Protein AF-0000000075357333 (afdb_homodimer)

Nearest PDB structures (foldseek):
  1v25-assembly1_B  TM=9.054E-01  e=3.279E-35  Thermus thermophilus
  8r2q-assembly1_A  TM=8.628E-01  e=1.495E-28  Mycobacterium tuberculosis H37Rv
  4wv3-assembly1_A  TM=8.646E-01  e=1.371E-27  Stigmatella aurantiaca
  5upq-assembly1_A  TM=7.958E-01  e=1.221E-23  Streptomyces platensis subsp. rosaceus
  5es8-assembly1_A  TM=8.360E-01  e=3.105E-21  Brevibacillus parabrevis

Organism: Citrus sinensis (NCBI:txid2711)

pLDDT: mean 93.9, std 8.02, range [29.58, 98.94]

Foldseek 3Di:
DPPDDDPDDDDDDPVHDDQFFLLVLLVVLCVVWVACWAEDEDVDTHGSVRLLLLLQLLLQLVVVVVQAAPAEEEEQAWFDSVLLSCLNNNCLRVHAYAYDDLPDALCQVLQSCVLRVHQEYEYELVSVVSPVSNLVVNCVVCVNPDDDHQYEYEDDPVDDCVSVVVCVVVVHHYSVNSSVNGGSPRPGDHDPHQQRFHYWYWDPDPDPHTWIFTAGSLLLRLQLVLVCVQQVPAQAAEEEEQDTCSQLNQLSVSSNCSNSSYYYYTDSHQALLVVQCCCQPVVHAEYEDELVSLVRVLPPDPVSHDPDGPAEHEYEYEPDQHDLVSCLSCVVSRYHYKYFYDDSQLSHGFFTLDDDPVCVPPPSSVSSVSRRDNHGGTDQFDDWFFAAPVPRHGDDPPVPDHGDIAGDHNSGTPATRPCVPRRCVNPPPD/DPPDDDPDDDDDDPVHDDQFFLLVLLVVLCVVWVACWAEDEDPDTHGSVRLLLLLQLLLQLCVVVVQAAPAEAEEQAWFDSVLLSCLNNNCLRVHAYAYDDLPDALCQVLQSCVLRVHQEYEYELVSVVSPVSNLVVNCVVCVNPDDDHQYEYEDDPVDDCVSVVVCVVVVHHYSVNSSVNGGSPRPGDHDPHQQRFHYWYWDPDPDPHTWIFTAGSLLLRLQLVLVCVQQVPAQAAEEEEQDTCSQLNQLSVSSNCSNSSYYYYTDSHQALLVVQCCCVPVVHAEYEDELVSLVRVLPPDPVSHDPQGPAEHEYEYEPDQHDLVSCLSCVVSRYHYKYFYDDSQLSHGFFTLDDDPVCVPPPSSSSSVSRRDNHGGTDQFDDWFFAAPVPRHGDDPPVPDHGDIAGDHNSGTPATRPCVPRRCVNPPPD

Secondary structure (DSSP, 8-state):
------S--PPP-TTT-----THHHHHHHHHH-TTSEEEEETTEEEEHHHHHHHHHHHHHHHHHTT--TT-EEEEE--SSHHHHHHHHHTGGGTPEEEE--TTS-HHHHHHHHHHHTEEEEEEEGGGHHHHHHHHHHHHHHTTT---PPEEEEE--TTS-SHHHHHHHHTTPEEHHHHHHTS-TT------SSTTSEEEEEEE--SSSS-EEEEEEHHHHHHHHHHHHHHHT--TT-EEEE-S-TTTHHHHTHHHHHHHTT-EEEE-SS--HHHHHHHHHHH---EEEE-HHHHHHHHT--GGG---S-SS-EEEEE-SSPPPHHHHHHHHHTTEEEEEEEEEGGGTEEEEE-PPPGGGGGS-HHHHHHHHTS--EE-TT--EEEEE-TTT--BPPSSSS---EEEEESTTS-SEETT-HHHHHHHTTT-/------S--PPP-TTT-----THHHHHHHHHH-TTSEEEEETTEEEEHHHHHHHHHHHHHHHHHTT--TT-EEEEE--SSHHHHHHHHHTGGGTPEEEE--TTS-HHHHHHHHHHHTEEEEEEEGGGHHHHHHHHHHHHHHTTT---PPEEEEE--TTS-SHHHHHHHHTTPEEHHHHHHTS-TT------SSTTSEEEEEEE--SSSS-EEEEEEHHHHHHHHHHHHHHHT--TT-EEEE-S-TTTHHHHTHHHHHHHTT-EEEE-SS--HHHHHHHHHHH---EEEE-HHHHHHHHT--GGG---S-SS-EEEEE-SSPPPHHHHHHHHHTTEEEEEEEEEGGGTEEEEE-PPPGGGGGS-HHHHHHHHTS--EE-TT--EEEEE-TTT--BPPSSSS---EEEEESTTS-SEETT-HHHHHHHTTT-

Solvent-accessible surface area (backbone atoms only — not comparable to full-atom values): 43978 Å² total; per-residue (Å²): 128,79,78,78,52,48,81,63,85,73,64,83,44,68,20,36,38,57,52,48,46,44,64,57,24,41,59,48,21,23,68,75,40,34,81,44,56,31,37,38,45,89,94,47,70,36,23,22,38,53,48,44,29,49,20,24,5,36,18,35,31,38,41,76,70,72,45,22,55,45,36,25,38,30,35,34,49,63,37,46,72,67,58,60,38,45,73,45,11,38,37,38,37,43,13,23,31,28,39,38,66,71,84,55,54,36,67,61,49,23,51,50,42,60,75,56,51,34,52,30,35,41,25,25,28,91,42,40,66,48,51,52,51,9,50,51,52,45,42,68,71,38,80,79,69,58,74,79,45,50,56,30,34,36,79,56,88,91,51,80,57,62,48,41,52,53,43,44,74,72,70,39,46,43,43,71,62,47,35,67,71,20,41,60,76,44,82,64,57,77,63,90,46,25,76,39,52,37,34,36,37,67,45,82,52,96,55,94,63,68,49,37,34,29,33,22,21,40,19,50,28,49,40,18,51,28,56,36,60,69,66,51,58,46,70,54,39,26,33,38,41,56,46,56,37,41,55,44,50,34,46,28,44,67,47,27,34,27,58,31,48,16,24,39,37,44,31,72,67,75,42,39,43,54,50,35,48,44,35,72,74,68,54,41,37,33,35,42,37,41,48,70,53,52,48,41,50,67,64,43,54,71,91,38,52,60,77,77,51,95,58,72,28,39,32,43,30,31,91,52,86,54,58,43,69,56,53,42,49,37,41,74,60,41,33,45,79,38,29,33,31,55,44,73,56,40,42,21,72,47,22,31,31,73,83,51,78,75,46,70,79,44,55,64,70,58,38,25,56,58,43,53,37,57,57,42,71,34,77,64,49,75,40,74,50,42,22,29,86,86,77,71,38,77,55,70,93,71,92,69,72,80,54,43,80,45,71,24,12,40,36,31,32,57,40,43,63,96,32,67,68,62,35,53,62,74,43,56,95,56,128,79,78,79,51,49,81,64,84,72,63,84,44,67,21,33,39,59,53,47,46,44,64,57,23,41,59,47,22,24,67,73,40,34,79,43,54,31,37,36,46,89,93,46,69,35,25,21,37,52,49,42,29,50,20,24,5,36,18,37,31,38,41,77,70,72,44,22,54,46,36,26,37,33,34,33,50,63,37,46,73,66,58,59,38,45,72,44,11,39,37,39,36,42,13,24,32,28,38,39,67,71,83,55,55,37,68,59,49,24,52,51,43,59,73,56,52,34,54,29,35,42,25,25,27,89,43,39,66,49,53,51,50,8,50,51,52,46,43,69,70,41,79,81,69,58,73,80,44,50,58,30,33,36,78,55,88,90,48,78,58,61,48,39,51,53,44,44,74,71,68,40,47,42,45,70,63,46,34,67,71,20,41,60,77,45,83,65,58,78,62,90,45,24,76,40,52,38,34,36,37,68,45,85,54,96,54,97,64,68,48,38,37,28,32,21,21,39,20,51,28,48,40,18,51,29,55,38,61,70,67,50,59,47,69,54,40,26,34,39,42,54,46,56,36,41,54,44,50,34,45,26,45,66,46,26,33,28,57,32,47,15,26,38,37,45,31,73,66,75,42,39,44,55,50,34,46,43,35,71,74,68,56,40,37,33,33,42,36,43,48,69,54,51,48,40,49,68,63,42,54,71,91,38,53,61,78,77,52,95,56,73,28,39,32,43,31,32,90,52,84,53,57,43,68,57,53,44,49,37,41,75,60,39,34,46,79,40,28,33,32,56,45,74,55,40,41,22,73,48,21,30,31,72,83,51,79,76,45,72,79,44,56,64,69,56,37,23,54,57,42,53,37,56,58,42,70,33,79,63,50,74,40,74,48,40,21,29,85,86,76,70,38,76,55,72,94,72,91,69,71,80,56,44,81,46,70,24,13,41,36,30,30,59,38,42,63,95,32,68,68,63,35,53,63,74,43,55,94,57

Sequence (860 aa):
MEPQNDIDDLPKNPANFTALTPLWFLERAATVHPTRKSVVYESKHYTWQQTYQRCRRLASALSQLSIGPGTAVSVLSPNVPAMYEVHFGVPMTGAVLNCINFRLNPLNVAIILGHAEAALVFVDQQYFALAEEALKIMEGKSEGLFKPPVLIVIGDETCDRAPLEYALSKGVTEYEKLLETGDPEFAWKPPRDEWQSIALGYTSGTTANPKGVLVSHRAAYLMSLNVVLTWGMKEGAVYLWTLPIFHGNGWCFTWSLAALCGTSVMLRQASAKAIYKAIAEHGVTNFCAAPIVLNSIVNAPPEDTILPLPHVVNVNTGGSPPPPPILLAMSQKGFRVTHVYGLSEINGPATVCAWNPNWDSLPFEAQARLNARQGVKCMCLEGLDVLDTKTNQPIPADGKTIGEVVMRGNMVMKGYLKNPKANEEAFANGMEPQNDIDDLPKNPANFTALTPLWFLERAATVHPTRKSVVYESKHYTWQQTYQRCRRLASALSQLSIGPGTAVSVLSPNVPAMYEVHFGVPMTGAVLNCINFRLNPLNVAIILGHAEAALVFVDQQYFALAEEALKIMEGKSEGLFKPPVLIVIGDETCDRAPLEYALSKGVTEYEKLLETGDPEFAWKPPRDEWQSIALGYTSGTTANPKGVLVSHRAAYLMSLNVVLTWGMKEGAVYLWTLPIFHGNGWCFTWSLAALCGTSVMLRQASAKAIYKAIAEHGVTNFCAAPIVLNSIVNAPPEDTILPLPHVVNVNTGGSPPPPPILLAMSQKGFRVTHVYGLSEINGPATVCAWNPNWDSLPFEAQARLNARQGVKCMCLEGLDVLDTKTNQPIPADGKTIGEVVMRGNMVMKGYLKNPKANEEAFANG

Structure (mmCIF, N/CA/C/O backbone):
data_AF-0000000075357333-model_v1
#
loop_
_entity.id
_entity.type
_entity.pdbx_description
1 polymer 'AMP-dependent synthetase/ligase domain-containing protein'
#
loop_
_atom_site.group_PDB
_atom_site.id
_atom_site.type_symbol
_atom_site.label_atom_id
_atom_site.label_alt_id
_atom_site.label_comp_id
_atom_site.label_asym_id
_atom_site.label_entity_id
_atom_site.label_seq_id
_atom_site.pdbx_PDB_ins_code
_atom_site.Cartn_x
_atom_site.Cartn_y
_atom_site.Cartn_z
_atom_site.occupancy
_atom_site.B_iso_or_equiv
_atom_site.auth_seq_id
_atom_site.auth_comp_id
_atom_site.auth_asym_id
_atom_site.auth_atom_id
_atom_site.pdbx_PDB_model_num
ATOM 1 N N . MET A 1 1 ? -27.984 -2.834 -10.539 1 30.03 1 MET A N 1
ATOM 2 C CA . MET A 1 1 ? -27.016 -3.629 -11.297 1 30.03 1 MET A CA 1
ATOM 3 C C . MET A 1 1 ? -26.969 -5.062 -10.781 1 30.03 1 MET A C 1
ATOM 5 O O . MET A 1 1 ? -26.953 -5.285 -9.57 1 30.03 1 MET A O 1
ATOM 9 N N . GLU A 1 2 ? -27.25 -5.973 -11.438 1 40.16 2 GLU A N 1
ATOM 10 C CA . GLU A 1 2 ? -27.375 -7.367 -11.023 1 40.16 2 GLU A CA 1
ATOM 11 C C . GLU A 1 2 ? -26.109 -7.859 -10.336 1 40.16 2 GLU A C 1
ATOM 13 O O . GLU A 1 2 ? -25 -7.52 -10.75 1 40.16 2 GLU A O 1
ATOM 18 N N . PRO A 1 3 ? -26.203 -8.289 -9.078 1 50.12 3 PRO A N 1
ATOM 19 C CA . PRO A 1 3 ? -25.031 -8.742 -8.32 1 50.12 3 PRO A CA 1
ATOM 20 C C . PRO A 1 3 ? -24.156 -9.703 -9.109 1 50.12 3 PRO A C 1
ATOM 22 O O . PRO A 1 3 ? -24.672 -10.562 -9.836 1 50.12 3 PRO A O 1
ATOM 25 N N . GLN A 1 4 ? -23.062 -9.25 -9.664 1 63.66 4 GLN A N 1
ATOM 26 C CA . GLN A 1 4 ? -22.156 -10.18 -10.328 1 63.66 4 GLN A CA 1
ATOM 27 C C . GLN A 1 4 ? -21.969 -11.445 -9.5 1 63.66 4 GLN A C 1
ATOM 29 O O . GLN A 1 4 ? -21.734 -11.375 -8.289 1 63.66 4 GLN A O 1
ATOM 34 N N . ASN A 1 5 ? -22.312 -12.586 -9.984 1 83 5 ASN A N 1
ATOM 35 C CA . ASN A 1 5 ? -22.266 -13.898 -9.352 1 83 5 ASN A CA 1
ATOM 36 C C . ASN A 1 5 ? -20.859 -14.273 -8.922 1 83 5 ASN A C 1
ATOM 38 O O . ASN A 1 5 ? -19.922 -14.195 -9.719 1 83 5 ASN A O 1
ATOM 42 N N . ASP A 1 6 ? -20.594 -14.305 -7.652 1 90 6 ASP A N 1
ATOM 43 C CA . ASP A 1 6 ? -19.375 -14.891 -7.098 1 90 6 ASP A CA 1
ATOM 44 C C . ASP A 1 6 ? -19.531 -16.391 -6.891 1 90 6 ASP A C 1
ATOM 46 O O . ASP A 1 6 ? -20.625 -16.938 -7.055 1 90 6 ASP A O 1
ATOM 50 N N . ILE A 1 7 ? -18.469 -17.094 -6.754 1 93.5 7 ILE A N 1
ATOM 51 C CA . ILE A 1 7 ? -18.531 -18.547 -6.578 1 93.5 7 ILE A CA 1
ATOM 52 C C . ILE A 1 7 ? -19.016 -18.875 -5.164 1 93.5 7 ILE A C 1
ATOM 54 O O . ILE A 1 7 ? -19.203 -20.031 -4.82 1 93.5 7 ILE A O 1
ATOM 58 N N . ASP A 1 8 ? -19.203 -17.828 -4.359 1 93.56 8 ASP A N 1
ATOM 59 C CA . ASP A 1 8 ? -19.562 -18.016 -2.957 1 93.56 8 ASP A CA 1
ATOM 60 C C . ASP A 1 8 ? -20.547 -16.938 -2.504 1 93.56 8 ASP A C 1
ATOM 62 O O . ASP A 1 8 ? -20.938 -16.078 -3.287 1 93.56 8 ASP A O 1
ATOM 66 N N . ASP A 1 9 ? -21.047 -17.125 -1.311 1 93 9 ASP A N 1
ATOM 67 C CA . ASP A 1 9 ? -21.891 -16.109 -0.678 1 93 9 ASP A CA 1
ATOM 68 C C . ASP A 1 9 ? -21.344 -15.719 0.694 1 93 9 ASP A C 1
ATOM 70 O O . ASP A 1 9 ? -22.125 -15.414 1.607 1 93 9 ASP A O 1
ATOM 74 N N . LEU A 1 10 ? -20.062 -15.828 0.806 1 96.19 10 LEU A N 1
ATOM 75 C CA . LEU A 1 10 ? -19.438 -15.555 2.09 1 96.19 10 LEU A CA 1
ATOM 76 C C . LEU A 1 10 ? -19.547 -14.078 2.453 1 96.19 10 LEU A C 1
ATOM 78 O O . LEU A 1 10 ? -19.188 -13.211 1.651 1 96.19 10 LEU A O 1
ATOM 82 N N . PRO A 1 11 ? -20.016 -13.781 3.631 1 95.69 11 PRO A N 1
ATOM 83 C CA . PRO A 1 11 ? -20.219 -12.383 4.02 1 95.69 11 PRO A CA 1
ATOM 84 C C . PRO A 1 11 ? -18.938 -11.75 4.586 1 95.69 11 PRO A C 1
ATOM 86 O O . PRO A 1 11 ? -18.062 -12.461 5.062 1 95.69 11 PRO A O 1
ATOM 89 N N . LYS A 1 12 ? -18.922 -10.445 4.551 1 96.56 12 LYS A N 1
ATOM 90 C CA . LYS A 1 12 ? -17.984 -9.688 5.371 1 96.56 12 LYS A CA 1
ATOM 91 C C . LYS A 1 12 ? -18.328 -9.812 6.855 1 96.56 12 LYS A C 1
ATOM 93 O O . LYS A 1 12 ? -19.5 -9.875 7.223 1 96.56 12 LYS A O 1
ATOM 98 N N . ASN A 1 13 ? -17.391 -9.867 7.684 1 96.62 13 ASN A N 1
ATOM 99 C CA . ASN A 1 13 ? -17.547 -9.852 9.133 1 96.62 13 ASN A CA 1
ATOM 100 C C . ASN A 1 13 ? -16.359 -9.172 9.812 1 96.62 13 ASN A C 1
ATOM 102 O O . ASN A 1 13 ? -15.391 -8.789 9.156 1 96.62 13 ASN A O 1
ATOM 106 N N . PRO A 1 14 ? -16.406 -8.93 11.102 1 94.62 14 PRO A N 1
ATOM 107 C CA . PRO A 1 14 ? -15.359 -8.164 11.789 1 94.62 14 PRO A CA 1
ATOM 108 C C . PRO A 1 14 ? -13.992 -8.836 11.711 1 94.62 14 PRO A C 1
ATOM 110 O O . PRO A 1 14 ? -12.961 -8.18 11.891 1 94.62 14 PRO A O 1
ATOM 113 N N . ALA A 1 15 ? -13.922 -10.117 11.43 1 96.38 15 ALA A N 1
ATOM 114 C CA . ALA A 1 15 ? -12.656 -10.836 11.367 1 96.38 15 ALA A CA 1
ATOM 115 C C . ALA A 1 15 ? -11.961 -10.617 10.031 1 96.38 15 ALA A C 1
ATOM 117 O O . ALA A 1 15 ? -10.727 -10.586 9.961 1 96.38 15 ALA A O 1
ATOM 118 N N . ASN A 1 16 ? -12.727 -10.484 8.938 1 97.5 16 ASN A N 1
ATOM 119 C CA . ASN A 1 16 ? -12.109 -10.57 7.617 1 97.5 16 ASN A CA 1
ATOM 120 C C . ASN A 1 16 ? -12.289 -9.281 6.824 1 97.5 16 ASN A C 1
ATOM 122 O O . ASN A 1 16 ? -11.938 -9.219 5.645 1 97.5 16 ASN A O 1
ATOM 126 N N . PHE A 1 17 ? -12.867 -8.273 7.473 1 97 17 PHE A N 1
ATOM 127 C CA . PHE A 1 17 ? -13.047 -6.992 6.797 1 97 17 PHE A CA 1
ATOM 128 C C . PHE A 1 17 ? -12.922 -5.836 7.781 1 97 17 PHE A C 1
ATOM 130 O O . PHE A 1 17 ? -13.547 -5.848 8.844 1 97 17 PHE A O 1
ATOM 137 N N . THR A 1 18 ? -12.125 -4.902 7.461 1 96.5 18 THR A N 1
ATOM 138 C CA . THR A 1 18 ? -11.93 -3.682 8.234 1 96.5 18 THR A CA 1
ATOM 139 C C . THR A 1 18 ? -11.875 -2.463 7.32 1 96.5 18 THR A C 1
ATOM 141 O O . THR A 1 18 ? -11.281 -2.518 6.238 1 96.5 18 THR A O 1
ATOM 144 N N . ALA A 1 19 ? -12.539 -1.357 7.73 1 97.5 19 ALA A N 1
ATOM 145 C CA . ALA A 1 19 ? -12.445 -0.112 6.977 1 97.5 19 ALA A CA 1
ATOM 146 C C . ALA A 1 19 ? -10.992 0.361 6.887 1 97.5 19 ALA A C 1
ATOM 148 O O . ALA A 1 19 ? -10.258 0.327 7.875 1 97.5 19 ALA A O 1
ATOM 149 N N . LEU A 1 20 ? -10.594 0.763 5.711 1 98.25 20 LEU A N 1
ATOM 150 C CA . LEU A 1 20 ? -9.242 1.287 5.531 1 98.25 20 LEU A CA 1
ATOM 151 C C . LEU A 1 20 ? -9.086 2.641 6.219 1 98.25 20 LEU A C 1
ATOM 153 O O . LEU A 1 20 ? -9.945 3.516 6.07 1 98.25 20 LEU A O 1
ATOM 157 N N . THR A 1 21 ? -8.039 2.822 6.961 1 98.56 21 THR A N 1
ATOM 158 C CA . THR A 1 21 ? -7.672 4.094 7.582 1 98.56 21 THR A CA 1
ATOM 159 C C . THR A 1 21 ? -6.184 4.129 7.91 1 98.56 21 THR A C 1
ATOM 161 O O . THR A 1 21 ? -5.613 3.121 8.336 1 98.56 21 THR A O 1
ATOM 164 N N . PRO A 1 22 ? -5.551 5.211 7.711 1 98.19 22 PRO A N 1
ATOM 165 C CA . PRO A 1 22 ? -4.129 5.289 8.047 1 98.19 22 PRO A CA 1
ATOM 166 C C . PRO A 1 22 ? -3.879 5.336 9.555 1 98.19 22 PRO A C 1
ATOM 168 O O . PRO A 1 22 ? -2.73 5.27 9.992 1 98.19 22 PRO A O 1
ATOM 171 N N . LEU A 1 23 ? -4.934 5.422 10.367 1 98.56 23 LEU A N 1
ATOM 172 C CA . LEU A 1 23 ? -4.785 5.566 11.805 1 98.56 23 LEU A CA 1
ATOM 173 C C . LEU A 1 23 ? -4.105 4.34 12.414 1 98.56 23 LEU A C 1
ATOM 175 O O . LEU A 1 23 ? -3.379 4.453 13.398 1 98.56 23 LEU A O 1
ATOM 179 N N . TRP A 1 24 ? -4.27 3.191 11.742 1 97.19 24 TRP A N 1
ATOM 180 C CA . TRP A 1 24 ? -3.684 1.945 12.227 1 97.19 24 TRP A CA 1
ATOM 181 C C . TRP A 1 24 ? -2.16 2.004 12.172 1 97.19 24 TRP A C 1
ATOM 183 O O . TRP A 1 24 ? -1.479 1.307 12.93 1 97.19 24 TRP A O 1
ATOM 193 N N . PHE A 1 25 ? -1.599 2.795 11.273 1 98.06 25 PHE A N 1
ATOM 194 C CA . PHE A 1 25 ? -0.152 2.861 11.102 1 98.06 25 PHE A CA 1
ATOM 195 C C . PHE A 1 25 ? 0.521 3.361 12.375 1 98.06 25 PHE A C 1
ATOM 197 O O . PHE A 1 25 ? 1.625 2.928 12.711 1 98.06 25 PHE A O 1
ATOM 204 N N . LEU A 1 26 ? -0.156 4.324 13.016 1 98.5 26 LEU A N 1
ATOM 205 C CA . LEU A 1 26 ? 0.421 4.871 14.234 1 98.5 26 LEU A CA 1
ATOM 206 C C . LEU A 1 26 ? 0.48 3.811 15.328 1 98.5 26 LEU A C 1
ATOM 208 O O . LEU A 1 26 ? 1.491 3.686 16.031 1 98.5 26 LEU A O 1
ATOM 212 N N . GLU A 1 27 ? -0.616 3.102 15.516 1 97.19 27 GLU A N 1
ATOM 213 C CA . GLU A 1 27 ? -0.638 2.023 16.5 1 97.19 27 GLU A CA 1
ATOM 214 C C . GLU A 1 27 ? 0.459 1 16.219 1 97.19 27 GLU A C 1
ATOM 216 O O . GLU A 1 27 ? 1.151 0.558 17.141 1 97.19 27 GLU A O 1
ATOM 221 N N . ARG A 1 28 ? 0.623 0.615 15 1 96.12 28 ARG A N 1
ATOM 222 C CA . ARG A 1 28 ? 1.646 -0.351 14.617 1 96.12 28 ARG A CA 1
ATOM 223 C C . ARG A 1 28 ? 3.043 0.181 14.922 1 96.12 28 ARG A C 1
ATOM 225 O O . ARG A 1 28 ? 3.889 -0.545 15.445 1 96.12 28 ARG A O 1
ATOM 232 N N . ALA A 1 29 ? 3.27 1.428 14.547 1 97.12 29 ALA A N 1
ATOM 233 C CA . ALA A 1 29 ? 4.586 2.018 14.781 1 97.12 29 ALA A CA 1
ATOM 234 C C . ALA A 1 29 ? 4.941 1.985 16.266 1 97.12 29 ALA A C 1
ATOM 236 O O . ALA A 1 29 ? 6.074 1.659 16.625 1 97.12 29 ALA A O 1
ATOM 237 N N . ALA A 1 30 ? 3.967 2.328 17.094 1 97 30 ALA A N 1
ATOM 238 C CA . ALA A 1 30 ? 4.176 2.352 18.531 1 97 30 ALA A CA 1
ATOM 239 C C . ALA A 1 30 ? 4.43 0.948 19.078 1 97 30 ALA A C 1
ATOM 241 O O . ALA A 1 30 ? 5.145 0.778 20.062 1 97 30 ALA A O 1
ATOM 242 N N . THR A 1 31 ? 3.889 -0.056 18.422 1 92.5 31 THR A N 1
ATOM 243 C CA . THR A 1 31 ? 4.031 -1.441 18.859 1 92.5 31 THR A CA 1
ATOM 244 C C . THR A 1 31 ? 5.348 -2.031 18.375 1 92.5 31 THR A C 1
ATOM 246 O O . THR A 1 31 ? 6.059 -2.695 19.125 1 92.5 31 THR A O 1
ATOM 249 N N . VAL A 1 32 ? 5.734 -1.763 17.188 1 91.12 32 VAL A N 1
ATOM 250 C CA . VAL A 1 32 ? 6.867 -2.402 16.516 1 91.12 32 VAL A CA 1
ATOM 251 C C . VAL A 1 32 ? 8.164 -1.728 16.953 1 91.12 32 VAL A C 1
ATOM 253 O O . VAL A 1 32 ? 9.164 -2.4 17.219 1 91.12 32 VAL A O 1
ATOM 256 N N . HIS A 1 33 ? 8.102 -0.393 16.953 1 93.62 33 HIS A N 1
ATOM 257 C CA . HIS A 1 33 ? 9.281 0.38 17.328 1 93.62 33 HIS A CA 1
ATOM 258 C C . HIS A 1 33 ? 8.945 1.44 18.375 1 93.62 33 HIS A C 1
ATOM 260 O O . HIS A 1 33 ? 9.102 2.637 18.125 1 93.62 33 HIS A O 1
ATOM 266 N N . PRO A 1 34 ? 8.602 1.016 19.531 1 95 34 PRO A N 1
ATOM 267 C CA . PRO A 1 34 ? 8.117 1.957 20.531 1 95 34 PRO A CA 1
ATOM 268 C C . PRO A 1 34 ? 9.156 3.012 20.906 1 95 34 PRO A C 1
ATOM 270 O O . PRO A 1 34 ? 8.797 4.148 21.234 1 95 34 PRO A O 1
ATOM 273 N N . THR A 1 35 ? 10.477 2.711 20.828 1 95.94 35 THR A N 1
ATOM 274 C CA . THR A 1 35 ? 11.5 3.604 21.359 1 95.94 35 THR A CA 1
ATOM 275 C C . THR A 1 35 ? 12.172 4.383 20.234 1 95.94 35 THR A C 1
ATOM 277 O O . THR A 1 35 ? 13.016 5.25 20.484 1 95.94 35 THR A O 1
ATOM 280 N N . ARG A 1 36 ? 11.82 4.086 19 1 96.06 36 ARG A N 1
ATOM 281 C CA . ARG A 1 36 ? 12.359 4.867 17.891 1 96.06 36 ARG A CA 1
ATOM 282 C C . ARG A 1 36 ? 11.789 6.281 17.891 1 96.06 36 ARG A C 1
ATOM 284 O O . ARG A 1 36 ? 10.609 6.484 18.172 1 96.06 36 ARG A O 1
ATOM 291 N N . LYS A 1 37 ? 12.602 7.266 17.5 1 98.19 37 LYS A N 1
ATOM 292 C CA . LYS A 1 37 ? 12.125 8.641 17.406 1 98.19 37 LYS A CA 1
ATOM 293 C C . LYS A 1 37 ? 11.07 8.773 16.297 1 98.19 37 LYS A C 1
ATOM 295 O O . LYS A 1 37 ? 11.281 8.328 15.172 1 98.19 37 LYS A O 1
ATOM 300 N N . SER A 1 38 ? 9.945 9.266 16.656 1 98.69 38 SER A N 1
ATOM 301 C CA . SER A 1 38 ? 8.883 9.555 15.695 1 98.69 38 SER A CA 1
ATOM 302 C C . SER A 1 38 ? 8.961 10.992 15.195 1 98.69 38 SER A C 1
ATOM 304 O O . SER A 1 38 ? 8.789 11.25 14 1 98.69 38 SER A O 1
ATOM 306 N N . VAL A 1 39 ? 9.234 11.906 16.141 1 98.75 39 VAL A N 1
ATOM 307 C CA . VAL A 1 39 ? 9.273 13.328 15.828 1 98.75 39 VAL A CA 1
ATOM 308 C C . VAL A 1 39 ? 10.484 13.969 16.516 1 98.75 39 VAL A C 1
ATOM 310 O O . VAL A 1 39 ? 10.773 13.68 17.672 1 98.75 39 VAL A O 1
ATOM 313 N N . VAL A 1 40 ? 11.211 14.711 15.773 1 98.62 40 VAL A N 1
ATOM 314 C CA . VAL A 1 40 ? 12.289 15.547 16.281 1 98.62 40 VAL A CA 1
ATOM 315 C C . VAL A 1 40 ? 12.008 17.016 15.977 1 98.62 40 VAL A C 1
ATOM 317 O O . VAL A 1 40 ? 11.703 17.359 14.836 1 98.62 40 VAL A O 1
ATOM 320 N N . TYR A 1 41 ? 12 17.891 16.984 1 98.06 41 TYR A N 1
ATOM 321 C CA . TYR A 1 41 ? 11.789 19.328 16.859 1 98.06 41 TYR A CA 1
ATOM 322 C C . TYR A 1 41 ? 12.68 20.109 17.812 1 98.06 41 TYR A C 1
ATOM 324 O O . TYR A 1 41 ? 12.438 20.109 19.031 1 98.06 41 TYR A O 1
ATOM 332 N N . GLU A 1 42 ? 13.734 20.766 17.219 1 94.25 42 GLU A N 1
ATOM 333 C CA . GLU A 1 42 ? 14.703 21.484 18.047 1 94.25 42 GLU A CA 1
ATOM 334 C C . GLU A 1 42 ? 15.305 20.562 19.109 1 94.25 42 GLU A C 1
ATOM 336 O O . GLU A 1 42 ? 15.828 19.484 18.781 1 94.25 42 GLU A O 1
ATOM 341 N N . SER A 1 43 ? 15.141 20.844 20.391 1 93.62 43 SER A N 1
ATOM 342 C CA . SER A 1 43 ? 15.727 20.031 21.453 1 93.62 43 SER A CA 1
ATOM 343 C C . SER A 1 43 ? 14.742 18.953 21.922 1 93.62 43 SER A C 1
ATOM 345 O O . SER A 1 43 ? 15.117 18.078 22.703 1 93.62 43 SER A O 1
ATOM 347 N N . LYS A 1 44 ? 13.578 19 21.438 1 95.56 44 LYS A N 1
ATOM 348 C CA . LYS A 1 44 ? 12.547 18.047 21.844 1 95.56 44 LYS A CA 1
ATOM 349 C C . LYS A 1 44 ? 12.469 16.875 20.875 1 95.56 44 LYS A C 1
ATOM 351 O O . LYS A 1 44 ? 12.75 17.016 19.688 1 95.56 44 LYS A O 1
ATOM 356 N N . HIS A 1 45 ? 12.219 15.727 21.391 1 97.62 45 HIS A N 1
ATOM 357 C CA . HIS A 1 45 ? 11.906 14.57 20.547 1 97.62 45 HIS A CA 1
ATOM 358 C C . HIS A 1 45 ? 10.883 13.664 21.219 1 97.62 45 HIS A C 1
ATOM 360 O O . HIS A 1 45 ? 10.734 13.688 22.438 1 97.62 45 HIS A O 1
ATOM 366 N N . TYR A 1 46 ? 10.141 12.984 20.469 1 98.69 46 TYR A N 1
ATOM 367 C CA . TYR A 1 46 ? 9.18 11.977 20.922 1 98.69 46 TYR A CA 1
ATOM 368 C C . TYR A 1 46 ? 9.453 10.633 20.25 1 98.69 46 TYR A C 1
ATOM 370 O O . TYR A 1 46 ? 9.953 10.578 19.125 1 98.69 46 TYR A O 1
ATOM 378 N N . THR A 1 47 ? 9.211 9.555 20.969 1 98.56 47 THR A N 1
ATOM 379 C CA . THR A 1 47 ? 9.234 8.211 20.406 1 98.56 47 THR A CA 1
ATOM 380 C C . THR A 1 47 ? 7.863 7.844 19.844 1 98.56 47 THR A C 1
ATOM 382 O O . THR A 1 47 ? 6.879 8.547 20.078 1 98.56 47 THR A O 1
ATOM 385 N N . TRP A 1 48 ? 7.812 6.816 19.109 1 98.44 48 TRP A N 1
ATOM 386 C CA . TRP A 1 48 ? 6.531 6.379 18.562 1 98.44 48 TRP A CA 1
ATOM 387 C C . TRP A 1 48 ? 5.551 6.039 19.672 1 98.44 48 TRP A C 1
ATOM 389 O O . TRP A 1 48 ? 4.359 6.34 19.578 1 98.44 48 TRP A O 1
ATOM 399 N N . GLN A 1 49 ? 5.992 5.414 20.75 1 98.38 49 GLN A N 1
ATOM 400 C CA . GLN A 1 49 ? 5.117 5.125 21.875 1 98.38 49 GLN A CA 1
ATOM 401 C C . GLN A 1 49 ? 4.555 6.41 22.469 1 98.38 49 GLN A C 1
ATOM 403 O O . GLN A 1 49 ? 3.359 6.492 22.766 1 98.38 49 GLN A O 1
ATOM 408 N N . GLN A 1 50 ? 5.418 7.387 22.641 1 98.81 50 GLN A N 1
ATOM 409 C CA . GLN A 1 50 ? 4.992 8.672 23.203 1 98.81 50 GLN A CA 1
ATOM 410 C C . GLN A 1 50 ? 4.004 9.367 22.266 1 98.81 50 GLN A C 1
ATOM 412 O O . GLN A 1 50 ? 2.984 9.891 22.734 1 98.81 50 GLN A O 1
ATOM 417 N N . THR A 1 51 ? 4.309 9.406 21 1 98.88 51 THR A N 1
ATOM 418 C CA . THR A 1 51 ? 3.428 10.047 20.031 1 98.88 51 THR A CA 1
ATOM 419 C C . THR A 1 51 ? 2.059 9.375 20.016 1 98.88 51 THR A C 1
ATOM 421 O O . THR A 1 51 ? 1.029 10.047 19.953 1 98.88 51 THR A O 1
ATOM 424 N N . TYR A 1 52 ? 2.047 8.062 20.094 1 98.88 52 TYR A N 1
ATOM 425 C CA . TYR A 1 52 ? 0.776 7.348 20.125 1 98.88 52 TYR A CA 1
ATOM 426 C C . TYR A 1 52 ? -0.03 7.727 21.375 1 98.88 52 TYR A C 1
ATOM 428 O O . TYR A 1 52 ? -1.226 8.016 21.266 1 98.88 52 TYR A O 1
ATOM 436 N N . GLN A 1 53 ? 0.609 7.734 22.5 1 98.81 53 GLN A N 1
ATOM 437 C CA . GLN A 1 53 ? -0.06 8.109 23.734 1 98.81 53 GLN A CA 1
ATOM 438 C C . GLN A 1 53 ? -0.585 9.539 23.672 1 98.81 53 GLN A C 1
ATOM 440 O O . GLN A 1 53 ? -1.699 9.82 24.109 1 98.81 53 GLN A O 1
ATOM 445 N N . ARG A 1 54 ? 0.2 10.43 23.188 1 98.88 54 ARG A N 1
ATOM 446 C CA . ARG A 1 54 ? -0.195 11.828 23.062 1 98.88 54 ARG A CA 1
ATOM 447 C C . ARG A 1 54 ? -1.395 11.984 22.141 1 98.88 54 ARG A C 1
ATOM 449 O O . ARG A 1 54 ? -2.314 12.75 22.422 1 98.88 54 ARG A O 1
ATOM 456 N N . CYS A 1 55 ? -1.404 11.258 21 1 98.94 55 CYS A N 1
ATOM 457 C CA . CYS A 1 55 ? -2.529 11.305 20.078 1 98.94 55 CYS A CA 1
ATOM 458 C C . CYS A 1 55 ? -3.793 10.75 20.719 1 98.94 55 CYS A C 1
ATOM 460 O O . CYS A 1 55 ? -4.887 11.281 20.516 1 98.94 55 CYS A O 1
ATOM 462 N N . ARG A 1 56 ? -3.639 9.672 21.5 1 98.88 56 ARG A N 1
ATOM 463 C CA . ARG A 1 56 ? -4.777 9.117 22.219 1 98.88 56 ARG A CA 1
ATOM 464 C C . ARG A 1 56 ? -5.293 10.086 23.266 1 98.88 56 ARG A C 1
ATOM 466 O O . ARG A 1 56 ? -6.504 10.234 23.453 1 98.88 56 ARG A O 1
ATOM 473 N N . ARG A 1 57 ? -4.367 10.75 24.016 1 98.94 57 ARG A N 1
ATOM 474 C CA . ARG A 1 57 ? -4.762 11.797 24.969 1 98.94 57 ARG A CA 1
ATOM 475 C C . ARG A 1 57 ? -5.547 12.898 24.266 1 98.94 57 ARG A C 1
ATOM 477 O O . ARG A 1 57 ? -6.562 13.367 24.781 1 98.94 57 ARG A O 1
ATOM 484 N N . LEU A 1 58 ? -5.055 13.281 23.094 1 98.94 58 LEU A N 1
ATOM 485 C CA . LEU A 1 58 ? -5.727 14.32 22.328 1 98.94 58 LEU A CA 1
ATOM 486 C C . LEU A 1 58 ? -7.141 13.883 21.953 1 98.94 58 LEU A C 1
ATOM 488 O O . LEU A 1 58 ? -8.094 14.641 22.141 1 98.94 58 LEU A O 1
ATOM 492 N N . ALA A 1 59 ? -7.262 12.703 21.391 1 98.88 59 ALA A N 1
ATOM 493 C CA . ALA A 1 59 ? -8.57 12.18 20.984 1 98.88 59 ALA A CA 1
ATOM 494 C C . ALA A 1 59 ? -9.523 12.133 22.172 1 98.88 59 ALA A C 1
ATOM 496 O O . ALA A 1 59 ? -10.68 12.539 22.078 1 98.88 59 ALA A O 1
ATOM 497 N N . SER A 1 60 ? -9.008 11.609 23.266 1 98.88 60 SER A N 1
ATOM 498 C CA . SER A 1 60 ? -9.797 11.531 24.5 1 98.88 60 SER A CA 1
ATOM 499 C C . SER A 1 60 ? -10.266 12.914 24.938 1 98.88 60 SER A C 1
ATOM 501 O O . SER A 1 60 ? -11.445 13.109 25.234 1 98.88 60 SER A O 1
ATOM 503 N N . ALA A 1 61 ? -9.367 13.875 25.016 1 98.88 61 ALA A N 1
ATOM 504 C CA . ALA A 1 61 ? -9.68 15.242 25.422 1 98.88 61 ALA A CA 1
ATOM 505 C C . ALA A 1 61 ? -10.711 15.875 24.484 1 98.88 61 ALA A C 1
ATOM 507 O O . ALA A 1 61 ? -11.641 16.547 24.953 1 98.88 61 ALA A O 1
ATOM 508 N N . LEU A 1 62 ? -10.523 15.656 23.203 1 98.81 62 LEU A N 1
ATOM 509 C CA . LEU A 1 62 ? -11.461 16.203 22.219 1 98.81 62 LEU A CA 1
ATOM 510 C C . LEU A 1 62 ? -12.844 15.57 22.391 1 98.81 62 LEU A C 1
ATOM 512 O O . LEU A 1 62 ? -13.859 16.266 22.25 1 98.81 62 LEU A O 1
ATOM 516 N N . SER A 1 63 ? -12.859 14.266 22.625 1 98.31 63 SER A N 1
ATOM 517 C CA . SER A 1 63 ? -14.133 13.594 22.859 1 98.31 63 SER A CA 1
ATOM 518 C C . SER A 1 63 ? -14.859 14.195 24.062 1 98.31 63 SER A C 1
ATOM 520 O O . SER A 1 63 ? -16.078 14.312 24.047 1 98.31 63 SER A O 1
ATOM 522 N N . GLN A 1 64 ? -14.148 14.57 25.094 1 97.88 64 GLN A N 1
ATOM 523 C CA . GLN A 1 64 ? -14.719 15.203 26.281 1 97.88 64 GLN A CA 1
ATOM 524 C C . GLN A 1 64 ? -15.312 16.562 25.938 1 97.88 64 GLN A C 1
ATOM 526 O O . GLN A 1 64 ? -16.188 17.062 26.641 1 97.88 64 GLN A O 1
ATOM 531 N N . LEU A 1 65 ? -14.828 17.141 24.906 1 97.62 65 LEU A N 1
ATOM 532 C CA . LEU A 1 65 ? -15.336 18.422 24.422 1 97.62 65 LEU A CA 1
ATOM 533 C C . LEU A 1 65 ? -16.422 18.219 23.375 1 97.62 65 LEU A C 1
ATOM 535 O O . LEU A 1 65 ? -16.75 19.141 22.625 1 97.62 65 LEU A O 1
ATOM 539 N N . SER A 1 66 ? -16.891 17 23.125 1 96.69 66 SER A N 1
ATOM 540 C CA . SER A 1 66 ? -17.984 16.594 22.234 1 96.69 66 SER A CA 1
ATOM 541 C C . SER A 1 66 ? -17.578 16.734 20.766 1 96.69 66 SER A C 1
ATOM 543 O O . SER A 1 66 ? -18.406 17.016 19.906 1 96.69 66 SER A O 1
ATOM 545 N N . ILE A 1 67 ? -16.297 16.719 20.562 1 97.56 67 ILE A N 1
ATOM 546 C CA . ILE A 1 67 ? -15.797 16.609 19.203 1 97.56 67 ILE A CA 1
ATOM 547 C C . ILE A 1 67 ? -15.898 15.164 18.719 1 97.56 67 ILE A C 1
ATOM 549 O O . ILE A 1 67 ? -15.461 14.242 19.406 1 97.56 67 ILE A O 1
ATOM 553 N N . GLY A 1 68 ? -16.453 14.922 17.578 1 96.31 68 GLY A N 1
ATOM 554 C CA . GLY A 1 68 ? -16.688 13.586 17.031 1 96.31 68 GLY A CA 1
ATOM 555 C C . GLY A 1 68 ? -17.156 13.602 15.594 1 96.31 68 GLY A C 1
ATOM 556 O O . GLY A 1 68 ? -16.984 14.602 14.891 1 96.31 68 GLY A O 1
ATOM 557 N N . PRO A 1 69 ? -17.766 12.508 15.18 1 96.19 69 PRO A N 1
ATOM 558 C CA . PRO A 1 69 ? -18.25 12.438 13.805 1 96.19 69 PRO A CA 1
ATOM 559 C C . PRO A 1 69 ? -19.172 13.609 13.445 1 96.19 69 PRO A C 1
ATOM 561 O O . PRO A 1 69 ? -20 14.031 14.258 1 96.19 69 PRO A O 1
ATOM 564 N N . GLY A 1 70 ? -18.953 14.156 12.297 1 95.88 70 GLY A N 1
ATOM 565 C CA . GLY A 1 70 ? -19.797 15.242 11.828 1 95.88 70 GLY A CA 1
ATOM 566 C C . GLY A 1 70 ? -19.234 16.609 12.18 1 95.88 70 GLY A C 1
ATOM 567 O O . GLY A 1 70 ? -19.844 17.641 11.836 1 95.88 70 GLY A O 1
ATOM 568 N N . THR A 1 71 ? -18.109 16.656 12.797 1 96.69 71 THR A N 1
ATOM 569 C CA . THR A 1 71 ? -17.5 17.922 13.18 1 96.69 71 THR A CA 1
ATOM 570 C C . THR A 1 71 ? -16.156 18.125 12.477 1 96.69 71 THR A C 1
ATOM 572 O O . THR A 1 71 ? -15.508 17.141 12.086 1 96.69 71 THR A O 1
ATOM 575 N N . ALA A 1 72 ? -15.852 19.391 12.297 1 98.19 72 ALA A N 1
ATOM 576 C CA . ALA A 1 72 ? -14.547 19.734 11.742 1 98.19 72 ALA A CA 1
ATOM 577 C C . ALA A 1 72 ? -13.672 20.422 12.789 1 98.19 72 ALA A C 1
ATOM 579 O O . ALA A 1 72 ? -14.164 21.234 13.586 1 98.19 72 ALA A O 1
ATOM 580 N N . VAL A 1 73 ? -12.461 20.016 12.812 1 98.88 73 VAL A N 1
ATOM 581 C CA . VAL A 1 73 ? -11.445 20.641 13.656 1 98.88 73 VAL A CA 1
ATOM 582 C C . VAL A 1 73 ? -10.391 21.312 12.781 1 98.88 73 VAL A C 1
ATOM 584 O O . VAL A 1 73 ? -9.734 20.656 11.969 1 98.88 73 VAL A O 1
ATOM 587 N N . SER A 1 74 ? -10.203 22.625 12.93 1 98.81 74 SER A N 1
ATOM 588 C CA . SER A 1 74 ? -9.258 23.359 12.094 1 98.81 74 SER A CA 1
ATOM 589 C C . SER A 1 74 ? -7.941 23.594 12.828 1 98.81 74 SER A C 1
ATOM 591 O O . SER A 1 74 ? -7.906 23.609 14.062 1 98.81 74 SER A O 1
ATOM 593 N N . VAL A 1 75 ? -6.91 23.719 12.07 1 98.81 75 VAL A N 1
ATOM 594 C CA . VAL A 1 75 ? -5.59 23.953 12.641 1 98.81 75 VAL A CA 1
ATOM 595 C C . VAL A 1 75 ? -4.867 25.031 11.82 1 98.81 75 VAL A C 1
ATOM 597 O O . VAL A 1 75 ? -4.863 24.984 10.594 1 98.81 75 VAL A O 1
ATOM 600 N N . LEU A 1 76 ? -4.395 26.047 12.461 1 98.44 76 LEU A N 1
ATOM 601 C CA . LEU A 1 76 ? -3.521 27.094 11.922 1 98.44 76 LEU A CA 1
ATOM 602 C C . LEU A 1 76 ? -2.137 27.016 12.562 1 98.44 76 LEU A C 1
ATOM 604 O O . LEU A 1 76 ? -1.891 27.641 13.594 1 98.44 76 LEU A O 1
ATOM 608 N N . SER A 1 77 ? -1.254 26.312 11.875 1 98.5 77 SER A N 1
ATOM 609 C CA . SER A 1 77 ? 0.04 26.047 12.5 1 98.5 77 SER A CA 1
ATOM 610 C C . SER A 1 77 ? 1.104 25.734 11.461 1 98.5 77 SER A C 1
ATOM 612 O O . SER A 1 77 ? 0.795 25.172 10.406 1 98.5 77 SER A O 1
ATOM 614 N N . PRO A 1 78 ? 2.393 26.219 11.656 1 97.69 78 PRO A N 1
ATOM 615 C CA . PRO A 1 78 ? 3.49 25.672 10.859 1 97.69 78 PRO A CA 1
ATOM 616 C C . PRO A 1 78 ? 3.787 24.203 11.188 1 97.69 78 PRO A C 1
ATOM 618 O O . PRO A 1 78 ? 2.953 23.531 11.797 1 97.69 78 PRO A O 1
ATOM 621 N N . ASN A 1 79 ? 4.914 23.672 10.656 1 98.06 79 ASN A N 1
ATOM 622 C CA . ASN A 1 79 ? 5.293 22.281 10.898 1 98.06 79 ASN A CA 1
ATOM 623 C C . ASN A 1 79 ? 5.902 22.094 12.281 1 98.06 79 ASN A C 1
ATOM 625 O O . ASN A 1 79 ? 7.125 22.141 12.438 1 98.06 79 ASN A O 1
ATOM 629 N N . VAL A 1 80 ? 5.102 21.984 13.289 1 98.12 80 VAL A N 1
ATOM 630 C CA . VAL A 1 80 ? 5.531 21.703 14.656 1 98.12 80 VAL A CA 1
ATOM 631 C C . VAL A 1 80 ? 4.926 20.375 15.125 1 98.12 80 VAL A C 1
ATOM 633 O O . VAL A 1 80 ? 4.059 19.812 14.461 1 98.12 80 VAL A O 1
ATOM 636 N N . PRO A 1 81 ? 5.332 19.766 16.234 1 98.38 81 PRO A N 1
ATOM 637 C CA . PRO A 1 81 ? 4.891 18.422 16.656 1 98.38 81 PRO A CA 1
ATOM 638 C C . PRO A 1 81 ? 3.373 18.312 16.781 1 98.38 81 PRO A C 1
ATOM 640 O O . PRO A 1 81 ? 2.783 17.312 16.375 1 98.38 81 PRO A O 1
ATOM 643 N N . ALA A 1 82 ? 2.74 19.375 17.25 1 98.75 82 ALA A N 1
ATOM 644 C CA . ALA A 1 82 ? 1.289 19.359 17.422 1 98.75 82 ALA A CA 1
ATOM 645 C C . ALA A 1 82 ? 0.592 19.141 16.078 1 98.75 82 ALA A C 1
ATOM 647 O O . ALA A 1 82 ? -0.429 18.453 16.016 1 98.75 82 ALA A O 1
ATOM 648 N N . MET A 1 83 ? 1.145 19.75 15.07 1 98.5 83 MET A N 1
ATOM 649 C CA . MET A 1 83 ? 0.596 19.594 13.727 1 98.5 83 MET A CA 1
ATOM 650 C C . MET A 1 83 ? 0.632 18.141 13.289 1 98.5 83 MET A C 1
ATOM 652 O O . MET A 1 83 ? -0.258 17.672 12.57 1 98.5 83 MET A O 1
ATOM 656 N N . TYR A 1 84 ? 1.641 17.422 13.648 1 98.56 84 TYR A N 1
ATOM 657 C CA . TYR A 1 84 ? 1.746 16 13.352 1 98.56 84 TYR A CA 1
ATOM 658 C C . TYR A 1 84 ? 0.711 15.203 14.133 1 98.56 84 TYR A C 1
ATOM 660 O O . TYR A 1 84 ? 0.03 14.344 13.57 1 98.56 84 TYR A O 1
ATOM 668 N N . GLU A 1 85 ? 0.518 15.516 15.398 1 98.88 85 GLU A N 1
ATOM 669 C CA . GLU A 1 85 ? -0.352 14.773 16.312 1 98.88 85 GLU A CA 1
ATOM 670 C C . GLU A 1 85 ? -1.818 14.922 15.914 1 98.88 85 GLU A C 1
ATOM 672 O O . GLU A 1 85 ? -2.6 13.977 16.031 1 98.88 85 GLU A O 1
ATOM 677 N N . VAL A 1 86 ? -2.184 16.078 15.398 1 98.88 86 VAL A N 1
ATOM 678 C CA . VAL A 1 86 ? -3.586 16.328 15.086 1 98.88 86 VAL A CA 1
ATOM 679 C C . VAL A 1 86 ? -4 15.469 13.883 1 98.88 86 VAL A C 1
ATOM 681 O O . VAL A 1 86 ? -5.191 15.211 13.688 1 98.88 86 VAL A O 1
ATOM 684 N N . HIS A 1 87 ? -3.076 15.008 13.07 1 98.81 87 HIS A N 1
ATOM 685 C CA . HIS A 1 87 ? -3.387 14.18 11.922 1 98.81 87 HIS A CA 1
ATOM 686 C C . HIS A 1 87 ? -3.863 12.797 12.352 1 98.81 87 HIS A C 1
ATOM 688 O O . HIS A 1 87 ? -4.418 12.047 11.547 1 98.81 87 HIS A O 1
ATOM 694 N N . PHE A 1 88 ? -3.592 12.43 13.586 1 98.88 88 PHE A N 1
ATOM 695 C CA . PHE A 1 88 ? -4.062 11.164 14.141 1 98.88 88 PHE A CA 1
ATOM 696 C C . PHE A 1 88 ? -5.121 11.398 15.211 1 98.88 88 PHE A C 1
ATOM 698 O O . PHE A 1 88 ? -6.215 10.836 15.141 1 98.88 88 PHE A O 1
ATOM 705 N N . GLY A 1 89 ? -4.852 12.32 16.109 1 98.88 89 GLY A N 1
ATOM 706 C CA . GLY A 1 89 ? -5.723 12.547 17.25 1 98.88 89 GLY A CA 1
ATOM 707 C C . GLY A 1 89 ? -7.113 13 16.859 1 98.88 89 GLY A C 1
ATOM 708 O O . GLY A 1 89 ? -8.102 12.578 17.453 1 98.88 89 GLY A O 1
ATOM 709 N N . VAL A 1 90 ? -7.242 13.867 15.898 1 98.88 90 VAL A N 1
ATOM 710 C CA . VAL A 1 90 ? -8.531 14.398 15.477 1 98.88 90 VAL A CA 1
ATOM 711 C C . VAL A 1 90 ? -9.344 13.305 14.789 1 98.88 90 VAL A C 1
ATOM 713 O O . VAL A 1 90 ? -10.469 13.008 15.195 1 98.88 90 VAL A O 1
ATOM 716 N N . PRO A 1 91 ? -8.773 12.625 13.82 1 98.69 91 PRO A N 1
ATOM 717 C CA . PRO A 1 91 ? -9.555 11.57 13.164 1 98.69 91 PRO A CA 1
ATOM 718 C C . PRO A 1 91 ? -9.867 10.406 14.094 1 98.69 91 PRO A C 1
ATOM 720 O O . PRO A 1 91 ? -10.812 9.656 13.859 1 98.69 91 PRO A O 1
ATOM 723 N N . MET A 1 92 ? -9.078 10.227 15.117 1 98.69 92 MET A N 1
ATOM 724 C CA . MET A 1 92 ? -9.359 9.188 16.094 1 98.69 92 MET A CA 1
ATOM 725 C C . MET A 1 92 ? -10.711 9.414 16.766 1 98.69 92 MET A C 1
ATOM 727 O O . MET A 1 92 ? -11.297 8.484 17.328 1 98.69 92 MET A O 1
ATOM 731 N N . THR A 1 93 ? -11.258 10.609 16.766 1 98.31 93 THR A N 1
ATOM 732 C CA . THR A 1 93 ? -12.57 10.914 17.312 1 98.31 93 THR A CA 1
ATOM 733 C C . THR A 1 93 ? -13.664 10.719 16.266 1 98.31 93 THR A C 1
ATOM 735 O O . THR A 1 93 ? -14.852 10.742 16.594 1 98.31 93 THR A O 1
ATOM 738 N N . GLY A 1 94 ? -13.273 10.562 15.047 1 97.81 94 GLY A N 1
ATOM 739 C CA . GLY A 1 94 ? -14.211 10.562 13.93 1 97.81 94 GLY A CA 1
ATOM 740 C C . GLY A 1 94 ? -14.398 11.93 13.297 1 97.81 94 GLY A C 1
ATOM 741 O O . GLY A 1 94 ? -15.062 12.062 12.273 1 97.81 94 GLY A O 1
ATOM 742 N N . ALA A 1 95 ? -13.797 12.969 13.867 1 98.44 95 ALA A N 1
ATOM 743 C CA . ALA A 1 95 ? -13.891 14.328 13.328 1 98.44 95 ALA A CA 1
ATOM 744 C C . ALA A 1 95 ? -12.984 14.5 12.117 1 98.44 95 ALA A C 1
ATOM 746 O O . ALA A 1 95 ? -12.133 13.648 11.844 1 98.44 95 ALA A O 1
ATOM 747 N N . VAL A 1 96 ? -13.242 15.562 11.367 1 98.69 96 VAL A N 1
ATOM 748 C CA . VAL A 1 96 ? -12.508 15.836 10.133 1 98.69 96 VAL A CA 1
ATOM 749 C C . VAL A 1 96 ? -11.477 16.938 10.383 1 98.69 96 VAL A C 1
ATOM 751 O O . VAL A 1 96 ? -11.797 17.984 10.938 1 98.69 96 VAL A O 1
ATOM 754 N N . LEU A 1 97 ? -10.242 16.688 10.039 1 98.81 97 LEU A N 1
ATOM 755 C CA . LEU A 1 97 ? -9.148 17.641 10.219 1 98.81 97 LEU A CA 1
ATOM 756 C C . LEU A 1 97 ? -9.109 18.641 9.07 1 98.81 97 LEU A C 1
ATOM 758 O O . LEU A 1 97 ? -9.109 18.25 7.898 1 98.81 97 LEU A O 1
ATOM 762 N N . ASN A 1 98 ? -9.102 19.875 9.367 1 98.56 98 ASN A N 1
ATOM 763 C CA . ASN A 1 98 ? -9.008 20.969 8.414 1 98.56 98 ASN A CA 1
ATOM 764 C C . ASN A 1 98 ? -7.77 21.828 8.664 1 98.56 98 ASN A C 1
ATOM 766 O O . ASN A 1 98 ? -7.805 22.766 9.469 1 98.56 98 ASN A O 1
ATOM 770 N N . CYS A 1 99 ? -6.703 21.547 7.934 1 97.88 99 CYS A N 1
ATOM 771 C CA . CYS A 1 99 ? -5.48 22.344 8.055 1 97.88 99 CYS A CA 1
ATOM 772 C C . CYS A 1 99 ? -5.551 23.594 7.18 1 97.88 99 CYS A C 1
ATOM 774 O O . CYS A 1 99 ? -5.785 23.5 5.977 1 97.88 99 CYS A O 1
ATOM 776 N N . ILE A 1 100 ? -5.309 24.703 7.781 1 97.44 100 ILE A N 1
ATOM 777 C CA . ILE A 1 100 ? -5.449 25.969 7.078 1 97.44 100 ILE A CA 1
ATOM 778 C C . ILE A 1 100 ? -4.074 26.578 6.82 1 97.44 100 ILE A C 1
ATOM 780 O O . ILE A 1 100 ? -3.199 26.547 7.688 1 97.44 100 ILE A O 1
ATOM 784 N N . ASN A 1 101 ? -3.885 27.094 5.59 1 96.25 101 ASN A N 1
ATOM 785 C CA . ASN A 1 101 ? -2.686 27.844 5.25 1 96.25 101 ASN A CA 1
ATOM 786 C C . ASN A 1 101 ? -2.521 29.062 6.148 1 96.25 101 ASN A C 1
ATOM 788 O O . ASN A 1 101 ? -3.283 30.031 6.039 1 96.25 101 ASN A O 1
ATOM 792 N N . PHE A 1 102 ? -1.562 29.078 6.992 1 95.75 102 PHE A N 1
ATOM 793 C CA . PHE A 1 102 ? -1.387 30.125 7.996 1 95.75 102 PHE A CA 1
ATOM 794 C C . PHE A 1 102 ? -0.892 31.406 7.352 1 95.75 102 PHE A C 1
ATOM 796 O O . PHE A 1 102 ? -0.783 32.438 8.023 1 95.75 102 PHE A O 1
ATOM 803 N N . ARG A 1 103 ? -0.645 31.375 6.066 1 95 103 ARG A N 1
ATOM 804 C CA . ARG A 1 103 ? -0.19 32.562 5.359 1 95 103 ARG A CA 1
ATOM 805 C C . ARG A 1 103 ? -1.371 33.375 4.828 1 95 103 ARG A C 1
ATOM 807 O O . ARG A 1 103 ? -1.193 34.469 4.305 1 95 103 ARG A O 1
ATOM 814 N N . LEU A 1 104 ? -2.523 32.875 4.934 1 95.56 104 LEU A N 1
ATOM 815 C CA . LEU A 1 104 ? -3.721 33.562 4.465 1 95.56 104 LEU A CA 1
ATOM 816 C C . LEU A 1 104 ? -4.027 34.781 5.336 1 95.56 104 LEU A C 1
ATOM 818 O O . LEU A 1 104 ? -3.596 34.844 6.488 1 95.56 104 LEU A O 1
ATOM 822 N N . ASN A 1 105 ? -4.77 35.719 4.762 1 96.19 105 ASN A N 1
ATOM 823 C CA . ASN A 1 105 ? -5.227 36.875 5.543 1 96.19 105 ASN A CA 1
ATOM 824 C C . ASN A 1 105 ? -6.43 36.5 6.414 1 96.19 105 ASN A C 1
ATOM 826 O O . ASN A 1 105 ? -7.035 35.438 6.23 1 96.19 105 ASN A O 1
ATOM 830 N N . PRO A 1 106 ? -6.75 37.312 7.355 1 97.44 106 PRO A N 1
ATOM 831 C CA . PRO A 1 106 ? -7.824 37 8.305 1 97.44 106 PRO A CA 1
ATOM 832 C C . PRO A 1 106 ? -9.164 36.75 7.617 1 97.44 106 PRO A C 1
ATOM 834 O O . PRO A 1 106 ? -9.914 35.875 8.039 1 97.44 106 PRO A O 1
ATOM 837 N N . LEU A 1 107 ? -9.445 37.5 6.605 1 96.06 107 LEU A N 1
ATOM 838 C CA . LEU A 1 107 ? -10.711 37.312 5.902 1 96.06 107 LEU A CA 1
ATOM 839 C C . LEU A 1 107 ? -10.82 35.938 5.305 1 96.06 107 LEU A C 1
ATOM 841 O O . LEU A 1 107 ? -11.859 35.281 5.441 1 96.06 107 LEU A O 1
ATOM 845 N N . ASN A 1 108 ? -9.797 35.469 4.629 1 95.69 108 ASN A N 1
ATOM 846 C CA . ASN A 1 108 ? -9.797 34.125 4.02 1 95.69 108 ASN A CA 1
ATOM 847 C C . ASN A 1 108 ? -9.875 33.031 5.074 1 95.69 108 ASN A C 1
ATOM 849 O O . ASN A 1 108 ? -10.555 32.031 4.883 1 95.69 108 ASN A O 1
ATOM 853 N N . VAL A 1 109 ? -9.188 33.25 6.164 1 97.19 109 VAL A N 1
ATOM 854 C CA . VAL A 1 109 ? -9.258 32.281 7.258 1 97.19 109 VAL A CA 1
ATOM 855 C C . VAL A 1 109 ? -10.68 32.219 7.801 1 97.19 109 VAL A C 1
ATOM 857 O O . VAL A 1 109 ? -11.211 31.141 8.055 1 97.19 109 VAL A O 1
ATOM 860 N N . ALA A 1 110 ? -11.312 33.406 7.93 1 96.75 110 ALA A N 1
ATOM 861 C CA . ALA A 1 110 ? -12.688 33.469 8.414 1 96.75 110 ALA A CA 1
ATOM 862 C C . ALA A 1 110 ? -13.633 32.688 7.492 1 96.75 110 ALA A C 1
ATOM 864 O O . ALA A 1 110 ? -14.516 31.969 7.961 1 96.75 110 ALA A O 1
ATOM 865 N N . ILE A 1 111 ? -13.453 32.875 6.23 1 95.25 111 ILE A N 1
ATOM 866 C CA . ILE A 1 111 ? -14.289 32.188 5.234 1 95.25 111 ILE A CA 1
ATOM 867 C C . ILE A 1 111 ? -14.148 30.688 5.375 1 95.25 111 ILE A C 1
ATOM 869 O O . ILE A 1 111 ? -15.141 29.953 5.379 1 95.25 111 ILE A O 1
ATOM 873 N N . ILE A 1 112 ? -12.938 30.188 5.52 1 96.88 112 ILE A N 1
ATOM 874 C CA . ILE A 1 112 ? -12.664 28.75 5.613 1 96.88 112 ILE A CA 1
ATOM 875 C C . ILE A 1 112 ? -13.266 28.203 6.902 1 96.88 112 ILE A C 1
ATOM 877 O O . ILE A 1 112 ? -13.945 27.172 6.887 1 96.88 112 ILE A O 1
ATOM 881 N N . LEU A 1 113 ? -13.031 28.891 8.016 1 97.31 113 LEU A N 1
ATOM 882 C CA . LEU A 1 113 ? -13.57 28.453 9.305 1 97.31 113 LEU A CA 1
ATOM 883 C C . LEU A 1 113 ? -15.086 28.375 9.266 1 97.31 113 LEU A C 1
ATOM 885 O O . LEU A 1 113 ? -15.68 27.422 9.773 1 97.31 113 LEU A O 1
ATOM 889 N N . GLY A 1 114 ? -15.68 29.375 8.703 1 95.44 114 GLY A N 1
ATOM 890 C CA . GLY A 1 114 ? -17.125 29.406 8.578 1 95.44 114 GLY A CA 1
ATOM 891 C C . GLY A 1 114 ? -17.672 28.328 7.672 1 95.44 114 GLY A C 1
ATOM 892 O O . GLY A 1 114 ? -18.656 27.656 8.008 1 95.44 114 GLY A O 1
ATOM 893 N N . HIS A 1 115 ? -17.031 28.141 6.523 1 95.31 115 HIS A N 1
ATOM 894 C CA . HIS A 1 115 ? -17.453 27.141 5.555 1 95.31 115 HIS A CA 1
ATOM 895 C C . HIS A 1 115 ? -17.328 25.734 6.121 1 95.31 115 HIS A C 1
ATOM 897 O O . HIS A 1 115 ? -18.203 24.891 5.914 1 95.31 115 HIS A O 1
ATOM 903 N N . ALA A 1 116 ? -16.266 25.531 6.906 1 96.81 116 ALA A N 1
ATOM 904 C CA . ALA A 1 116 ? -16 24.219 7.504 1 96.81 116 ALA A CA 1
ATOM 905 C C . ALA A 1 116 ? -16.859 24 8.75 1 96.81 116 ALA A C 1
ATOM 907 O O . ALA A 1 116 ? -16.969 22.875 9.25 1 96.81 116 ALA A O 1
ATOM 908 N N . GLU A 1 117 ? -17.422 25.094 9.211 1 96.31 117 GLU A N 1
ATOM 909 C CA . GLU A 1 117 ? -18.109 25.047 10.492 1 96.31 117 GLU A CA 1
ATOM 910 C C . GLU A 1 117 ? -17.234 24.438 11.586 1 96.31 117 GLU A C 1
ATOM 912 O O . GLU A 1 117 ? -17.656 23.5 12.273 1 96.31 117 GLU A O 1
ATOM 917 N N . ALA A 1 118 ? -16.094 25.031 11.75 1 97.75 118 ALA A N 1
ATOM 918 C CA . ALA A 1 118 ? -15.109 24.5 12.688 1 97.75 118 ALA A CA 1
ATOM 919 C C . ALA A 1 118 ? -15.633 24.547 14.125 1 97.75 118 ALA A C 1
ATOM 921 O O . ALA A 1 118 ? -16.047 25.609 14.602 1 97.75 118 ALA A O 1
ATOM 922 N N . ALA A 1 119 ? -15.586 23.406 14.742 1 98.12 119 ALA A N 1
ATOM 923 C CA . ALA A 1 119 ? -16.016 23.312 16.141 1 98.12 119 ALA A CA 1
ATOM 924 C C . ALA A 1 119 ? -14.875 23.703 17.078 1 98.12 119 ALA A C 1
ATOM 926 O O . ALA A 1 119 ? -15.117 24.172 18.188 1 98.12 119 ALA A O 1
ATOM 927 N N . LEU A 1 120 ? -13.727 23.484 16.656 1 98.69 120 LEU A N 1
ATOM 928 C CA . LEU A 1 120 ? -12.508 23.734 17.422 1 98.69 120 LEU A CA 1
ATOM 929 C C . LEU A 1 120 ? -11.375 24.188 16.5 1 98.69 120 LEU A C 1
ATOM 931 O O . LEU A 1 120 ? -11.266 23.703 15.367 1 98.69 120 LEU A O 1
ATOM 935 N N . VAL A 1 121 ? -10.57 25.156 16.969 1 98.81 121 VAL A N 1
ATOM 936 C CA . VAL A 1 121 ? -9.43 25.641 16.203 1 98.81 121 VAL A CA 1
ATOM 937 C C . VAL A 1 121 ? -8.164 25.547 17.047 1 98.81 121 VAL A C 1
ATOM 939 O O . VAL A 1 121 ? -8.078 26.141 18.125 1 98.81 121 VAL A O 1
ATOM 942 N N . PHE A 1 122 ? -7.238 24.734 16.609 1 98.94 122 PHE A N 1
ATOM 943 C CA . PHE A 1 122 ? -5.875 24.797 17.125 1 98.94 122 PHE A CA 1
ATOM 944 C C . PHE A 1 122 ? -5.098 25.922 16.438 1 98.94 122 PHE A C 1
ATOM 946 O O . PHE A 1 122 ? -5.102 26.016 15.203 1 98.94 122 PHE A O 1
ATOM 953 N N . VAL A 1 123 ? -4.438 26.75 17.203 1 98.81 123 VAL A N 1
ATOM 954 C CA . VAL A 1 123 ? -3.701 27.844 16.594 1 98.81 123 VAL A CA 1
ATOM 955 C C . VAL A 1 123 ? -2.332 27.984 17.266 1 98.81 123 VAL A C 1
ATOM 957 O O . VAL A 1 123 ? -2.234 28.078 18.484 1 98.81 123 VAL A O 1
ATOM 960 N N . ASP A 1 124 ? -1.305 27.891 16.422 1 98.75 124 ASP A N 1
ATOM 961 C CA . ASP A 1 124 ? 0.035 28.172 16.922 1 98.75 124 ASP A CA 1
ATOM 962 C C . ASP A 1 124 ? 0.111 29.594 17.5 1 98.75 124 ASP A C 1
ATOM 964 O O . ASP A 1 124 ? -0.463 30.531 16.938 1 98.75 124 ASP A O 1
ATOM 968 N N . GLN A 1 125 ? 0.916 29.766 18.516 1 98.56 125 GLN A N 1
ATOM 969 C CA . GLN A 1 125 ? 1.003 31.031 19.234 1 98.56 125 GLN A CA 1
ATOM 970 C C . GLN A 1 125 ? 1.355 32.188 18.281 1 98.56 125 GLN A C 1
ATOM 972 O O . GLN A 1 125 ? 0.884 33.312 18.438 1 98.56 125 GLN A O 1
ATOM 977 N N . GLN A 1 126 ? 2.125 31.875 17.281 1 97.44 126 GLN A N 1
ATOM 978 C CA . GLN A 1 126 ? 2.576 32.906 16.344 1 97.44 126 GLN A CA 1
ATOM 979 C C . GLN A 1 126 ? 1.414 33.438 15.516 1 97.44 126 GLN A C 1
ATOM 981 O O . GLN A 1 126 ? 1.458 34.562 15.031 1 97.44 126 GLN A O 1
ATOM 986 N N . TYR A 1 127 ? 0.408 32.688 15.359 1 98 127 TYR A N 1
ATOM 987 C CA . TYR A 1 127 ? -0.684 33.062 14.469 1 98 127 TYR A CA 1
ATOM 988 C C . TYR A 1 127 ? -1.971 33.281 15.258 1 98 127 TYR A C 1
ATOM 990 O O . TYR A 1 127 ? -3.064 33.281 14.688 1 98 127 TYR A O 1
ATOM 998 N N . PHE A 1 128 ? -1.876 33.438 16.547 1 98.38 128 PHE A N 1
ATOM 999 C CA . PHE A 1 128 ? -3.039 33.625 17.406 1 98.38 128 PHE A CA 1
ATOM 1000 C C . PHE A 1 128 ? -3.811 34.875 17.031 1 98.38 128 PHE A C 1
ATOM 1002 O O . PHE A 1 128 ? -5.039 34.875 16.953 1 98.38 128 PHE A O 1
ATOM 1009 N N . ALA A 1 129 ? -3.09 35.969 16.766 1 97.81 129 ALA A N 1
ATOM 1010 C CA . ALA A 1 129 ? -3.732 37.219 16.375 1 97.81 129 ALA A CA 1
ATOM 1011 C C . ALA A 1 129 ? -4.516 37.062 15.078 1 97.81 129 ALA A C 1
ATOM 1013 O O . ALA A 1 129 ? -5.598 37.625 14.922 1 97.81 129 ALA A O 1
ATOM 1014 N N . LEU A 1 130 ? -3.912 36.344 14.164 1 98.25 130 LEU A N 1
ATOM 1015 C CA . LEU A 1 130 ? -4.582 36.031 12.898 1 98.25 130 LEU A CA 1
ATOM 1016 C C . LEU A 1 130 ? -5.902 35.312 13.148 1 98.25 130 LEU A C 1
ATOM 1018 O O . LEU A 1 130 ? -6.934 35.688 12.578 1 98.25 130 LEU A O 1
ATOM 1022 N N . ALA A 1 131 ? -5.926 34.312 13.992 1 98.44 131 ALA A N 1
ATOM 1023 C CA . ALA A 1 131 ? -7.125 33.562 14.32 1 98.44 131 ALA A CA 1
ATOM 1024 C C . ALA A 1 131 ? -8.164 34.438 15 1 98.44 131 ALA A C 1
ATOM 1026 O O . ALA A 1 131 ? -9.359 34.344 14.703 1 98.44 131 ALA A O 1
ATOM 1027 N N . GLU A 1 132 ? -7.715 35.25 15.922 1 97.81 132 GLU A N 1
ATOM 1028 C CA . GLU A 1 132 ? -8.617 36.156 16.641 1 97.81 132 GLU A CA 1
ATOM 1029 C C . GLU A 1 132 ? -9.32 37.125 15.688 1 97.81 132 GLU A C 1
ATOM 1031 O O . GLU A 1 132 ? -10.539 37.312 15.789 1 97.81 132 GLU A O 1
ATOM 1036 N N . GLU A 1 133 ? -8.516 37.688 14.805 1 98.19 133 GLU A N 1
ATOM 1037 C CA . GLU A 1 133 ? -9.086 38.594 13.828 1 98.19 133 GLU A CA 1
ATOM 1038 C C . GLU A 1 133 ? -10.102 37.875 12.93 1 98.19 133 GLU A C 1
ATOM 1040 O O . GLU A 1 133 ? -11.148 38.438 12.602 1 98.19 133 GLU A O 1
ATOM 1045 N N . ALA A 1 134 ? -9.766 36.688 12.492 1 98.25 134 ALA A N 1
ATOM 1046 C CA . ALA A 1 134 ? -10.688 35.906 11.664 1 98.25 134 ALA A CA 1
ATOM 1047 C C . ALA A 1 134 ? -12 35.656 12.398 1 98.25 134 ALA A C 1
ATOM 1049 O O . ALA A 1 134 ? -13.078 35.781 11.812 1 98.25 134 ALA A O 1
ATOM 1050 N N . LEU A 1 135 ? -11.961 35.312 13.688 1 97.75 135 LEU A N 1
ATOM 1051 C CA . LEU A 1 135 ? -13.156 35.031 14.484 1 97.75 135 LEU A CA 1
ATOM 1052 C C . LEU A 1 135 ? -13.984 36.312 14.664 1 97.75 135 LEU A C 1
ATOM 1054 O O . LEU A 1 135 ? -15.219 36.25 14.695 1 97.75 135 LEU A O 1
ATOM 1058 N N . LYS A 1 136 ? -13.312 37.438 14.812 1 96.88 136 LYS A N 1
ATOM 1059 C CA . LYS A 1 136 ? -14.016 38.719 14.914 1 96.88 136 LYS A CA 1
ATOM 1060 C C . LYS A 1 136 ? -14.805 39 13.633 1 96.88 136 LYS A C 1
ATOM 1062 O O . LYS A 1 136 ? -15.93 39.5 13.695 1 96.88 136 LYS A O 1
ATOM 1067 N N . ILE A 1 137 ? -14.133 38.688 12.562 1 96.94 137 ILE A N 1
ATOM 1068 C CA . ILE A 1 137 ? -14.789 38.875 11.273 1 96.94 137 ILE A CA 1
ATOM 1069 C C . ILE A 1 137 ? -16.031 38 11.195 1 96.94 137 ILE A C 1
ATOM 1071 O O . ILE A 1 137 ? -17.094 38.438 10.773 1 96.94 137 ILE A O 1
ATOM 1075 N N . MET A 1 138 ? -15.914 36.75 11.594 1 96.38 138 MET A N 1
ATOM 1076 C CA . MET A 1 138 ? -17.031 35.812 11.586 1 96.38 138 MET A CA 1
ATOM 1077 C C . MET A 1 138 ? -18.156 36.312 12.492 1 96.38 138 MET A C 1
ATOM 1079 O O . MET A 1 138 ? -19.328 36.219 12.125 1 96.38 138 MET A O 1
ATOM 1083 N N . GLU A 1 139 ? -17.828 36.781 13.641 1 95.62 139 GLU A N 1
ATOM 1084 C CA . GLU A 1 139 ? -18.797 37.312 14.602 1 95.62 139 GLU A CA 1
ATOM 1085 C C . GLU A 1 139 ? -19.562 38.469 14.016 1 95.62 139 GLU A C 1
ATOM 1087 O O . GLU A 1 139 ? -20.781 38.562 14.172 1 95.62 139 GLU A O 1
ATOM 1092 N N . GLY A 1 140 ? -18.891 39.281 13.414 1 93.88 140 GLY A N 1
ATOM 1093 C CA . GLY A 1 140 ? -19.516 40.438 12.805 1 93.88 140 GLY A CA 1
ATOM 1094 C C . GLY A 1 140 ? -20.531 40.094 11.727 1 93.88 140 GLY A C 1
ATOM 1095 O O . GLY A 1 140 ? -21.5 40.812 11.523 1 93.88 140 GLY A O 1
ATOM 1096 N N . LYS A 1 141 ? -20.281 39 11.094 1 91.94 141 LYS A N 1
ATOM 1097 C CA . LYS A 1 141 ? -21.141 38.594 9.977 1 91.94 141 LYS A CA 1
ATOM 1098 C C . LYS A 1 141 ? -22.312 37.781 10.461 1 91.94 141 LYS A C 1
ATOM 1100 O O . LYS A 1 141 ? -23.266 37.562 9.711 1 91.94 141 LYS A O 1
ATOM 1105 N N . SER A 1 142 ? -22.344 37.25 11.648 1 89.12 142 SER A N 1
ATOM 1106 C CA . SER A 1 142 ? -23.312 36.281 12.133 1 89.12 142 SER A CA 1
ATOM 1107 C C . SER A 1 142 ? -24.562 36.969 12.672 1 89.12 142 SER A C 1
ATOM 1109 O O . SER A 1 142 ? -25.578 36.312 12.938 1 89.12 142 SER A O 1
ATOM 1111 N N . GLU A 1 143 ? -24.734 38.25 12.656 1 86.56 143 GLU A N 1
ATOM 1112 C CA . GLU A 1 143 ? -25.891 39 13.133 1 86.56 143 GLU A CA 1
ATOM 1113 C C . GLU A 1 143 ? -26.344 38.531 14.508 1 86.56 143 GLU A C 1
ATOM 1115 O O . GLU A 1 143 ? -27.516 38.219 14.719 1 86.56 143 GLU A O 1
ATOM 1120 N N . GLY A 1 144 ? -25.469 38.125 15.359 1 81.88 144 GLY A N 1
ATOM 1121 C CA . GLY A 1 144 ? -25.766 37.781 16.734 1 81.88 144 GLY A CA 1
ATOM 1122 C C . GLY A 1 144 ? -25.875 36.281 16.969 1 81.88 144 GLY A C 1
ATOM 1123 O O . GLY A 1 144 ? -26.047 35.844 18.109 1 81.88 144 GLY A O 1
ATOM 1124 N N . LEU A 1 145 ? -25.75 35.438 16.047 1 86.38 145 LEU A N 1
ATOM 1125 C CA . LEU A 1 145 ? -25.922 34 16.172 1 86.38 145 LEU A CA 1
ATOM 1126 C C . LEU A 1 145 ? -24.578 33.281 16.141 1 86.38 145 LEU A C 1
ATOM 1128 O O . LEU A 1 145 ? -24.531 32.031 16.016 1 86.38 145 LEU A O 1
ATOM 1132 N N . PHE A 1 146 ? -23.578 34.031 16.375 1 88.12 146 PHE A N 1
ATOM 1133 C CA . PHE A 1 146 ? -22.234 33.469 16.25 1 88.12 146 PHE A CA 1
ATOM 1134 C C . PHE A 1 146 ? -21.906 32.562 17.438 1 88.12 146 PHE A C 1
ATOM 1136 O O . PHE A 1 146 ? -22.078 32.969 18.594 1 88.12 146 PHE A O 1
ATOM 1143 N N . LYS A 1 147 ? -21.609 31.344 17.234 1 90.69 147 LYS A N 1
ATOM 1144 C CA . LYS A 1 147 ? -21.047 30.422 18.203 1 90.69 147 LYS A CA 1
ATOM 1145 C C . LYS A 1 147 ? -19.562 30.172 17.938 1 90.69 147 LYS A C 1
ATOM 1147 O O . LYS A 1 147 ? -19.203 29.422 17.031 1 90.69 147 LYS A O 1
ATOM 1152 N N . PRO A 1 148 ? -18.719 30.844 18.719 1 93.06 148 PRO A N 1
ATOM 1153 C CA . PRO A 1 148 ? -17.281 30.688 18.453 1 93.06 148 PRO A CA 1
ATOM 1154 C C . PRO A 1 148 ? -16.781 29.266 18.672 1 93.06 148 PRO A C 1
ATOM 1156 O O . PRO A 1 148 ? -17.25 28.578 19.594 1 93.06 148 PRO A O 1
ATOM 1159 N N . PRO A 1 149 ? -15.961 28.797 17.828 1 97.25 149 PRO A N 1
ATOM 1160 C CA . PRO A 1 149 ? -15.312 27.516 18.109 1 97.25 149 PRO A CA 1
ATOM 1161 C C . PRO A 1 149 ? -14.438 27.547 19.359 1 97.25 149 PRO A C 1
ATOM 1163 O O . PRO A 1 149 ? -14.055 28.641 19.812 1 97.25 149 PRO A O 1
ATOM 1166 N N . VAL A 1 150 ? -14.227 26.391 19.922 1 97.94 150 VAL A N 1
ATOM 1167 C CA . VAL A 1 150 ? -13.242 26.297 20.984 1 97.94 150 VAL A CA 1
ATOM 1168 C C . VAL A 1 150 ? -11.852 26.609 20.438 1 97.94 150 VAL A C 1
ATOM 1170 O O . VAL A 1 150 ? -11.469 26.125 19.375 1 97.94 150 VAL A O 1
ATOM 1173 N N . LEU A 1 151 ? -11.148 27.516 21.125 1 98.31 151 LEU A N 1
ATOM 1174 C CA . LEU A 1 151 ? -9.805 27.891 20.703 1 98.31 151 LEU A CA 1
ATOM 1175 C C . LEU A 1 151 ? -8.75 27.266 21.609 1 98.31 151 LEU A C 1
ATOM 1177 O O . LEU A 1 151 ? -8.875 27.312 22.828 1 98.31 151 LEU A O 1
ATOM 1181 N N . ILE A 1 152 ? -7.777 26.578 21.031 1 98.88 152 ILE A N 1
ATOM 1182 C CA . ILE A 1 152 ? -6.641 25.984 21.734 1 98.88 152 ILE A CA 1
ATOM 1183 C C . ILE A 1 152 ? -5.34 26.547 21.172 1 98.88 152 ILE A C 1
ATOM 1185 O O . ILE A 1 152 ? -5.125 26.516 19.953 1 98.88 152 ILE A O 1
ATOM 1189 N N . VAL A 1 153 ? -4.457 27.062 22.016 1 98.88 153 VAL A N 1
ATOM 1190 C CA . VAL A 1 153 ? -3.221 27.672 21.531 1 98.88 153 VAL A CA 1
ATOM 1191 C C . VAL A 1 153 ? -2.07 26.672 21.672 1 98.88 153 VAL A C 1
ATOM 1193 O O . VAL A 1 153 ? -1.965 25.969 22.688 1 98.88 153 VAL A O 1
ATOM 1196 N N . ILE A 1 154 ? -1.322 26.484 20.625 1 98.81 154 ILE A N 1
ATOM 1197 C CA . ILE A 1 154 ? -0.126 25.641 20.609 1 98.81 154 ILE A CA 1
ATOM 1198 C C . ILE A 1 154 ? 1.086 26.469 21.031 1 98.81 154 ILE A C 1
ATOM 1200 O O . ILE A 1 154 ? 1.503 27.391 20.312 1 98.81 154 ILE A O 1
ATOM 1204 N N . GLY A 1 155 ? 1.614 26.156 22.172 1 98.25 155 GLY A N 1
ATOM 1205 C CA . GLY A 1 155 ? 2.807 26.828 22.656 1 98.25 155 GLY A CA 1
ATOM 1206 C C . GLY A 1 155 ? 4.09 26.234 22.109 1 98.25 155 GLY A C 1
ATOM 1207 O O . GLY A 1 155 ? 4.188 25.031 21.891 1 98.25 155 GLY A O 1
ATOM 1208 N N . ASP A 1 156 ? 5.008 27.047 21.797 1 96.56 156 ASP A N 1
ATOM 1209 C CA . ASP A 1 156 ? 6.344 26.672 21.328 1 96.56 156 ASP A CA 1
ATOM 1210 C C . ASP A 1 156 ? 7.418 27.453 22.094 1 96.56 156 ASP A C 1
ATOM 1212 O O . ASP A 1 156 ? 7.547 28.672 21.938 1 96.56 156 ASP A O 1
ATOM 1216 N N . GLU A 1 157 ? 8.211 26.812 22.828 1 92.69 157 GLU A N 1
ATOM 1217 C CA . GLU A 1 157 ? 9.188 27.438 23.719 1 92.69 157 GLU A CA 1
ATOM 1218 C C . GLU A 1 157 ? 10.312 28.094 22.938 1 92.69 157 GLU A C 1
ATOM 1220 O O . GLU A 1 157 ? 11.039 28.938 23.484 1 92.69 157 GLU A O 1
ATOM 1225 N N . THR A 1 158 ? 10.422 27.688 21.734 1 91.81 158 THR A N 1
ATOM 1226 C CA . THR A 1 158 ? 11.516 28.234 20.938 1 91.81 158 THR A CA 1
ATOM 1227 C C . THR A 1 158 ? 11.117 29.578 20.328 1 91.81 158 THR A C 1
ATOM 1229 O O . THR A 1 158 ? 11.945 30.266 19.734 1 91.81 158 THR A O 1
ATOM 1232 N N . CYS A 1 159 ? 9.875 30 20.516 1 94.5 159 CYS A N 1
ATOM 1233 C CA . CYS A 1 159 ? 9.352 31.266 20 1 94.5 159 CYS A CA 1
ATOM 1234 C C . CYS A 1 159 ? 9.195 32.281 21.125 1 94.5 159 CYS A C 1
ATOM 1236 O O . CYS A 1 159 ? 9.352 31.953 22.297 1 94.5 159 CYS A O 1
ATOM 1238 N N . ASP A 1 160 ? 8.969 33.562 20.641 1 95.56 160 ASP A N 1
ATOM 1239 C CA . ASP A 1 160 ? 8.609 34.625 21.594 1 95.56 160 ASP A CA 1
ATOM 1240 C C . ASP A 1 160 ? 7.391 34.219 22.422 1 95.56 160 ASP A C 1
ATOM 1242 O O . ASP A 1 160 ? 6.391 33.75 21.859 1 95.56 160 ASP A O 1
ATOM 1246 N N . ARG A 1 161 ? 7.398 34.438 23.688 1 96.5 161 ARG A N 1
ATOM 1247 C CA . ARG A 1 161 ? 6.359 33.969 24.594 1 96.5 161 ARG A CA 1
ATOM 1248 C C . ARG A 1 161 ? 5.168 34.906 24.609 1 96.5 161 ARG A C 1
ATOM 1250 O O . ARG A 1 161 ? 4.082 34.531 25.062 1 96.5 161 ARG A O 1
ATOM 1257 N N . ALA A 1 162 ? 5.359 36.062 24.188 1 97.5 162 ALA A N 1
ATOM 1258 C CA . ALA A 1 162 ? 4.363 37.125 24.344 1 97.5 162 ALA A CA 1
ATOM 1259 C C . ALA A 1 162 ? 3.031 36.719 23.719 1 97.5 162 ALA A C 1
ATOM 1261 O O . ALA A 1 162 ? 1.978 36.844 24.344 1 97.5 162 ALA A O 1
ATOM 1262 N N . PRO A 1 163 ? 3.096 36.188 22.516 1 97.75 163 PRO A N 1
ATOM 1263 C CA . PRO A 1 163 ? 1.813 35.781 21.938 1 97.75 163 PRO A CA 1
ATOM 1264 C C . PRO A 1 163 ? 1.124 34.688 22.734 1 97.75 163 PRO A C 1
ATOM 1266 O O . PRO A 1 163 ? -0.105 34.656 22.828 1 97.75 163 PRO A O 1
ATOM 1269 N N . LEU A 1 164 ? 1.849 33.75 23.234 1 98.19 164 LEU A N 1
ATOM 1270 C CA . LEU A 1 164 ? 1.284 32.688 24.047 1 98.19 164 LEU A CA 1
ATOM 1271 C C . LEU A 1 164 ? 0.639 33.25 25.312 1 98.19 164 LEU A C 1
ATOM 1273 O O . LEU A 1 164 ? -0.484 32.906 25.656 1 98.19 164 LEU A O 1
ATOM 1277 N N . GLU A 1 165 ? 1.373 34.156 26 1 98.12 165 GLU A N 1
ATOM 1278 C CA . GLU A 1 165 ? 0.857 34.781 27.219 1 98.12 165 GLU A CA 1
ATOM 1279 C C . GLU A 1 165 ? -0.417 35.562 26.938 1 98.12 165 GLU A C 1
ATOM 1281 O O . GLU A 1 165 ? -1.343 35.562 27.75 1 98.12 165 GLU A O 1
ATOM 1286 N N . TYR A 1 166 ? -0.327 36.25 25.812 1 98.25 166 TYR A N 1
ATOM 1287 C CA . TYR A 1 166 ? -1.518 36.969 25.406 1 98.25 166 TYR A CA 1
ATOM 1288 C C . TYR A 1 166 ? -2.711 36.031 25.25 1 98.25 166 TYR A C 1
ATOM 1290 O O . TYR A 1 166 ? -3.791 36.312 25.781 1 98.25 166 TYR A O 1
ATOM 1298 N N . ALA A 1 167 ? -2.59 34.906 24.547 1 98.25 167 ALA A N 1
ATOM 1299 C CA . ALA A 1 167 ? -3.656 33.906 24.359 1 98.25 167 ALA A CA 1
ATOM 1300 C C . ALA A 1 167 ? -4.156 33.375 25.688 1 98.25 167 ALA A C 1
ATOM 1302 O O . ALA A 1 167 ? -5.367 33.281 25.922 1 98.25 167 ALA A O 1
ATOM 1303 N N . LEU A 1 168 ? -3.195 33.062 26.562 1 98.25 168 LEU A N 1
ATOM 1304 C CA . LEU A 1 168 ? -3.541 32.531 27.875 1 98.25 168 LEU A CA 1
ATOM 1305 C C . LEU A 1 168 ? -4.301 33.562 28.703 1 98.25 168 LEU A C 1
ATOM 1307 O O . LEU A 1 168 ? -5.215 33.188 29.453 1 98.25 168 LEU A O 1
ATOM 1311 N N . SER A 1 169 ? -3.914 34.781 28.594 1 98.06 169 SER A N 1
ATOM 1312 C CA . SER A 1 169 ? -4.574 35.844 29.344 1 98.06 169 SER A CA 1
ATOM 1313 C C . SER A 1 169 ? -6.031 36 28.922 1 98.06 169 SER A C 1
ATOM 1315 O O . SER A 1 169 ? -6.855 36.531 29.672 1 98.06 169 SER A O 1
ATOM 1317 N N . LYS A 1 170 ? -6.324 35.594 27.734 1 97.25 170 LYS A N 1
ATOM 1318 C CA . LYS A 1 170 ? -7.688 35.656 27.203 1 97.25 170 LYS A CA 1
ATOM 1319 C C . LYS A 1 170 ? -8.484 34.406 27.609 1 97.25 170 LYS A C 1
ATOM 1321 O O . LYS A 1 170 ? -9.617 34.219 27.156 1 97.25 170 LYS A O 1
ATOM 1326 N N . GLY A 1 171 ? -7.863 33.5 28.359 1 97.38 171 GLY A N 1
ATOM 1327 C CA . GLY A 1 171 ? -8.539 32.312 28.844 1 97.38 171 GLY A CA 1
ATOM 1328 C C . GLY A 1 171 ? -8.445 31.141 27.875 1 97.38 171 GLY A C 1
ATOM 1329 O O . GLY A 1 171 ? -9.117 30.141 28.062 1 97.38 171 GLY A O 1
ATOM 1330 N N . VAL A 1 172 ? -7.641 31.25 26.828 1 98.31 172 VAL A N 1
ATOM 1331 C CA . VAL A 1 172 ? -7.484 30.172 25.859 1 98.31 172 VAL A CA 1
ATOM 1332 C C . VAL A 1 172 ? -6.621 29.062 26.438 1 98.31 172 VAL A C 1
ATOM 1334 O O . VAL A 1 172 ? -5.582 29.328 27.062 1 98.31 172 VAL A O 1
ATOM 1337 N N . THR A 1 173 ? -7.066 27.797 26.297 1 98.44 173 THR A N 1
ATOM 1338 C CA . THR A 1 173 ? -6.34 26.641 26.812 1 98.44 173 THR A CA 1
ATOM 1339 C C . THR A 1 173 ? -5.125 26.328 25.938 1 98.44 173 THR A C 1
ATOM 1341 O O . THR A 1 173 ? -5.195 26.438 24.719 1 98.44 173 THR A O 1
ATOM 1344 N N . GLU A 1 174 ? -4.051 26 26.594 1 98.75 174 GLU A N 1
ATOM 1345 C CA . GLU A 1 174 ? -2.852 25.578 25.875 1 98.75 174 GLU A CA 1
ATOM 1346 C C . GLU A 1 174 ? -2.936 24.109 25.469 1 98.75 174 GLU A C 1
ATOM 1348 O O . GLU A 1 174 ? -3.502 23.297 26.203 1 98.75 174 GLU A O 1
ATOM 1353 N N . TYR A 1 175 ? -2.359 23.797 24.344 1 98.81 175 TYR A N 1
ATOM 1354 C CA . TYR A 1 175 ? -2.396 22.469 23.766 1 98.81 175 TYR A CA 1
ATOM 1355 C C . TYR A 1 175 ? -1.924 21.406 24.75 1 98.81 175 TYR A C 1
ATOM 1357 O O . TYR A 1 175 ? -2.59 20.391 24.953 1 98.81 175 TYR A O 1
ATOM 1365 N N . GLU A 1 176 ? -0.749 21.625 25.406 1 98.62 176 GLU A N 1
ATOM 1366 C CA . GLU A 1 176 ? -0.186 20.656 26.344 1 98.62 176 GLU A CA 1
ATOM 1367 C C . GLU A 1 176 ? -1.093 20.469 27.547 1 98.62 176 GLU A C 1
ATOM 1369 O O . GLU A 1 176 ? -1.188 19.359 28.094 1 98.62 176 GLU A O 1
ATOM 1374 N N . LYS A 1 177 ? -1.729 21.531 27.969 1 98.56 177 LYS A N 1
ATOM 1375 C CA . LYS A 1 177 ? -2.668 21.422 29.094 1 98.56 177 LYS A CA 1
ATOM 1376 C C . LYS A 1 177 ? -3.904 20.625 28.703 1 98.56 177 LYS A C 1
ATOM 1378 O O . LYS A 1 177 ? -4.449 19.875 29.516 1 98.56 177 LYS A O 1
ATOM 1383 N N . LEU A 1 178 ? -4.34 20.844 27.469 1 98.81 178 LEU A N 1
ATOM 1384 C CA . LEU A 1 178 ? -5.445 20.047 26.969 1 98.81 178 LEU A CA 1
ATOM 1385 C C . LEU A 1 178 ? -5.09 18.562 26.984 1 98.81 178 LEU A C 1
ATOM 1387 O O . LEU A 1 178 ? -5.902 17.734 27.391 1 98.81 178 LEU A O 1
ATOM 1391 N N . LEU A 1 179 ? -3.873 18.188 26.531 1 98.75 179 LEU A N 1
ATOM 1392 C CA . LEU A 1 179 ? -3.439 16.797 26.469 1 98.75 179 LEU A CA 1
ATOM 1393 C C . LEU A 1 179 ? -3.469 16.172 27.859 1 98.75 179 LEU A C 1
ATOM 1395 O O . LEU A 1 179 ? -3.785 14.992 28.016 1 98.75 179 LEU A O 1
ATOM 1399 N N . GLU A 1 180 ? -3.184 16.953 28.859 1 98.44 180 GLU A N 1
ATOM 1400 C CA . GLU A 1 180 ? -3.135 16.469 30.219 1 98.44 180 GLU A CA 1
ATOM 1401 C C . GLU A 1 180 ? -4.504 15.969 30.688 1 98.44 180 GLU A C 1
ATOM 1403 O O . GLU A 1 180 ? -4.598 15.133 31.578 1 98.44 180 GLU A O 1
ATOM 1408 N N . THR A 1 181 ? -5.496 16.453 30.094 1 98.5 181 THR A N 1
ATOM 1409 C CA . THR A 1 181 ? -6.848 16.078 30.5 1 98.5 181 THR A CA 1
ATOM 1410 C C . THR A 1 181 ? -7.266 14.758 29.844 1 98.5 181 THR A C 1
ATOM 1412 O O . THR A 1 181 ? -8.273 14.164 30.234 1 98.5 181 THR A O 1
ATOM 1415 N N . GLY A 1 182 ? -6.531 14.297 28.859 1 98.69 182 GLY A N 1
ATOM 1416 C CA . GLY A 1 182 ? -6.914 13.133 28.078 1 98.69 182 GLY A CA 1
ATOM 1417 C C . GLY A 1 182 ? -6.371 11.836 28.641 1 98.69 182 GLY A C 1
ATOM 1418 O O . GLY A 1 182 ? -5.398 11.836 29.406 1 98.69 182 GLY A O 1
ATOM 1419 N N . ASP A 1 183 ? -6.922 10.719 28.234 1 98.62 183 ASP A N 1
ATOM 1420 C CA . ASP A 1 183 ? -6.547 9.359 28.625 1 98.62 183 ASP A CA 1
ATOM 1421 C C . ASP A 1 183 ? -5.543 8.766 27.641 1 98.62 183 ASP A C 1
ATOM 1423 O O . ASP A 1 183 ? -5.855 8.578 26.469 1 98.62 183 ASP A O 1
ATOM 1427 N N . PRO A 1 184 ? -4.332 8.469 28.094 1 97.75 184 PRO A N 1
ATOM 1428 C CA . PRO A 1 184 ? -3.342 7.879 27.188 1 97.75 184 PRO A CA 1
ATOM 1429 C C . PRO A 1 184 ? -3.732 6.48 26.719 1 97.75 184 PRO A C 1
ATOM 1431 O O . PRO A 1 184 ? -3.111 5.938 25.797 1 97.75 184 PRO A O 1
ATOM 1434 N N . GLU A 1 185 ? -4.793 5.883 27.281 1 97.19 185 GLU A N 1
ATOM 1435 C CA . GLU A 1 185 ? -5.254 4.551 26.891 1 97.19 185 GLU A CA 1
ATOM 1436 C C . GLU A 1 185 ? -6.609 4.617 26.203 1 97.19 185 GLU A C 1
ATOM 1438 O O . GLU A 1 185 ? -7.352 3.633 26.188 1 97.19 185 GLU A O 1
ATOM 1443 N N . PHE A 1 186 ? -6.922 5.82 25.719 1 97.94 186 PHE A N 1
ATOM 1444 C CA . PHE A 1 186 ? -8.188 6.02 25.016 1 97.94 186 PHE A CA 1
ATOM 1445 C C . PHE A 1 186 ? -8.367 4.973 23.922 1 97.94 186 PHE A C 1
ATOM 1447 O O . PHE A 1 186 ? -7.484 4.781 23.094 1 97.94 186 PHE A O 1
ATOM 1454 N N . ALA A 1 187 ? -9.492 4.242 23.953 1 96.5 187 ALA A N 1
ATOM 1455 C CA . ALA A 1 187 ? -9.797 3.199 22.969 1 96.5 187 ALA A CA 1
ATOM 1456 C C . ALA A 1 187 ? -10.484 3.783 21.75 1 96.5 187 ALA A C 1
ATOM 1458 O O . ALA A 1 187 ? -11.688 3.582 21.547 1 96.5 187 ALA A O 1
ATOM 1459 N N . TRP A 1 188 ? -9.688 4.43 20.922 1 96.81 188 TRP A N 1
ATOM 1460 C CA . TRP A 1 188 ? -10.273 5 19.719 1 96.81 188 TRP A CA 1
ATOM 1461 C C . TRP A 1 188 ? -10.789 3.9 18.797 1 96.81 188 TRP A C 1
ATOM 1463 O O . TRP A 1 188 ? -10.391 2.74 18.906 1 96.81 188 TRP A O 1
ATOM 1473 N N . LYS A 1 189 ? -11.781 4.25 17.953 1 93.62 189 LYS A N 1
ATOM 1474 C CA . LYS A 1 189 ? -12.352 3.312 16.984 1 93.62 189 LYS A CA 1
ATOM 1475 C C . LYS A 1 189 ? -12.117 3.781 15.555 1 93.62 189 LYS A C 1
ATOM 1477 O O . LYS A 1 189 ? -12.18 4.98 15.266 1 93.62 189 LYS A O 1
ATOM 14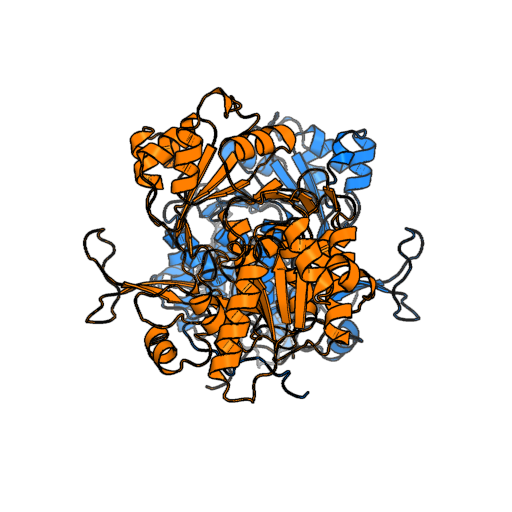82 N N . PRO A 1 190 ? -11.82 2.82 14.695 1 94.19 190 PRO A N 1
ATOM 1483 C CA . PRO A 1 190 ? -11.727 3.186 13.281 1 94.19 190 PRO A CA 1
ATOM 1484 C C . PRO A 1 190 ? -13.062 3.629 12.695 1 94.19 190 PRO A C 1
ATOM 1486 O O . PRO A 1 190 ? -14.117 3.406 13.305 1 94.19 190 PRO A O 1
ATOM 1489 N N . PRO A 1 191 ? -13.008 4.332 11.547 1 96.44 191 PRO A N 1
ATOM 1490 C CA . PRO A 1 191 ? -14.281 4.68 10.914 1 96.44 191 PRO A CA 1
ATOM 1491 C C . PRO A 1 191 ? -15.125 3.453 10.586 1 96.44 191 PRO A C 1
ATOM 1493 O O . PRO A 1 191 ? -14.586 2.393 10.258 1 96.44 191 PRO A O 1
ATOM 1496 N N . ARG A 1 192 ? -16.438 3.596 10.641 1 94.69 192 ARG A N 1
ATOM 1497 C CA . ARG A 1 192 ? -17.328 2.508 10.258 1 94.69 192 ARG A CA 1
ATOM 1498 C C . ARG A 1 192 ? -17.281 2.254 8.758 1 94.69 192 ARG A C 1
ATOM 1500 O O . ARG A 1 192 ? -17.422 1.114 8.305 1 94.69 192 ARG A O 1
ATOM 1507 N N . ASP A 1 193 ? -17.094 3.305 8.078 1 96.38 193 ASP A N 1
ATOM 1508 C CA . ASP A 1 193 ? -17 3.287 6.617 1 96.38 193 ASP A CA 1
ATOM 1509 C C . ASP A 1 193 ? -15.766 4.059 6.137 1 96.38 193 ASP A C 1
ATOM 1511 O O . ASP A 1 193 ? -15.609 5.242 6.445 1 96.38 193 ASP A O 1
ATOM 1515 N N . GLU A 1 194 ? -14.914 3.363 5.379 1 97.88 194 GLU A N 1
ATOM 1516 C CA . GLU A 1 194 ? -13.672 3.967 4.891 1 97.88 194 GLU A CA 1
ATOM 1517 C C . GLU A 1 194 ? -13.961 5.156 3.98 1 97.88 194 GLU A C 1
ATOM 1519 O O . GLU A 1 194 ? -13.062 5.941 3.674 1 97.88 194 GLU A O 1
ATOM 1524 N N . TRP A 1 195 ? -15.227 5.363 3.57 1 97.94 195 TRP A N 1
ATOM 1525 C CA . TRP A 1 195 ? -15.648 6.492 2.75 1 97.94 195 TRP A CA 1
ATOM 1526 C C . TRP A 1 195 ? -15.836 7.742 3.604 1 97.94 195 TRP A C 1
ATOM 1528 O O . TRP A 1 195 ? -15.93 8.852 3.076 1 97.94 195 TRP A O 1
ATOM 1538 N N . GLN A 1 196 ? -15.812 7.629 4.969 1 97.81 196 GLN A N 1
ATOM 1539 C CA . GLN A 1 196 ? -15.906 8.797 5.844 1 97.81 196 GLN A CA 1
ATOM 1540 C C . GLN A 1 196 ? -14.734 9.742 5.633 1 97.81 196 GLN A C 1
ATOM 1542 O O . GLN A 1 196 ? -13.648 9.312 5.219 1 97.81 196 GLN A O 1
ATOM 1547 N N . SER A 1 197 ? -15.008 11.008 5.895 1 98.31 197 SER A N 1
ATOM 1548 C CA . SER A 1 197 ? -13.992 12.031 5.676 1 98.31 197 SER A CA 1
ATOM 1549 C C . SER A 1 197 ? -12.969 12.039 6.805 1 98.31 197 SER A C 1
ATOM 1551 O O . SER A 1 197 ? -13.32 11.898 7.973 1 98.31 197 SER A O 1
ATOM 1553 N N . ILE A 1 198 ? -11.703 12.18 6.438 1 98.5 198 ILE A N 1
ATOM 1554 C CA . ILE A 1 198 ? -10.641 12.234 7.434 1 98.5 198 ILE A CA 1
ATOM 1555 C C . ILE A 1 198 ? -10.047 13.641 7.473 1 98.5 198 ILE A C 1
ATOM 1557 O O . ILE A 1 198 ? -9.594 14.102 8.523 1 98.5 198 ILE A O 1
ATOM 1561 N N . ALA A 1 199 ? -10.094 14.32 6.336 1 98.56 199 ALA A N 1
ATOM 1562 C CA . ALA A 1 199 ? -9.469 15.641 6.25 1 98.56 199 ALA A CA 1
ATOM 1563 C C . ALA A 1 199 ? -10.195 16.531 5.242 1 98.56 199 ALA A C 1
ATOM 1565 O O . ALA A 1 199 ? -10.867 16.031 4.34 1 98.56 199 ALA A O 1
ATOM 1566 N N . LEU A 1 200 ? -10.094 17.766 5.469 1 98.12 200 LEU A N 1
ATOM 1567 C CA . LEU A 1 200 ? -10.625 18.828 4.641 1 98.12 200 LEU A CA 1
ATOM 1568 C C . LEU A 1 200 ? -9.547 19.859 4.316 1 98.12 200 LEU A C 1
ATOM 1570 O O . LEU A 1 200 ? -8.82 20.312 5.211 1 98.12 200 LEU A O 1
ATOM 1574 N N . GLY A 1 201 ? -9.297 20.125 3.029 1 96.06 201 GLY A N 1
ATOM 1575 C CA . GLY A 1 201 ? -8.383 21.172 2.582 1 96.06 201 GLY A CA 1
ATOM 1576 C C . GLY A 1 201 ? -9.016 22.141 1.608 1 96.06 201 GLY A C 1
ATOM 1577 O O . GLY A 1 201 ? -10.047 21.828 0.996 1 96.06 201 GLY A O 1
ATOM 1578 N N . TYR A 1 202 ? -8.469 23.328 1.48 1 94.88 202 TYR A N 1
ATOM 1579 C CA . TYR A 1 202 ? -9.047 24.344 0.603 1 94.88 202 TYR A CA 1
ATOM 1580 C C . TYR A 1 202 ? -8.07 24.734 -0.495 1 94.88 202 TYR A C 1
ATOM 1582 O O . TYR A 1 202 ? -6.867 24.875 -0.245 1 94.88 202 TYR A O 1
ATOM 1590 N N . THR A 1 203 ? -8.57 24.781 -1.724 1 87.06 203 THR A N 1
ATOM 1591 C CA . THR A 1 203 ? -7.777 25.203 -2.873 1 87.06 203 THR A CA 1
ATOM 1592 C C . THR A 1 203 ? -7.867 26.719 -3.072 1 87.06 203 THR A C 1
ATOM 1594 O O . THR A 1 203 ? -8.859 27.344 -2.695 1 87.06 203 THR A O 1
ATOM 1597 N N . SER A 1 204 ? -6.754 27.438 -3.402 1 70.12 204 SER A N 1
ATOM 1598 C CA . SER A 1 204 ? -6.766 28.875 -3.658 1 70.12 204 SER A CA 1
ATOM 1599 C C . SER A 1 204 ? -7.348 29.188 -5.031 1 70.12 204 SER A C 1
ATOM 1601 O O . SER A 1 204 ? -7.266 30.328 -5.504 1 70.12 204 SER A O 1
ATOM 1603 N N . GLY A 1 205 ? -8.258 28.469 -5.574 1 56.34 205 GLY A N 1
ATOM 1604 C CA . GLY A 1 205 ? -8.688 28.656 -6.953 1 56.34 205 GLY A CA 1
ATOM 1605 C C . GLY A 1 205 ? -8.906 30.109 -7.316 1 56.34 205 GLY A C 1
ATOM 1606 O O . GLY A 1 205 ? -8.859 30.984 -6.453 1 56.34 205 GLY A O 1
ATOM 1607 N N . THR A 1 206 ? -8.766 30.406 -8.672 1 50.41 206 THR A N 1
ATOM 1608 C CA . THR A 1 206 ? -8.938 31.688 -9.336 1 50.41 206 THR A CA 1
ATOM 1609 C C . THR A 1 206 ? -10.273 32.312 -8.961 1 50.41 206 THR A C 1
ATOM 1611 O O . THR A 1 206 ? -10.484 33.531 -9.18 1 50.41 206 THR A O 1
ATOM 1614 N N . THR A 1 207 ? -11.172 31.5 -8.555 1 50.53 207 THR A N 1
ATOM 1615 C CA . THR A 1 207 ? -12.469 32.094 -8.25 1 50.53 207 THR A CA 1
ATOM 1616 C C . THR A 1 207 ? -12.484 32.656 -6.824 1 50.53 207 THR A C 1
ATOM 1618 O O . THR A 1 207 ? -11.625 32.281 -6.008 1 50.53 207 THR A O 1
ATOM 1621 N N . ALA A 1 208 ? -13.398 33.438 -6.594 1 60.12 208 ALA A N 1
ATOM 1622 C CA . ALA A 1 208 ? -13.578 34.312 -5.434 1 60.12 208 ALA A CA 1
ATOM 1623 C C . ALA A 1 208 ? -13.742 33.5 -4.156 1 60.12 208 ALA A C 1
ATOM 1625 O O . ALA A 1 208 ? -13.305 33.906 -3.084 1 60.12 208 ALA A O 1
ATOM 1626 N N . ASN A 1 209 ? -14.164 32.156 -4.266 1 76.94 209 ASN A N 1
ATOM 1627 C CA . ASN A 1 209 ? -14.367 31.484 -2.99 1 76.94 209 ASN A CA 1
ATOM 1628 C C . ASN A 1 209 ? -13.617 30.156 -2.934 1 76.94 209 ASN A C 1
ATOM 1630 O O . ASN A 1 209 ? -13.695 29.359 -3.871 1 76.94 209 ASN A O 1
ATOM 1634 N N . PRO A 1 210 ? -12.797 29.906 -1.899 1 86.56 210 PRO A N 1
ATOM 1635 C CA . PRO A 1 210 ? -12.062 28.641 -1.727 1 86.56 210 PRO A CA 1
ATOM 1636 C C . PRO A 1 210 ? -12.969 27.422 -1.751 1 86.56 210 PRO A C 1
ATOM 1638 O O . PRO A 1 210 ? -14.125 27.5 -1.314 1 86.56 210 PRO A O 1
ATOM 1641 N N . LYS A 1 211 ? -12.648 26.375 -2.488 1 92.88 211 LYS A N 1
ATOM 1642 C CA . LYS A 1 211 ? -13.383 25.109 -2.531 1 92.88 211 LYS A CA 1
ATOM 1643 C C . LYS A 1 211 ? -12.836 24.125 -1.502 1 92.88 211 LYS A C 1
ATOM 1645 O O . LYS A 1 211 ? -11.633 23.875 -1.445 1 92.88 211 LYS A O 1
ATOM 1650 N N . GLY A 1 212 ? -13.656 23.594 -0.668 1 96.56 212 GLY A N 1
ATOM 1651 C CA . GLY A 1 212 ? -13.273 22.625 0.333 1 96.56 212 GLY A CA 1
ATOM 1652 C C . GLY A 1 212 ? -13.172 21.203 -0.219 1 96.56 212 GLY A C 1
ATOM 1653 O O . GLY A 1 212 ? -14.195 20.578 -0.501 1 96.56 212 GLY A O 1
ATOM 1654 N N . VAL A 1 213 ? -11.961 20.703 -0.328 1 97.5 213 VAL A N 1
ATOM 1655 C CA . VAL A 1 213 ? -11.688 19.375 -0.865 1 97.5 213 VAL A CA 1
ATOM 1656 C C . VAL A 1 213 ? -11.711 18.344 0.264 1 97.5 213 VAL A C 1
ATOM 1658 O O . VAL A 1 213 ? -10.93 18.438 1.21 1 97.5 213 VAL A O 1
ATOM 1661 N N . LEU A 1 214 ? -12.609 17.375 0.145 1 98.12 214 LEU A N 1
ATOM 1662 C CA . LEU A 1 214 ? -12.742 16.359 1.184 1 98.12 214 LEU A CA 1
ATOM 1663 C C . LEU A 1 214 ? -11.992 15.086 0.796 1 98.12 214 LEU A C 1
ATOM 1665 O O . LEU A 1 214 ? -12.086 14.625 -0.344 1 98.12 214 LEU A O 1
ATOM 1669 N N . VAL A 1 215 ? -11.25 14.586 1.758 1 97.94 215 VAL A N 1
ATOM 1670 C CA . VAL A 1 215 ? -10.469 13.367 1.59 1 97.94 215 VAL A CA 1
ATOM 1671 C C . VAL A 1 215 ? -11.062 12.25 2.445 1 97.94 215 VAL A C 1
ATOM 1673 O O . VAL A 1 215 ? -11.328 12.445 3.633 1 97.94 215 VAL A O 1
ATOM 1676 N N . SER A 1 216 ? -11.32 11.109 1.876 1 98.31 216 SER A N 1
ATOM 1677 C CA . SER A 1 216 ? -11.828 9.969 2.629 1 98.31 216 SER A CA 1
ATOM 1678 C C . SER A 1 216 ? -10.703 9.234 3.35 1 98.31 216 SER A C 1
ATOM 1680 O O . SER A 1 216 ? -9.523 9.398 3.01 1 98.31 216 SER A O 1
ATOM 1682 N N . HIS A 1 217 ? -11.055 8.398 4.387 1 98.56 217 HIS A N 1
ATOM 1683 C CA . HIS A 1 217 ? -10.078 7.523 5.031 1 98.56 217 HIS A CA 1
ATOM 1684 C C . HIS A 1 217 ? -9.438 6.574 4.023 1 98.56 217 HIS A C 1
ATOM 1686 O O . HIS A 1 217 ? -8.234 6.34 4.074 1 98.56 217 HIS A O 1
ATOM 1692 N N . ARG A 1 218 ? -10.195 6.07 3.047 1 98.38 218 ARG A N 1
ATOM 1693 C CA . ARG A 1 218 ? -9.711 5.176 2 1 98.38 218 ARG A CA 1
ATOM 1694 C C . ARG A 1 218 ? -8.641 5.852 1.153 1 98.38 218 ARG A C 1
ATOM 1696 O O . ARG A 1 218 ? -7.57 5.277 0.924 1 98.38 218 ARG A O 1
ATOM 1703 N N . ALA A 1 219 ? -8.93 7.059 0.756 1 98.25 219 ALA A N 1
ATOM 1704 C CA . ALA A 1 219 ? -7.992 7.801 -0.077 1 98.25 219 ALA A CA 1
ATOM 1705 C C . ALA A 1 219 ? -6.695 8.086 0.68 1 98.25 219 ALA A C 1
ATOM 1707 O O . ALA A 1 219 ? -5.602 7.91 0.139 1 98.25 219 ALA A O 1
ATOM 1708 N N . ALA A 1 220 ? -6.844 8.508 1.924 1 98.44 220 ALA A N 1
ATOM 1709 C CA . ALA A 1 220 ? -5.672 8.812 2.742 1 98.44 220 ALA A CA 1
ATOM 1710 C C . ALA A 1 220 ? -4.816 7.566 2.957 1 98.44 220 ALA A C 1
ATOM 1712 O O . ALA A 1 220 ? -3.588 7.629 2.889 1 98.44 220 ALA A O 1
ATOM 1713 N N . TYR A 1 221 ? -5.477 6.438 3.215 1 98.56 221 TYR A N 1
ATOM 1714 C CA . TYR A 1 221 ? -4.785 5.172 3.408 1 98.56 221 TYR A CA 1
ATOM 1715 C C . TYR A 1 221 ? -3.984 4.793 2.168 1 98.56 221 TYR A C 1
ATOM 1717 O O . TYR A 1 221 ? -2.785 4.52 2.254 1 98.56 221 TYR A O 1
ATOM 1725 N N . LEU A 1 222 ? -4.613 4.809 1.028 1 98.12 222 LEU A N 1
ATOM 1726 C CA . LEU A 1 222 ? -3.986 4.367 -0.213 1 98.12 222 LEU A CA 1
ATOM 1727 C C . LEU A 1 222 ? -2.914 5.352 -0.66 1 98.12 222 LEU A C 1
ATOM 1729 O O . LEU A 1 222 ? -1.86 4.945 -1.157 1 98.12 222 LEU A O 1
ATOM 1733 N N . MET A 1 223 ? -3.146 6.641 -0.48 1 97.69 223 MET A N 1
ATOM 1734 C CA . MET A 1 223 ? -2.135 7.637 -0.823 1 97.69 223 MET A CA 1
ATOM 1735 C C . MET A 1 223 ? -0.897 7.48 0.055 1 97.69 223 MET A C 1
ATOM 1737 O O . MET A 1 223 ? 0.23 7.609 -0.424 1 97.69 223 MET A O 1
ATOM 1741 N N . SER A 1 224 ? -1.145 7.195 1.354 1 97.75 224 SER A N 1
ATOM 1742 C CA . SER A 1 224 ? -0.023 7.004 2.268 1 97.75 224 SER A CA 1
ATOM 1743 C C . SER A 1 224 ? 0.878 5.863 1.809 1 97.75 224 SER A C 1
ATOM 1745 O O . SER A 1 224 ? 2.104 5.961 1.888 1 97.75 224 SER A O 1
ATOM 1747 N N . LEU A 1 225 ? 0.292 4.809 1.336 1 97 225 LEU A N 1
ATOM 1748 C CA . LEU A 1 225 ? 1.067 3.689 0.817 1 97 225 LEU A CA 1
ATOM 1749 C C . LEU A 1 225 ? 1.681 4.031 -0.537 1 97 225 LEU A C 1
ATOM 1751 O O . LEU A 1 225 ? 2.828 3.674 -0.812 1 97 225 LEU A O 1
ATOM 1755 N N . ASN A 1 226 ? 0.937 4.754 -1.356 1 95.69 226 ASN A N 1
ATOM 1756 C CA . ASN A 1 226 ? 1.357 5.109 -2.707 1 95.69 226 ASN A CA 1
ATOM 1757 C C . ASN A 1 226 ? 2.664 5.898 -2.695 1 95.69 226 ASN A C 1
ATOM 1759 O O . ASN A 1 226 ? 3.58 5.602 -3.465 1 95.69 226 ASN A O 1
ATOM 1763 N N . VAL A 1 227 ? 2.76 6.852 -1.811 1 96.06 227 VAL A N 1
ATOM 1764 C CA . VAL A 1 227 ? 3.916 7.742 -1.839 1 96.06 227 VAL A CA 1
ATOM 1765 C C . VAL A 1 227 ? 5.164 6.98 -1.397 1 96.06 227 VAL A C 1
ATOM 1767 O O . VAL A 1 227 ? 6.262 7.227 -1.906 1 96.06 227 VAL A O 1
ATOM 1770 N N . VAL A 1 228 ? 5.023 6.062 -0.481 1 95.75 228 VAL A N 1
ATOM 1771 C CA . VAL A 1 228 ? 6.141 5.258 0.001 1 95.75 228 VAL A CA 1
ATOM 1772 C C . VAL A 1 228 ? 6.613 4.316 -1.104 1 95.75 228 VAL A C 1
ATOM 1774 O O . VAL A 1 228 ? 7.812 4.188 -1.352 1 95.75 228 VAL A O 1
ATOM 1777 N N . LEU A 1 229 ? 5.668 3.699 -1.753 1 93.94 229 LEU A N 1
ATOM 1778 C CA . LEU A 1 229 ? 5.961 2.715 -2.789 1 93.94 229 LEU A CA 1
ATOM 1779 C C . LEU A 1 229 ? 6.586 3.381 -4.012 1 93.94 229 LEU A C 1
ATOM 1781 O O . LEU A 1 229 ? 7.609 2.92 -4.52 1 93.94 229 LEU A O 1
ATOM 1785 N N . THR A 1 230 ? 5.996 4.438 -4.41 1 90.88 230 THR A N 1
ATOM 1786 C CA . THR A 1 230 ? 6.445 5.148 -5.602 1 90.88 230 THR A CA 1
ATOM 1787 C C . THR A 1 230 ? 7.84 5.73 -5.391 1 90.88 230 THR A C 1
ATOM 1789 O O . THR A 1 230 ? 8.656 5.75 -6.312 1 90.88 230 THR A O 1
ATOM 1792 N N . TRP A 1 231 ? 8.117 6.172 -4.211 1 93.25 231 TRP A N 1
ATOM 1793 C CA . TRP A 1 231 ? 9.375 6.844 -3.912 1 93.25 231 TRP A CA 1
ATOM 1794 C C . TRP A 1 231 ? 10.438 5.84 -3.475 1 93.25 231 TRP A C 1
ATOM 1796 O O . TRP A 1 231 ? 11.602 6.199 -3.293 1 93.25 231 TRP A O 1
ATOM 1806 N N . GLY A 1 232 ? 10.094 4.594 -3.273 1 92.5 232 GLY A N 1
ATOM 1807 C CA . GLY A 1 232 ? 11.023 3.574 -2.811 1 92.5 232 GLY A CA 1
ATOM 1808 C C . GLY A 1 232 ? 11.57 3.85 -1.425 1 92.5 232 GLY A C 1
ATOM 1809 O O . GLY A 1 232 ? 12.758 3.652 -1.173 1 92.5 232 GLY A O 1
ATOM 1810 N N . MET A 1 233 ? 10.727 4.379 -0.534 1 94.69 233 MET A N 1
ATOM 1811 C CA . MET A 1 233 ? 11.156 4.676 0.828 1 94.69 233 MET A CA 1
ATOM 1812 C C . MET A 1 233 ? 11.273 3.4 1.654 1 94.69 233 MET A C 1
ATOM 1814 O O . MET A 1 233 ? 10.562 2.428 1.404 1 94.69 233 MET A O 1
ATOM 1818 N N . LYS A 1 234 ? 12.172 3.422 2.58 1 90.75 234 LYS A N 1
ATOM 1819 C CA . LYS A 1 234 ? 12.398 2.258 3.432 1 90.75 234 LYS A CA 1
ATOM 1820 C C . LYS A 1 234 ? 11.938 2.521 4.863 1 90.75 234 LYS A C 1
ATOM 1822 O O . LYS A 1 234 ? 11.82 3.676 5.277 1 90.75 234 LYS A O 1
ATOM 1827 N N . GLU A 1 235 ? 11.648 1.457 5.547 1 92.56 235 GLU A N 1
ATOM 1828 C CA . GLU A 1 235 ? 11.32 1.576 6.965 1 92.56 235 GLU A CA 1
ATOM 1829 C C . GLU A 1 235 ? 12.422 2.312 7.723 1 92.56 235 GLU A C 1
ATOM 1831 O O . GLU A 1 235 ? 13.609 2.102 7.465 1 92.56 235 GLU A O 1
ATOM 1836 N N . GLY A 1 236 ? 12.047 3.213 8.531 1 94.69 236 GLY A N 1
ATOM 1837 C CA . GLY A 1 236 ? 13.023 3.93 9.344 1 94.69 236 GLY A CA 1
ATOM 1838 C C . GLY A 1 236 ? 13.547 5.188 8.672 1 94.69 236 GLY A C 1
ATOM 1839 O O . GLY A 1 236 ? 14.422 5.863 9.211 1 94.69 236 GLY A O 1
ATOM 1840 N N . ALA A 1 237 ? 12.953 5.535 7.57 1 96.69 237 ALA A N 1
ATOM 1841 C CA . ALA A 1 237 ? 13.375 6.746 6.871 1 96.69 237 ALA A CA 1
ATOM 1842 C C . ALA A 1 237 ? 13.336 7.957 7.801 1 96.69 237 ALA A C 1
ATOM 1844 O O . ALA A 1 237 ? 12.484 8.031 8.695 1 96.69 237 ALA A O 1
ATOM 1845 N N . VAL A 1 238 ? 14.289 8.852 7.633 1 98.56 238 VAL A N 1
ATOM 1846 C CA . VAL A 1 238 ? 14.305 10.125 8.336 1 98.56 238 VAL A CA 1
ATOM 1847 C C . VAL A 1 238 ? 13.859 11.242 7.398 1 98.56 238 VAL A C 1
ATOM 1849 O O . VAL A 1 238 ? 14.594 11.617 6.48 1 98.56 238 VAL A O 1
ATOM 1852 N N . TYR A 1 239 ? 12.719 11.789 7.617 1 98.81 239 TYR A N 1
ATOM 1853 C CA . TYR A 1 239 ? 12.055 12.727 6.723 1 98.81 239 TYR A CA 1
ATOM 1854 C C . TYR A 1 239 ? 12.086 14.141 7.301 1 98.81 239 TYR A C 1
ATOM 1856 O O . TYR A 1 239 ? 11.688 14.359 8.445 1 98.81 239 TYR A O 1
ATOM 1864 N N . LEU A 1 240 ? 12.57 15.055 6.484 1 98.81 240 LEU A N 1
ATOM 1865 C CA . LEU A 1 240 ? 12.617 16.453 6.879 1 98.81 240 LEU A CA 1
ATOM 1866 C C . LEU A 1 240 ? 11.414 17.219 6.34 1 98.81 240 LEU A C 1
ATOM 1868 O O . LEU A 1 240 ? 11.164 17.219 5.129 1 98.81 240 LEU A O 1
ATOM 1872 N N . TRP A 1 241 ? 10.695 17.875 7.27 1 98.56 241 TRP A N 1
ATOM 1873 C CA . TRP A 1 241 ? 9.516 18.625 6.871 1 98.56 241 TRP A CA 1
ATOM 1874 C C . TRP A 1 241 ? 9.891 20.031 6.41 1 98.56 241 TRP A C 1
ATOM 1876 O O . TRP A 1 241 ? 10.047 20.938 7.227 1 98.56 241 TRP A O 1
ATOM 1886 N N . THR A 1 242 ? 10.055 20.172 5.121 1 97.62 242 THR A N 1
ATOM 1887 C CA . THR A 1 242 ? 10.156 21.469 4.465 1 97.62 242 THR A CA 1
ATOM 1888 C C . THR A 1 242 ? 8.828 21.859 3.809 1 97.62 242 THR A C 1
ATOM 1890 O O . THR A 1 242 ? 8.438 23.016 3.807 1 97.62 242 THR A O 1
ATOM 1893 N N . LEU A 1 243 ? 8.172 20.844 3.303 1 96 243 LEU A N 1
ATOM 1894 C CA . LEU A 1 243 ? 6.816 20.984 2.779 1 96 243 LEU A CA 1
ATOM 1895 C C . LEU A 1 243 ? 5.832 21.328 3.895 1 96 243 LEU A C 1
ATOM 1897 O O . LEU A 1 243 ? 5.781 20.641 4.914 1 96 243 LEU A O 1
ATOM 1901 N N . PRO A 1 244 ? 5.074 22.438 3.738 1 95.81 244 PRO A N 1
ATOM 1902 C CA . PRO A 1 244 ? 4.062 22.688 4.766 1 95.81 244 PRO A CA 1
ATOM 1903 C C . PRO A 1 244 ? 3.031 21.578 4.879 1 95.81 244 PRO A C 1
ATOM 1905 O O . PRO A 1 244 ? 2.42 21.188 3.877 1 95.81 244 PRO A O 1
ATOM 1908 N N . ILE A 1 245 ? 2.768 21.125 6.066 1 97.19 245 ILE A N 1
ATOM 1909 C CA . ILE A 1 245 ? 1.867 20 6.293 1 97.19 245 ILE A CA 1
ATOM 1910 C C . ILE A 1 245 ? 0.444 20.391 5.902 1 97.19 245 ILE A C 1
ATOM 1912 O O . ILE A 1 245 ? -0.336 19.562 5.449 1 97.19 245 ILE A O 1
ATOM 1916 N N . PHE A 1 246 ? 0.105 21.703 6.059 1 95.44 246 PHE A N 1
ATOM 1917 C CA . PHE A 1 246 ? -1.263 22.109 5.77 1 95.44 246 PHE A CA 1
ATOM 1918 C C . PHE A 1 246 ? -1.591 21.922 4.297 1 95.44 246 PHE A C 1
ATOM 1920 O O . PHE A 1 246 ? -2.762 21.922 3.91 1 95.44 246 PHE A O 1
ATOM 1927 N N . HIS A 1 247 ? -0.544 21.859 3.484 1 93.31 247 HIS A N 1
ATOM 1928 C CA . HIS A 1 247 ? -0.762 21.609 2.062 1 93.31 247 HIS A CA 1
ATOM 1929 C C . HIS A 1 247 ? -0.948 20.125 1.772 1 93.31 247 HIS A C 1
ATOM 1931 O O . HIS A 1 247 ? 0.031 19.391 1.638 1 93.31 247 HIS A O 1
ATOM 1937 N N . GLY A 1 248 ? -2.191 19.766 1.565 1 93.31 248 GLY A N 1
ATOM 1938 C CA . GLY A 1 248 ? -2.494 18.375 1.264 1 93.31 248 GLY A CA 1
ATOM 1939 C C . GLY A 1 248 ? -2.092 17.422 2.373 1 93.31 248 GLY A C 1
ATOM 1940 O O . GLY A 1 248 ? -1.608 16.328 2.105 1 93.31 248 GLY A O 1
ATOM 1941 N N . ASN A 1 249 ? -2.088 17.922 3.623 1 96 249 ASN A N 1
ATOM 1942 C CA . ASN A 1 249 ? -1.696 17.109 4.766 1 96 249 ASN A CA 1
ATOM 1943 C C . ASN A 1 249 ? -0.26 16.609 4.637 1 96 249 ASN A C 1
ATOM 1945 O O . ASN A 1 249 ? 0.042 15.477 4.996 1 96 249 ASN A O 1
ATOM 1949 N N . GLY A 1 250 ? 0.538 17.453 4.027 1 96.19 250 GLY A N 1
ATOM 1950 C CA . GLY A 1 250 ? 1.912 17.047 3.773 1 96.19 250 GLY A CA 1
ATOM 1951 C C . GLY A 1 250 ? 2.031 15.977 2.711 1 96.19 250 GLY A C 1
ATOM 1952 O O . GLY A 1 250 ? 2.84 15.055 2.84 1 96.19 250 GLY A O 1
ATOM 1953 N N . TRP A 1 251 ? 1.167 16.016 1.728 1 96 251 TRP A N 1
ATOM 1954 C CA . TRP A 1 251 ? 1.08 15.023 0.663 1 96 251 TRP A CA 1
ATOM 1955 C C . TRP A 1 251 ? 0.897 13.625 1.238 1 96 251 TRP A C 1
ATOM 1957 O O . TRP A 1 251 ? 1.41 12.648 0.687 1 96 251 TRP A O 1
ATOM 1967 N N . CYS A 1 252 ? 0.337 13.516 2.436 1 97.12 252 CYS A N 1
ATOM 1968 C CA . CYS A 1 252 ? -0.028 12.305 3.164 1 97.12 252 CYS A CA 1
ATOM 1969 C C . CYS A 1 252 ? 1.204 11.641 3.764 1 97.12 252 CYS A C 1
ATOM 1971 O O . CYS A 1 252 ? 1.128 10.508 4.25 1 97.12 252 CYS A O 1
ATOM 1973 N N . PHE A 1 253 ? 2.35 12.352 3.779 1 97.94 253 PHE A N 1
ATOM 1974 C CA . PHE A 1 253 ? 3.545 11.805 4.406 1 97.94 253 PHE A CA 1
ATOM 1975 C C . PHE A 1 253 ? 3.395 11.773 5.922 1 97.94 253 PHE A C 1
ATOM 1977 O O . PHE A 1 253 ? 4.121 11.055 6.609 1 97.94 253 PHE A O 1
ATOM 1984 N N . THR A 1 254 ? 2.445 12.586 6.465 1 98.31 254 THR A N 1
ATOM 1985 C CA . THR A 1 254 ? 2.172 12.5 7.895 1 98.31 254 THR A CA 1
ATOM 1986 C C . THR A 1 254 ? 1.79 11.078 8.289 1 98.31 254 THR A C 1
ATOM 1988 O O . THR A 1 254 ? 2.361 10.516 9.227 1 98.31 254 THR A O 1
ATOM 1991 N N . TRP A 1 255 ? 0.959 10.461 7.531 1 98.56 255 TRP A N 1
ATOM 1992 C CA . TRP A 1 255 ? 0.508 9.102 7.797 1 98.56 255 TRP A CA 1
ATOM 1993 C C . TRP A 1 255 ? 1.526 8.086 7.297 1 98.56 255 TRP A C 1
ATOM 1995 O O . TRP A 1 255 ? 1.766 7.066 7.945 1 98.56 255 TRP A O 1
ATOM 2005 N N . SER A 1 256 ? 2.188 8.352 6.16 1 97.94 256 SER A N 1
ATOM 2006 C CA . SER A 1 256 ? 3.139 7.426 5.555 1 97.94 256 SER A CA 1
ATOM 2007 C C . SER A 1 256 ? 4.328 7.176 6.473 1 97.94 256 SER A C 1
ATOM 2009 O O . SER A 1 256 ? 4.883 6.074 6.496 1 97.94 256 SER A O 1
ATOM 2011 N N . LEU A 1 257 ? 4.785 8.211 7.191 1 98.44 257 LEU A N 1
ATOM 2012 C CA . LEU A 1 257 ? 5.938 8.062 8.07 1 98.44 257 LEU A CA 1
ATOM 2013 C C . LEU A 1 257 ? 5.613 7.148 9.25 1 98.44 257 LEU A C 1
ATOM 2015 O O . LEU A 1 257 ? 6.484 6.426 9.734 1 98.44 257 LEU A O 1
ATOM 2019 N N . ALA A 1 258 ? 4.367 7.195 9.672 1 98.44 258 ALA A N 1
ATOM 2020 C CA . ALA A 1 258 ? 3.951 6.215 10.672 1 98.44 258 ALA A CA 1
ATOM 2021 C C . ALA A 1 258 ? 3.984 4.801 10.109 1 98.44 258 ALA A C 1
ATOM 2023 O O . ALA A 1 258 ? 4.441 3.869 10.773 1 98.44 258 ALA A O 1
ATOM 2024 N N . ALA A 1 259 ? 3.572 4.648 8.891 1 97.25 259 ALA A N 1
ATOM 2025 C CA . ALA A 1 259 ? 3.578 3.338 8.242 1 97.25 259 ALA A CA 1
ATOM 2026 C C . ALA A 1 259 ? 4.992 2.76 8.188 1 97.25 259 ALA A C 1
ATOM 2028 O O . ALA A 1 259 ? 5.184 1.558 8.383 1 97.25 259 ALA A O 1
ATOM 2029 N N . LEU A 1 260 ? 5.945 3.631 7.988 1 96.56 260 LEU A N 1
ATOM 2030 C CA . LEU A 1 260 ? 7.332 3.211 7.812 1 96.56 260 LEU A CA 1
ATOM 2031 C C . LEU A 1 260 ? 8.078 3.223 9.148 1 96.56 260 LEU A C 1
ATOM 2033 O O . LEU A 1 260 ? 9.266 2.916 9.195 1 96.56 260 LEU A O 1
ATOM 2037 N N . CYS A 1 261 ? 7.379 3.623 10.148 1 96.94 261 CYS A N 1
ATOM 2038 C CA . CYS A 1 261 ? 8.047 3.861 11.43 1 96.94 261 CYS A CA 1
ATOM 2039 C C . CYS A 1 261 ? 9.242 4.789 11.25 1 96.94 261 CYS A C 1
ATOM 2041 O O . CYS A 1 261 ? 10.312 4.539 11.812 1 96.94 261 CYS A O 1
ATOM 2043 N N . GLY A 1 262 ? 9.062 5.773 10.406 1 97.56 262 GLY A N 1
ATOM 2044 C CA . GLY A 1 262 ? 10.117 6.738 10.148 1 97.56 262 GLY A CA 1
ATOM 2045 C C . GLY A 1 262 ? 10.18 7.848 11.18 1 97.56 262 GLY A C 1
ATOM 2046 O O . GLY A 1 262 ? 9.406 7.859 12.133 1 97.56 262 GLY A O 1
ATOM 2047 N N . THR A 1 263 ? 11.117 8.719 10.992 1 98.62 263 THR A N 1
ATOM 2048 C CA . THR A 1 263 ? 11.297 9.852 11.898 1 98.62 263 THR A CA 1
ATOM 2049 C C . THR A 1 263 ? 10.992 11.164 11.18 1 98.62 263 THR A C 1
ATOM 2051 O O . THR A 1 263 ? 11.523 11.422 10.094 1 98.62 263 THR A O 1
ATOM 2054 N N . SER A 1 264 ? 10.133 11.953 11.766 1 98.75 264 SER A N 1
ATOM 2055 C CA . SER A 1 264 ? 9.828 13.289 11.273 1 98.75 264 SER A CA 1
ATOM 2056 C C . SER A 1 264 ? 10.719 14.344 11.922 1 98.75 264 SER A C 1
ATOM 2058 O O . SER A 1 264 ? 10.664 14.547 13.133 1 98.75 264 SER A O 1
ATOM 2060 N N . VAL A 1 265 ? 11.562 14.93 11.133 1 98.81 265 VAL A N 1
ATOM 2061 C CA . VAL A 1 265 ? 12.305 16.094 11.594 1 98.81 265 VAL A CA 1
ATOM 2062 C C . VAL A 1 265 ? 11.555 17.375 11.195 1 98.81 265 VAL A C 1
ATOM 2064 O O . VAL A 1 265 ? 11.453 17.688 10.008 1 98.81 265 VAL A O 1
ATOM 2067 N N . MET A 1 266 ? 11.094 18.125 12.18 1 98.12 266 MET A N 1
ATOM 2068 C CA . MET A 1 266 ? 10.188 19.25 11.914 1 98.12 266 MET A CA 1
ATOM 2069 C C . MET A 1 266 ? 10.953 20.562 11.859 1 98.12 266 MET A C 1
ATOM 2071 O O . MET A 1 266 ? 11.844 20.797 12.68 1 98.12 266 MET A O 1
ATOM 2075 N N . LEU A 1 267 ? 10.633 21.359 10.883 1 96.25 267 LEU A N 1
ATOM 2076 C CA . LEU A 1 267 ? 11.141 22.734 10.766 1 96.25 267 LEU A CA 1
ATOM 2077 C C . LEU A 1 267 ? 9.992 23.734 10.742 1 96.25 267 LEU A C 1
ATOM 2079 O O . LEU A 1 267 ? 9.125 23.672 9.867 1 96.25 267 LEU A O 1
ATOM 2083 N N . ARG A 1 268 ? 10.031 24.609 11.695 1 94.06 268 ARG A N 1
ATOM 2084 C CA . ARG A 1 268 ? 9.047 25.688 11.719 1 94.06 268 ARG A CA 1
ATOM 2085 C C . ARG A 1 268 ? 9.164 26.562 10.477 1 94.06 268 ARG A C 1
ATOM 2087 O O . ARG A 1 268 ? 8.148 26.984 9.914 1 94.06 268 ARG A O 1
ATOM 2094 N N . GLN A 1 269 ? 10.375 26.844 10.109 1 91.81 269 GLN A N 1
ATOM 2095 C CA . GLN A 1 269 ? 10.719 27.594 8.906 1 91.81 269 GLN A CA 1
ATOM 2096 C C . GLN A 1 269 ? 11.797 26.891 8.094 1 91.81 269 GLN A C 1
ATOM 2098 O O . GLN A 1 269 ? 12.859 26.547 8.617 1 91.81 269 GLN A O 1
ATOM 2103 N N . ALA A 1 270 ? 11.461 26.75 6.828 1 93.44 270 ALA A N 1
ATOM 2104 C CA . ALA A 1 270 ? 12.43 26.094 5.953 1 93.44 270 ALA A CA 1
ATOM 2105 C C . ALA A 1 270 ? 13.43 27.094 5.395 1 93.44 270 ALA A C 1
ATOM 2107 O O . ALA A 1 270 ? 13.047 28.109 4.789 1 93.44 270 ALA A O 1
ATOM 2108 N N . SER A 1 271 ? 14.672 26.953 5.766 1 96.06 271 SER A N 1
ATOM 2109 C CA . SER A 1 271 ? 15.797 27.688 5.199 1 96.06 271 SER A CA 1
ATOM 2110 C C . SER A 1 271 ? 16.906 26.734 4.746 1 96.06 271 SER A C 1
ATOM 2112 O O . SER A 1 271 ? 16.984 25.609 5.215 1 96.06 271 SER A O 1
ATOM 2114 N N . ALA A 1 272 ? 17.641 27.219 3.799 1 97.5 272 ALA A N 1
ATOM 2115 C CA . ALA A 1 272 ? 18.75 26.375 3.328 1 97.5 272 ALA A CA 1
ATOM 2116 C C . ALA A 1 272 ? 19.641 25.953 4.484 1 97.5 272 ALA A C 1
ATOM 2118 O O . ALA A 1 272 ? 20.047 24.797 4.578 1 97.5 272 ALA A O 1
ATOM 2119 N N . LYS A 1 273 ? 19.953 26.922 5.352 1 97.62 273 LYS A N 1
ATOM 2120 C CA . LYS A 1 273 ? 20.797 26.641 6.504 1 97.62 273 LYS A CA 1
ATOM 2121 C C . LYS A 1 273 ? 20.203 25.547 7.383 1 97.62 273 LYS A C 1
ATOM 2123 O O . LYS A 1 273 ? 20.891 24.609 7.785 1 97.62 273 LYS A O 1
ATOM 2128 N N . ALA A 1 274 ? 18.969 25.656 7.652 1 97.56 274 ALA A N 1
ATOM 2129 C CA . ALA A 1 274 ? 18.281 24.688 8.508 1 97.56 274 ALA A CA 1
ATOM 2130 C C . ALA A 1 274 ? 18.234 23.312 7.855 1 97.56 274 ALA A C 1
ATOM 2132 O O . ALA A 1 274 ? 18.359 22.297 8.539 1 97.56 274 ALA A O 1
ATOM 2133 N N . ILE A 1 275 ? 18.094 23.281 6.574 1 98.31 275 ILE A N 1
ATOM 2134 C CA . ILE A 1 275 ? 18 22.031 5.832 1 98.31 275 ILE A CA 1
ATOM 2135 C C . ILE A 1 275 ? 19.344 21.297 5.879 1 98.31 275 ILE A C 1
ATOM 2137 O O . ILE A 1 275 ? 19.422 20.125 6.254 1 98.31 275 ILE A O 1
ATOM 2141 N N . TYR A 1 276 ? 20.422 22.016 5.543 1 98.44 276 TYR A N 1
ATOM 2142 C CA . TYR A 1 276 ? 21.75 21.422 5.574 1 98.44 276 TYR A CA 1
ATOM 2143 C C . TYR A 1 276 ? 22.094 20.938 6.98 1 98.44 276 TYR A C 1
ATOM 2145 O O . TYR A 1 276 ? 22.656 19.859 7.152 1 98.44 276 TYR A O 1
ATOM 2153 N N . LYS A 1 277 ? 21.734 21.734 7.938 1 97.81 277 LYS A N 1
ATOM 2154 C CA . LYS A 1 277 ? 22 21.375 9.328 1 97.81 277 LYS A CA 1
ATOM 2155 C C . LYS A 1 277 ? 21.25 20.094 9.711 1 97.81 277 LYS A C 1
ATOM 2157 O O . LYS A 1 277 ? 21.812 19.203 10.359 1 97.81 277 LYS A O 1
ATOM 2162 N N . ALA A 1 278 ? 20 20.016 9.359 1 98.06 278 ALA A N 1
ATOM 2163 C CA . ALA A 1 278 ? 19.172 18.844 9.688 1 98.06 278 ALA A CA 1
ATOM 2164 C C . ALA A 1 278 ? 19.734 17.578 9.031 1 98.06 278 ALA A C 1
ATOM 2166 O O . ALA A 1 278 ? 19.719 16.516 9.633 1 98.06 278 ALA A O 1
ATOM 2167 N N . ILE A 1 279 ? 20.188 17.672 7.801 1 98.25 279 ILE A N 1
ATOM 2168 C CA . ILE A 1 279 ? 20.781 16.547 7.094 1 98.25 279 ILE A CA 1
ATOM 2169 C C . ILE A 1 279 ? 22.016 16.062 7.844 1 98.25 279 ILE A C 1
ATOM 2171 O O . ILE A 1 279 ? 22.156 14.859 8.094 1 98.25 279 ILE A O 1
ATOM 2175 N N . ALA A 1 280 ? 22.844 17 8.242 1 97.81 280 ALA A N 1
ATOM 2176 C CA . ALA A 1 280 ? 24.109 16.656 8.906 1 97.81 280 ALA A CA 1
ATOM 2177 C C . ALA A 1 280 ? 23.859 16.109 10.312 1 97.81 280 ALA A C 1
ATOM 2179 O O . ALA A 1 280 ? 24.5 15.141 10.727 1 97.81 280 ALA A O 1
ATOM 2180 N N . GLU A 1 281 ? 22.938 16.688 10.992 1 97.44 281 GLU A N 1
ATOM 2181 C CA . GLU A 1 281 ? 22.734 16.391 12.414 1 97.44 281 GLU A CA 1
ATOM 2182 C C . GLU A 1 281 ? 21.859 15.156 12.602 1 97.44 281 GLU A C 1
ATOM 2184 O O . GLU A 1 281 ? 22.062 14.383 13.547 1 97.44 281 GLU A O 1
ATOM 2189 N N . HIS A 1 282 ? 20.859 14.969 11.75 1 97.75 282 HIS A N 1
ATOM 2190 C CA . HIS A 1 282 ? 19.859 13.945 12.023 1 97.75 282 HIS A CA 1
ATOM 2191 C C . HIS A 1 282 ? 19.891 12.836 10.977 1 97.75 282 HIS A C 1
ATOM 2193 O O . HIS A 1 282 ? 19.156 11.859 11.078 1 97.75 282 HIS A O 1
ATOM 2199 N N . GLY A 1 283 ? 20.734 12.977 9.977 1 97.75 283 GLY A N 1
ATOM 2200 C CA . GLY A 1 283 ? 20.828 11.953 8.945 1 97.75 283 GLY A CA 1
ATOM 2201 C C . GLY A 1 283 ? 19.594 11.883 8.062 1 97.75 283 GLY A C 1
ATOM 2202 O O . GLY A 1 283 ? 19.109 10.797 7.73 1 97.75 283 GLY A O 1
ATOM 2203 N N . VAL A 1 284 ? 19.078 13.039 7.684 1 98.56 284 VAL A N 1
ATOM 2204 C CA . VAL A 1 284 ? 17.875 13.125 6.855 1 98.56 284 VAL A CA 1
ATOM 2205 C C . VAL A 1 284 ? 18.078 12.336 5.562 1 98.56 284 VAL A C 1
ATOM 2207 O O . VAL A 1 284 ? 19.109 12.477 4.906 1 98.56 284 VAL A O 1
ATOM 2210 N N . THR A 1 285 ? 17.047 11.516 5.262 1 98.12 285 THR A N 1
ATOM 2211 C CA . THR A 1 285 ? 17.141 10.688 4.062 1 98.12 285 THR A CA 1
ATOM 2212 C C . THR A 1 285 ? 16.234 11.234 2.959 1 98.12 285 THR A C 1
ATOM 2214 O O . THR A 1 285 ? 16.5 11.023 1.773 1 98.12 285 THR A O 1
ATOM 2217 N N . ASN A 1 286 ? 15.18 11.844 3.355 1 98.5 286 ASN A N 1
ATOM 2218 C CA . ASN A 1 286 ? 14.148 12.258 2.408 1 98.5 286 ASN A CA 1
ATOM 2219 C C . ASN A 1 286 ? 13.547 13.609 2.799 1 98.5 286 ASN A C 1
ATOM 2221 O O . ASN A 1 286 ? 13.383 13.898 3.984 1 98.5 286 ASN A O 1
ATOM 2225 N N . PHE A 1 287 ? 13.172 14.383 1.871 1 98.19 287 PHE A N 1
ATOM 2226 C CA . PHE A 1 287 ? 12.25 15.492 2.117 1 98.19 287 PHE A CA 1
ATOM 2227 C C . PHE A 1 287 ? 11.562 15.922 0.827 1 98.19 287 PHE A C 1
ATOM 2229 O O . PHE A 1 287 ? 12.016 15.57 -0.267 1 98.19 287 PHE A O 1
ATOM 2236 N N . CYS A 1 288 ? 10.438 16.562 0.967 1 96.94 288 CYS A N 1
ATOM 2237 C CA . CYS A 1 288 ? 9.727 17.172 -0.148 1 96.94 288 CYS A CA 1
ATOM 2238 C C . CYS A 1 288 ? 9.914 18.688 -0.14 1 96.94 288 CYS A C 1
ATOM 2240 O O . CYS A 1 288 ? 10.023 19.297 0.924 1 96.94 288 CYS A O 1
ATOM 2242 N N . ALA A 1 289 ? 9.977 19.234 -1.312 1 95.31 289 ALA A N 1
ATOM 2243 C CA . ALA A 1 289 ? 10.164 20.688 -1.376 1 95.31 289 ALA A CA 1
ATOM 2244 C C . ALA A 1 289 ? 9.648 21.25 -2.697 1 95.31 289 ALA A C 1
ATOM 2246 O O . ALA A 1 289 ? 9.734 20.594 -3.736 1 95.31 289 ALA A O 1
ATOM 2247 N N . ALA A 1 290 ? 9.117 22.422 -2.586 1 92.38 290 ALA A N 1
ATOM 2248 C CA . ALA A 1 290 ? 8.805 23.172 -3.805 1 92.38 290 ALA A CA 1
ATOM 2249 C C . ALA A 1 290 ? 10.086 23.625 -4.5 1 92.38 290 ALA A C 1
ATOM 2251 O O . ALA A 1 290 ? 11.148 23.703 -3.879 1 92.38 290 ALA A O 1
ATOM 2252 N N . PRO A 1 291 ? 9.977 23.938 -5.758 1 92.19 291 PRO A N 1
ATOM 2253 C CA . PRO A 1 291 ? 11.156 24.375 -6.504 1 92.19 291 PRO A CA 1
ATOM 2254 C C . PRO A 1 291 ? 11.828 25.609 -5.887 1 92.19 291 PRO A C 1
ATOM 2256 O O . PRO A 1 291 ? 13.055 25.734 -5.934 1 92.19 291 PRO A O 1
ATOM 2259 N N . ILE A 1 292 ? 11.055 26.453 -5.27 1 92 292 ILE A N 1
ATOM 2260 C CA . ILE A 1 292 ? 11.609 27.641 -4.648 1 92 292 ILE A CA 1
ATOM 2261 C C . ILE A 1 292 ? 12.562 27.25 -3.52 1 92 292 ILE A C 1
ATOM 2263 O O . ILE A 1 292 ? 13.578 27.906 -3.293 1 92 292 ILE A O 1
ATOM 2267 N N . VAL A 1 293 ? 12.219 26.219 -2.809 1 95 293 VAL A N 1
ATOM 2268 C CA . VAL A 1 293 ? 13.078 25.719 -1.738 1 95 293 VAL A CA 1
ATOM 2269 C C . VAL A 1 293 ? 14.344 25.109 -2.332 1 95 293 VAL A C 1
ATOM 2271 O O . VAL A 1 293 ? 15.438 25.297 -1.804 1 95 293 VAL A O 1
ATOM 2274 N N . LEU A 1 294 ? 14.195 24.359 -3.459 1 96.19 294 LEU A N 1
ATOM 2275 C CA . LEU A 1 294 ? 15.359 23.812 -4.145 1 96.19 294 LEU A CA 1
ATOM 2276 C C . LEU A 1 294 ? 16.312 24.922 -4.555 1 96.19 294 LEU A C 1
ATOM 2278 O O . LEU A 1 294 ? 17.531 24.797 -4.379 1 96.19 294 LEU A O 1
ATOM 2282 N N . ASN A 1 295 ? 15.766 25.969 -5.07 1 95.62 295 ASN A N 1
ATOM 2283 C CA . ASN A 1 295 ? 16.562 27.125 -5.477 1 95.62 295 ASN A CA 1
ATOM 2284 C C . ASN A 1 295 ? 17.344 27.703 -4.301 1 95.62 295 ASN A C 1
ATOM 2286 O O . ASN A 1 295 ? 18.5 28.078 -4.449 1 95.62 295 ASN A O 1
ATOM 2290 N N . SER A 1 296 ? 16.672 27.781 -3.205 1 96.56 296 SER A N 1
ATOM 2291 C CA . SER A 1 296 ? 17.328 28.312 -2.008 1 96.56 296 SER A CA 1
ATOM 2292 C C . SER A 1 296 ? 18.469 27.406 -1.569 1 96.56 296 SER A C 1
ATOM 2294 O O . SER A 1 296 ? 19.5 27.891 -1.104 1 96.56 296 SER A O 1
ATOM 2296 N N . ILE A 1 297 ? 18.312 26.125 -1.684 1 97.5 297 ILE A N 1
ATOM 2297 C CA . ILE A 1 297 ? 19.344 25.141 -1.318 1 97.5 297 ILE A CA 1
ATOM 2298 C C . ILE A 1 297 ? 20.547 25.297 -2.242 1 97.5 297 ILE A C 1
ATOM 2300 O O . ILE A 1 297 ? 21.688 25.391 -1.775 1 97.5 297 ILE A O 1
ATOM 2304 N N . VAL A 1 298 ? 20.266 25.406 -3.514 1 96.94 298 VAL A N 1
ATOM 2305 C CA . VAL A 1 298 ? 21.297 25.453 -4.535 1 96.94 298 VAL A CA 1
ATOM 2306 C C . VAL A 1 298 ? 22.109 26.734 -4.402 1 96.94 298 VAL A C 1
ATOM 2308 O O . VAL A 1 298 ? 23.328 26.734 -4.551 1 96.94 298 VAL A O 1
ATOM 2311 N N . ASN A 1 299 ? 21.453 27.781 -4.043 1 96.69 299 ASN A N 1
ATOM 2312 C CA . ASN A 1 299 ? 22.094 29.094 -4.059 1 96.69 299 ASN A CA 1
ATOM 2313 C C . ASN A 1 299 ? 22.484 29.547 -2.652 1 96.69 299 ASN A C 1
ATOM 2315 O O . ASN A 1 299 ? 22.828 30.703 -2.445 1 96.69 299 ASN A O 1
ATOM 2319 N N . ALA A 1 300 ? 22.344 28.719 -1.792 1 97.56 300 ALA A N 1
ATOM 2320 C CA . ALA A 1 300 ? 22.703 29.062 -0.419 1 97.56 300 ALA A CA 1
ATOM 2321 C C . ALA A 1 300 ? 24.156 29.5 -0.327 1 97.56 300 ALA A C 1
ATOM 2323 O O . ALA A 1 300 ? 25.031 28.906 -0.969 1 97.56 300 ALA A O 1
ATOM 2324 N N . PRO A 1 301 ? 24.469 30.547 0.458 1 96.94 301 PRO A N 1
ATOM 2325 C CA . PRO A 1 301 ? 25.875 30.922 0.671 1 96.94 301 PRO A CA 1
ATOM 2326 C C . PRO A 1 301 ? 26.672 29.812 1.357 1 96.94 301 PRO A C 1
ATOM 2328 O O . PRO A 1 301 ? 26.094 29 2.102 1 96.94 301 PRO A O 1
ATOM 2331 N N . PRO A 1 302 ? 27.891 29.812 1.16 1 96.38 302 PRO A N 1
ATOM 2332 C CA . PRO A 1 302 ? 28.734 28.75 1.689 1 96.38 302 PRO A CA 1
ATOM 2333 C C . PRO A 1 302 ? 28.625 28.594 3.205 1 96.38 302 PRO A C 1
ATOM 2335 O O . PRO A 1 302 ? 28.688 27.484 3.725 1 96.38 302 PRO A O 1
ATOM 2338 N N . GLU A 1 303 ? 28.422 29.672 3.848 1 96.69 303 GLU A N 1
ATOM 2339 C CA . GLU A 1 303 ? 28.344 29.625 5.305 1 96.69 303 GLU A CA 1
ATOM 2340 C C . GLU A 1 303 ? 27.078 28.906 5.766 1 96.69 303 GLU A C 1
ATOM 2342 O O . GLU A 1 303 ? 27 28.469 6.91 1 96.69 303 GLU A O 1
ATOM 2347 N N . ASP A 1 304 ? 26.141 28.781 4.852 1 96.94 304 ASP A N 1
ATOM 2348 C CA . ASP A 1 304 ? 24.859 28.156 5.176 1 96.94 304 ASP A CA 1
ATOM 2349 C C . ASP A 1 304 ? 24.812 26.719 4.652 1 96.94 304 ASP A C 1
ATOM 2351 O O . ASP A 1 304 ? 23.781 26.047 4.754 1 96.94 304 ASP A O 1
ATOM 2355 N N . THR A 1 305 ? 25.922 26.266 4.066 1 96.94 305 THR A N 1
ATOM 2356 C CA . THR A 1 305 ? 25.922 24.938 3.465 1 96.94 305 THR A CA 1
ATOM 2357 C C . THR A 1 305 ? 26.812 23.984 4.246 1 96.94 305 THR A C 1
ATOM 2359 O O . THR A 1 305 ? 27.703 24.438 4.977 1 96.94 305 THR A O 1
ATOM 2362 N N . ILE A 1 306 ? 26.547 22.781 4.273 1 97.25 306 ILE A N 1
ATOM 2363 C CA . ILE A 1 306 ? 27.406 21.703 4.77 1 97.25 306 ILE A CA 1
ATOM 2364 C C . ILE A 1 306 ? 27.578 20.641 3.678 1 97.25 306 ILE A C 1
ATOM 2366 O O . ILE A 1 306 ? 26.719 19.797 3.479 1 97.25 306 ILE A O 1
ATOM 2370 N N . LEU A 1 307 ? 28.703 20.672 3.033 1 95.81 307 LEU A N 1
ATOM 2371 C CA . LEU A 1 307 ? 29.016 19.812 1.902 1 95.81 307 LEU A CA 1
ATOM 2372 C C . LEU A 1 307 ? 30.391 19.156 2.09 1 95.81 307 LEU A C 1
ATOM 2374 O O . LEU A 1 307 ? 31.281 19.75 2.695 1 95.81 307 LEU A O 1
ATOM 2378 N N . PRO A 1 308 ? 30.656 18.062 1.544 1 96.38 308 PRO A N 1
ATOM 2379 C CA . PRO A 1 308 ? 29.688 17.188 0.875 1 96.38 308 PRO A CA 1
ATOM 2380 C C . PRO A 1 308 ? 28.641 16.609 1.835 1 96.38 308 PRO A C 1
ATOM 2382 O O . PRO A 1 308 ? 28.891 16.531 3.041 1 96.38 308 PRO A O 1
ATOM 2385 N N . LEU A 1 309 ? 27.469 16.25 1.289 1 97.38 309 LEU A N 1
ATOM 2386 C CA . LEU A 1 309 ? 26.453 15.578 2.105 1 97.38 309 LEU A CA 1
ATOM 2387 C C . LEU A 1 309 ? 27 14.25 2.633 1 97.38 309 LEU A C 1
ATOM 2389 O O . LEU A 1 309 ? 27.781 13.578 1.959 1 97.38 309 LEU A O 1
ATOM 2393 N N . PRO A 1 310 ? 26.562 13.922 3.781 1 96.56 310 PRO A N 1
ATOM 2394 C CA . PRO A 1 310 ? 27.047 12.656 4.348 1 96.56 310 PRO A CA 1
ATOM 2395 C C . PRO A 1 310 ? 26.516 11.438 3.592 1 96.56 310 PRO A C 1
ATOM 2397 O O . PRO A 1 310 ? 27.062 10.344 3.707 1 96.56 310 PRO A O 1
ATOM 2400 N N . HIS A 1 311 ? 25.484 11.516 2.885 1 96.31 311 HIS A N 1
ATOM 2401 C CA . HIS A 1 311 ? 24.859 10.508 2.037 1 96.31 311 HIS A CA 1
ATOM 2402 C C . HIS A 1 311 ? 23.906 11.141 1.036 1 96.31 311 HIS A C 1
ATOM 2404 O O . HIS A 1 311 ? 23.625 12.344 1.108 1 96.31 311 HIS A O 1
ATOM 2410 N N . VAL A 1 312 ? 23.438 10.305 0.115 1 96 312 VAL A N 1
ATOM 2411 C CA . VAL A 1 312 ? 22.469 10.789 -0.859 1 96 312 VAL A CA 1
ATOM 2412 C C . VAL A 1 312 ? 21.156 11.109 -0.159 1 96 312 VAL A C 1
ATOM 2414 O O . VAL A 1 312 ? 20.656 10.312 0.646 1 96 312 VAL A O 1
ATOM 2417 N N . VAL A 1 313 ? 20.641 12.289 -0.381 1 98 313 VAL A N 1
ATOM 2418 C CA . VAL A 1 313 ? 19.344 12.688 0.161 1 98 313 VAL A CA 1
ATOM 2419 C C . VAL A 1 313 ? 18.328 12.781 -0.964 1 98 313 VAL A C 1
ATOM 2421 O O . VAL A 1 313 ? 18.547 13.453 -1.973 1 98 313 VAL A O 1
ATOM 2424 N N . ASN A 1 314 ? 17.219 12.055 -0.79 1 97.38 314 ASN A N 1
ATOM 2425 C CA . ASN A 1 314 ? 16.156 12 -1.795 1 97.38 314 ASN A CA 1
ATOM 2426 C C . ASN A 1 314 ? 15.172 13.156 -1.641 1 97.38 314 ASN A C 1
ATOM 2428 O O . ASN A 1 314 ? 14.703 13.43 -0.536 1 97.38 314 ASN A O 1
ATOM 2432 N N . VAL A 1 315 ? 14.844 13.836 -2.764 1 97.12 315 VAL A N 1
ATOM 2433 C CA . VAL A 1 315 ? 13.961 14.992 -2.717 1 97.12 315 VAL A CA 1
ATOM 2434 C C . VAL A 1 315 ? 12.828 14.82 -3.727 1 97.12 315 VAL A C 1
ATOM 2436 O O . VAL A 1 315 ? 13.078 14.594 -4.914 1 97.12 315 VAL A O 1
ATOM 2439 N N . ASN A 1 316 ? 11.602 14.844 -3.246 1 95.81 316 ASN A N 1
ATOM 2440 C CA . ASN A 1 316 ? 10.445 14.977 -4.129 1 95.81 316 ASN A CA 1
ATOM 2441 C C . ASN A 1 316 ? 10.062 16.438 -4.336 1 95.81 316 ASN A C 1
ATOM 2443 O O . ASN A 1 316 ? 9.93 17.188 -3.369 1 95.81 316 ASN A O 1
ATOM 2447 N N . THR A 1 317 ? 9.984 16.812 -5.543 1 94.75 317 THR A N 1
ATOM 2448 C CA . THR A 1 317 ? 9.578 18.188 -5.824 1 94.75 317 THR A CA 1
ATOM 2449 C C . THR A 1 317 ? 8.352 18.219 -6.734 1 94.75 317 THR A C 1
ATOM 2451 O O . THR A 1 317 ? 8.188 17.344 -7.59 1 94.75 317 THR A O 1
ATOM 2454 N N . GLY A 1 318 ? 7.434 19.109 -6.461 1 89.25 318 GLY A N 1
ATOM 2455 C CA . GLY A 1 318 ? 6.207 19.297 -7.219 1 89.25 318 GLY A CA 1
ATOM 2456 C C . GLY A 1 318 ? 5.574 20.656 -7 1 89.25 318 GLY A C 1
ATOM 2457 O O . GLY A 1 318 ? 6.207 21.562 -6.449 1 89.25 318 GLY A O 1
ATOM 2458 N N . GLY A 1 319 ? 4.312 20.844 -7.473 1 74.44 319 GLY A N 1
ATOM 2459 C CA . GLY A 1 319 ? 3.613 22.109 -7.375 1 74.44 319 GLY A CA 1
ATOM 2460 C C . GLY A 1 319 ? 3.797 22.984 -8.602 1 74.44 319 GLY A C 1
ATOM 2461 O O . GLY A 1 319 ? 2.83 23.547 -9.117 1 74.44 319 GLY A O 1
ATOM 2462 N N . SER A 1 320 ? 5.082 23.188 -8.953 1 74.69 320 SER A N 1
ATOM 2463 C CA . SER A 1 320 ? 5.426 23.875 -10.195 1 74.69 320 SER A CA 1
ATOM 2464 C C . SER A 1 320 ? 6.547 23.156 -10.93 1 74.69 320 SER A C 1
ATOM 2466 O O . SER A 1 320 ? 7.305 22.391 -10.32 1 74.69 320 SER A O 1
ATOM 2468 N N . PRO A 1 321 ? 6.547 23.297 -12.195 1 77.69 321 PRO A N 1
ATOM 2469 C CA . PRO A 1 321 ? 7.641 22.641 -12.922 1 77.69 321 PRO A CA 1
ATOM 2470 C C . PRO A 1 321 ? 9.016 23.156 -12.5 1 77.69 321 PRO A C 1
ATOM 2472 O O . PRO A 1 321 ? 9.273 24.359 -12.555 1 77.69 321 PRO A O 1
ATOM 2475 N N . PRO A 1 322 ? 9.836 22.281 -12.078 1 82.31 322 PRO A N 1
ATOM 2476 C CA . PRO A 1 322 ? 11.18 22.719 -11.711 1 82.31 322 PRO A CA 1
ATOM 2477 C C . PRO A 1 322 ? 12.062 23 -12.93 1 82.31 322 PRO A C 1
ATOM 2479 O O . PRO A 1 322 ? 12.078 22.219 -13.883 1 82.31 322 PRO A O 1
ATOM 2482 N N . PRO A 1 323 ? 12.828 24.109 -12.898 1 86.19 323 PRO A N 1
ATOM 2483 C CA . PRO A 1 323 ? 13.773 24.328 -13.992 1 86.19 323 PRO A CA 1
ATOM 2484 C C . PRO A 1 323 ? 14.883 23.281 -14.047 1 86.19 323 PRO A C 1
ATOM 2486 O O . PRO A 1 323 ? 15.5 22.984 -13.023 1 86.19 323 PRO A O 1
ATOM 2489 N N . PRO A 1 324 ? 15.125 22.812 -15.258 1 87.75 324 PRO A N 1
ATOM 2490 C CA . PRO A 1 324 ? 16.125 21.766 -15.406 1 87.75 324 PRO A CA 1
ATOM 2491 C C . PRO A 1 324 ? 17.469 22.141 -14.789 1 87.75 324 PRO A C 1
ATOM 2493 O O . PRO A 1 324 ? 18.109 21.297 -14.141 1 87.75 324 PRO A O 1
ATOM 2496 N N . PRO A 1 325 ? 17.906 23.391 -14.812 1 89.44 325 PRO A N 1
ATOM 2497 C CA . PRO A 1 325 ? 19.188 23.719 -14.203 1 89.44 325 PRO A CA 1
ATOM 2498 C C . PRO A 1 325 ? 19.203 23.516 -12.695 1 89.44 325 PRO A C 1
ATOM 2500 O O . PRO A 1 325 ? 20.234 23.156 -12.125 1 89.44 325 PRO A O 1
ATOM 2503 N N . ILE A 1 326 ? 18.094 23.703 -12.086 1 91.12 326 ILE A N 1
ATOM 2504 C CA . ILE A 1 326 ? 18 23.531 -10.641 1 91.12 326 ILE A CA 1
ATOM 2505 C C . ILE A 1 326 ? 18.125 22.062 -10.289 1 91.12 326 ILE A C 1
ATOM 2507 O O . ILE A 1 326 ? 18.766 21.703 -9.297 1 91.12 326 ILE A O 1
ATOM 2511 N N . LEU A 1 327 ? 17.531 21.219 -11.125 1 89.81 327 LEU A N 1
ATOM 2512 C CA . LEU A 1 327 ? 17.609 19.781 -10.906 1 89.81 327 LEU A CA 1
ATOM 2513 C C . LEU A 1 327 ? 19.047 19.297 -11.039 1 89.81 327 LEU A C 1
ATOM 2515 O O . LEU A 1 327 ? 19.5 18.469 -10.242 1 89.81 327 LEU A O 1
ATOM 2519 N N . LEU A 1 328 ? 19.688 19.781 -11.992 1 90.44 328 LEU A N 1
ATOM 2520 C CA . LEU A 1 328 ? 21.094 19.438 -12.203 1 90.44 328 LEU A CA 1
ATOM 2521 C C . LEU A 1 328 ? 21.938 19.891 -11.031 1 90.44 328 LEU A C 1
ATOM 2523 O O . LEU A 1 328 ? 22.781 19.141 -10.531 1 90.44 328 LEU A O 1
ATOM 2527 N N . ALA A 1 329 ? 21.719 21.109 -10.633 1 94.19 329 ALA A N 1
ATOM 2528 C CA . ALA A 1 329 ? 22.5 21.672 -9.531 1 94.19 329 ALA A CA 1
ATOM 2529 C C . ALA A 1 329 ? 22.281 20.891 -8.242 1 94.19 329 ALA A C 1
ATOM 2531 O O . ALA A 1 329 ? 23.219 20.672 -7.473 1 94.19 329 ALA A O 1
ATOM 2532 N N . MET A 1 330 ? 21.078 20.484 -7.988 1 95.5 330 MET A N 1
ATOM 2533 C CA . MET A 1 330 ? 20.766 19.656 -6.828 1 95.5 330 MET A CA 1
ATOM 2534 C C . MET A 1 330 ? 21.531 18.344 -6.875 1 95.5 330 MET A C 1
ATOM 2536 O O . MET A 1 330 ? 22.094 17.906 -5.867 1 95.5 330 MET A O 1
ATOM 2540 N N . SER A 1 331 ? 21.469 17.734 -8.047 1 91.69 331 SER A N 1
ATOM 2541 C CA . SER A 1 331 ? 22.172 16.469 -8.219 1 91.69 331 SER A CA 1
ATOM 2542 C C . SER A 1 331 ? 23.672 16.609 -7.957 1 91.69 331 SER A C 1
ATOM 2544 O O . SER A 1 331 ? 24.281 15.742 -7.344 1 91.69 331 SER A O 1
ATOM 2546 N N . GLN A 1 332 ? 24.203 17.656 -8.398 1 92.19 332 GLN A N 1
ATOM 2547 C CA . GLN A 1 332 ? 25.625 17.922 -8.219 1 92.19 332 GLN A CA 1
ATOM 2548 C C . GLN A 1 332 ? 25.984 18.109 -6.746 1 92.19 332 GLN A C 1
ATOM 2550 O O . GLN A 1 332 ? 27.109 17.859 -6.332 1 92.19 332 GLN A O 1
ATOM 2555 N N . LYS A 1 333 ? 25.016 18.516 -5.98 1 95.75 333 LYS A N 1
ATOM 2556 C CA . LYS A 1 333 ? 25.234 18.734 -4.555 1 95.75 333 LYS A CA 1
ATOM 2557 C C . LYS A 1 333 ? 24.969 17.453 -3.756 1 95.75 333 LYS A C 1
ATOM 2559 O O . LYS A 1 333 ? 25.094 17.453 -2.529 1 95.75 333 LYS A O 1
ATOM 2564 N N . GLY A 1 334 ? 24.562 16.391 -4.414 1 94.62 334 GLY A N 1
ATOM 2565 C CA . GLY A 1 334 ? 24.406 15.125 -3.738 1 94.62 334 GLY A CA 1
ATOM 2566 C C . GLY A 1 334 ? 22.953 14.766 -3.475 1 94.62 334 GLY A C 1
ATOM 2567 O O . GLY A 1 334 ? 22.672 13.766 -2.807 1 94.62 334 GLY A O 1
ATOM 2568 N N . PHE A 1 335 ? 22.047 15.555 -4.008 1 96.19 335 PHE A N 1
ATOM 2569 C CA . PHE A 1 335 ? 20.625 15.25 -3.877 1 96.19 335 PHE A CA 1
ATOM 2570 C C . PHE A 1 335 ? 20.141 14.414 -5.059 1 96.19 335 PHE A C 1
ATOM 2572 O O . PHE A 1 335 ? 20.703 14.492 -6.152 1 96.19 335 PHE A O 1
ATOM 2579 N N . ARG A 1 336 ? 19.219 13.547 -4.824 1 93.44 336 ARG A N 1
ATOM 2580 C CA . ARG A 1 336 ? 18.484 12.852 -5.871 1 93.44 336 ARG A CA 1
ATOM 2581 C C . ARG A 1 336 ? 17.047 13.383 -5.973 1 93.44 336 ARG A C 1
ATOM 2583 O O . ARG A 1 336 ? 16.219 13.125 -5.094 1 93.44 336 ARG A O 1
ATOM 2590 N N . VAL A 1 337 ? 16.797 14.047 -7.047 1 93.06 337 VAL A N 1
ATOM 2591 C CA . VAL A 1 337 ? 15.516 14.742 -7.16 1 93.06 337 VAL A CA 1
ATOM 2592 C C . VAL A 1 337 ? 14.547 13.914 -8 1 93.06 337 VAL A C 1
ATOM 2594 O O . VAL A 1 337 ? 14.906 13.422 -9.07 1 93.06 337 VAL A O 1
ATOM 2597 N N . THR A 1 338 ? 13.375 13.68 -7.449 1 92.31 338 THR A N 1
ATOM 2598 C CA . THR A 1 338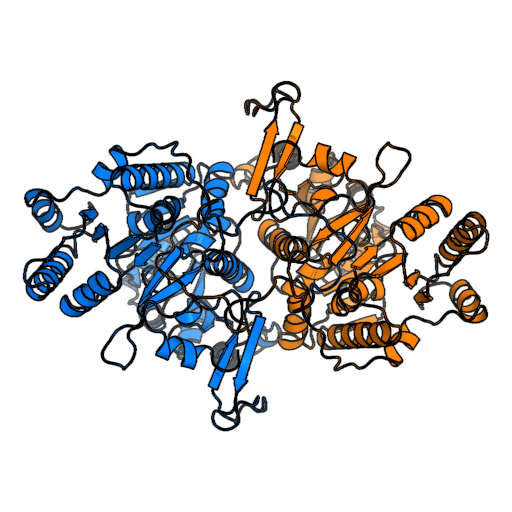 ? 12.258 13.07 -8.172 1 92.31 338 THR A CA 1
ATOM 2599 C C . THR A 1 338 ? 11.141 14.094 -8.391 1 92.31 338 THR A C 1
ATOM 2601 O O . THR A 1 338 ? 10.695 14.75 -7.445 1 92.31 338 THR A O 1
ATOM 2604 N N . HIS A 1 339 ? 10.766 14.234 -9.617 1 92.62 339 HIS A N 1
ATOM 2605 C CA . HIS A 1 339 ? 9.703 15.172 -9.961 1 92.62 339 HIS A CA 1
ATOM 2606 C C . HIS A 1 339 ? 8.336 14.484 -9.914 1 92.62 339 HIS A C 1
ATOM 2608 O O . HIS A 1 339 ? 8.156 13.406 -10.492 1 92.62 339 HIS A O 1
ATOM 2614 N N . VAL A 1 340 ? 7.391 15.086 -9.211 1 93.06 340 VAL A N 1
ATOM 2615 C CA . VAL A 1 340 ? 6.043 14.539 -9.094 1 93.06 340 VAL A CA 1
ATOM 2616 C C . VAL A 1 340 ? 5.02 15.617 -9.453 1 93.06 340 VAL A C 1
ATOM 2618 O O . VAL A 1 340 ? 5.332 16.812 -9.453 1 93.06 340 VAL A O 1
ATOM 2621 N N . TYR A 1 341 ? 3.842 15.164 -9.797 1 92.06 341 TYR A N 1
ATOM 2622 C CA . TYR A 1 341 ? 2.703 16.031 -10.078 1 92.06 341 TYR A CA 1
ATOM 2623 C C . TYR A 1 341 ? 1.467 15.57 -9.312 1 92.06 341 TYR A C 1
ATOM 2625 O O . TYR A 1 341 ? 1.206 14.367 -9.203 1 92.06 341 TYR A O 1
ATOM 2633 N N . GLY A 1 342 ? 0.831 16.516 -8.68 1 89 342 GLY A N 1
ATOM 2634 C CA . GLY A 1 342 ? -0.406 16.266 -7.953 1 89 342 GLY A CA 1
ATOM 2635 C C . GLY A 1 342 ? -1.269 17.5 -7.805 1 89 342 GLY A C 1
ATOM 2636 O O . GLY A 1 342 ? -0.882 18.594 -8.234 1 89 342 GLY A O 1
ATOM 2637 N N . LEU A 1 343 ? -2.451 17.328 -7.355 1 90.38 343 LEU A N 1
ATOM 2638 C CA . LEU A 1 343 ? -3.396 18.406 -7.051 1 90.38 343 LEU A CA 1
ATOM 2639 C C . LEU A 1 343 ? -4.109 18.141 -5.73 1 90.38 343 LEU A C 1
ATOM 2641 O O . LEU A 1 343 ? -4.094 17.016 -5.223 1 90.38 343 LEU A O 1
ATOM 2645 N N . SER A 1 344 ? -4.609 19.188 -5.172 1 91.06 344 SER A N 1
ATOM 2646 C CA . SER A 1 344 ? -5.344 19.047 -3.918 1 91.06 344 SER A CA 1
ATOM 2647 C C . SER A 1 344 ? -6.445 18 -4.031 1 91.06 344 SER A C 1
ATOM 2649 O O . SER A 1 344 ? -6.727 17.281 -3.066 1 91.06 344 SER A O 1
ATOM 2651 N N . GLU A 1 345 ? -7.02 17.891 -5.219 1 94.56 345 GLU A N 1
ATOM 2652 C CA . GLU A 1 345 ? -8.141 16.984 -5.473 1 94.56 345 GLU A CA 1
ATOM 2653 C C . GLU A 1 345 ? -7.68 15.531 -5.449 1 94.56 345 GLU A C 1
ATOM 2655 O O . GLU A 1 345 ? -8.508 14.617 -5.375 1 94.56 345 GLU A O 1
ATOM 2660 N N . ILE A 1 346 ? -6.391 15.227 -5.516 1 92.94 346 ILE A N 1
ATOM 2661 C CA . ILE A 1 346 ? -5.855 13.875 -5.473 1 92.94 346 ILE A CA 1
ATOM 2662 C C . ILE A 1 346 ? -5.137 13.641 -4.145 1 92.94 346 ILE A C 1
ATOM 2664 O O . ILE A 1 346 ? -4.766 12.516 -3.818 1 92.94 346 ILE A O 1
ATOM 2668 N N . ASN A 1 347 ? -5.059 14.695 -3.312 1 86.06 347 ASN A N 1
ATOM 2669 C CA . ASN A 1 347 ? -4.523 14.625 -1.957 1 86.06 347 ASN A CA 1
ATOM 2670 C C . ASN A 1 347 ? -3.047 14.242 -1.956 1 86.06 347 ASN A C 1
ATOM 2672 O O . ASN A 1 347 ? -2.57 13.586 -1.025 1 86.06 347 ASN A O 1
ATOM 2676 N N . GLY A 1 348 ? -2.307 14.398 -2.971 1 89.81 348 GLY A N 1
ATOM 2677 C CA . GLY A 1 348 ? -0.9 14.047 -3.076 1 89.81 348 GLY A CA 1
ATOM 2678 C C . GLY A 1 348 ? -0.44 13.852 -4.508 1 89.81 348 GLY A C 1
ATOM 2679 O O . GLY A 1 348 ? -1.051 14.375 -5.441 1 89.81 348 GLY A O 1
ATOM 2680 N N . PRO A 1 349 ? 0.699 13.211 -4.648 1 91.94 349 PRO A N 1
ATOM 2681 C CA . PRO A 1 349 ? 1.216 12.977 -5.996 1 91.94 349 PRO A CA 1
ATOM 2682 C C . PRO A 1 349 ? 0.39 11.953 -6.773 1 91.94 349 PRO A C 1
ATOM 2684 O O . PRO A 1 349 ? 0.105 10.867 -6.262 1 91.94 349 PRO A O 1
ATOM 2687 N N . ALA A 1 350 ? 0.027 12.336 -7.965 1 92.69 350 ALA A N 1
ATOM 2688 C CA . ALA A 1 350 ? -0.72 11.477 -8.875 1 92.69 350 ALA A CA 1
ATOM 2689 C C . ALA A 1 350 ? 0.207 10.812 -9.891 1 92.69 350 ALA A C 1
ATOM 2691 O O . ALA A 1 350 ? -0.046 9.695 -10.344 1 92.69 350 ALA A O 1
ATOM 2692 N N . THR A 1 351 ? 1.23 11.562 -10.281 1 92.75 351 THR A N 1
ATOM 2693 C CA . THR A 1 351 ? 2.176 11.07 -11.281 1 92.75 351 THR A CA 1
ATOM 2694 C C . THR A 1 351 ? 3.611 11.25 -10.797 1 92.75 351 THR A C 1
ATOM 2696 O O . THR A 1 351 ? 3.873 12.047 -9.898 1 92.75 351 THR A O 1
ATOM 2699 N N . VAL A 1 352 ? 4.48 10.508 -11.328 1 91.56 352 VAL A N 1
ATOM 2700 C CA . VAL A 1 352 ? 5.898 10.547 -10.984 1 91.56 352 VAL A CA 1
ATOM 2701 C C . VAL A 1 352 ? 6.738 10.398 -12.258 1 91.56 352 VAL A C 1
ATOM 2703 O O . VAL A 1 352 ? 6.383 9.641 -13.156 1 91.56 352 VAL A O 1
ATOM 2706 N N . CYS A 1 353 ? 7.754 11.211 -12.312 1 89 353 CYS A N 1
ATOM 2707 C CA . CYS A 1 353 ? 8.742 10.953 -13.352 1 89 353 CYS A CA 1
ATOM 2708 C C . CYS A 1 353 ? 9.555 9.703 -13.039 1 89 353 CYS A C 1
ATOM 2710 O O . CYS A 1 353 ? 10.57 9.773 -12.336 1 89 353 CYS A O 1
ATOM 2712 N N . ALA A 1 354 ? 9.086 8.625 -13.523 1 82.5 354 ALA A N 1
ATOM 2713 C CA . ALA A 1 354 ? 9.758 7.352 -13.273 1 82.5 354 ALA A CA 1
ATOM 2714 C C . ALA A 1 354 ? 11.109 7.293 -13.984 1 82.5 354 ALA A C 1
ATOM 2716 O O . ALA A 1 354 ? 11.188 7.48 -15.195 1 82.5 354 ALA A O 1
ATOM 2717 N N . TRP A 1 355 ? 12.07 7.008 -13.195 1 79.31 355 TRP A N 1
ATOM 2718 C CA . TRP A 1 355 ? 13.422 6.969 -13.75 1 79.31 355 TRP A CA 1
ATOM 2719 C C . TRP A 1 355 ? 13.648 5.691 -14.555 1 79.31 355 TRP A C 1
ATOM 2721 O O . TRP A 1 355 ? 13.273 4.602 -14.117 1 79.31 355 TRP A O 1
ATOM 2731 N N . ASN A 1 356 ? 14.094 5.836 -15.688 1 77.5 356 ASN A N 1
ATOM 2732 C CA . ASN A 1 356 ? 14.539 4.715 -16.5 1 77.5 356 ASN A CA 1
ATOM 2733 C C . ASN A 1 356 ? 16.047 4.488 -16.375 1 77.5 356 ASN A C 1
ATOM 2735 O O . ASN A 1 356 ? 16.844 5.395 -16.625 1 77.5 356 ASN A O 1
ATOM 2739 N N . PRO A 1 357 ? 16.375 3.303 -15.992 1 77.75 357 PRO A N 1
ATOM 2740 C CA . PRO A 1 357 ? 17.812 3.027 -15.789 1 77.75 357 PRO A CA 1
ATOM 2741 C C . PRO A 1 357 ? 18.656 3.377 -17.016 1 77.75 357 PRO A C 1
ATOM 2743 O O . PRO A 1 357 ? 19.828 3.697 -16.875 1 77.75 357 PRO A O 1
ATOM 2746 N N . ASN A 1 358 ? 18.062 3.391 -18.172 1 77.69 358 ASN A N 1
ATOM 2747 C CA . ASN A 1 358 ? 18.781 3.744 -19.391 1 77.69 358 ASN A CA 1
ATOM 2748 C C . ASN A 1 358 ? 19.203 5.211 -19.391 1 77.69 358 ASN A C 1
ATOM 2750 O O . ASN A 1 358 ? 20.078 5.613 -20.156 1 77.69 358 ASN A O 1
ATOM 2754 N N . TRP A 1 359 ? 18.547 5.984 -18.5 1 83.12 359 TRP A N 1
ATOM 2755 C CA . TRP A 1 359 ? 18.844 7.414 -18.453 1 83.12 359 TRP A CA 1
ATOM 2756 C C . TRP A 1 359 ? 20.172 7.664 -17.734 1 83.12 359 TRP A C 1
ATOM 2758 O O . TRP A 1 359 ? 20.75 8.742 -17.859 1 83.12 359 TRP A O 1
ATOM 2768 N N . ASP A 1 360 ? 20.609 6.613 -17.047 1 79.25 360 ASP A N 1
ATOM 2769 C CA . ASP A 1 360 ? 21.828 6.762 -16.266 1 79.25 360 ASP A CA 1
ATOM 2770 C C . ASP A 1 360 ? 23.031 7.074 -17.156 1 79.25 360 ASP A C 1
ATOM 2772 O O . ASP A 1 360 ? 23.969 7.742 -16.734 1 79.25 360 ASP A O 1
ATOM 2776 N N . SER A 1 361 ? 22.938 6.605 -18.391 1 85.31 361 SER A N 1
ATOM 2777 C CA . SER A 1 361 ? 24.062 6.734 -19.312 1 85.31 361 SER A CA 1
ATOM 2778 C C . SER A 1 361 ? 24.016 8.062 -20.062 1 85.31 361 SER A C 1
ATOM 2780 O O . SER A 1 361 ? 24.984 8.43 -20.734 1 85.31 361 SER A O 1
ATOM 2782 N N . LEU A 1 362 ? 22.953 8.781 -19.906 1 85.69 362 LEU A N 1
ATOM 2783 C CA . LEU A 1 362 ? 22.781 10.047 -20.609 1 85.69 362 LEU A CA 1
ATOM 2784 C C . LEU A 1 362 ? 23.531 11.172 -19.906 1 85.69 362 LEU A C 1
ATOM 2786 O O . LEU A 1 362 ? 23.797 11.086 -18.703 1 85.69 362 LEU A O 1
ATOM 2790 N N . PRO A 1 363 ? 23.938 12.188 -20.703 1 84.25 363 PRO A N 1
ATOM 2791 C CA . PRO A 1 363 ? 24.516 13.367 -20.062 1 84.25 363 PRO A CA 1
ATOM 2792 C C . PRO A 1 363 ? 23.562 13.992 -19.031 1 84.25 363 PRO A C 1
ATOM 2794 O O . PRO A 1 363 ? 22.344 13.883 -19.172 1 84.25 363 PRO A O 1
ATOM 2797 N N . PHE A 1 364 ? 24.109 14.617 -18.125 1 79.19 364 PHE A N 1
ATOM 2798 C CA . PHE A 1 364 ? 23.375 15.18 -17 1 79.19 364 PHE A CA 1
ATOM 2799 C C . PHE A 1 364 ? 22.281 16.109 -17.484 1 79.19 364 PHE A C 1
ATOM 2801 O O . PHE A 1 364 ? 21.172 16.125 -16.938 1 79.19 364 PHE A O 1
ATOM 2808 N N . GLU A 1 365 ? 22.641 16.891 -18.484 1 81.31 365 GLU A N 1
ATOM 2809 C CA . GLU A 1 365 ? 21.656 17.828 -19.016 1 81.31 365 GLU A CA 1
ATOM 2810 C C . GLU A 1 365 ? 20.453 17.094 -19.594 1 81.31 365 GLU A C 1
ATOM 2812 O O . GLU A 1 365 ? 19.312 17.531 -19.422 1 81.31 365 GLU A O 1
ATOM 2817 N N . ALA A 1 366 ? 20.719 16.031 -20.234 1 85.5 366 ALA A N 1
ATOM 2818 C CA . ALA A 1 366 ? 19.641 15.219 -20.797 1 85.5 366 ALA A CA 1
ATOM 2819 C C . ALA A 1 366 ? 18.828 14.547 -19.703 1 85.5 366 ALA A C 1
ATOM 2821 O O . ALA A 1 366 ? 17.594 14.469 -19.781 1 85.5 366 ALA A O 1
ATOM 2822 N N . GLN A 1 367 ? 19.531 14.102 -18.672 1 84.38 367 GLN A N 1
ATOM 2823 C CA . GLN A 1 367 ? 18.859 13.5 -17.531 1 84.38 367 GLN A CA 1
ATOM 2824 C C . GLN A 1 367 ? 17.922 14.492 -16.859 1 84.38 367 GLN A C 1
ATOM 2826 O O . GLN A 1 367 ? 16.781 14.148 -16.531 1 84.38 367 GLN A O 1
ATOM 2831 N N . ALA A 1 368 ? 18.453 15.625 -16.781 1 80.56 368 ALA A N 1
ATOM 2832 C CA . ALA A 1 368 ? 17.672 16.656 -16.125 1 80.56 368 ALA A CA 1
ATOM 2833 C C . ALA A 1 368 ? 16.406 17 -16.922 1 80.56 368 ALA A C 1
ATOM 2835 O O . ALA A 1 368 ? 15.344 17.234 -16.344 1 80.56 368 ALA A O 1
ATOM 2836 N N . ARG A 1 369 ? 16.5 17.062 -18.188 1 81.94 369 ARG A N 1
ATOM 2837 C CA . ARG A 1 369 ? 15.367 17.344 -19.062 1 81.94 369 ARG A CA 1
ATOM 2838 C C . ARG A 1 369 ? 14.32 16.25 -18.953 1 81.94 369 ARG A C 1
ATOM 2840 O O . ARG A 1 369 ? 13.117 16.531 -18.906 1 81.94 369 ARG A O 1
ATOM 2847 N N . LEU A 1 370 ? 14.789 15.078 -18.922 1 83 370 LEU A N 1
ATOM 2848 C CA . LEU A 1 370 ? 13.891 13.938 -18.812 1 83 370 LEU A CA 1
ATOM 2849 C C . LEU A 1 370 ? 13.219 13.914 -17.438 1 83 370 LEU A C 1
ATOM 2851 O O . LEU A 1 370 ? 12.031 13.617 -17.328 1 83 370 LEU A O 1
ATOM 2855 N N . ASN A 1 371 ? 13.969 14.273 -16.469 1 81.75 371 ASN A N 1
ATOM 2856 C CA . ASN A 1 371 ? 13.477 14.273 -15.086 1 81.75 371 ASN A CA 1
ATOM 2857 C C . ASN A 1 371 ? 12.43 15.359 -14.867 1 81.75 371 ASN A C 1
ATOM 2859 O O . ASN A 1 371 ? 11.664 15.305 -13.898 1 81.75 371 ASN A O 1
ATOM 2863 N N . ALA A 1 372 ? 12.32 16.312 -15.758 1 76.88 372 ALA A N 1
ATOM 2864 C CA . ALA A 1 372 ? 11.398 17.438 -15.617 1 76.88 372 ALA A CA 1
ATOM 2865 C C . ALA A 1 372 ? 10.008 17.062 -16.125 1 76.88 372 ALA A C 1
ATOM 2867 O O . ALA A 1 372 ? 9.047 17.797 -15.906 1 76.88 372 ALA A O 1
ATOM 2868 N N . ARG A 1 373 ? 9.891 15.922 -16.734 1 78 373 ARG A N 1
ATOM 2869 C CA . ARG A 1 373 ? 8.602 15.484 -17.266 1 78 373 ARG A CA 1
ATOM 2870 C C . ARG A 1 373 ? 7.641 15.141 -16.125 1 78 373 ARG A C 1
ATOM 2872 O O . ARG A 1 373 ? 8.07 14.742 -15.047 1 78 373 ARG A O 1
ATOM 2879 N N . GLN A 1 374 ? 6.328 15.367 -16.328 1 76.62 374 GLN A N 1
ATOM 2880 C CA . GLN A 1 374 ? 5.312 15.102 -15.32 1 76.62 374 GLN A CA 1
ATOM 2881 C C . GLN A 1 374 ? 5.195 13.609 -15.023 1 76.62 374 GLN A C 1
ATOM 2883 O O . GLN A 1 374 ? 4.84 13.219 -13.914 1 76.62 374 GLN A O 1
ATOM 2888 N N . GLY A 1 375 ? 5.379 12.875 -15.984 1 81.25 375 GLY A N 1
ATOM 2889 C CA . GLY A 1 375 ? 5.648 11.477 -15.711 1 81.25 375 GLY A CA 1
ATOM 2890 C C . GLY A 1 375 ? 4.438 10.586 -15.922 1 81.25 375 GLY A C 1
ATOM 2891 O O . GLY A 1 375 ? 3.629 10.828 -16.812 1 81.25 375 GLY A O 1
ATOM 2892 N N . VAL A 1 376 ? 4.457 9.438 -15.273 1 88.12 376 VAL A N 1
ATOM 2893 C CA . VAL A 1 376 ? 3.488 8.359 -15.43 1 88.12 376 VAL A CA 1
ATOM 2894 C C . VAL A 1 376 ? 2.697 8.18 -14.141 1 88.12 376 VAL A C 1
ATOM 2896 O O . VAL A 1 376 ? 3.092 8.68 -13.086 1 88.12 376 VAL A O 1
ATOM 2899 N N . LYS A 1 377 ? 1.541 7.57 -14.25 1 91.69 377 LYS A N 1
ATOM 2900 C CA . LYS A 1 377 ? 0.64 7.395 -13.117 1 91.69 377 LYS A CA 1
ATOM 2901 C C . LYS A 1 377 ? 1.328 6.641 -11.977 1 91.69 377 LYS A C 1
ATOM 2903 O O . LYS A 1 377 ? 2.074 5.691 -12.219 1 91.69 377 LYS A O 1
ATOM 2908 N N . CYS A 1 378 ? 1.056 7.027 -10.781 1 93.44 378 CYS A N 1
ATOM 2909 C CA . CYS A 1 378 ? 1.573 6.352 -9.594 1 93.44 378 CYS A CA 1
ATOM 2910 C C . CYS A 1 378 ? 0.897 5 -9.398 1 93.44 378 CYS A C 1
ATOM 2912 O O . CYS A 1 378 ? -0.055 4.668 -10.109 1 93.44 378 CYS A O 1
ATOM 2914 N N . MET A 1 379 ? 1.399 4.246 -8.539 1 92.19 379 MET A N 1
ATOM 2915 C CA . MET A 1 379 ? 1.051 2.838 -8.375 1 92.19 379 MET A CA 1
ATOM 2916 C C . MET A 1 379 ? -0.422 2.682 -8.016 1 92.19 379 MET A C 1
ATOM 2918 O O . MET A 1 379 ? -1.102 1.792 -8.531 1 92.19 379 MET A O 1
ATOM 2922 N N . CYS A 1 380 ? -0.968 3.533 -7.16 1 94.38 380 CYS A N 1
ATOM 2923 C CA . CYS A 1 380 ? -2.305 3.318 -6.617 1 94.38 380 CYS A CA 1
ATOM 2924 C C . CYS A 1 380 ? -3.338 4.152 -7.363 1 94.38 380 CYS A C 1
ATOM 2926 O O . CYS A 1 380 ? -4.496 4.234 -6.949 1 94.38 380 CYS A O 1
ATOM 2928 N N . LEU A 1 381 ? -2.941 4.852 -8.438 1 94.38 381 LEU A N 1
ATOM 2929 C CA . LEU A 1 381 ? -3.893 5.578 -9.266 1 94.38 381 LEU A CA 1
ATOM 2930 C C . LEU A 1 381 ? -4.445 4.68 -10.375 1 94.38 381 LEU A C 1
ATOM 2932 O O . LEU A 1 381 ? -3.684 4.152 -11.188 1 94.38 381 LEU A O 1
ATOM 2936 N N . GLU A 1 382 ? -5.719 4.523 -10.469 1 94.12 382 GLU A N 1
ATOM 2937 C CA . GLU A 1 382 ? -6.332 3.566 -11.383 1 94.12 382 GLU A CA 1
ATOM 2938 C C . GLU A 1 382 ? -6.441 4.141 -12.797 1 94.12 382 GLU A C 1
ATOM 2940 O O . GLU A 1 382 ? -6.215 3.434 -13.781 1 94.12 382 GLU A O 1
ATOM 2945 N N . GLY A 1 383 ? -6.82 5.398 -12.859 1 93.62 383 GLY A N 1
ATOM 2946 C CA . GLY A 1 383 ? -7.039 5.98 -14.172 1 93.62 383 GLY A CA 1
ATOM 2947 C C . GLY A 1 383 ? -6.277 7.273 -14.383 1 93.62 383 GLY A C 1
ATOM 2948 O O . GLY A 1 383 ? -6.246 8.133 -13.5 1 93.62 383 GLY A O 1
ATOM 2949 N N . LEU A 1 384 ? -5.605 7.473 -15.438 1 93.62 384 LEU A N 1
ATOM 2950 C CA . LEU A 1 384 ? -4.945 8.688 -15.914 1 93.62 384 LEU A CA 1
ATOM 2951 C C . LEU A 1 384 ? -5.031 8.789 -17.438 1 93.62 384 LEU A C 1
ATOM 2953 O O . LEU A 1 384 ? -4.684 7.844 -18.141 1 93.62 384 LEU A O 1
ATOM 2957 N N . ASP A 1 385 ? -5.574 9.867 -17.891 1 92.81 385 ASP A N 1
ATOM 2958 C CA . ASP A 1 385 ? -5.68 10.078 -19.328 1 92.81 385 ASP A CA 1
ATOM 2959 C C . ASP A 1 385 ? -5.605 11.562 -19.672 1 92.81 385 ASP A C 1
ATOM 2961 O O . ASP A 1 385 ? -5.617 12.414 -18.781 1 92.81 385 ASP A O 1
ATOM 2965 N N . VAL A 1 386 ? -5.352 11.844 -20.859 1 93.25 386 VAL A N 1
ATOM 2966 C CA . VAL A 1 386 ? -5.465 13.188 -21.422 1 93.25 386 VAL A CA 1
ATOM 2967 C C . VAL A 1 386 ? -6.574 13.219 -22.484 1 93.25 386 VAL A C 1
ATOM 2969 O O . VAL A 1 386 ? -6.535 12.461 -23.453 1 93.25 386 VAL A O 1
ATOM 2972 N N . LEU A 1 387 ? -7.566 14.055 -22.234 1 93.88 387 LEU A N 1
ATOM 2973 C CA . LEU A 1 387 ? -8.742 14.07 -23.094 1 93.88 387 LEU A CA 1
ATOM 2974 C C . LEU A 1 387 ? -8.812 15.359 -23.906 1 93.88 387 LEU A C 1
ATOM 2976 O O . LEU A 1 387 ? -8.367 16.406 -23.438 1 93.88 387 LEU A O 1
ATOM 2980 N N . ASP A 1 388 ? -9.375 15.172 -25.078 1 92.94 388 ASP A N 1
ATOM 2981 C CA . ASP A 1 388 ? -9.758 16.359 -25.859 1 92.94 388 ASP A CA 1
ATOM 2982 C C . ASP A 1 388 ? -10.883 17.125 -25.172 1 92.94 388 ASP A C 1
ATOM 2984 O O . ASP A 1 388 ? -11.914 16.531 -24.812 1 92.94 388 ASP A O 1
ATOM 2988 N N . THR A 1 389 ? -10.703 18.406 -24.969 1 87.25 389 THR A N 1
ATOM 2989 C CA . THR A 1 389 ? -11.641 19.203 -24.188 1 87.25 389 THR A CA 1
ATOM 2990 C C . THR A 1 389 ? -12.969 19.359 -24.922 1 87.25 389 THR A C 1
ATOM 2992 O O . THR A 1 389 ? -13.984 19.688 -24.312 1 87.25 389 THR A O 1
ATOM 2995 N N . LYS A 1 390 ? -12.984 19.172 -26.266 1 89.12 390 LYS A N 1
ATOM 2996 C CA . LYS A 1 390 ? -14.195 19.328 -27.062 1 89.12 390 LYS A CA 1
ATOM 2997 C C . LYS A 1 390 ? -14.922 18 -27.234 1 89.12 390 LYS A C 1
ATOM 2999 O O . LYS A 1 390 ? -16.141 17.938 -27.078 1 89.12 390 LYS A O 1
ATOM 3004 N N . THR A 1 391 ? -14.188 16.922 -27.406 1 89.81 391 THR A N 1
ATOM 3005 C CA . THR A 1 391 ? -14.797 15.641 -27.75 1 89.81 391 THR A CA 1
ATOM 3006 C C . THR A 1 391 ? -14.82 14.711 -26.531 1 89.81 391 THR A C 1
ATOM 3008 O O . THR A 1 391 ? -15.508 13.688 -26.547 1 89.81 391 THR A O 1
ATOM 3011 N N . ASN A 1 392 ? -14.023 14.977 -25.5 1 89.62 392 ASN A N 1
ATOM 3012 C CA . ASN A 1 392 ? -13.883 14.148 -24.312 1 89.62 392 ASN A CA 1
ATOM 3013 C C . ASN A 1 392 ? -13.328 12.766 -24.656 1 89.62 392 ASN A C 1
ATOM 3015 O O . ASN A 1 392 ? -13.672 11.773 -24.016 1 89.62 392 ASN A O 1
ATOM 3019 N N . GLN A 1 393 ? -12.602 12.75 -25.719 1 91.25 393 GLN A N 1
ATOM 3020 C CA . GLN A 1 393 ? -11.922 11.531 -26.125 1 91.25 393 GLN A CA 1
ATOM 3021 C C . GLN A 1 393 ? -10.422 11.617 -25.859 1 91.25 393 GLN A C 1
ATOM 3023 O O . GLN A 1 393 ? -9.852 12.711 -25.891 1 91.25 393 GLN A O 1
ATOM 3028 N N . PRO A 1 394 ? -9.875 10.422 -25.562 1 91.44 394 PRO A N 1
ATOM 3029 C CA . PRO A 1 394 ? -8.422 10.438 -25.375 1 91.44 394 PRO A CA 1
ATOM 3030 C C . PRO A 1 394 ? -7.664 10.992 -26.578 1 91.44 394 PRO A C 1
ATOM 3032 O O . PRO A 1 394 ? -8.039 10.719 -27.719 1 91.44 394 PRO A O 1
ATOM 3035 N N . ILE A 1 395 ? -6.621 11.758 -26.328 1 91.69 395 ILE A N 1
ATOM 3036 C CA . ILE A 1 395 ? -5.797 12.305 -27.391 1 91.69 395 ILE A CA 1
ATOM 3037 C C . ILE A 1 395 ? -4.637 11.352 -27.688 1 91.69 395 ILE A C 1
ATOM 3039 O O . ILE A 1 395 ? -4.289 10.516 -26.859 1 91.69 395 ILE A O 1
ATOM 3043 N N . PRO A 1 396 ? -4.059 11.492 -28.844 1 88.38 396 PRO A N 1
ATOM 3044 C CA . PRO A 1 396 ? -2.883 10.664 -29.125 1 88.38 396 PRO A CA 1
ATOM 3045 C C . PRO A 1 396 ? -1.685 11.031 -28.25 1 88.38 396 PRO A C 1
ATOM 3047 O O . PRO A 1 396 ? -1.486 12.203 -27.938 1 88.38 396 PRO A O 1
ATOM 3050 N N . ALA A 1 397 ? -0.913 10.086 -27.922 1 84.44 397 ALA A N 1
ATOM 3051 C CA . ALA A 1 397 ? 0.316 10.305 -27.172 1 84.44 397 ALA A CA 1
ATOM 3052 C C . ALA A 1 397 ? 1.466 10.703 -28.094 1 84.44 397 ALA A C 1
ATOM 3054 O O . ALA A 1 397 ? 2.475 10 -28.172 1 84.44 397 ALA A O 1
ATOM 3055 N N . ASP A 1 398 ? 1.403 11.891 -28.688 1 86.88 398 ASP A N 1
ATOM 3056 C CA . ASP A 1 398 ? 2.361 12.273 -29.719 1 86.88 398 ASP A CA 1
ATOM 3057 C C . ASP A 1 398 ? 3.262 13.406 -29.234 1 86.88 398 ASP A C 1
ATOM 3059 O O . ASP A 1 398 ? 4.098 13.914 -29.984 1 86.88 398 ASP A O 1
ATOM 3063 N N . GLY A 1 399 ? 3.1 13.844 -27.938 1 81.31 399 GLY A N 1
ATOM 3064 C CA . GLY A 1 399 ? 3.902 14.922 -27.375 1 81.31 399 GLY A CA 1
ATOM 3065 C C . GLY A 1 399 ? 3.551 16.281 -27.938 1 81.31 399 GLY A C 1
ATOM 3066 O O . GLY A 1 399 ? 4.188 17.281 -27.594 1 81.31 399 GLY A O 1
ATOM 3067 N N . LYS A 1 400 ? 2.459 16.391 -28.812 1 88.25 400 LYS A N 1
ATOM 3068 C CA . LYS A 1 400 ? 2.105 17.625 -29.484 1 88.25 400 LYS A CA 1
ATOM 3069 C C . LYS A 1 400 ? 0.675 18.047 -29.156 1 88.25 400 LYS A C 1
ATOM 3071 O O . LYS A 1 400 ? 0.415 19.219 -28.875 1 88.25 400 LYS A O 1
ATOM 3076 N N . THR A 1 401 ? -0.127 17.062 -29.109 1 90.62 401 THR A N 1
ATOM 3077 C CA . THR A 1 401 ? -1.542 17.344 -28.922 1 90.62 401 THR A CA 1
ATOM 3078 C C . THR A 1 401 ? -1.829 17.688 -27.453 1 90.62 401 THR A C 1
ATOM 3080 O O . THR A 1 401 ? -1.409 16.953 -26.562 1 90.62 401 THR A O 1
ATOM 3083 N N . ILE A 1 402 ? -2.408 18.797 -27.25 1 90.38 402 ILE A N 1
ATOM 3084 C CA . ILE A 1 402 ? -2.705 19.266 -25.906 1 90.38 402 ILE A CA 1
ATOM 3085 C C . ILE A 1 402 ? -4.133 18.875 -25.516 1 90.38 402 ILE A C 1
ATOM 3087 O O . ILE A 1 402 ? -5.047 18.969 -26.344 1 90.38 402 ILE A O 1
ATOM 3091 N N . GLY A 1 403 ? -4.324 18.406 -24.359 1 92.25 403 GLY A N 1
ATOM 3092 C CA . GLY A 1 403 ? -5.621 18.078 -23.797 1 92.25 403 GLY A CA 1
ATOM 3093 C C . GLY A 1 403 ? -5.691 18.297 -22.297 1 92.25 403 GLY A C 1
ATOM 3094 O O . GLY A 1 403 ? -4.84 18.969 -21.719 1 92.25 403 GLY A O 1
ATOM 3095 N N . GLU A 1 404 ? -6.816 17.891 -21.75 1 93.12 404 GLU A N 1
ATOM 3096 C CA . GLU A 1 404 ? -7.031 18 -20.312 1 93.12 404 GLU A CA 1
ATOM 3097 C C . GLU A 1 404 ? -6.664 16.719 -19.578 1 93.12 404 GLU A C 1
ATOM 3099 O O . GLU A 1 404 ? -7.121 15.633 -19.969 1 93.12 404 GLU A O 1
ATOM 3104 N N . VAL A 1 405 ? -5.773 16.844 -18.609 1 92.44 405 VAL A N 1
ATOM 3105 C CA . VAL A 1 405 ? -5.418 15.688 -17.781 1 92.44 405 VAL A CA 1
ATOM 3106 C C . VAL A 1 405 ? -6.602 15.289 -16.906 1 92.44 405 VAL A C 1
ATOM 3108 O O . VAL A 1 405 ? -7.18 16.125 -16.219 1 92.44 405 VAL A O 1
ATOM 3111 N N . VAL A 1 406 ? -7.062 14.047 -16.984 1 94.31 406 VAL A N 1
ATOM 3112 C CA . VAL A 1 406 ? -8.156 13.547 -16.156 1 94.31 406 VAL A CA 1
ATOM 3113 C C . VAL A 1 406 ? -7.684 12.336 -15.359 1 94.31 406 VAL A C 1
ATOM 3115 O O . VAL A 1 406 ? -6.871 11.547 -15.836 1 94.31 406 VAL A O 1
ATOM 3118 N N . MET A 1 407 ? -8.125 12.289 -14.188 1 95.19 407 MET A N 1
ATOM 3119 C CA . MET A 1 407 ? -7.742 11.219 -13.266 1 95.19 407 MET A CA 1
ATOM 3120 C C . MET A 1 407 ? -8.969 10.578 -12.633 1 95.19 407 MET A C 1
ATOM 3122 O O . MET A 1 407 ? -9.992 11.242 -12.445 1 95.19 407 MET A O 1
ATOM 3126 N N . ARG A 1 408 ? -8.906 9.336 -12.375 1 95.62 408 ARG A N 1
ATOM 3127 C CA . ARG A 1 408 ? -9.969 8.602 -11.688 1 95.62 408 ARG A CA 1
ATOM 3128 C C . ARG A 1 408 ? -9.383 7.574 -10.727 1 95.62 408 ARG A C 1
ATOM 3130 O O . ARG A 1 408 ? -8.312 7.023 -10.969 1 95.62 408 ARG A O 1
ATOM 3137 N N . GLY A 1 409 ? -10.109 7.352 -9.625 1 96.12 409 GLY A N 1
ATOM 3138 C CA . GLY A 1 409 ? -9.688 6.285 -8.734 1 96.12 409 GLY A CA 1
ATOM 3139 C C . GLY A 1 409 ? -9.859 6.633 -7.266 1 96.12 409 GLY A C 1
ATOM 3140 O O . GLY A 1 409 ? -10.5 7.633 -6.93 1 96.12 409 GLY A O 1
ATOM 3141 N N . ASN A 1 410 ? -9.305 5.793 -6.434 1 97.19 410 ASN A N 1
ATOM 3142 C CA . ASN A 1 410 ? -9.562 5.828 -4.996 1 97.19 410 ASN A CA 1
ATOM 3143 C C . ASN A 1 410 ? -8.844 6.996 -4.324 1 97.19 410 ASN A C 1
ATOM 3145 O O . ASN A 1 410 ? -9.195 7.391 -3.211 1 97.19 410 ASN A O 1
ATOM 3149 N N . MET A 1 411 ? -7.809 7.559 -4.945 1 96.62 411 MET A N 1
ATOM 3150 C CA . MET A 1 411 ? -7.043 8.648 -4.348 1 96.62 411 MET A CA 1
ATOM 3151 C C . MET A 1 411 ? -7.699 9.992 -4.637 1 96.62 411 MET A C 1
ATOM 3153 O O . MET A 1 411 ? -7.277 11.023 -4.098 1 96.62 411 MET A O 1
ATOM 3157 N N . VAL A 1 412 ? -8.766 10.008 -5.531 1 97.44 412 VAL A N 1
ATOM 3158 C CA . VAL A 1 412 ? -9.5 11.219 -5.895 1 97.44 412 VAL A CA 1
ATOM 3159 C C . VAL A 1 412 ? -10.359 11.68 -4.715 1 97.44 412 VAL A C 1
ATOM 3161 O O . VAL A 1 412 ? -10.867 10.852 -3.951 1 97.44 412 VAL A O 1
ATOM 3164 N N . MET A 1 413 ? -10.484 12.914 -4.535 1 98.06 413 MET A N 1
ATOM 3165 C CA . MET A 1 413 ? -11.297 13.5 -3.477 1 98.06 413 MET A CA 1
ATOM 3166 C C . MET A 1 413 ? -12.711 12.914 -3.49 1 98.06 413 MET A C 1
ATOM 3168 O O . MET A 1 413 ? -13.188 12.469 -4.531 1 98.06 413 MET A O 1
ATOM 3172 N N . LYS A 1 414 ? -13.352 12.945 -2.316 1 97.94 414 LYS A N 1
ATOM 3173 C CA . LYS A 1 414 ? -14.781 12.641 -2.256 1 97.94 414 LYS A CA 1
ATOM 3174 C C . LYS A 1 414 ? -15.594 13.633 -3.088 1 97.94 414 LYS A C 1
ATOM 3176 O O . LYS A 1 414 ? -16.562 13.242 -3.754 1 97.94 414 LYS A O 1
ATOM 3181 N N . GLY A 1 415 ? -15.203 14.867 -3.004 1 98 415 GLY A N 1
ATOM 3182 C CA . GLY A 1 415 ? -15.82 16.016 -3.654 1 98 415 GLY A CA 1
ATOM 3183 C C . GLY A 1 415 ? -15.602 17.312 -2.914 1 98 415 GLY A C 1
ATOM 3184 O O . GLY A 1 415 ? -14.898 17.344 -1.903 1 98 415 GLY A O 1
ATOM 3185 N N . TYR A 1 416 ? -16.094 18.391 -3.496 1 97.06 416 TYR A N 1
ATOM 3186 C CA . TYR A 1 416 ? -16.094 19.688 -2.844 1 97.06 416 TYR A CA 1
ATOM 3187 C C . TYR A 1 416 ? -17.219 19.812 -1.836 1 97.06 416 TYR A C 1
ATOM 3189 O O . TYR A 1 416 ? -18.391 19.547 -2.166 1 97.06 416 TYR A O 1
ATOM 3197 N N . LEU A 1 417 ? -16.828 20.156 -0.595 1 97.5 417 LEU A N 1
ATOM 3198 C CA . LEU A 1 417 ? -17.812 20.328 0.473 1 97.5 417 LEU A CA 1
ATOM 3199 C C . LEU A 1 417 ? -18.844 21.391 0.099 1 97.5 417 LEU A C 1
ATOM 3201 O O . LEU A 1 417 ? -18.484 22.5 -0.287 1 97.5 417 LEU A O 1
ATOM 3205 N N . LYS A 1 418 ? -20.125 21.094 0.114 1 95.81 418 LYS A N 1
ATOM 3206 C CA . LYS A 1 418 ? -21.25 22.016 -0.058 1 95.81 418 LYS A CA 1
ATOM 3207 C C . LYS A 1 418 ? -21.188 22.703 -1.416 1 95.81 418 LYS A C 1
ATOM 3209 O O . LYS A 1 418 ? -21.438 23.906 -1.518 1 95.81 418 LYS A O 1
ATOM 3214 N N . ASN A 1 419 ? -20.797 22 -2.422 1 95.69 419 ASN A N 1
ATOM 3215 C CA . ASN A 1 419 ? -20.688 22.562 -3.766 1 95.69 419 ASN A CA 1
ATOM 3216 C C . ASN A 1 419 ? -21.109 21.547 -4.828 1 95.69 419 ASN A C 1
ATOM 3218 O O . ASN A 1 419 ? -20.297 21.094 -5.629 1 95.69 419 ASN A O 1
ATOM 3222 N N . PRO A 1 420 ? -22.344 21.266 -4.902 1 95.81 420 PRO A N 1
ATOM 3223 C CA . PRO A 1 420 ? -22.844 20.25 -5.828 1 95.81 420 PRO A CA 1
ATOM 3224 C C . PRO A 1 420 ? -22.516 20.562 -7.285 1 95.81 420 PRO A C 1
ATOM 3226 O O . PRO A 1 420 ? -22.203 19.656 -8.062 1 95.81 420 PRO A O 1
ATOM 3229 N N . LYS A 1 421 ? -22.594 21.844 -7.664 1 95.69 421 LYS A N 1
ATOM 3230 C CA . LYS A 1 421 ? -22.312 22.219 -9.047 1 95.69 421 LYS A CA 1
ATOM 3231 C C . LYS A 1 421 ? -20.875 21.906 -9.43 1 95.69 421 LYS A C 1
ATOM 3233 O O . LYS A 1 421 ? -20.625 21.328 -10.492 1 95.69 421 LYS A O 1
ATOM 3238 N N . ALA A 1 422 ? -19.938 22.312 -8.609 1 94.62 422 ALA A N 1
ATOM 3239 C CA . ALA A 1 422 ? -18.531 22.031 -8.867 1 94.62 422 ALA A CA 1
ATOM 3240 C C . ALA A 1 422 ? -18.266 20.531 -8.922 1 94.62 422 ALA A C 1
ATOM 3242 O O . ALA A 1 422 ? -17.438 20.062 -9.695 1 94.62 422 ALA A O 1
ATOM 3243 N N . ASN A 1 423 ? -18.969 19.75 -8.133 1 96.69 423 ASN A N 1
ATOM 3244 C CA . ASN A 1 423 ? -18.812 18.297 -8.117 1 96.69 423 ASN A CA 1
ATOM 3245 C C . ASN A 1 423 ? -19.328 17.672 -9.414 1 96.69 423 ASN A C 1
ATOM 3247 O O . ASN A 1 423 ? -18.672 16.797 -9.977 1 96.69 423 ASN A O 1
ATOM 3251 N N . GLU A 1 424 ? -20.453 18.141 -9.859 1 96.31 424 GLU A N 1
ATOM 3252 C CA . GLU A 1 424 ? -21 17.641 -11.117 1 96.31 424 GLU A CA 1
ATOM 3253 C C . GLU A 1 424 ? -20.016 17.875 -12.266 1 96.31 424 GLU A C 1
ATOM 3255 O O . GLU A 1 424 ? -19.828 16.984 -13.102 1 96.31 424 GLU A O 1
ATOM 3260 N N . GLU A 1 425 ? -19.469 19.047 -12.273 1 94.06 425 GLU A N 1
ATOM 3261 C CA . GLU A 1 425 ? -18.516 19.391 -13.328 1 94.06 425 GLU A CA 1
ATOM 3262 C C . GLU A 1 425 ? -17.25 18.562 -13.219 1 94.06 425 GLU A C 1
ATOM 3264 O O . GLU A 1 425 ? -16.781 18 -14.219 1 94.06 425 GLU A O 1
ATOM 3269 N N . ALA A 1 426 ? -16.688 18.438 -12.078 1 94.12 426 ALA A N 1
ATOM 3270 C CA . ALA A 1 426 ? -15.414 17.766 -11.852 1 94.12 426 ALA A CA 1
ATOM 3271 C C . ALA A 1 426 ? -15.531 16.266 -12.133 1 94.12 426 ALA A C 1
ATOM 3273 O O . ALA A 1 426 ? -14.578 15.641 -12.602 1 94.12 426 ALA A O 1
ATOM 3274 N N . PHE A 1 427 ? -16.703 15.648 -11.898 1 96 427 PHE A N 1
ATOM 3275 C CA . PHE A 1 427 ? -16.859 14.203 -11.984 1 96 427 PHE A CA 1
ATOM 3276 C C . PHE A 1 427 ? -17.609 13.805 -13.25 1 96 427 PHE A C 1
ATOM 3278 O O . PHE A 1 427 ? -18.016 12.656 -13.398 1 96 427 PHE A O 1
ATOM 3285 N N . ALA A 1 428 ? -17.781 14.797 -14.086 1 92.31 428 ALA A N 1
ATOM 3286 C CA . ALA A 1 428 ? -18.516 14.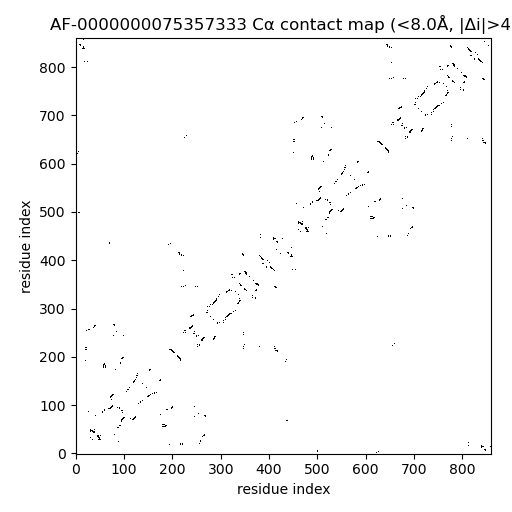516 -15.312 1 92.31 428 ALA A CA 1
ATOM 3287 C C . ALA A 1 428 ? -17.875 13.375 -16.094 1 92.31 428 ALA A C 1
ATOM 3289 O O . ALA A 1 428 ? -16.656 13.297 -16.203 1 92.31 428 ALA A O 1
ATOM 3290 N N . ASN A 1 429 ? -18.609 12.422 -16.547 1 87.19 429 ASN A N 1
ATOM 3291 C CA . ASN A 1 429 ? -18.203 11.281 -17.359 1 87.19 429 ASN A CA 1
ATOM 3292 C C . ASN A 1 429 ? -17.375 10.281 -16.562 1 87.19 429 ASN A C 1
ATOM 3294 O O . ASN A 1 429 ? -16.75 9.391 -17.141 1 87.19 429 ASN A O 1
ATOM 3298 N N . GLY A 1 430 ? -17.328 10.508 -15.398 1 86.75 430 GLY A N 1
ATOM 3299 C CA . GLY A 1 430 ? -16.641 9.523 -14.57 1 86.75 430 GLY A CA 1
ATOM 3300 C C . GLY A 1 430 ? -15.133 9.633 -14.633 1 86.75 430 GLY A C 1
ATOM 3301 O O . GLY A 1 430 ? -14.422 8.781 -14.109 1 86.75 430 GLY A O 1
ATOM 3302 N N . MET B 1 1 ? -27.266 -0.25 12.352 1 29.58 1 MET B N 1
ATOM 3303 C CA . MET B 1 1 ? -26.312 0.635 13.031 1 29.58 1 MET B CA 1
ATOM 3304 C C . MET B 1 1 ? -26.422 2.059 12.492 1 29.58 1 MET B C 1
ATOM 3306 O O . MET B 1 1 ? -26.531 2.266 11.281 1 29.58 1 MET B O 1
ATOM 3310 N N . GLU B 1 2 ? -26.734 2.938 13.172 1 40 2 GLU B N 1
ATOM 3311 C CA . GLU B 1 2 ? -27.031 4.309 12.758 1 40 2 GLU B CA 1
ATOM 3312 C C . GLU B 1 2 ? -25.875 4.906 11.961 1 40 2 GLU B C 1
ATOM 3314 O O . GLU B 1 2 ? -24.719 4.68 12.281 1 40 2 GLU B O 1
ATOM 3319 N N . PRO B 1 3 ? -26.125 5.293 10.719 1 50.19 3 PRO B N 1
ATOM 3320 C CA . PRO B 1 3 ? -25.078 5.832 9.852 1 50.19 3 PRO B CA 1
ATOM 3321 C C . PRO B 1 3 ? -24.219 6.887 10.555 1 50.19 3 PRO B C 1
ATOM 3323 O O . PRO B 1 3 ? -24.75 7.719 11.297 1 50.19 3 PRO B O 1
ATOM 3326 N N . GLN B 1 4 ? -23.047 6.539 11.008 1 63.38 4 GLN B N 1
ATOM 3327 C CA . GLN B 1 4 ? -22.172 7.555 11.594 1 63.38 4 GLN B CA 1
ATOM 3328 C C . GLN B 1 4 ? -22.188 8.828 10.758 1 63.38 4 GLN B C 1
ATOM 3330 O O . GLN B 1 4 ? -22.062 8.781 9.539 1 63.38 4 GLN B O 1
ATOM 3335 N N . ASN B 1 5 ? -22.594 9.945 11.281 1 83.06 5 ASN B N 1
ATOM 3336 C CA . ASN B 1 5 ? -22.75 11.258 10.664 1 83.06 5 ASN B CA 1
ATOM 3337 C C . ASN B 1 5 ? -21.406 11.781 10.125 1 83.06 5 ASN B C 1
ATOM 3339 O O . ASN B 1 5 ? -20.422 11.812 10.852 1 83.06 5 ASN B O 1
ATOM 3343 N N . ASP B 1 6 ? -21.266 11.82 8.836 1 89.88 6 ASP B N 1
ATOM 3344 C CA . ASP B 1 6 ? -20.156 12.508 8.188 1 89.88 6 ASP B CA 1
ATOM 3345 C C . ASP B 1 6 ? -20.453 13.984 7.988 1 89.88 6 ASP B C 1
ATOM 3347 O O . ASP B 1 6 ? -21.594 14.43 8.219 1 89.88 6 ASP B O 1
ATOM 3351 N N . ILE B 1 7 ? -19.5 14.805 7.789 1 93.56 7 ILE B N 1
ATOM 3352 C CA . ILE B 1 7 ? -19.703 16.234 7.617 1 93.56 7 ILE B CA 1
ATOM 3353 C C . ILE B 1 7 ? -20.312 16.5 6.242 1 93.56 7 ILE B C 1
ATOM 3355 O O . ILE B 1 7 ? -20.641 17.656 5.918 1 93.56 7 ILE B O 1
ATOM 3359 N N . ASP B 1 8 ? -20.453 15.453 5.457 1 93.75 8 ASP B N 1
ATOM 3360 C CA . ASP B 1 8 ? -20.938 15.586 4.086 1 93.75 8 ASP B CA 1
ATOM 3361 C C . ASP B 1 8 ? -21.844 14.422 3.701 1 93.75 8 ASP B C 1
ATOM 3363 O O . ASP B 1 8 ? -22.062 13.508 4.504 1 93.75 8 ASP B O 1
ATOM 3367 N N . ASP B 1 9 ? -22.438 14.547 2.564 1 93.25 9 ASP B N 1
ATOM 3368 C CA . ASP B 1 9 ? -23.234 13.461 1.998 1 93.25 9 ASP B CA 1
ATOM 3369 C C . ASP B 1 9 ? -22.766 13.125 0.583 1 93.25 9 ASP B C 1
ATOM 3371 O O . ASP B 1 9 ? -23.578 12.742 -0.266 1 93.25 9 ASP B O 1
ATOM 3375 N N . LEU B 1 10 ? -21.516 13.344 0.368 1 96.31 10 LEU B N 1
ATOM 3376 C CA . LEU B 1 10 ? -20.969 13.141 -0.967 1 96.31 10 LEU B CA 1
ATOM 3377 C C . LEU B 1 10 ? -20.969 11.656 -1.33 1 96.31 10 LEU B C 1
ATOM 3379 O O . LEU B 1 10 ? -20.469 10.828 -0.565 1 96.31 10 LEU B O 1
ATOM 3383 N N . PRO B 1 11 ? -21.5 11.32 -2.467 1 95.75 11 PRO B N 1
ATOM 3384 C CA . PRO B 1 11 ? -21.594 9.914 -2.848 1 95.75 11 PRO B CA 1
ATOM 3385 C C . PRO B 1 11 ? -20.328 9.406 -3.521 1 95.75 11 PRO B C 1
ATOM 3387 O O . PRO B 1 11 ? -19.547 10.195 -4.066 1 95.75 11 PRO B O 1
ATOM 3390 N N . LYS B 1 12 ? -20.172 8.094 -3.492 1 96.62 12 LYS B N 1
ATOM 3391 C CA . LYS B 1 12 ? -19.234 7.426 -4.391 1 96.62 12 LYS B CA 1
ATOM 3392 C C . LYS B 1 12 ? -19.703 7.516 -5.84 1 96.62 12 LYS B C 1
ATOM 3394 O O . LYS B 1 12 ? -20.906 7.473 -6.113 1 96.62 12 LYS B O 1
ATOM 3399 N N . ASN B 1 13 ? -18.844 7.652 -6.738 1 96.69 13 ASN B N 1
ATOM 3400 C CA . ASN B 1 13 ? -19.109 7.621 -8.172 1 96.69 13 ASN B CA 1
ATOM 3401 C C . ASN B 1 13 ? -17.922 7.062 -8.953 1 96.69 13 ASN B C 1
ATOM 3403 O O . ASN B 1 13 ? -16.875 6.781 -8.375 1 96.69 13 ASN B O 1
ATOM 3407 N N . PRO B 1 14 ? -18.047 6.809 -10.227 1 94.69 14 PRO B N 1
ATOM 3408 C CA . PRO B 1 14 ? -16.984 6.152 -11 1 94.69 14 PRO B CA 1
ATOM 3409 C C . PRO B 1 14 ? -15.688 6.957 -11.031 1 94.69 14 PRO B C 1
ATOM 3411 O O . PRO B 1 14 ? -14.617 6.406 -11.305 1 94.69 14 PRO B O 1
ATOM 3414 N N . ALA B 1 15 ? -15.727 8.234 -10.742 1 96.38 15 ALA B N 1
ATOM 3415 C CA . ALA B 1 15 ? -14.539 9.078 -10.789 1 96.38 15 ALA B CA 1
ATOM 3416 C C . ALA B 1 15 ? -13.719 8.938 -9.508 1 96.38 15 ALA B C 1
ATOM 3418 O O . ALA B 1 15 ? -12.492 9.047 -9.539 1 96.38 15 ALA B O 1
ATOM 3419 N N . ASN B 1 16 ? -14.383 8.719 -8.359 1 97.56 16 ASN B N 1
ATOM 3420 C CA . ASN B 1 16 ? -13.672 8.875 -7.098 1 97.56 16 ASN B CA 1
ATOM 3421 C C . ASN B 1 16 ? -13.664 7.574 -6.297 1 97.56 16 ASN B C 1
ATOM 3423 O O . ASN B 1 16 ? -13.211 7.551 -5.152 1 97.56 16 ASN B O 1
ATOM 3427 N N . PHE B 1 17 ? -14.172 6.516 -6.902 1 97.06 17 PHE B N 1
ATOM 3428 C CA . PHE B 1 17 ? -14.172 5.227 -6.223 1 97.06 17 PHE B CA 1
ATOM 3429 C C . PHE B 1 17 ? -14.016 4.086 -7.219 1 97.06 17 PHE B C 1
ATOM 3431 O O . PHE B 1 17 ? -14.719 4.039 -8.234 1 97.06 17 PHE B O 1
ATOM 3438 N N . THR B 1 18 ? -13.109 3.23 -6.961 1 96.56 18 THR B N 1
ATOM 3439 C CA . THR B 1 18 ? -12.859 2.031 -7.754 1 96.56 18 THR B CA 1
ATOM 3440 C C . THR B 1 18 ? -12.609 0.828 -6.848 1 96.56 18 THR B C 1
ATOM 3442 O O . THR B 1 18 ? -11.945 0.946 -5.82 1 96.56 18 THR B O 1
ATOM 3445 N N . ALA B 1 19 ? -13.203 -0.346 -7.211 1 97.5 19 ALA B N 1
ATOM 3446 C CA . ALA B 1 19 ? -12.922 -1.571 -6.469 1 97.5 19 ALA B CA 1
ATOM 3447 C C . ALA B 1 19 ? -11.43 -1.9 -6.504 1 97.5 19 ALA B C 1
ATOM 3449 O O . ALA B 1 19 ? -10.789 -1.802 -7.551 1 97.5 19 ALA B O 1
ATOM 3450 N N . LEU B 1 20 ? -10.891 -2.25 -5.371 1 98.25 20 LEU B N 1
ATOM 3451 C CA . LEU B 1 20 ? -9.484 -2.631 -5.305 1 98.25 20 LEU B CA 1
ATOM 3452 C C . LEU B 1 20 ? -9.242 -3.965 -6.004 1 98.25 20 LEU B C 1
ATOM 3454 O O . LEU B 1 20 ? -9.992 -4.922 -5.789 1 98.25 20 LEU B O 1
ATOM 3458 N N . THR B 1 21 ? -8.242 -4.039 -6.824 1 98.56 21 THR B N 1
ATOM 3459 C CA . THR B 1 21 ? -7.801 -5.266 -7.477 1 98.56 21 THR B CA 1
ATOM 3460 C C . THR B 1 21 ? -6.348 -5.152 -7.922 1 98.56 21 THR B C 1
ATOM 3462 O O . THR B 1 21 ? -5.914 -4.094 -8.383 1 98.56 21 THR B O 1
ATOM 3465 N N . PRO B 1 22 ? -5.598 -6.172 -7.789 1 98.25 22 PRO B N 1
ATOM 3466 C CA . PRO B 1 22 ? -4.203 -6.109 -8.234 1 98.25 22 PRO B CA 1
ATOM 3467 C C . PRO B 1 22 ? -4.074 -6.137 -9.758 1 98.25 22 PRO B C 1
ATOM 3469 O O . PRO B 1 22 ? -2.977 -5.953 -10.289 1 98.25 22 PRO B O 1
ATOM 3472 N N . LEU B 1 23 ? -5.172 -6.32 -10.484 1 98.56 23 LEU B N 1
ATOM 3473 C CA . LEU B 1 23 ? -5.125 -6.457 -11.93 1 98.56 23 LEU B CA 1
ATOM 3474 C C . LEU B 1 23 ? -4.625 -5.172 -12.586 1 98.56 23 LEU B C 1
ATOM 3476 O O . LEU B 1 23 ? -3.967 -5.219 -13.625 1 98.56 23 LEU B O 1
ATOM 3480 N N . TRP B 1 24 ? -4.855 -4.043 -11.898 1 97.19 24 TRP B N 1
ATOM 3481 C CA . TRP B 1 24 ? -4.438 -2.748 -12.422 1 97.19 24 TRP B CA 1
ATOM 3482 C C . TRP B 1 24 ? -2.916 -2.654 -12.492 1 97.19 24 TRP B C 1
ATOM 3484 O O . TRP B 1 24 ? -2.371 -1.898 -13.297 1 97.19 24 TRP B O 1
ATOM 3494 N N . PHE B 1 25 ? -2.205 -3.379 -11.648 1 98.06 25 PHE B N 1
ATOM 3495 C CA . PHE B 1 25 ? -0.75 -3.299 -11.594 1 98.06 25 PHE B CA 1
ATOM 3496 C C . PHE B 1 25 ? -0.134 -3.736 -12.914 1 98.06 25 PHE B C 1
ATOM 3498 O O . PHE B 1 25 ? 0.891 -3.195 -13.336 1 98.06 25 PHE B O 1
ATOM 3505 N N . LEU B 1 26 ? -0.758 -4.762 -13.5 1 98.5 26 LEU B N 1
ATOM 3506 C CA . LEU B 1 26 ? -0.227 -5.254 -14.766 1 98.5 26 LEU B CA 1
ATOM 3507 C C . LEU B 1 26 ? -0.362 -4.199 -15.859 1 98.5 26 LEU B C 1
ATOM 3509 O O . LEU B 1 26 ? 0.574 -3.977 -16.625 1 98.5 26 LEU B O 1
ATOM 3513 N N . GLU B 1 27 ? -1.536 -3.619 -15.961 1 97.19 27 GLU B N 1
ATOM 3514 C CA . GLU B 1 27 ? -1.744 -2.553 -16.938 1 97.19 27 GLU B CA 1
ATOM 3515 C C . GLU B 1 27 ? -0.739 -1.422 -16.734 1 97.19 27 GLU B C 1
ATOM 3517 O O . GLU B 1 27 ? -0.172 -0.914 -17.703 1 97.19 27 GLU B O 1
ATOM 3522 N N . ARG B 1 28 ? -0.52 -1.016 -15.531 1 96.12 28 ARG B N 1
ATOM 3523 C CA . ARG B 1 28 ? 0.427 0.052 -15.227 1 96.12 28 ARG B CA 1
ATOM 3524 C C . ARG B 1 28 ? 1.843 -0.338 -15.641 1 96.12 28 ARG B C 1
ATOM 3526 O O . ARG B 1 28 ? 2.566 0.468 -16.234 1 96.12 28 ARG B O 1
ATOM 3533 N N . ALA B 1 29 ? 2.221 -1.549 -15.289 1 97.06 29 ALA B N 1
ATOM 3534 C CA . ALA B 1 29 ? 3.566 -2.004 -15.633 1 97.06 29 ALA B CA 1
ATOM 3535 C C . ALA B 1 29 ? 3.799 -1.944 -17.141 1 97.06 29 ALA B C 1
ATOM 3537 O O . ALA B 1 29 ? 4.859 -1.51 -17.594 1 97.06 29 ALA B O 1
ATOM 3538 N N . ALA B 1 30 ? 2.805 -2.385 -17.875 1 97 30 ALA B N 1
ATOM 3539 C CA . ALA B 1 30 ? 2.898 -2.396 -19.344 1 97 30 ALA B CA 1
ATOM 3540 C C . ALA B 1 30 ? 2.969 -0.976 -19.891 1 97 30 ALA B C 1
ATOM 3542 O O . ALA B 1 30 ? 3.576 -0.741 -20.938 1 97 30 ALA B O 1
ATOM 3543 N N . THR B 1 31 ? 2.381 -0.036 -19.203 1 92.44 31 THR B N 1
ATOM 3544 C CA . THR B 1 31 ? 2.346 1.354 -19.641 1 92.44 31 THR B CA 1
ATOM 3545 C C . THR B 1 31 ? 3.631 2.078 -19.266 1 92.44 31 THR B C 1
ATOM 3547 O O . THR B 1 31 ? 4.211 2.807 -20.062 1 92.44 31 THR B O 1
ATOM 3550 N N . VAL B 1 32 ? 4.141 1.854 -18.109 1 91.06 32 VAL B N 1
ATOM 3551 C CA . VAL B 1 32 ? 5.25 2.611 -17.531 1 91.06 32 VAL B CA 1
ATOM 3552 C C . VAL B 1 32 ? 6.574 2.068 -18.062 1 91.06 32 VAL B C 1
ATOM 3554 O O . VAL B 1 32 ? 7.477 2.838 -18.406 1 91.06 32 VAL B O 1
ATOM 3557 N N . HIS B 1 33 ? 6.637 0.736 -18.062 1 93.5 33 HIS B N 1
ATOM 3558 C CA . HIS B 1 33 ? 7.855 0.084 -18.531 1 93.5 33 HIS B CA 1
ATOM 3559 C C . HIS B 1 33 ? 7.547 -1.008 -19.547 1 93.5 33 HIS B C 1
ATOM 3561 O O . HIS B 1 33 ? 7.848 -2.182 -19.312 1 93.5 33 HIS B O 1
ATOM 3567 N N . PRO B 1 34 ? 7.078 -0.622 -20.672 1 95 34 PRO B N 1
ATOM 3568 C CA . PRO B 1 34 ? 6.605 -1.612 -21.641 1 95 34 PRO B CA 1
ATOM 3569 C C . PRO B 1 34 ? 7.711 -2.559 -22.094 1 95 34 PRO B C 1
ATOM 3571 O O . PRO B 1 34 ? 7.445 -3.729 -22.391 1 95 34 PRO B O 1
ATOM 3574 N N . THR B 1 35 ? 9 -2.137 -22.125 1 95.94 35 THR B N 1
ATOM 3575 C CA . THR B 1 35 ? 10.062 -2.928 -22.734 1 95.94 35 THR B CA 1
ATOM 3576 C C . THR B 1 35 ? 10.898 -3.631 -21.672 1 95.94 35 THR B C 1
ATOM 3578 O O . THR B 1 35 ? 11.797 -4.41 -21.984 1 95.94 35 THR B O 1
ATOM 3581 N N . ARG B 1 36 ? 10.625 -3.365 -20.422 1 96.06 36 ARG B N 1
ATOM 3582 C CA . ARG B 1 36 ? 11.32 -4.082 -19.344 1 96.06 36 ARG B CA 1
ATOM 3583 C C . ARG B 1 36 ? 10.898 -5.547 -19.312 1 96.06 36 ARG B C 1
ATOM 3585 O O . ARG B 1 36 ? 9.727 -5.867 -19.5 1 96.06 36 ARG B O 1
ATOM 3592 N N . LYS B 1 37 ? 11.836 -6.438 -19 1 98.19 37 LYS B N 1
ATOM 3593 C CA . LYS B 1 37 ? 11.508 -7.852 -18.859 1 98.19 37 LYS B CA 1
ATOM 3594 C C . LYS B 1 37 ? 10.562 -8.086 -17.688 1 98.19 37 LYS B C 1
ATOM 3596 O O . LYS B 1 37 ? 10.82 -7.613 -16.578 1 98.19 37 LYS B O 1
ATOM 3601 N N . SER B 1 38 ? 9.469 -8.688 -17.953 1 98.62 38 SER B N 1
ATOM 3602 C CA . SER B 1 38 ? 8.516 -9.07 -16.906 1 98.62 38 SER B CA 1
ATOM 3603 C C . SER B 1 38 ? 8.773 -10.492 -16.422 1 98.62 38 SER B C 1
ATOM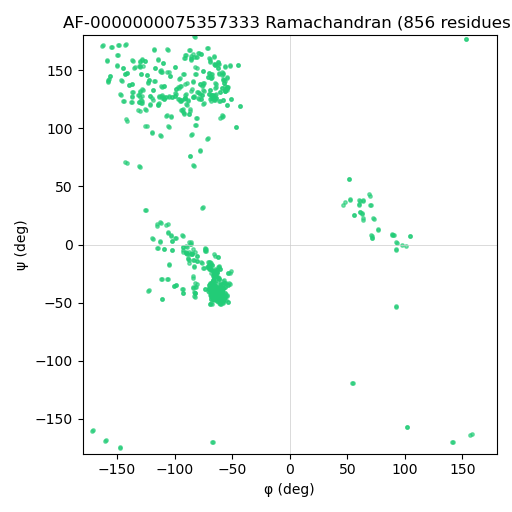 3605 O O . SER B 1 38 ? 8.719 -10.766 -15.219 1 98.62 38 SER B O 1
ATOM 3607 N N . VAL B 1 39 ? 9.055 -11.383 -17.391 1 98.75 39 VAL B N 1
ATOM 3608 C CA . VAL B 1 39 ? 9.258 -12.797 -17.094 1 98.75 39 VAL B CA 1
ATOM 3609 C C . VAL B 1 39 ? 10.469 -13.312 -17.859 1 98.75 39 VAL B C 1
ATOM 3611 O O . VAL B 1 39 ? 10.633 -13 -19.047 1 98.75 39 VAL B O 1
ATOM 3614 N N . VAL B 1 40 ? 11.328 -13.977 -17.188 1 98.62 40 VAL B N 1
ATOM 3615 C CA . VAL B 1 40 ? 12.445 -14.703 -17.797 1 98.62 40 VAL B CA 1
ATOM 3616 C C . VAL B 1 40 ? 12.328 -16.188 -17.469 1 98.62 40 VAL B C 1
ATOM 3618 O O . VAL B 1 40 ? 12.148 -16.562 -16.312 1 98.62 40 VAL B O 1
ATOM 3621 N N . TYR B 1 41 ? 12.344 -17.062 -18.469 1 98.06 41 TYR B N 1
ATOM 3622 C CA . TYR B 1 41 ? 12.289 -18.516 -18.328 1 98.06 41 TYR B CA 1
ATOM 3623 C C . TYR B 1 41 ? 13.18 -19.203 -19.359 1 98.06 41 TYR B C 1
ATOM 3625 O O . TYR B 1 41 ? 12.844 -19.25 -20.547 1 98.06 41 TYR B O 1
ATOM 3633 N N . GLU B 1 42 ? 14.336 -19.766 -18.859 1 94.25 42 GLU B N 1
ATOM 3634 C CA . GLU B 1 42 ? 15.305 -20.375 -19.766 1 94.25 42 GLU B CA 1
ATOM 3635 C C . GLU B 1 42 ? 15.727 -19.391 -20.859 1 94.25 42 GLU B C 1
ATOM 3637 O O . GLU B 1 42 ? 16.156 -18.281 -20.578 1 94.25 42 GLU B O 1
ATOM 3642 N N . SER B 1 43 ? 15.492 -19.703 -22.125 1 93.62 43 SER B N 1
ATOM 3643 C CA . SER B 1 43 ? 15.898 -18.828 -23.234 1 93.62 43 SER B CA 1
ATOM 3644 C C . SER B 1 43 ? 14.781 -17.875 -23.625 1 93.62 43 SER B C 1
ATOM 3646 O O . SER B 1 43 ? 15 -16.953 -24.422 1 93.62 43 SER B O 1
ATOM 3648 N N . LYS B 1 44 ? 13.664 -18.016 -23.047 1 95.56 44 LYS B N 1
ATOM 3649 C CA . LYS B 1 44 ? 12.516 -17.188 -23.359 1 95.56 44 LYS B CA 1
ATOM 3650 C C . LYS B 1 44 ? 12.391 -16.016 -22.391 1 95.56 44 LYS B C 1
ATOM 3652 O O . LYS B 1 44 ? 12.781 -16.141 -21.219 1 95.56 44 LYS B O 1
ATOM 3657 N N . HIS B 1 45 ? 12 -14.906 -22.875 1 97.69 45 HIS B N 1
ATOM 3658 C CA . HIS B 1 45 ? 11.633 -13.789 -22 1 97.69 45 HIS B CA 1
ATOM 3659 C C . HIS B 1 45 ? 10.477 -12.992 -22.594 1 97.69 45 HIS B C 1
ATOM 3661 O O . HIS B 1 45 ? 10.234 -13.031 -23.797 1 97.69 45 HIS B O 1
ATOM 3667 N N . TYR B 1 46 ? 9.711 -12.383 -21.781 1 98.69 46 TYR B N 1
ATOM 3668 C CA . TYR B 1 46 ? 8.633 -11.477 -22.156 1 98.69 46 TYR B CA 1
ATOM 3669 C C . TYR B 1 46 ? 8.82 -10.109 -21.5 1 98.69 46 TYR B C 1
ATOM 3671 O O . TYR B 1 46 ? 9.398 -10.008 -20.422 1 98.69 46 TYR B O 1
ATOM 3679 N N . THR B 1 47 ? 8.438 -9.062 -22.188 1 98.56 47 THR B N 1
ATOM 3680 C CA . THR B 1 47 ? 8.367 -7.723 -21.625 1 98.56 47 THR B CA 1
ATOM 3681 C C . THR B 1 47 ? 7.012 -7.492 -20.953 1 98.56 47 THR B C 1
ATOM 3683 O O . THR B 1 47 ? 6.086 -8.289 -21.125 1 98.56 47 THR B O 1
ATOM 3686 N N . TRP B 1 48 ? 6.906 -6.48 -20.219 1 98.44 48 TRP B N 1
ATOM 3687 C CA . TRP B 1 48 ? 5.637 -6.168 -19.562 1 98.44 48 TRP B CA 1
ATOM 3688 C C . TRP B 1 48 ? 4.539 -5.934 -20.609 1 98.44 48 TRP B C 1
ATOM 3690 O O . TRP B 1 48 ? 3.395 -6.348 -20.406 1 98.44 48 TRP B O 1
ATOM 3700 N N . GLN B 1 49 ? 4.84 -5.262 -21.703 1 98.38 49 GLN B N 1
ATOM 3701 C CA . GLN B 1 49 ? 3.854 -5.066 -22.75 1 98.38 49 GLN B CA 1
ATOM 3702 C C . GLN B 1 49 ? 3.375 -6.406 -23.312 1 98.38 49 GLN B C 1
ATOM 3704 O O . GLN B 1 49 ? 2.176 -6.609 -23.516 1 98.38 49 GLN B O 1
ATOM 3709 N N . GLN B 1 50 ? 4.316 -7.297 -23.547 1 98.81 50 GLN B N 1
ATOM 3710 C CA . GLN B 1 50 ? 3.98 -8.617 -24.078 1 98.81 50 GLN B CA 1
ATOM 3711 C C . GLN B 1 50 ? 3.141 -9.406 -23.078 1 98.81 50 GLN B C 1
ATOM 3713 O O . GLN B 1 50 ? 2.148 -10.039 -23.453 1 98.81 50 GLN B O 1
ATOM 3718 N N . THR B 1 51 ? 3.547 -9.414 -21.828 1 98.88 51 THR B N 1
ATOM 3719 C CA . THR B 1 51 ? 2.816 -10.133 -20.797 1 98.88 51 THR B CA 1
ATOM 3720 C C . THR B 1 51 ? 1.392 -9.602 -20.672 1 98.88 51 THR B C 1
ATOM 3722 O O . THR B 1 51 ? 0.444 -10.375 -20.531 1 98.88 51 THR B O 1
ATOM 3725 N N . TYR B 1 52 ? 1.252 -8.297 -20.75 1 98.88 52 TYR B N 1
ATOM 3726 C CA . TYR B 1 52 ? -0.083 -7.719 -20.672 1 98.88 52 TYR B CA 1
ATOM 3727 C C . TYR B 1 52 ? -0.945 -8.18 -21.844 1 98.88 52 TYR B C 1
ATOM 3729 O O . TYR B 1 52 ? -2.094 -8.586 -21.656 1 98.88 52 TYR B O 1
ATOM 3737 N N . GLN B 1 53 ? -0.402 -8.125 -23.016 1 98.81 53 GLN B N 1
ATOM 3738 C CA . GLN B 1 53 ? -1.128 -8.562 -24.203 1 98.81 53 GLN B CA 1
ATOM 3739 C C . GLN B 1 53 ? -1.499 -10.039 -24.109 1 98.81 53 GLN B C 1
ATOM 3741 O O . GLN B 1 53 ? -2.613 -10.438 -24.453 1 98.81 53 GLN B O 1
ATOM 3746 N N . ARG B 1 54 ? -0.591 -10.844 -23.688 1 98.88 54 ARG B N 1
ATOM 3747 C CA . ARG B 1 54 ? -0.831 -12.281 -23.547 1 98.88 54 ARG B CA 1
ATOM 3748 C C . ARG B 1 54 ? -1.93 -12.555 -22.516 1 98.88 54 ARG B C 1
ATOM 3750 O O . ARG B 1 54 ? -2.789 -13.414 -22.75 1 98.88 54 ARG B O 1
ATOM 3757 N N . CYS B 1 55 ? -1.926 -11.836 -21.391 1 98.94 55 CYS B N 1
ATOM 3758 C CA . CYS B 1 55 ? -2.963 -12 -20.375 1 98.94 55 CYS B CA 1
ATOM 3759 C C . CYS B 1 55 ? -4.324 -11.57 -20.906 1 98.94 55 CYS B C 1
ATOM 3761 O O . CYS B 1 55 ? -5.336 -12.211 -20.625 1 98.94 55 CYS B O 1
ATOM 3763 N N . ARG B 1 56 ? -4.34 -10.484 -21.703 1 98.88 56 ARG B N 1
ATOM 3764 C CA . ARG B 1 56 ? -5.586 -10.047 -22.312 1 98.88 56 ARG B CA 1
ATOM 3765 C C . ARG B 1 56 ? -6.082 -11.062 -23.328 1 98.88 56 ARG B C 1
ATOM 3767 O O . ARG B 1 56 ? -7.285 -11.336 -23.422 1 98.88 56 ARG B O 1
ATOM 3774 N N . ARG B 1 57 ? -5.156 -11.633 -24.156 1 98.94 57 ARG B N 1
ATOM 3775 C CA . ARG B 1 57 ? -5.52 -12.711 -25.062 1 98.94 57 ARG B CA 1
ATOM 3776 C C . ARG B 1 57 ? -6.133 -13.891 -24.312 1 98.94 57 ARG B C 1
ATOM 3778 O O . ARG B 1 57 ? -7.133 -14.461 -24.734 1 98.94 57 ARG B O 1
ATOM 3785 N N . LEU B 1 58 ? -5.508 -14.219 -23.188 1 98.94 58 LEU B N 1
ATOM 3786 C CA . LEU B 1 58 ? -6.008 -15.312 -22.375 1 98.94 58 LEU B CA 1
ATOM 3787 C C . LEU B 1 58 ? -7.422 -15.031 -21.891 1 98.94 58 LEU B C 1
ATOM 3789 O O . LEU B 1 58 ? -8.305 -15.883 -22 1 98.94 58 LEU B O 1
ATOM 3793 N N . ALA B 1 59 ? -7.621 -13.859 -21.312 1 98.88 59 ALA B N 1
ATOM 3794 C CA . ALA B 1 59 ? -8.938 -13.469 -20.797 1 98.88 59 ALA B CA 1
ATOM 3795 C C . ALA B 1 59 ? -9.984 -13.523 -21.922 1 98.88 59 ALA B C 1
ATOM 3797 O O . ALA B 1 59 ? -11.078 -14.047 -21.719 1 98.88 59 ALA B O 1
ATOM 3798 N N . SER B 1 60 ? -9.609 -12.953 -23.031 1 98.88 60 SER B N 1
ATOM 3799 C CA . SER B 1 60 ? -10.5 -12.961 -24.188 1 98.88 60 SER B CA 1
ATOM 3800 C C . SER B 1 60 ? -10.859 -14.383 -24.609 1 98.88 60 SER B C 1
ATOM 3802 O O . SER B 1 60 ? -12.031 -14.703 -24.812 1 98.88 60 SER B O 1
ATOM 3804 N N . ALA B 1 61 ? -9.875 -15.258 -24.75 1 98.88 61 ALA B N 1
ATOM 3805 C CA . ALA B 1 61 ? -10.078 -16.641 -25.141 1 98.88 61 ALA B CA 1
ATOM 3806 C C . ALA B 1 61 ? -10.969 -17.375 -24.141 1 98.88 61 ALA B C 1
ATOM 3808 O O . ALA B 1 61 ? -11.859 -18.125 -24.516 1 98.88 61 ALA B O 1
ATOM 3809 N N . LEU B 1 62 ? -10.711 -17.141 -22.875 1 98.81 62 LEU B N 1
ATOM 3810 C CA . LEU B 1 62 ? -11.5 -17.75 -21.812 1 98.81 62 LEU B CA 1
ATOM 3811 C C . LEU B 1 62 ? -12.953 -17.281 -21.875 1 98.81 62 LEU B C 1
ATOM 3813 O O . LEU B 1 62 ? -13.875 -18.062 -21.656 1 98.81 62 LEU B O 1
ATOM 3817 N N . SER B 1 63 ? -13.109 -15.977 -22.094 1 98.31 63 SER B N 1
ATOM 3818 C CA . SER B 1 63 ? -14.453 -15.438 -22.234 1 98.31 63 SER B CA 1
ATOM 3819 C C . SER B 1 63 ? -15.211 -16.109 -23.359 1 98.31 63 SER B C 1
ATOM 3821 O O . SER B 1 63 ? -16.422 -16.359 -23.266 1 98.31 63 SER B O 1
ATOM 3823 N N . GLN B 1 64 ? -14.547 -16.422 -24.453 1 97.94 64 GLN B N 1
ATOM 3824 C CA . GLN B 1 64 ? -15.148 -17.109 -25.594 1 97.94 64 GLN B CA 1
ATOM 3825 C C . GLN B 1 64 ? -15.57 -18.531 -25.219 1 97.94 64 GLN B C 1
ATOM 3827 O O . GLN B 1 64 ? -16.453 -19.109 -25.859 1 97.94 64 GLN B O 1
ATOM 3832 N N . LEU B 1 65 ? -14.961 -19.047 -24.219 1 97.62 65 LEU B N 1
ATOM 3833 C CA . LEU B 1 65 ? -15.305 -20.375 -23.719 1 97.62 65 LEU B CA 1
ATOM 3834 C C . LEU B 1 65 ? -16.328 -20.266 -22.578 1 97.62 65 LEU B C 1
ATOM 3836 O O . LEU B 1 65 ? -16.484 -21.219 -21.797 1 97.62 65 LEU B O 1
ATOM 3840 N N . SER B 1 66 ? -16.891 -19.094 -22.281 1 96.75 66 SER B N 1
ATOM 3841 C CA . SER B 1 66 ? -17.938 -18.812 -21.312 1 96.75 66 SER B CA 1
ATOM 3842 C C . SER B 1 66 ? -17.406 -18.891 -19.875 1 96.75 66 SER B C 1
ATOM 3844 O O . SER B 1 66 ? -18.125 -19.266 -18.953 1 96.75 66 SER B O 1
ATOM 3846 N N . ILE B 1 67 ? -16.125 -18.734 -19.781 1 97.56 67 ILE B N 1
ATOM 3847 C CA . ILE B 1 67 ? -15.531 -18.578 -18.453 1 97.56 67 ILE B CA 1
ATOM 3848 C C . ILE B 1 67 ? -15.734 -17.156 -17.969 1 97.56 67 ILE B C 1
ATOM 3850 O O . ILE B 1 67 ? -15.445 -16.188 -18.688 1 97.56 67 ILE B O 1
ATOM 3854 N N . GLY B 1 68 ? -16.219 -16.953 -16.781 1 96.38 68 GLY B N 1
ATOM 3855 C CA . GLY B 1 68 ? -16.531 -15.648 -16.219 1 96.38 68 GLY B CA 1
ATOM 3856 C C . GLY B 1 68 ? -16.891 -15.703 -14.75 1 96.38 68 GLY B C 1
ATOM 3857 O O . GLY B 1 68 ? -16.562 -16.672 -14.062 1 96.38 68 GLY B O 1
ATOM 3858 N N . PRO B 1 69 ? -17.562 -14.672 -14.289 1 96.25 69 PRO B N 1
ATOM 3859 C CA . PRO B 1 69 ? -17.953 -14.641 -12.875 1 96.25 69 PRO B CA 1
ATOM 3860 C C . PRO B 1 69 ? -18.719 -15.891 -12.445 1 96.25 69 PRO B C 1
ATOM 3862 O O . PRO B 1 69 ? -19.547 -16.391 -13.195 1 96.25 69 PRO B O 1
ATOM 3865 N N . GLY B 1 70 ? -18.359 -16.406 -11.312 1 95.94 70 GLY B N 1
ATOM 3866 C CA . GLY B 1 70 ? -19.047 -17.578 -10.781 1 95.94 70 GLY B CA 1
ATOM 3867 C C . GLY B 1 70 ? -18.391 -18.875 -11.18 1 95.94 70 GLY B C 1
ATOM 3868 O O . GLY B 1 70 ? -18.844 -19.953 -10.789 1 95.94 70 GLY B O 1
ATOM 3869 N N . THR B 1 71 ? -17.312 -18.812 -11.891 1 96.75 71 THR B N 1
ATOM 3870 C CA . THR B 1 71 ? -16.609 -20.016 -12.328 1 96.75 71 THR B CA 1
ATOM 3871 C C . THR B 1 71 ? -15.211 -20.078 -11.727 1 96.75 71 THR B C 1
ATOM 3873 O O . THR B 1 71 ? -14.625 -19.047 -11.391 1 96.75 71 THR B O 1
ATOM 3876 N N . ALA B 1 72 ? -14.766 -21.312 -11.57 1 98.19 72 ALA B N 1
ATOM 3877 C CA . ALA B 1 72 ? -13.391 -21.531 -11.125 1 98.19 72 ALA B CA 1
ATOM 3878 C C . ALA B 1 72 ? -12.547 -22.141 -12.242 1 98.19 72 ALA B C 1
ATOM 3880 O O . ALA B 1 72 ? -13.016 -23 -12.992 1 98.19 72 ALA B O 1
ATOM 3881 N N . VAL B 1 73 ? -11.383 -21.609 -12.375 1 98.88 73 VAL B N 1
ATOM 3882 C CA . VAL B 1 73 ? -10.383 -22.141 -13.297 1 98.88 73 VAL B CA 1
ATOM 3883 C C . VAL B 1 73 ? -9.195 -22.688 -12.508 1 98.88 73 VAL B C 1
ATOM 3885 O O . VAL B 1 73 ? -8.555 -21.969 -11.742 1 98.88 73 VAL B O 1
ATOM 3888 N N . SER B 1 74 ? -8.891 -23.969 -12.68 1 98.81 74 SER B N 1
ATOM 3889 C CA . SER B 1 74 ? -7.805 -24.609 -11.93 1 98.81 74 SER B CA 1
ATOM 3890 C C . SER B 1 74 ? -6.535 -24.703 -12.766 1 98.81 74 SER B C 1
ATOM 3892 O O . SER B 1 74 ? -6.598 -24.719 -14 1 98.81 74 SER B O 1
ATOM 3894 N N . VAL B 1 75 ? -5.438 -24.719 -12.102 1 98.81 75 VAL B N 1
ATOM 3895 C CA . VAL B 1 75 ? -4.156 -24.859 -12.781 1 98.81 75 VAL B CA 1
ATOM 3896 C C . VAL B 1 75 ? -3.262 -25.828 -12.023 1 98.81 75 VAL B C 1
ATOM 3898 O O . VAL B 1 75 ? -3.164 -25.766 -10.797 1 98.81 75 VAL B O 1
ATOM 3901 N N . LEU B 1 76 ? -2.734 -26.812 -12.68 1 98.44 76 LEU B N 1
ATOM 3902 C CA . LEU B 1 76 ? -1.721 -27.75 -12.219 1 98.44 76 LEU B CA 1
ATOM 3903 C C . LEU B 1 76 ? -0.406 -27.547 -12.961 1 98.44 76 LEU B C 1
ATOM 3905 O O . LEU B 1 76 ? -0.183 -28.141 -14.016 1 98.44 76 LEU B O 1
ATOM 3909 N N . SER B 1 77 ? 0.448 -26.75 -12.359 1 98.5 77 SER B N 1
ATOM 3910 C CA . SER B 1 77 ? 1.657 -26.359 -13.086 1 98.5 77 SER B CA 1
ATOM 3911 C C . SER B 1 77 ? 2.764 -25.938 -12.125 1 98.5 77 SER B C 1
ATOM 3913 O O . SER B 1 77 ? 2.486 -25.406 -11.055 1 98.5 77 SER B O 1
ATOM 3915 N N . PRO B 1 78 ? 4.074 -26.281 -12.422 1 97.69 78 PRO B N 1
ATOM 3916 C CA . PRO B 1 78 ? 5.172 -25.625 -11.719 1 97.69 78 PRO B CA 1
ATOM 3917 C C . PRO B 1 78 ? 5.289 -24.141 -12.07 1 97.69 78 PRO B C 1
ATOM 3919 O O . PRO B 1 78 ? 4.344 -23.547 -12.609 1 97.69 78 PRO B O 1
ATOM 3922 N N . ASN B 1 79 ? 6.402 -23.5 -11.633 1 98.06 79 ASN B N 1
ATOM 3923 C CA . ASN B 1 79 ? 6.613 -22.078 -11.891 1 98.06 79 ASN B CA 1
ATOM 3924 C C . ASN B 1 79 ? 7.09 -21.828 -13.32 1 98.06 79 ASN B C 1
ATOM 3926 O O . ASN B 1 79 ? 8.289 -21.734 -13.57 1 98.06 79 ASN B O 1
ATOM 3930 N N . VAL B 1 80 ? 6.203 -21.812 -14.258 1 98.12 80 VAL B N 1
ATOM 3931 C CA . VAL B 1 80 ? 6.492 -21.5 -15.656 1 98.12 80 VAL B CA 1
ATOM 3932 C C . VAL B 1 80 ? 5.723 -20.25 -16.078 1 98.12 80 VAL B C 1
ATOM 3934 O O . VAL B 1 80 ? 4.852 -19.766 -15.336 1 98.12 80 VAL B O 1
ATOM 3937 N N . PRO B 1 81 ? 5.973 -19.594 -17.203 1 98.38 81 PRO B N 1
ATOM 3938 C CA . PRO B 1 81 ? 5.367 -18.312 -17.578 1 98.38 81 PRO B CA 1
ATOM 3939 C C . PRO B 1 81 ? 3.84 -18.359 -17.594 1 98.38 81 PRO B C 1
ATOM 3941 O O . PRO B 1 81 ? 3.186 -17.422 -17.125 1 98.38 81 PRO B O 1
ATOM 3944 N N . ALA B 1 82 ? 3.281 -19.484 -18.016 1 98.75 82 ALA B N 1
ATOM 3945 C CA . ALA B 1 82 ? 1.826 -19.609 -18.062 1 98.75 82 ALA B CA 1
ATOM 3946 C C . ALA B 1 82 ? 1.222 -19.453 -16.672 1 98.75 82 ALA B C 1
ATOM 3948 O O . ALA B 1 82 ? 0.146 -18.875 -16.516 1 98.75 82 ALA B O 1
ATOM 3949 N N . MET B 1 83 ? 1.915 -20.016 -15.711 1 98.56 83 MET B N 1
ATOM 3950 C CA . MET B 1 83 ? 1.463 -19.906 -14.328 1 98.56 83 MET B CA 1
ATOM 3951 C C . MET B 1 83 ? 1.389 -18.453 -13.891 1 98.56 83 MET B C 1
ATOM 3953 O O . MET B 1 83 ? 0.518 -18.078 -13.102 1 98.56 83 MET B O 1
ATOM 3957 N N . TYR B 1 84 ? 2.291 -17.641 -14.32 1 98.56 84 TYR B N 1
ATOM 3958 C CA . TYR B 1 84 ? 2.277 -16.203 -14.023 1 98.56 84 TYR B CA 1
ATOM 3959 C C . TYR B 1 84 ? 1.107 -15.523 -14.719 1 98.56 84 TYR B C 1
ATOM 3961 O O . TYR B 1 84 ? 0.391 -14.734 -14.102 1 98.56 84 TYR B O 1
ATOM 3969 N N . GLU B 1 85 ? 0.845 -15.859 -15.969 1 98.88 85 GLU B N 1
ATOM 3970 C CA . GLU B 1 85 ? -0.162 -15.203 -16.797 1 98.88 85 GLU B CA 1
ATOM 3971 C C . GLU B 1 85 ? -1.571 -15.5 -16.297 1 98.88 85 GLU B C 1
ATOM 3973 O O . GLU B 1 85 ? -2.451 -14.641 -16.344 1 98.88 85 GLU B O 1
ATOM 3978 N N . VAL B 1 86 ? -1.779 -16.688 -15.758 1 98.88 86 VAL B N 1
ATOM 3979 C CA . VAL B 1 86 ? -3.121 -17.062 -15.336 1 98.88 86 VAL B CA 1
ATOM 3980 C C . VAL B 1 86 ? -3.525 -16.25 -14.102 1 98.88 86 VAL B C 1
ATOM 3982 O O . VAL B 1 86 ? -4.715 -16.125 -13.805 1 98.88 86 VAL B O 1
ATOM 3985 N N . HIS B 1 87 ? -2.586 -15.695 -13.367 1 98.81 87 HIS B N 1
ATOM 3986 C CA . HIS B 1 87 ? -2.885 -14.891 -12.195 1 98.81 87 HIS B CA 1
ATOM 3987 C C . HIS B 1 87 ? -3.531 -13.562 -12.586 1 98.81 87 HIS B C 1
ATOM 3989 O O . HIS B 1 87 ? -4.098 -12.875 -11.734 1 98.81 87 HIS B O 1
ATOM 3995 N N . PHE B 1 88 ? -3.398 -13.18 -13.836 1 98.88 88 PHE B N 1
ATOM 3996 C CA . PHE B 1 88 ? -4.035 -11.977 -14.344 1 98.88 88 PHE B CA 1
ATOM 3997 C C . PHE B 1 88 ? -5.145 -12.32 -15.328 1 98.88 88 PHE B C 1
ATOM 3999 O O . PHE B 1 88 ? -6.281 -11.867 -15.18 1 98.88 88 PHE B O 1
ATOM 4006 N N . GLY B 1 89 ? -4.855 -13.211 -16.25 1 98.88 89 GLY B N 1
ATOM 4007 C CA . GLY B 1 89 ? -5.785 -13.539 -17.312 1 98.88 89 GLY B CA 1
ATOM 4008 C C . GLY B 1 89 ? -7.09 -14.125 -16.812 1 98.88 89 GLY B C 1
ATOM 4009 O O . GLY B 1 89 ? -8.164 -13.805 -17.344 1 98.88 89 GLY B O 1
ATOM 4010 N N . VAL B 1 90 ? -7.055 -14.992 -15.852 1 98.88 90 VAL B N 1
ATOM 4011 C CA . VAL B 1 90 ? -8.25 -15.648 -15.328 1 98.88 90 VAL B CA 1
ATOM 4012 C C . VAL B 1 90 ? -9.102 -14.633 -14.57 1 98.88 90 VAL B C 1
ATOM 4014 O O . VAL B 1 90 ? -10.281 -14.445 -14.891 1 98.88 90 VAL B O 1
ATOM 4017 N N . PRO B 1 91 ? -8.523 -13.898 -13.648 1 98.69 91 PRO B N 1
ATOM 4018 C CA . PRO B 1 91 ? -9.359 -12.922 -12.938 1 98.69 91 PRO B CA 1
ATOM 4019 C C . PRO B 1 91 ? -9.852 -11.797 -13.836 1 98.69 91 PRO B C 1
ATOM 4021 O O . PRO B 1 91 ? -10.852 -11.141 -13.523 1 98.69 91 PRO B O 1
ATOM 4024 N N . MET B 1 92 ? -9.172 -11.547 -14.914 1 98.69 92 MET B N 1
ATOM 4025 C CA . MET B 1 92 ? -9.633 -10.539 -15.867 1 98.69 92 MET B CA 1
ATOM 4026 C C . MET B 1 92 ? -11 -10.906 -16.422 1 98.69 92 MET B C 1
ATOM 4028 O O . MET B 1 92 ? -11.719 -10.047 -16.938 1 98.69 92 MET B O 1
ATOM 4032 N N . THR B 1 93 ? -11.422 -12.148 -16.375 1 98.31 93 THR B N 1
ATOM 4033 C CA . THR B 1 93 ? -12.742 -12.594 -16.828 1 98.31 93 THR B CA 1
ATOM 4034 C C . THR B 1 93 ? -13.758 -12.5 -15.695 1 98.31 93 THR B C 1
ATOM 4036 O O . THR B 1 93 ? -14.961 -12.648 -15.922 1 98.31 93 THR B O 1
ATOM 4039 N N . GLY B 1 94 ? -13.297 -12.297 -14.508 1 97.81 94 GLY B N 1
ATOM 4040 C CA . GLY B 1 94 ? -14.125 -12.383 -13.32 1 97.81 94 GLY B CA 1
ATOM 4041 C C . GLY B 1 94 ? -14.133 -13.758 -12.68 1 97.81 94 GLY B C 1
ATOM 4042 O O . GLY B 1 94 ? -14.695 -13.953 -11.602 1 97.81 94 GLY B O 1
ATOM 4043 N N . ALA B 1 95 ? -13.477 -14.734 -13.289 1 98.44 95 ALA B N 1
ATOM 4044 C CA . ALA B 1 95 ? -13.398 -16.094 -12.758 1 98.44 95 ALA B CA 1
ATOM 4045 C C . ALA B 1 95 ? -12.383 -16.172 -11.617 1 98.44 95 ALA B C 1
ATOM 4047 O O . ALA B 1 95 ? -11.602 -15.242 -11.398 1 98.44 95 ALA B O 1
ATOM 4048 N N . VAL B 1 96 ? -12.477 -17.25 -10.852 1 98.69 96 VAL B N 1
ATOM 4049 C CA . VAL B 1 96 ? -11.625 -17.453 -9.68 1 98.69 96 VAL B CA 1
ATOM 4050 C C . VAL B 1 96 ? -10.516 -18.438 -10.016 1 98.69 96 VAL B C 1
ATOM 4052 O O . VAL B 1 96 ? -10.773 -19.516 -10.539 1 98.69 96 VAL B O 1
ATOM 4055 N N . LEU B 1 97 ? -9.281 -18.078 -9.773 1 98.88 97 LEU B N 1
ATOM 4056 C CA . LEU B 1 97 ? -8.125 -18.922 -10.039 1 98.88 97 LEU B CA 1
ATOM 4057 C C . LEU B 1 97 ? -7.891 -19.906 -8.898 1 98.88 97 LEU B C 1
ATOM 4059 O O . LEU B 1 97 ? -7.828 -19.5 -7.734 1 98.88 97 LEU B O 1
ATOM 4063 N N . ASN B 1 98 ? -7.789 -21.125 -9.195 1 98.56 98 ASN B N 1
ATOM 4064 C CA . ASN B 1 98 ? -7.508 -22.203 -8.25 1 98.56 98 ASN B CA 1
ATOM 4065 C C . ASN B 1 98 ? -6.211 -22.938 -8.602 1 98.56 98 ASN B C 1
ATOM 4067 O O . ASN B 1 98 ? -6.207 -23.859 -9.422 1 98.56 98 ASN B O 1
ATOM 4071 N N . CYS B 1 99 ? -5.133 -22.547 -7.949 1 97.88 99 CYS B N 1
ATOM 4072 C CA . CYS B 1 99 ? -3.85 -23.203 -8.164 1 97.88 99 CYS B CA 1
ATOM 4073 C C . CYS B 1 99 ? -3.729 -24.453 -7.305 1 97.88 99 CYS B C 1
ATOM 4075 O O . CYS B 1 99 ? -3.891 -24.391 -6.082 1 97.88 99 CYS B O 1
ATOM 4077 N N . ILE B 1 100 ? -3.42 -25.547 -7.93 1 97.44 100 ILE B N 1
ATOM 4078 C CA . ILE B 1 100 ? -3.377 -26.812 -7.23 1 97.44 100 ILE B CA 1
ATOM 4079 C C . ILE B 1 100 ? -1.929 -27.281 -7.086 1 97.44 100 ILE B C 1
ATOM 4081 O O . ILE B 1 100 ? -1.135 -27.156 -8.023 1 97.44 100 ILE B O 1
ATOM 4085 N N . ASN B 1 101 ? -1.595 -27.766 -5.883 1 96.25 101 ASN B N 1
ATOM 4086 C CA . ASN B 1 101 ? -0.301 -28.406 -5.645 1 96.25 101 ASN B CA 1
ATOM 4087 C C . ASN B 1 101 ? -0.086 -29.594 -6.559 1 96.25 101 ASN B C 1
ATOM 4089 O O . ASN B 1 101 ? -0.737 -30.641 -6.395 1 96.25 101 ASN B O 1
ATOM 4093 N N . PHE B 1 102 ? 0.791 -29.516 -7.48 1 95.69 102 PHE B N 1
ATOM 4094 C CA . PHE B 1 102 ? 0.991 -30.531 -8.5 1 95.69 102 PHE B CA 1
ATOM 4095 C C . PHE B 1 102 ? 1.663 -31.766 -7.902 1 95.69 102 PHE B C 1
ATOM 4097 O O . PHE B 1 102 ? 1.821 -32.781 -8.578 1 95.69 102 PHE B O 1
ATOM 4104 N N . ARG B 1 103 ? 2.018 -31.703 -6.637 1 94.94 103 ARG B N 1
ATOM 4105 C CA . ARG B 1 103 ? 2.645 -32.844 -5.977 1 94.94 103 ARG B CA 1
ATOM 4106 C C . ARG B 1 103 ? 1.596 -33.75 -5.355 1 94.94 103 ARG B C 1
ATOM 4108 O O . ARG B 1 103 ? 1.924 -34.844 -4.852 1 94.94 103 ARG B O 1
ATOM 4115 N N . LEU B 1 104 ? 0.393 -33.375 -5.363 1 95.5 104 LEU B N 1
ATOM 4116 C CA . LEU B 1 104 ? -0.689 -34.188 -4.805 1 95.5 104 LEU B CA 1
ATOM 4117 C C . LEU B 1 104 ? -0.942 -35.438 -5.652 1 95.5 104 LEU B C 1
ATOM 4119 O O . LEU B 1 104 ? -0.595 -35.438 -6.836 1 95.5 104 LEU B O 1
ATOM 4123 N N . ASN B 1 105 ? -1.542 -36.438 -5.023 1 96.12 105 ASN B N 1
ATOM 4124 C CA . ASN B 1 105 ? -1.946 -37.625 -5.773 1 96.12 105 ASN B CA 1
ATOM 4125 C C . ASN B 1 105 ? -3.244 -37.406 -6.539 1 96.12 105 ASN B C 1
ATOM 4127 O O . ASN B 1 105 ? -3.938 -36.406 -6.305 1 96.12 105 ASN B O 1
ATOM 4131 N N . PRO B 1 106 ? -3.557 -38.25 -7.457 1 97.38 106 PRO B N 1
ATOM 4132 C CA . PRO B 1 106 ? -4.727 -38.031 -8.312 1 97.38 106 PRO B CA 1
ATOM 4133 C C . PRO B 1 106 ? -6.023 -37.906 -7.52 1 97.38 106 PRO B C 1
ATOM 4135 O O . PRO B 1 106 ? -6.895 -37.125 -7.875 1 97.38 106 PRO B O 1
ATOM 4138 N N . LEU B 1 107 ? -6.148 -38.656 -6.496 1 96 107 LEU B N 1
ATOM 4139 C CA . LEU B 1 107 ? -7.367 -38.625 -5.691 1 96 107 LEU B CA 1
ATOM 4140 C C . LEU B 1 107 ? -7.57 -37.25 -5.078 1 96 107 LEU B C 1
ATOM 4142 O O . LEU B 1 107 ? -8.672 -36.688 -5.129 1 96 107 LEU B O 1
ATOM 4146 N N . ASN B 1 108 ? -6.543 -36.688 -4.484 1 95.69 108 ASN B N 1
ATOM 4147 C CA . ASN B 1 108 ? -6.633 -35.344 -3.873 1 95.69 108 ASN B CA 1
ATOM 4148 C C . ASN B 1 108 ? -6.898 -34.281 -4.914 1 95.69 108 ASN B C 1
ATOM 4150 O O . ASN B 1 108 ? -7.664 -33.344 -4.664 1 95.69 108 ASN B O 1
ATOM 4154 N N . VAL B 1 109 ? -6.281 -34.406 -6.062 1 97.19 109 VAL B N 1
ATOM 4155 C CA . VAL B 1 109 ? -6.535 -33.469 -7.145 1 97.19 109 VAL B CA 1
ATOM 4156 C C . VAL B 1 109 ? -8 -33.562 -7.566 1 97.19 109 VAL B C 1
ATOM 4158 O O . VAL B 1 109 ? -8.656 -32.531 -7.777 1 97.19 109 VAL B O 1
ATOM 4161 N N . ALA B 1 110 ? -8.516 -34.781 -7.645 1 96.75 110 ALA B N 1
ATOM 4162 C CA . ALA B 1 110 ? -9.914 -35 -8.016 1 96.75 110 ALA B CA 1
ATOM 4163 C C . ALA B 1 110 ? -10.852 -34.312 -7.016 1 96.75 110 ALA B C 1
ATOM 4165 O O . ALA B 1 110 ? -11.844 -33.688 -7.406 1 96.75 110 ALA B O 1
ATOM 4166 N N . ILE B 1 111 ? -10.562 -34.469 -5.773 1 95.19 111 ILE B N 1
ATOM 4167 C CA . ILE B 1 111 ? -11.375 -33.875 -4.711 1 95.19 111 ILE B CA 1
ATOM 4168 C C . ILE B 1 111 ? -11.398 -32.344 -4.855 1 95.19 111 ILE B C 1
ATOM 4170 O O . ILE B 1 111 ? -12.461 -31.734 -4.777 1 95.19 111 ILE B O 1
ATOM 4174 N N . ILE B 1 112 ? -10.25 -31.75 -5.102 1 96.88 112 ILE B N 1
ATOM 4175 C CA . ILE B 1 112 ? -10.133 -30.297 -5.207 1 96.88 112 ILE B CA 1
ATOM 4176 C C . ILE B 1 112 ? -10.883 -29.812 -6.441 1 96.88 112 ILE B C 1
ATOM 4178 O O . ILE B 1 112 ? -11.664 -28.859 -6.363 1 96.88 112 ILE B O 1
ATOM 4182 N N . LEU B 1 113 ? -10.68 -30.484 -7.574 1 97.31 113 LEU B N 1
ATOM 4183 C CA . LEU B 1 113 ? -11.352 -30.094 -8.812 1 97.31 113 LEU B CA 1
ATOM 4184 C C . LEU B 1 113 ? -12.867 -30.172 -8.648 1 97.31 113 LEU B C 1
ATOM 4186 O O . LEU B 1 113 ? -13.594 -29.281 -9.109 1 97.31 113 LEU B O 1
ATOM 4190 N N . GLY B 1 114 ? -13.312 -31.234 -8.047 1 95.44 114 GLY B N 1
ATOM 4191 C CA . GLY B 1 114 ? -14.734 -31.406 -7.805 1 95.44 114 GLY B CA 1
ATOM 4192 C C . GLY B 1 114 ? -15.305 -30.375 -6.855 1 95.44 114 GLY B C 1
ATOM 4193 O O . GLY B 1 114 ? -16.375 -29.812 -7.109 1 95.44 114 GLY B O 1
ATOM 4194 N N . HIS B 1 115 ? -14.586 -30.109 -5.762 1 95.25 115 HIS B N 1
ATOM 4195 C CA . HIS B 1 115 ? -15.039 -29.156 -4.758 1 95.25 115 HIS B CA 1
ATOM 4196 C C . HIS B 1 115 ? -15.102 -27.75 -5.328 1 95.25 115 HIS B C 1
ATOM 4198 O O . HIS B 1 115 ? -16.031 -27 -5.047 1 95.25 115 HIS B O 1
ATOM 4204 N N . ALA B 1 116 ? -14.125 -27.453 -6.203 1 96.81 116 ALA B N 1
ATOM 4205 C CA . ALA B 1 116 ? -14.039 -26.125 -6.812 1 96.81 116 ALA B CA 1
ATOM 4206 C C . ALA B 1 116 ? -15.016 -26 -7.984 1 96.81 116 ALA B C 1
ATOM 4208 O O . ALA B 1 116 ? -15.273 -24.891 -8.469 1 96.81 116 ALA B O 1
ATOM 4209 N N . GLU B 1 117 ? -15.5 -27.141 -8.406 1 96.31 117 GLU B N 1
ATOM 4210 C CA . GLU B 1 117 ? -16.297 -27.172 -9.633 1 96.31 117 GLU B CA 1
ATOM 4211 C C . GLU B 1 117 ? -15.578 -26.484 -10.781 1 96.31 117 GLU B C 1
ATOM 4213 O O . GLU B 1 117 ? -16.141 -25.594 -11.43 1 96.31 117 GLU B O 1
ATOM 4218 N N . ALA B 1 118 ? -14.406 -26.953 -11.039 1 97.81 118 ALA B N 1
ATOM 4219 C CA . ALA B 1 118 ? -13.555 -26.328 -12.047 1 97.81 118 ALA B CA 1
ATOM 4220 C C . ALA B 1 118 ? -14.172 -26.438 -13.438 1 97.81 118 ALA B C 1
ATOM 4222 O O . ALA B 1 118 ? -14.508 -27.531 -13.891 1 97.81 118 ALA B O 1
ATOM 4223 N N . ALA B 1 119 ? -14.297 -25.281 -14.055 1 98.12 119 ALA B N 1
ATOM 4224 C CA . ALA B 1 119 ? -14.836 -25.25 -15.414 1 98.12 119 ALA B CA 1
ATOM 4225 C C . ALA B 1 119 ? -13.75 -25.516 -16.453 1 98.12 119 ALA B C 1
ATOM 4227 O O . ALA B 1 119 ? -14.031 -26.016 -17.547 1 98.12 119 ALA B O 1
ATOM 4228 N N . LEU B 1 120 ? -12.586 -25.188 -16.109 1 98.69 120 LEU B N 1
ATOM 4229 C CA . LEU B 1 120 ? -11.414 -25.344 -16.969 1 98.69 120 LEU B CA 1
ATOM 4230 C C . LEU B 1 120 ? -10.172 -25.656 -16.156 1 98.69 120 LEU B C 1
ATOM 4232 O O . LEU B 1 120 ? -10.023 -25.172 -15.031 1 98.69 120 LEU B O 1
ATOM 4236 N N . VAL B 1 121 ? -9.32 -26.547 -16.688 1 98.81 121 VAL B N 1
ATOM 4237 C CA . VAL B 1 121 ? -8.07 -26.922 -16.016 1 98.81 121 VAL B CA 1
ATOM 4238 C C . VAL B 1 121 ? -6.895 -26.703 -16.953 1 98.81 121 VAL B C 1
ATOM 4240 O O . VAL B 1 121 ? -6.836 -27.281 -18.047 1 98.81 121 VAL B O 1
ATOM 4243 N N . PHE B 1 122 ? -6.023 -25.797 -16.594 1 98.94 122 PHE B N 1
ATOM 4244 C CA . PHE B 1 122 ? -4.703 -25.719 -17.203 1 98.94 122 PHE B CA 1
ATOM 4245 C C . PHE B 1 122 ? -3.77 -26.766 -16.594 1 98.94 122 PHE B C 1
ATOM 4247 O O . PHE B 1 122 ? -3.672 -26.859 -15.367 1 98.94 122 PHE B O 1
ATOM 4254 N N . VAL B 1 123 ? -3.088 -27.516 -17.406 1 98.81 123 VAL B N 1
ATOM 4255 C CA . VAL B 1 123 ? -2.201 -28.531 -16.859 1 98.81 123 VAL B CA 1
ATOM 4256 C C . VAL B 1 123 ? -0.882 -28.547 -17.641 1 98.81 123 VAL B C 1
ATOM 4258 O O . VAL B 1 123 ? -0.875 -28.625 -18.859 1 98.81 123 VAL B O 1
ATOM 4261 N N . ASP B 1 124 ? 0.193 -28.344 -16.891 1 98.75 124 ASP B N 1
ATOM 4262 C CA . ASP B 1 124 ? 1.511 -28.5 -17.5 1 98.75 124 ASP B CA 1
ATOM 4263 C C . ASP B 1 124 ? 1.685 -29.906 -18.062 1 98.75 124 ASP B C 1
ATOM 4265 O O . ASP B 1 124 ? 1.255 -30.891 -17.469 1 98.75 124 ASP B O 1
ATOM 4269 N N . GLN B 1 125 ? 2.414 -30 -19.156 1 98.56 125 GLN B N 1
ATOM 4270 C CA . GLN B 1 125 ? 2.574 -31.266 -19.875 1 98.56 125 GLN B CA 1
ATOM 4271 C C . GLN B 1 125 ? 3.111 -32.344 -18.953 1 98.56 125 GLN B C 1
ATOM 4273 O O . GLN B 1 125 ? 2.744 -33.531 -19.094 1 98.56 125 GLN B O 1
ATOM 4278 N N . GLN B 1 126 ? 3.924 -31.969 -18.031 1 97.44 126 GLN B N 1
ATOM 4279 C CA . GLN B 1 126 ? 4.547 -32.938 -17.125 1 97.44 126 GLN B CA 1
ATOM 4280 C C . GLN B 1 126 ? 3.51 -33.594 -16.219 1 97.44 126 GLN B C 1
ATOM 4282 O O . GLN B 1 126 ? 3.701 -34.688 -15.742 1 97.44 126 GLN B O 1
ATOM 4287 N N . TYR B 1 127 ? 2.453 -32.938 -15.977 1 98 127 TYR B N 1
ATOM 4288 C CA . TYR B 1 127 ? 1.479 -33.438 -15.008 1 98 127 TYR B CA 1
ATOM 4289 C C . TYR B 1 127 ? 0.161 -33.781 -15.688 1 98 127 TYR B C 1
ATOM 4291 O O . TYR B 1 127 ? -0.882 -33.844 -15.031 1 98 127 TYR B O 1
ATOM 4299 N N . PHE B 1 128 ? 0.162 -33.938 -16.984 1 98.38 128 PHE B N 1
ATOM 4300 C CA . PHE B 1 128 ? -1.042 -34.219 -17.75 1 98.38 128 PHE B CA 1
ATOM 4301 C C . PHE B 1 128 ? -1.652 -35.531 -17.312 1 98.38 128 PHE B C 1
ATOM 4303 O O . PHE B 1 128 ? -2.869 -35.656 -17.141 1 98.38 128 PHE B O 1
ATOM 4310 N N . ALA B 1 129 ? -0.803 -36.562 -17.125 1 97.81 129 ALA B N 1
ATOM 4311 C CA . ALA B 1 129 ? -1.287 -37.875 -16.688 1 97.81 129 ALA B CA 1
ATOM 4312 C C . ALA B 1 129 ? -1.978 -37.781 -15.336 1 97.81 129 ALA B C 1
ATOM 4314 O O . ALA B 1 129 ? -2.982 -38.469 -15.094 1 97.81 129 ALA B O 1
ATOM 4315 N N . LEU B 1 130 ? -1.375 -37 -14.461 1 98.19 130 LEU B N 1
ATOM 4316 C CA . LEU B 1 130 ? -1.971 -36.781 -13.156 1 98.19 130 LEU B CA 1
ATOM 4317 C C . LEU B 1 130 ? -3.371 -36.188 -13.289 1 98.19 130 LEU B C 1
ATOM 4319 O O . LEU B 1 130 ? -4.312 -36.656 -12.641 1 98.19 130 LEU B O 1
ATOM 4323 N N . ALA B 1 131 ? -3.559 -35.188 -14.117 1 98.44 131 ALA B N 1
ATOM 4324 C CA . ALA B 1 131 ? -4.852 -34.562 -14.344 1 98.44 131 ALA B CA 1
ATOM 4325 C C . ALA B 1 131 ? -5.852 -35.531 -14.953 1 98.44 131 ALA B C 1
ATOM 4327 O O . ALA B 1 131 ? -7.02 -35.562 -14.562 1 98.44 131 ALA B O 1
ATOM 4328 N N . GLU B 1 132 ? -5.395 -36.312 -15.914 1 97.81 132 GLU B N 1
ATOM 4329 C CA . GLU B 1 132 ? -6.254 -37.281 -16.562 1 97.81 132 GLU B CA 1
ATOM 4330 C C . GLU B 1 132 ? -6.785 -38.312 -15.562 1 97.81 132 GLU B C 1
ATOM 4332 O O . GLU B 1 132 ? -7.977 -38.625 -15.57 1 97.81 132 GLU B O 1
ATOM 4337 N N . GLU B 1 133 ? -5.867 -38.781 -14.742 1 98.19 133 GLU B N 1
ATOM 4338 C CA . GLU B 1 133 ? -6.266 -39.75 -13.727 1 98.19 133 GLU B CA 1
ATOM 4339 C C . GLU B 1 133 ? -7.27 -39.156 -12.75 1 98.19 133 GLU B C 1
ATOM 4341 O O . GLU B 1 133 ? -8.227 -39.812 -12.336 1 98.19 133 GLU B O 1
ATOM 4346 N N . ALA B 1 134 ? -7.016 -37.938 -12.328 1 98.19 134 ALA B N 1
ATOM 4347 C CA . ALA B 1 134 ? -7.938 -37.219 -11.43 1 98.19 134 ALA B CA 1
ATOM 4348 C C . ALA B 1 134 ? -9.328 -37.125 -12.055 1 98.19 134 ALA B C 1
ATOM 4350 O O . ALA B 1 134 ? -10.336 -37.344 -11.383 1 98.19 134 ALA B O 1
ATOM 4351 N N . LEU B 1 135 ? -9.422 -36.781 -13.344 1 97.75 135 LEU B N 1
ATOM 4352 C CA . LEU B 1 135 ? -10.695 -36.625 -14.039 1 97.75 135 LEU B CA 1
ATOM 4353 C C . LEU B 1 135 ? -11.414 -37.969 -14.164 1 97.75 135 LEU B C 1
ATOM 4355 O O . LEU B 1 135 ? -12.641 -38.031 -14.094 1 97.75 135 LEU B O 1
ATOM 4359 N N . LYS B 1 136 ? -10.641 -39.031 -14.367 1 96.88 136 LYS B N 1
ATOM 4360 C CA . LYS B 1 136 ? -11.219 -40.375 -14.414 1 96.88 136 LYS B CA 1
ATOM 4361 C C . LYS B 1 136 ? -11.867 -40.75 -13.086 1 96.88 136 LYS B C 1
ATOM 4363 O O . LYS B 1 136 ? -12.938 -41.344 -13.055 1 96.88 136 LYS B O 1
ATOM 4368 N N . ILE B 1 137 ? -11.148 -40.375 -12.07 1 96.94 137 ILE B N 1
ATOM 4369 C CA . ILE B 1 137 ? -11.688 -40.594 -10.734 1 96.94 137 ILE B CA 1
ATOM 4370 C C . ILE B 1 137 ? -13 -39.844 -10.555 1 96.94 137 ILE B C 1
ATOM 4372 O O . ILE B 1 137 ? -13.977 -40.406 -10.055 1 96.94 137 ILE B O 1
ATOM 4376 N N . MET B 1 138 ? -13.031 -38.594 -10.945 1 96.44 138 MET B N 1
ATOM 4377 C CA . MET B 1 138 ? -14.242 -37.781 -10.852 1 96.44 138 MET B CA 1
ATOM 4378 C C . MET B 1 138 ? -15.375 -38.375 -11.664 1 96.44 138 MET B C 1
ATOM 4380 O O . MET B 1 138 ? -16.516 -38.406 -11.211 1 96.44 138 MET B O 1
ATOM 4384 N N . GLU B 1 139 ? -15.086 -38.844 -12.852 1 95.75 139 GLU B N 1
ATOM 4385 C CA . GLU B 1 139 ? -16.078 -39.438 -13.727 1 95.75 139 GLU B CA 1
ATOM 4386 C C . GLU B 1 139 ? -16.672 -40.688 -13.094 1 95.75 139 GLU B C 1
ATOM 4388 O O . GLU B 1 139 ? -17.891 -40.906 -13.156 1 95.75 139 GLU B O 1
ATOM 4393 N N . GLY B 1 140 ? -15.891 -41.406 -12.547 1 94 140 GLY B N 1
ATOM 4394 C CA . GLY B 1 140 ? -16.344 -42.625 -11.898 1 94 140 GLY B CA 1
ATOM 4395 C C . GLY B 1 140 ? -17.297 -42.375 -10.75 1 94 140 GLY B C 1
ATOM 4396 O O . GLY B 1 140 ? -18.172 -43.219 -10.469 1 94 140 GLY B O 1
ATOM 4397 N N . LYS B 1 141 ? -17.094 -41.281 -10.125 1 91.69 141 LYS B N 1
ATOM 4398 C CA . LYS B 1 141 ? -17.891 -40.969 -8.945 1 91.69 141 LYS B CA 1
ATOM 4399 C C . LYS B 1 141 ? -19.188 -40.25 -9.336 1 91.69 141 LYS B C 1
ATOM 4401 O O . LYS B 1 141 ? -20.094 -40.125 -8.508 1 91.69 141 LYS B O 1
ATOM 4406 N N . SER B 1 142 ? -19.375 -39.75 -10.516 1 89.31 142 SER B N 1
ATOM 4407 C CA . SER B 1 142 ? -20.469 -38.875 -10.922 1 89.31 142 SER B CA 1
ATOM 4408 C C . SER B 1 142 ? -21.688 -39.688 -11.359 1 89.31 142 SER B C 1
ATOM 4410 O O . SER B 1 142 ? -22.781 -39.125 -11.539 1 89.31 142 SER B O 1
ATOM 4412 N N . GLU B 1 143 ? -21.719 -40.969 -11.344 1 86.88 143 GLU B N 1
ATOM 4413 C CA . GLU B 1 143 ? -22.844 -41.844 -11.734 1 86.88 143 GLU B CA 1
ATOM 4414 C C . GLU B 1 143 ? -23.422 -41.406 -13.07 1 86.88 143 GLU B C 1
ATOM 4416 O O . GLU B 1 143 ? -24.641 -41.25 -13.188 1 86.88 143 GLU B O 1
ATOM 4421 N N . GLY B 1 144 ? -22.672 -40.969 -13.992 1 82.5 144 GLY B N 1
ATOM 4422 C CA . GLY B 1 144 ? -23.109 -40.656 -15.344 1 82.5 144 GLY B CA 1
ATOM 4423 C C . GLY B 1 144 ? -23.391 -39.188 -15.562 1 82.5 144 GLY B C 1
ATOM 4424 O O . GLY B 1 144 ? -23.703 -38.75 -16.688 1 82.5 144 GLY B O 1
ATOM 4425 N N . LEU B 1 145 ? -23.266 -38.312 -14.648 1 86.81 145 LEU B N 1
ATOM 4426 C CA . LEU B 1 145 ? -23.609 -36.875 -14.758 1 86.81 145 LEU B CA 1
ATOM 4427 C C . LEU B 1 145 ? -22.344 -36.031 -14.828 1 86.81 145 LEU B C 1
ATOM 4429 O O . LEU B 1 145 ? -22.422 -34.812 -14.688 1 86.81 145 LEU B O 1
ATOM 4433 N N . PHE B 1 146 ? -21.281 -36.688 -15.117 1 88.31 146 PHE B N 1
ATOM 4434 C CA . PHE B 1 146 ? -20 -35.969 -15.102 1 88.31 146 PHE B CA 1
ATOM 4435 C C . PHE B 1 146 ? -19.859 -35.062 -16.312 1 88.31 146 PHE B C 1
ATOM 4437 O O . PHE B 1 146 ? -20.062 -35.5 -17.453 1 88.31 146 PHE B O 1
ATOM 4444 N N . LYS B 1 147 ? -19.672 -33.812 -16.109 1 90.5 147 LYS B N 1
ATOM 4445 C CA . LYS B 1 147 ? -19.281 -32.844 -17.125 1 90.5 147 LYS B CA 1
ATOM 4446 C C . LYS B 1 147 ? -17.812 -32.438 -16.953 1 90.5 147 LYS B C 1
ATOM 4448 O O . LYS B 1 147 ? -17.484 -31.641 -16.078 1 90.5 147 LYS B O 1
ATOM 4453 N N . PRO B 1 148 ? -16.969 -33.031 -17.828 1 93.12 148 PRO B N 1
ATOM 4454 C CA . PRO B 1 148 ? -15.539 -32.719 -17.656 1 93.12 148 PRO B CA 1
ATOM 4455 C C . PRO B 1 148 ? -15.203 -31.266 -17.906 1 93.12 148 PRO B C 1
ATOM 4457 O O . PRO B 1 148 ? -15.797 -30.625 -18.781 1 93.12 148 PRO B O 1
ATOM 4460 N N . PRO B 1 149 ? -14.367 -30.703 -17.125 1 97.25 149 PRO B N 1
ATOM 4461 C CA . PRO B 1 149 ? -13.883 -29.375 -17.453 1 97.25 149 PRO B CA 1
ATOM 4462 C C . PRO B 1 149 ? -13.109 -29.328 -18.766 1 97.25 149 PRO B C 1
ATOM 4464 O O . PRO B 1 149 ? -12.648 -30.375 -19.25 1 97.25 149 PRO B O 1
ATOM 4467 N N . VAL B 1 150 ? -13.062 -28.156 -19.328 1 97.94 150 VAL B N 1
ATOM 4468 C CA . VAL B 1 150 ? -12.18 -27.969 -20.469 1 97.94 150 VAL B CA 1
ATOM 4469 C C . VAL B 1 150 ? -10.727 -28.141 -20.047 1 97.94 150 VAL B C 1
ATOM 4471 O O . VAL B 1 150 ? -10.312 -27.609 -19.016 1 97.94 150 VAL B O 1
ATOM 4474 N N . LEU B 1 151 ? -9.984 -28.984 -20.781 1 98.31 151 LEU B N 1
ATOM 4475 C CA . LEU B 1 151 ? -8.586 -29.219 -20.469 1 98.31 151 LEU B CA 1
ATOM 4476 C C . LEU B 1 151 ? -7.672 -28.5 -21.453 1 98.31 151 LEU B C 1
ATOM 4478 O O . LEU B 1 151 ? -7.887 -28.562 -22.656 1 98.31 151 LEU B O 1
ATOM 4482 N N . ILE B 1 152 ? -6.727 -27.703 -20.953 1 98.88 152 ILE B N 1
ATOM 4483 C CA . ILE B 1 152 ? -5.719 -27.016 -21.75 1 98.88 152 ILE B CA 1
ATOM 4484 C C . ILE B 1 152 ? -4.324 -27.438 -21.297 1 98.88 152 ILE B C 1
ATOM 4486 O O . ILE B 1 152 ? -4.016 -27.391 -20.094 1 98.88 152 ILE B O 1
ATOM 4490 N N . VAL B 1 153 ? -3.465 -27.875 -22.203 1 98.88 153 VAL B N 1
ATOM 4491 C CA . VAL B 1 153 ? -2.141 -28.344 -21.828 1 98.88 153 VAL B CA 1
ATOM 4492 C C . VAL B 1 153 ? -1.109 -27.234 -22.062 1 98.88 153 VAL B C 1
ATOM 4494 O O . VAL B 1 153 ? -1.152 -26.547 -23.078 1 98.88 153 VAL B O 1
ATOM 4497 N N . ILE B 1 154 ? -0.308 -26.969 -21.062 1 98.81 154 ILE B N 1
ATOM 4498 C CA . ILE B 1 154 ? 0.795 -26.016 -21.141 1 98.81 154 ILE B CA 1
ATOM 4499 C C . ILE B 1 154 ? 2.047 -26.719 -21.656 1 98.81 154 ILE B C 1
ATOM 4501 O O . ILE B 1 154 ? 2.609 -27.578 -20.984 1 98.81 154 ILE B O 1
ATOM 4505 N N . GLY B 1 155 ? 2.453 -26.344 -22.844 1 98.25 155 GLY B N 1
ATOM 4506 C CA . GLY B 1 155 ? 3.666 -26.891 -23.422 1 98.25 155 GLY B CA 1
ATOM 4507 C C . GLY B 1 155 ? 4.926 -26.188 -22.969 1 98.25 155 GLY B C 1
ATOM 4508 O O . GLY B 1 155 ? 4.914 -24.969 -22.766 1 98.25 155 GLY B O 1
ATOM 4509 N N . ASP B 1 156 ? 5.934 -26.891 -22.719 1 96.56 156 ASP B N 1
ATOM 4510 C CA . ASP B 1 156 ? 7.258 -26.406 -22.375 1 96.56 156 ASP B CA 1
ATOM 4511 C C . ASP B 1 156 ? 8.344 -27.062 -23.219 1 96.56 156 ASP B C 1
ATOM 4513 O O . ASP B 1 156 ? 8.594 -28.266 -23.078 1 96.56 156 ASP B O 1
ATOM 4517 N N . GLU B 1 157 ? 9.016 -26.344 -24.016 1 92.81 157 GLU B N 1
ATOM 4518 C CA . GLU B 1 157 ? 9.969 -26.875 -24.984 1 92.81 157 GLU B CA 1
ATOM 4519 C C . GLU B 1 157 ? 11.219 -27.422 -24.297 1 92.81 157 GLU B C 1
ATOM 4521 O O . GLU B 1 157 ? 11.984 -28.172 -24.906 1 92.81 157 GLU B O 1
ATOM 4526 N N . THR B 1 158 ? 11.383 -27 -23.094 1 91.88 158 THR B N 1
ATOM 4527 C CA . THR B 1 158 ? 12.578 -27.422 -22.375 1 91.88 158 THR B CA 1
ATOM 4528 C C . THR B 1 158 ? 12.375 -28.812 -21.766 1 91.88 158 THR B C 1
ATOM 4530 O O . THR B 1 158 ? 13.312 -29.391 -21.219 1 91.88 158 THR B O 1
ATOM 4533 N N . CYS B 1 159 ? 11.156 -29.359 -21.859 1 94.44 159 CYS B N 1
ATOM 4534 C CA . CYS B 1 159 ? 10.812 -30.656 -21.297 1 94.44 159 CYS B CA 1
ATOM 4535 C C . CYS B 1 159 ? 10.672 -31.703 -22.406 1 94.44 159 CYS B C 1
ATOM 4537 O O . CYS B 1 159 ? 10.688 -31.359 -23.594 1 94.44 159 CYS B O 1
ATOM 4539 N N . ASP B 1 160 ? 10.609 -33 -21.922 1 95.56 160 ASP B N 1
ATOM 4540 C CA . ASP B 1 160 ? 10.289 -34.062 -22.859 1 95.56 160 ASP B CA 1
ATOM 4541 C C . ASP B 1 160 ? 8.969 -33.812 -23.578 1 95.56 160 ASP B C 1
ATOM 4543 O O . ASP B 1 160 ? 7.973 -33.438 -22.938 1 95.56 160 ASP B O 1
ATOM 4547 N N . ARG B 1 161 ? 8.898 -34.031 -24.844 1 96.5 161 ARG B N 1
ATOM 4548 C CA . ARG B 1 161 ? 7.742 -33.656 -25.656 1 96.5 161 ARG B CA 1
ATOM 4549 C C . ARG B 1 161 ? 6.652 -34.719 -25.578 1 96.5 161 ARG B C 1
ATOM 4551 O O . ARG B 1 161 ? 5.504 -34.469 -25.953 1 96.5 161 ARG B O 1
ATOM 4558 N N . ALA B 1 162 ? 6.992 -35.844 -25.188 1 97.5 162 ALA B N 1
ATOM 4559 C CA . ALA B 1 162 ? 6.102 -37 -25.25 1 97.5 162 ALA B CA 1
ATOM 4560 C C . ALA B 1 162 ? 4.789 -36.719 -24.531 1 97.5 162 ALA B C 1
ATOM 4562 O O . ALA B 1 162 ? 3.707 -36.969 -25.062 1 97.5 162 ALA B O 1
ATOM 4563 N N . PRO B 1 163 ? 4.902 -36.188 -23.344 1 97.75 163 PRO B N 1
ATOM 4564 C CA . PRO B 1 163 ? 3.635 -35.906 -22.656 1 97.75 163 PRO B CA 1
ATOM 4565 C C . PRO B 1 163 ? 2.777 -34.906 -23.391 1 97.75 163 PRO B C 1
ATOM 4567 O O . PRO B 1 163 ? 1.549 -35 -23.391 1 97.75 163 PRO B O 1
ATOM 4570 N N . LEU B 1 164 ? 3.359 -33.906 -23.938 1 98.19 164 LEU B N 1
ATOM 4571 C CA . LEU B 1 164 ? 2.627 -32.906 -24.719 1 98.19 164 LEU B CA 1
ATOM 4572 C C . LEU B 1 164 ? 1.946 -33.531 -25.922 1 98.19 164 LEU B C 1
ATOM 4574 O O . LEU B 1 164 ? 0.769 -33.281 -26.172 1 98.19 164 LEU B O 1
ATOM 4578 N N . GLU B 1 165 ? 2.713 -34.375 -26.656 1 98.12 165 GLU B N 1
ATOM 4579 C CA . GLU B 1 165 ? 2.168 -35.031 -27.828 1 98.12 165 GLU B CA 1
ATOM 4580 C C . GLU B 1 165 ? 1.007 -35.969 -27.453 1 98.12 165 GLU B C 1
ATOM 4582 O O . GLU B 1 165 ? 0.024 -36.062 -28.188 1 98.12 165 GLU B O 1
ATOM 4587 N N . TYR B 1 166 ? 1.247 -36.625 -26.344 1 98.25 166 TYR B N 1
ATOM 4588 C CA . TYR B 1 166 ? 0.172 -37.469 -25.844 1 98.25 166 TYR B CA 1
ATOM 4589 C C . TYR B 1 166 ? -1.092 -36.656 -25.594 1 98.25 166 TYR B C 1
ATOM 4591 O O . TYR B 1 166 ? -2.178 -37.031 -26.031 1 98.25 166 TYR B O 1
ATOM 4599 N N . ALA B 1 167 ? -1.028 -35.5 -24.906 1 98.25 167 ALA B N 1
ATOM 4600 C CA . ALA B 1 167 ? -2.166 -34.625 -24.625 1 98.25 167 ALA B CA 1
ATOM 4601 C C . ALA B 1 167 ? -2.822 -34.156 -25.922 1 98.25 167 ALA B C 1
ATOM 4603 O O . ALA B 1 167 ? -4.047 -34.188 -26.047 1 98.25 167 ALA B O 1
ATOM 4604 N N . LEU B 1 168 ? -1.966 -33.75 -26.859 1 98.25 168 LEU B N 1
ATOM 4605 C CA . LEU B 1 168 ? -2.467 -33.25 -28.141 1 98.25 168 LEU B CA 1
ATOM 4606 C C . LEU B 1 168 ? -3.186 -34.344 -28.906 1 98.25 168 LEU B C 1
ATOM 4608 O O . LEU B 1 168 ? -4.188 -34.094 -29.578 1 98.25 168 LEU B O 1
ATOM 4612 N N . SER B 1 169 ? -2.67 -35.531 -28.828 1 98.12 169 SER B N 1
ATOM 4613 C CA . SER B 1 169 ? -3.279 -36.688 -29.531 1 98.12 169 SER B CA 1
ATOM 4614 C C . SER B 1 169 ? -4.672 -36.969 -28.984 1 98.12 169 SER B C 1
ATOM 4616 O O . SER B 1 169 ? -5.5 -37.562 -29.672 1 98.12 169 SER B O 1
ATOM 4618 N N . LYS B 1 170 ? -4.922 -36.562 -27.781 1 97.31 170 LYS B N 1
ATOM 4619 C CA . LYS B 1 170 ? -6.223 -36.75 -27.156 1 97.31 170 LYS B CA 1
ATOM 4620 C C . LYS B 1 170 ? -7.168 -35.594 -27.484 1 97.31 170 LYS B C 1
ATOM 4622 O O . LYS B 1 170 ? -8.281 -35.531 -26.953 1 97.31 170 LYS B O 1
ATOM 4627 N N . GLY B 1 171 ? -6.703 -34.656 -28.281 1 97.38 171 GLY B N 1
ATOM 4628 C CA . GLY B 1 171 ? -7.531 -33.531 -28.703 1 97.38 171 GLY B CA 1
ATOM 4629 C C . GLY B 1 171 ? -7.477 -32.344 -27.75 1 97.38 171 GLY B C 1
ATOM 4630 O O . GLY B 1 171 ? -8.258 -31.406 -27.875 1 97.38 171 GLY B O 1
ATOM 4631 N N . VAL B 1 172 ? -6.598 -32.375 -26.766 1 98.31 172 VAL B N 1
ATOM 4632 C CA . VAL B 1 172 ? -6.473 -31.281 -25.797 1 98.31 172 VAL B CA 1
ATOM 4633 C C . VAL B 1 172 ? -5.773 -30.078 -26.453 1 98.31 172 VAL B C 1
ATOM 4635 O O . VAL B 1 172 ? -4.766 -30.25 -27.141 1 98.31 172 VAL B O 1
ATOM 4638 N N . THR B 1 173 ? -6.332 -28.875 -26.281 1 98.44 173 THR B N 1
ATOM 4639 C CA . THR B 1 173 ? -5.766 -27.656 -26.844 1 98.44 173 THR B CA 1
ATOM 4640 C C . THR B 1 173 ? -4.523 -27.219 -26.062 1 98.44 173 THR B C 1
ATOM 4642 O O . THR B 1 173 ? -4.484 -27.312 -24.844 1 98.44 173 THR B O 1
ATOM 4645 N N . GLU B 1 174 ? -3.537 -26.781 -26.797 1 98.75 174 GLU B N 1
ATOM 4646 C CA . GLU B 1 174 ? -2.33 -26.25 -26.172 1 98.75 174 GLU B CA 1
ATOM 4647 C C . GLU B 1 174 ? -2.525 -24.797 -25.766 1 98.75 174 GLU B C 1
ATOM 4649 O O . GLU B 1 174 ? -3.223 -24.047 -26.438 1 98.75 174 GLU B O 1
ATOM 4654 N N . TYR B 1 175 ? -1.897 -24.422 -24.688 1 98.81 175 TYR B N 1
ATOM 4655 C CA . TYR B 1 175 ? -2.021 -23.094 -24.094 1 98.81 175 TYR B CA 1
ATOM 4656 C C . TYR B 1 175 ? -1.735 -22 -25.109 1 98.81 175 TYR B C 1
ATOM 4658 O O . TYR B 1 175 ? -2.514 -21.047 -25.266 1 98.81 175 TYR B O 1
ATOM 4666 N N . GLU B 1 176 ? -0.601 -22.109 -25.859 1 98.62 176 GLU B N 1
ATOM 4667 C CA . GLU B 1 176 ? -0.212 -21.078 -26.828 1 98.62 176 GLU B CA 1
ATOM 4668 C C . GLU B 1 176 ? -1.229 -20.984 -27.969 1 98.62 176 GLU B C 1
ATOM 4670 O O . GLU B 1 176 ? -1.475 -19.891 -28.5 1 98.62 176 GLU B O 1
ATOM 4675 N N . LYS B 1 177 ? -1.783 -22.109 -28.344 1 98.56 177 LYS B N 1
ATOM 4676 C CA . LYS B 1 177 ? -2.814 -22.109 -29.375 1 98.56 177 LYS B CA 1
ATOM 4677 C C . LYS B 1 177 ? -4.09 -21.422 -28.891 1 98.56 177 LYS B C 1
ATOM 4679 O O . LYS B 1 177 ? -4.77 -20.734 -29.656 1 98.56 177 LYS B O 1
ATOM 4684 N N . LEU B 1 178 ? -4.398 -21.688 -27.625 1 98.81 178 LEU B N 1
ATOM 4685 C CA . LEU B 1 178 ? -5.531 -21 -27.031 1 98.81 178 LEU B CA 1
ATOM 4686 C C . LEU B 1 178 ? -5.328 -19.484 -27.078 1 98.81 178 LEU B C 1
ATOM 4688 O O . LEU B 1 178 ? -6.25 -18.75 -27.422 1 98.81 178 LEU B O 1
ATOM 4692 N N . LEU B 1 179 ? -4.125 -19 -26.719 1 98.75 179 LEU B N 1
ATOM 4693 C CA . LEU B 1 179 ? -3.828 -17.578 -26.703 1 98.75 179 LEU B CA 1
ATOM 4694 C C . LEU B 1 179 ? -4.031 -16.969 -28.078 1 98.75 179 LEU B C 1
ATOM 4696 O O . LEU B 1 179 ? -4.473 -15.82 -28.203 1 98.75 179 LEU B O 1
ATOM 4700 N N . GLU B 1 180 ? -3.752 -17.719 -29.094 1 98.5 180 GLU B N 1
ATOM 4701 C CA . GLU B 1 180 ? -3.863 -17.234 -30.453 1 98.5 180 GLU B CA 1
ATOM 4702 C C . GLU B 1 180 ? -5.309 -16.875 -30.812 1 98.5 180 GLU B C 1
ATOM 4704 O O . GLU B 1 180 ? -5.555 -16.062 -31.688 1 98.5 180 GLU B O 1
ATOM 4709 N N . THR B 1 181 ? -6.191 -17.453 -30.125 1 98.5 181 THR B N 1
ATOM 4710 C CA . THR B 1 181 ? -7.602 -17.219 -30.422 1 98.5 181 THR B CA 1
ATOM 4711 C C . THR B 1 181 ? -8.094 -15.945 -29.734 1 98.5 181 THR B C 1
ATOM 4713 O O . THR B 1 181 ? -9.188 -15.453 -30.031 1 98.5 181 THR B O 1
ATOM 4716 N N . GLY B 1 182 ? -7.336 -15.406 -28.812 1 98.69 182 GLY B N 1
ATOM 4717 C CA . GLY B 1 182 ? -7.766 -14.281 -28 1 98.69 182 GLY B CA 1
ATOM 4718 C C . GLY B 1 182 ? -7.41 -12.938 -28.609 1 98.69 182 GLY B C 1
ATOM 4719 O O . GLY B 1 182 ? -6.516 -12.852 -29.453 1 98.69 182 GLY B O 1
ATOM 4720 N N . ASP B 1 183 ? -8.039 -11.875 -28.141 1 98.62 183 ASP B N 1
ATOM 4721 C CA . ASP B 1 183 ? -7.84 -10.492 -28.562 1 98.62 183 ASP B CA 1
ATOM 4722 C C . ASP B 1 183 ? -6.828 -9.789 -27.656 1 98.62 183 ASP B C 1
ATOM 4724 O O . ASP B 1 183 ? -7.062 -9.625 -26.453 1 98.62 183 ASP B O 1
ATOM 4728 N N . PRO B 1 184 ? -5.688 -9.375 -28.203 1 97.75 184 PRO B N 1
ATOM 4729 C CA . PRO B 1 184 ? -4.695 -8.68 -27.391 1 97.75 184 PRO B CA 1
ATOM 4730 C C . PRO B 1 184 ? -5.188 -7.328 -26.875 1 97.75 184 PRO B C 1
ATOM 4732 O O . PRO B 1 184 ? -4.555 -6.723 -26.016 1 97.75 184 PRO B O 1
ATOM 4735 N N . GLU B 1 185 ? -6.344 -6.848 -27.359 1 97.12 185 GLU B N 1
ATOM 4736 C CA . GLU B 1 185 ? -6.906 -5.57 -26.938 1 97.12 185 GLU B CA 1
ATOM 4737 C C . GLU B 1 185 ? -8.188 -5.77 -26.125 1 97.12 185 GLU B C 1
ATOM 4739 O O . GLU B 1 185 ? -9.023 -4.867 -26.047 1 97.12 185 GLU B O 1
ATOM 4744 N N . PHE B 1 186 ? -8.336 -7 -25.625 1 97.94 186 PHE B N 1
ATOM 4745 C CA . PHE B 1 186 ? -9.508 -7.324 -24.828 1 97.94 186 PHE B CA 1
ATOM 4746 C C . PHE B 1 186 ? -9.711 -6.297 -23.719 1 97.94 186 PHE B C 1
ATOM 4748 O O . PHE B 1 186 ? -8.781 -6.016 -22.953 1 97.94 186 PHE B O 1
ATOM 4755 N N . ALA B 1 187 ? -10.891 -5.684 -23.641 1 96.56 187 ALA B N 1
ATOM 4756 C CA . ALA B 1 187 ? -11.211 -4.672 -22.641 1 96.56 187 ALA B CA 1
ATOM 4757 C C . ALA B 1 187 ? -11.734 -5.32 -21.359 1 96.56 187 ALA B C 1
ATOM 4759 O O . ALA B 1 187 ? -12.93 -5.238 -21.062 1 96.56 187 ALA B O 1
ATOM 4760 N N . TRP B 1 188 ? -10.82 -5.875 -20.609 1 96.88 188 TRP B N 1
ATOM 4761 C CA . TRP B 1 188 ? -11.242 -6.496 -19.359 1 96.88 188 TRP B CA 1
ATOM 4762 C C . TRP B 1 188 ? -11.797 -5.457 -18.406 1 96.88 188 TRP B C 1
ATOM 4764 O O . TRP B 1 188 ? -11.531 -4.262 -18.547 1 96.88 188 TRP B O 1
ATOM 4774 N N . LYS B 1 189 ? -12.672 -5.906 -17.484 1 93.62 189 LYS B N 1
ATOM 4775 C CA . LYS B 1 189 ? -13.266 -5.027 -16.484 1 93.62 189 LYS B CA 1
ATOM 4776 C C . LYS B 1 189 ? -12.867 -5.461 -15.07 1 93.62 189 LYS B C 1
ATOM 4778 O O . LYS B 1 189 ? -12.781 -6.656 -14.781 1 93.62 189 LYS B O 1
ATOM 4783 N N . PRO B 1 190 ? -12.602 -4.469 -14.234 1 94.31 190 PRO B N 1
ATOM 4784 C CA . PRO B 1 190 ? -12.359 -4.816 -12.828 1 94.31 190 PRO B CA 1
ATOM 4785 C C . PRO B 1 190 ? -13.602 -5.387 -12.148 1 94.31 190 PRO B C 1
ATOM 4787 O O . PRO B 1 190 ? -14.711 -5.273 -12.672 1 94.31 190 PRO B O 1
ATOM 4790 N N . PRO B 1 191 ? -13.383 -6.066 -11.008 1 96.5 191 PRO B N 1
ATOM 4791 C CA . PRO B 1 191 ? -14.562 -6.531 -10.281 1 96.5 191 PRO B CA 1
ATOM 4792 C C . PRO B 1 191 ? -15.5 -5.395 -9.883 1 96.5 191 PRO B C 1
ATOM 4794 O O . PRO B 1 191 ? -15.047 -4.281 -9.602 1 96.5 191 PRO B O 1
ATOM 4797 N N . ARG B 1 192 ? -16.797 -5.676 -9.828 1 94.75 192 ARG B N 1
ATOM 4798 C CA . ARG B 1 192 ? -17.766 -4.684 -9.383 1 94.75 192 ARG B CA 1
ATOM 4799 C C . ARG B 1 192 ? -17.609 -4.414 -7.887 1 94.75 192 ARG B C 1
ATOM 4801 O O . ARG B 1 192 ? -17.828 -3.293 -7.426 1 94.75 192 ARG B O 1
ATOM 4808 N N . ASP B 1 193 ? -17.266 -5.426 -7.215 1 96.38 193 ASP B N 1
ATOM 4809 C CA . ASP B 1 193 ? -17.062 -5.395 -5.773 1 96.38 193 ASP B CA 1
ATOM 4810 C C . ASP B 1 193 ? -15.727 -6.039 -5.391 1 96.38 193 ASP B C 1
ATOM 4812 O O . ASP B 1 193 ? -15.477 -7.203 -5.707 1 96.38 193 ASP B O 1
ATOM 4816 N N . GLU B 1 194 ? -14.883 -5.254 -4.691 1 97.88 194 GLU B N 1
ATOM 4817 C CA . GLU B 1 194 ? -13.562 -5.73 -4.309 1 97.88 194 GLU B CA 1
ATOM 4818 C C . GLU B 1 194 ? -13.648 -6.941 -3.387 1 97.88 194 GLU B C 1
ATOM 4820 O O . GLU B 1 194 ? -12.656 -7.633 -3.16 1 97.88 194 GLU B O 1
ATOM 4825 N N . TRP B 1 195 ? -14.852 -7.266 -2.883 1 97.88 195 TRP B N 1
ATOM 4826 C CA . TRP B 1 195 ? -15.086 -8.43 -2.037 1 97.88 195 TRP B CA 1
ATOM 4827 C C . TRP B 1 195 ? -15.219 -9.695 -2.879 1 97.88 195 TRP B C 1
ATOM 4829 O O . TRP B 1 195 ? -15.156 -10.812 -2.352 1 97.88 195 TRP B O 1
ATOM 4839 N N . GLN B 1 196 ? -15.32 -9.586 -4.234 1 97.81 196 GLN B N 1
ATOM 4840 C CA . GLN B 1 196 ? -15.375 -10.758 -5.105 1 97.81 196 GLN B CA 1
ATOM 4841 C C . GLN B 1 196 ? -14.094 -11.578 -4.996 1 97.81 196 GLN B C 1
ATOM 4843 O O . GLN B 1 196 ? -13.031 -11.039 -4.664 1 97.81 196 GLN B O 1
ATOM 4848 N N . SER B 1 197 ? -14.258 -12.867 -5.242 1 98.31 197 SER B N 1
ATOM 4849 C CA . SER B 1 197 ? -13.133 -13.789 -5.113 1 98.31 197 SER B CA 1
ATOM 4850 C C . SER B 1 197 ? -12.195 -13.695 -6.316 1 98.31 197 SER B C 1
ATOM 4852 O O . SER B 1 197 ? -12.656 -13.586 -7.457 1 98.31 197 SER B O 1
ATOM 4854 N N . ILE B 1 198 ? -10.898 -13.719 -6.051 1 98.5 198 ILE B N 1
ATOM 4855 C CA . ILE B 1 198 ? -9.922 -13.672 -7.129 1 98.5 198 ILE B CA 1
ATOM 4856 C C . ILE B 1 198 ? -9.188 -15.016 -7.219 1 98.5 198 ILE B C 1
ATOM 4858 O O . ILE B 1 198 ? -8.773 -15.43 -8.305 1 98.5 198 ILE B O 1
ATOM 4862 N N . ALA B 1 199 ? -9.078 -15.68 -6.078 1 98.56 199 ALA B N 1
ATOM 4863 C CA . ALA B 1 199 ? -8.32 -16.938 -6.051 1 98.56 199 ALA B CA 1
ATOM 4864 C C . ALA B 1 199 ? -8.875 -17.875 -4.992 1 98.56 199 ALA B C 1
ATOM 4866 O O . ALA B 1 199 ? -9.531 -17.453 -4.039 1 98.56 199 ALA B O 1
ATOM 4867 N N . LEU B 1 200 ? -8.656 -19.109 -5.23 1 98.12 200 LEU B N 1
ATOM 4868 C CA . LEU B 1 200 ? -9.016 -20.219 -4.363 1 98.12 200 LEU B CA 1
ATOM 4869 C C . LEU B 1 200 ? -7.816 -21.125 -4.129 1 98.12 200 LEU B C 1
ATOM 4871 O O . LEU B 1 200 ? -7.129 -21.516 -5.078 1 98.12 200 LEU B O 1
ATOM 4875 N N . GLY B 1 201 ? -7.445 -21.359 -2.869 1 96.06 201 GLY B N 1
ATOM 4876 C CA . GLY B 1 201 ? -6.406 -22.297 -2.498 1 96.06 201 GLY B CA 1
ATOM 4877 C C . GLY B 1 201 ? -6.867 -23.328 -1.483 1 96.06 201 GLY B C 1
ATOM 4878 O O . GLY B 1 201 ? -7.871 -23.125 -0.797 1 96.06 201 GLY B O 1
ATOM 4879 N N . TYR B 1 202 ? -6.188 -24.469 -1.4 1 94.88 202 TYR B N 1
ATOM 4880 C CA . TYR B 1 202 ? -6.594 -25.531 -0.486 1 94.88 202 TYR B CA 1
ATOM 4881 C C . TYR B 1 202 ? -5.5 -25.812 0.531 1 94.88 202 TYR B C 1
ATOM 4883 O O . TYR B 1 202 ? -4.312 -25.828 0.189 1 94.88 202 TYR B O 1
ATOM 4891 N N . THR B 1 203 ? -5.891 -25.906 1.795 1 87.06 203 THR B N 1
ATOM 4892 C CA . THR B 1 203 ? -4.969 -26.25 2.875 1 87.06 203 THR B CA 1
ATOM 4893 C C . THR B 1 203 ? -4.926 -27.75 3.094 1 87.06 203 THR B C 1
ATOM 4895 O O . THR B 1 203 ? -5.898 -28.453 2.812 1 87.06 203 THR B O 1
ATOM 4898 N N . SER B 1 204 ? -3.732 -28.391 3.318 1 70 204 SER B N 1
ATOM 4899 C CA . SER B 1 204 ? -3.604 -29.828 3.568 1 70 204 SER B CA 1
ATOM 4900 C C . SER B 1 204 ? -4.043 -30.172 4.988 1 70 204 SER B C 1
ATOM 4902 O O . SER B 1 204 ? -3.822 -31.297 5.445 1 70 204 SER B O 1
ATOM 4904 N N . GLY B 1 205 ? -4.961 -29.547 5.605 1 55.91 205 GLY B N 1
ATOM 4905 C CA . GLY B 1 205 ? -5.25 -29.781 7.012 1 55.91 205 GLY B CA 1
ATOM 4906 C C . GLY B 1 205 ? -5.297 -31.25 7.379 1 55.91 205 GLY B C 1
ATOM 4907 O O . GLY B 1 205 ? -5.238 -32.125 6.5 1 55.91 205 GLY B O 1
ATOM 4908 N N . THR B 1 206 ? -5.012 -31.531 8.719 1 50.03 206 THR B N 1
ATOM 4909 C CA . THR B 1 206 ? -4.988 -32.844 9.375 1 50.03 206 THR B CA 1
ATOM 4910 C C . THR B 1 206 ? -6.277 -33.594 9.102 1 50.03 206 THR B C 1
ATOM 4912 O O . THR B 1 206 ? -6.348 -34.812 9.336 1 50.03 206 THR B O 1
ATOM 4915 N N . THR B 1 207 ? -7.301 -32.844 8.812 1 50.25 207 THR B N 1
ATOM 4916 C CA . THR B 1 207 ? -8.539 -33.594 8.602 1 50.25 207 THR B CA 1
ATOM 4917 C C . THR B 1 207 ? -8.609 -34.125 7.176 1 50.25 207 THR B C 1
ATOM 4919 O O . THR B 1 207 ? -7.879 -33.688 6.293 1 50.25 207 THR B O 1
ATOM 4922 N N . ALA B 1 208 ? -9.43 -35.062 6.996 1 59.5 208 ALA B N 1
ATOM 4923 C CA . ALA B 1 208 ? -9.602 -35.938 5.832 1 59.5 208 ALA B CA 1
ATOM 4924 C C . ALA B 1 208 ? -9.969 -35.125 4.594 1 59.5 208 ALA B C 1
ATOM 4926 O O . ALA B 1 208 ? -9.594 -35.469 3.475 1 59.5 208 ALA B O 1
ATOM 4927 N N . ASN B 1 209 ? -10.492 -33.781 4.738 1 76.56 209 ASN B N 1
ATOM 4928 C CA . ASN B 1 209 ? -10.891 -33.125 3.498 1 76.56 209 ASN B CA 1
ATOM 4929 C C . ASN B 1 209 ? -10.273 -31.734 3.391 1 76.56 209 ASN B C 1
ATOM 4931 O O . ASN B 1 209 ? -10.336 -30.938 4.336 1 76.56 209 ASN B O 1
ATOM 4935 N N . PRO B 1 210 ? -9.578 -31.422 2.266 1 86.56 210 PRO B N 1
ATOM 4936 C CA . PRO B 1 210 ? -8.984 -30.094 2.043 1 86.56 210 PRO B CA 1
ATOM 4937 C C . PRO B 1 210 ? -10.008 -28.969 2.154 1 86.56 210 PRO B C 1
ATOM 4939 O O . PRO B 1 210 ? -11.18 -29.156 1.825 1 86.56 210 PRO B O 1
ATOM 4942 N N . LYS B 1 211 ? -9.719 -27.891 2.861 1 92.75 211 LYS B N 1
ATOM 4943 C CA . LYS B 1 211 ? -10.562 -26.703 2.971 1 92.75 211 LYS B CA 1
ATOM 4944 C C . LYS B 1 211 ? -10.203 -25.672 1.906 1 92.75 211 LYS B C 1
ATOM 4946 O O . LYS B 1 211 ? -9.039 -25.297 1.754 1 92.75 211 LYS B O 1
ATOM 4951 N N . GLY B 1 212 ? -11.141 -25.25 1.145 1 96.5 212 GLY B N 1
ATOM 4952 C CA . GLY B 1 212 ? -10.93 -24.234 0.12 1 96.5 212 GLY B CA 1
ATOM 4953 C C . GLY B 1 212 ? -10.93 -22.812 0.668 1 96.5 212 GLY B C 1
ATOM 4954 O O . GLY B 1 212 ? -11.984 -22.297 1.037 1 96.5 212 GLY B O 1
ATOM 4955 N N . VAL B 1 213 ? -9.773 -22.188 0.687 1 97.44 213 VAL B N 1
ATOM 4956 C CA . VAL B 1 213 ? -9.602 -20.844 1.207 1 97.44 213 VAL B CA 1
ATOM 4957 C C . VAL B 1 213 ? -9.812 -19.828 0.087 1 97.44 213 VAL B C 1
ATOM 4959 O O . VAL B 1 213 ? -9.094 -19.828 -0.915 1 97.44 213 VAL B O 1
ATOM 4962 N N . LEU B 1 214 ? -10.797 -18.938 0.276 1 98.12 214 LEU B N 1
ATOM 4963 C CA . LEU B 1 214 ? -11.109 -17.953 -0.744 1 98.12 214 LEU B CA 1
ATOM 4964 C C . LEU B 1 214 ? -10.453 -16.609 -0.415 1 98.12 214 LEU B C 1
ATOM 4966 O O . LEU B 1 214 ? -10.5 -16.156 0.731 1 98.12 214 LEU B O 1
ATOM 4970 N N . VAL B 1 215 ? -9.852 -16.047 -1.435 1 97.94 215 VAL B N 1
ATOM 4971 C CA . VAL B 1 215 ? -9.18 -14.758 -1.328 1 97.94 215 VAL B CA 1
ATOM 4972 C C . VAL B 1 215 ? -9.945 -13.711 -2.127 1 97.94 215 VAL B C 1
ATOM 4974 O O . VAL B 1 215 ? -10.289 -1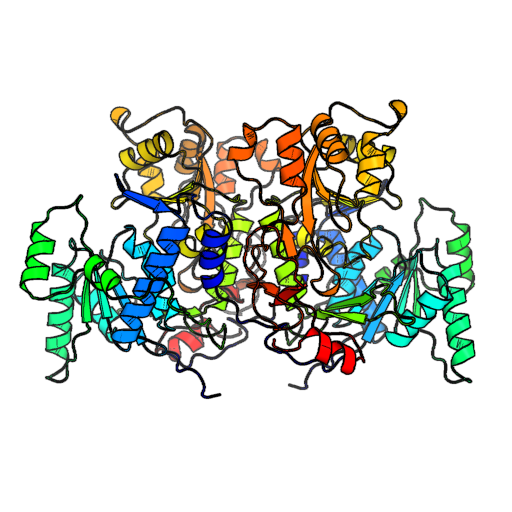3.938 -3.289 1 97.94 215 VAL B O 1
ATOM 4977 N N . SER B 1 216 ? -10.273 -12.602 -1.538 1 98.31 216 SER B N 1
ATOM 4978 C CA . SER B 1 216 ? -10.945 -11.516 -2.242 1 98.31 216 SER B CA 1
ATOM 4979 C C . SER B 1 216 ? -9.961 -10.68 -3.049 1 98.31 216 SER B C 1
ATOM 4981 O O . SER B 1 216 ? -8.758 -10.727 -2.805 1 98.31 216 SER B O 1
ATOM 4983 N N . HIS B 1 217 ? -10.477 -9.883 -4.047 1 98.56 217 HIS B N 1
ATOM 4984 C CA . HIS B 1 217 ? -9.648 -8.922 -4.766 1 98.56 217 HIS B CA 1
ATOM 4985 C C . HIS B 1 217 ? -9.023 -7.906 -3.809 1 98.56 217 HIS B C 1
ATOM 4987 O O . HIS B 1 217 ? -7.852 -7.551 -3.953 1 98.56 217 HIS B O 1
ATOM 4993 N N . ARG B 1 218 ? -9.75 -7.48 -2.775 1 98.38 218 ARG B N 1
ATOM 4994 C CA . ARG B 1 218 ? -9.281 -6.535 -1.766 1 98.38 218 ARG B CA 1
ATOM 4995 C C . ARG B 1 218 ? -8.078 -7.098 -1.011 1 98.38 218 ARG B C 1
ATOM 4997 O O . ARG B 1 218 ? -7.059 -6.422 -0.866 1 98.38 218 ARG B O 1
ATOM 5004 N N . ALA B 1 219 ? -8.227 -8.32 -0.597 1 98.25 219 ALA B N 1
ATOM 5005 C CA . ALA B 1 219 ? -7.148 -8.961 0.156 1 98.25 219 ALA B CA 1
ATOM 5006 C C . ALA B 1 219 ? -5.895 -9.125 -0.702 1 98.25 219 ALA B C 1
ATOM 5008 O O . ALA B 1 219 ? -4.785 -8.836 -0.248 1 98.25 219 ALA B O 1
ATOM 5009 N N . ALA B 1 220 ? -6.094 -9.562 -1.929 1 98.44 220 ALA B N 1
ATOM 5010 C CA . ALA B 1 220 ? -4.965 -9.75 -2.838 1 98.44 220 ALA B CA 1
ATOM 5011 C C . ALA B 1 220 ? -4.258 -8.43 -3.117 1 98.44 220 ALA B C 1
ATOM 5013 O O . ALA B 1 220 ? -3.025 -8.367 -3.145 1 98.44 220 ALA B O 1
ATOM 5014 N N . TYR B 1 221 ? -5.043 -7.375 -3.314 1 98.56 221 TYR B N 1
ATOM 5015 C CA . TYR B 1 221 ? -4.496 -6.047 -3.557 1 98.56 221 TYR B CA 1
ATOM 5016 C C . TYR B 1 221 ? -3.645 -5.586 -2.381 1 98.56 221 TYR B C 1
ATOM 5018 O O . TYR B 1 221 ? -2.488 -5.195 -2.559 1 98.56 221 TYR B O 1
ATOM 5026 N N . LEU B 1 222 ? -4.18 -5.656 -1.204 1 98.12 222 LEU B N 1
ATOM 5027 C CA . LEU B 1 222 ? -3.504 -5.148 -0.015 1 98.12 222 LEU B CA 1
ATOM 5028 C C . LEU B 1 222 ? -2.303 -6.02 0.343 1 98.12 222 LEU B C 1
ATOM 5030 O O . LEU B 1 222 ? -1.26 -5.508 0.755 1 98.12 222 LEU B O 1
ATOM 5034 N N . MET B 1 223 ? -2.418 -7.324 0.181 1 97.75 223 MET B N 1
ATOM 5035 C CA . MET B 1 223 ? -1.284 -8.211 0.438 1 97.75 223 MET B CA 1
ATOM 5036 C C . MET B 1 223 ? -0.145 -7.93 -0.537 1 97.75 223 MET B C 1
ATOM 5038 O O . MET B 1 223 ? 1.024 -7.941 -0.15 1 97.75 223 MET B O 1
ATOM 5042 N N . SER B 1 224 ? -0.525 -7.68 -1.81 1 97.75 224 SER B N 1
ATOM 5043 C CA . SER B 1 224 ? 0.494 -7.383 -2.811 1 97.75 224 SER B CA 1
ATOM 5044 C C . SER B 1 224 ? 1.308 -6.152 -2.422 1 97.75 224 SER B C 1
ATOM 5046 O O . SER B 1 224 ? 2.527 -6.129 -2.598 1 97.75 224 SER B O 1
ATOM 5048 N N . LEU B 1 225 ? 0.657 -5.164 -1.901 1 96.94 225 LEU B N 1
ATOM 5049 C CA . LEU B 1 225 ? 1.354 -3.971 -1.44 1 96.94 225 LEU B CA 1
ATOM 5050 C C . LEU B 1 225 ? 2.105 -4.246 -0.142 1 96.94 225 LEU B C 1
ATOM 5052 O O . LEU B 1 225 ? 3.23 -3.773 0.041 1 96.94 225 LEU B O 1
ATOM 5056 N N . ASN B 1 226 ? 1.51 -5.031 0.729 1 95.75 226 ASN B N 1
ATOM 5057 C CA . ASN B 1 226 ? 2.072 -5.34 2.039 1 95.75 226 ASN B CA 1
ATOM 5058 C C . ASN B 1 226 ? 3.445 -5.996 1.919 1 95.75 226 ASN B C 1
ATOM 5060 O O . ASN B 1 226 ? 4.387 -5.605 2.613 1 95.75 226 ASN B O 1
ATOM 5064 N N . VAL B 1 227 ? 3.566 -6.938 1.026 1 96.19 227 VAL B N 1
ATOM 5065 C CA . VAL B 1 227 ? 4.805 -7.707 0.958 1 96.19 227 VAL B CA 1
ATOM 5066 C C . VAL B 1 227 ? 5.934 -6.824 0.426 1 96.19 227 VAL B C 1
ATOM 5068 O O . VAL B 1 227 ? 7.082 -6.957 0.849 1 96.19 227 VAL B O 1
ATOM 5071 N N . VAL B 1 228 ? 5.633 -5.93 -0.471 1 95.75 228 VAL B N 1
ATOM 5072 C CA . VAL B 1 228 ? 6.621 -5.016 -1.034 1 95.75 228 VAL B CA 1
ATOM 5073 C C . VAL B 1 228 ? 7.078 -4.027 0.036 1 95.75 228 VAL B C 1
ATOM 5075 O O . VAL B 1 228 ? 8.281 -3.783 0.19 1 95.75 228 VAL B O 1
ATOM 5078 N N . LEU B 1 229 ? 6.137 -3.508 0.755 1 93.94 229 LEU B N 1
ATOM 5079 C CA . LEU B 1 229 ? 6.41 -2.494 1.768 1 93.94 229 LEU B CA 1
ATOM 5080 C C . LEU B 1 229 ? 7.188 -3.088 2.936 1 93.94 229 LEU B C 1
ATOM 5082 O O . LEU B 1 229 ? 8.195 -2.523 3.365 1 93.94 229 LEU B O 1
ATOM 5086 N N . THR B 1 230 ? 6.738 -4.195 3.377 1 91.06 230 THR B N 1
ATOM 5087 C CA . THR B 1 230 ? 7.348 -4.852 4.531 1 91.06 230 THR B CA 1
ATOM 5088 C C . THR B 1 230 ? 8.766 -5.297 4.211 1 91.06 230 THR B C 1
ATOM 5090 O O . THR B 1 230 ? 9.656 -5.234 5.066 1 91.06 230 THR B O 1
ATOM 5093 N N . TRP B 1 231 ? 8.984 -5.719 3.012 1 93.31 231 TRP B N 1
ATOM 5094 C CA . TRP B 1 231 ? 10.281 -6.262 2.613 1 93.31 231 TRP B CA 1
ATOM 5095 C C . TRP B 1 231 ? 11.203 -5.156 2.105 1 93.31 231 TRP B C 1
ATOM 5097 O O . TRP B 1 231 ? 12.383 -5.395 1.852 1 93.31 231 TRP B O 1
ATOM 5107 N N . GLY B 1 232 ? 10.727 -3.957 1.923 1 92.56 232 GLY B N 1
ATOM 5108 C CA . GLY B 1 232 ? 11.508 -2.852 1.398 1 92.56 232 GLY B CA 1
ATOM 5109 C C . GLY B 1 232 ? 11.977 -3.074 -0.027 1 92.56 232 GLY B C 1
ATOM 5110 O O . GLY B 1 232 ? 13.117 -2.76 -0.369 1 92.56 232 GLY B O 1
ATOM 5111 N N . MET B 1 233 ? 11.117 -3.688 -0.85 1 94.69 233 MET B N 1
ATOM 5112 C CA . MET B 1 233 ? 11.469 -3.943 -2.244 1 94.69 233 MET B CA 1
ATOM 5113 C C . MET B 1 233 ? 11.391 -2.664 -3.07 1 94.69 233 MET B C 1
ATOM 5115 O O . MET B 1 233 ? 10.602 -1.767 -2.756 1 94.69 233 MET B O 1
ATOM 5119 N N . LYS B 1 234 ? 12.203 -2.594 -4.062 1 90.69 234 LYS B N 1
ATOM 5120 C CA . LYS B 1 234 ? 12.242 -1.414 -4.922 1 90.69 234 LYS B CA 1
ATOM 5121 C C . LYS B 1 234 ? 11.695 -1.728 -6.312 1 90.69 234 LYS B C 1
ATOM 5123 O O . LYS B 1 234 ? 11.664 -2.889 -6.723 1 90.69 234 LYS B O 1
ATOM 5128 N N . GLU B 1 235 ? 11.25 -0.706 -6.969 1 92.56 235 GLU B N 1
ATOM 5129 C CA . GLU B 1 235 ? 10.828 -0.861 -8.359 1 92.56 235 GLU B CA 1
ATOM 5130 C C . GLU B 1 235 ? 11.938 -1.489 -9.203 1 92.56 235 GLU B C 1
ATOM 5132 O O . GLU B 1 235 ? 13.117 -1.164 -9.031 1 92.56 235 GLU B O 1
ATOM 5137 N N . GLY B 1 236 ? 11.586 -2.418 -9.984 1 94.62 236 GLY B N 1
ATOM 5138 C CA . GLY B 1 236 ? 12.555 -3.037 -10.875 1 94.62 236 GLY B CA 1
ATOM 5139 C C . GLY B 1 236 ? 13.25 -4.234 -10.25 1 94.62 236 GLY B C 1
ATOM 5140 O O . GLY B 1 236 ? 14.148 -4.824 -10.867 1 94.62 236 GLY B O 1
ATOM 5141 N N . ALA B 1 237 ? 12.789 -4.641 -9.102 1 96.62 237 ALA B N 1
ATOM 5142 C CA . ALA B 1 237 ? 13.383 -5.801 -8.445 1 96.62 237 ALA B CA 1
ATOM 5143 C C . ALA B 1 237 ? 13.391 -7.016 -9.375 1 96.62 237 ALA B C 1
ATOM 5145 O O . ALA B 1 237 ? 12.484 -7.176 -10.195 1 96.62 237 ALA B O 1
ATOM 5146 N N . VAL B 1 238 ? 14.438 -7.809 -9.281 1 98.56 238 VAL B N 1
ATOM 5147 C CA . VAL B 1 238 ? 14.531 -9.078 -9.992 1 98.56 238 VAL B CA 1
ATOM 5148 C C . VAL B 1 238 ? 14.273 -10.234 -9.031 1 98.56 238 VAL B C 1
ATOM 5150 O O . VAL B 1 238 ? 15.109 -10.531 -8.172 1 98.56 238 VAL B O 1
ATOM 5153 N N . TYR B 1 239 ? 13.172 -10.891 -9.164 1 98.81 239 TYR B N 1
ATOM 5154 C CA . TYR B 1 239 ? 12.688 -11.891 -8.227 1 98.81 239 TYR B CA 1
ATOM 5155 C C . TYR B 1 239 ? 12.812 -13.297 -8.812 1 98.81 239 TYR B C 1
ATOM 5157 O O . TYR B 1 239 ? 12.344 -13.555 -9.922 1 98.81 239 TYR B O 1
ATOM 5165 N N . LEU B 1 240 ? 13.453 -14.148 -8.039 1 98.81 240 LEU B N 1
ATOM 5166 C CA . LEU B 1 240 ? 13.617 -15.539 -8.445 1 98.81 240 LEU B CA 1
ATOM 5167 C C . LEU B 1 240 ? 12.539 -16.422 -7.816 1 98.81 240 LEU B C 1
ATOM 5169 O O . LEU B 1 240 ? 12.391 -16.438 -6.594 1 98.81 240 LEU B O 1
ATOM 5173 N N . TRP B 1 241 ? 11.82 -17.156 -8.695 1 98.5 241 TRP B N 1
ATOM 5174 C CA . TRP B 1 241 ? 10.75 -18.016 -8.211 1 98.5 241 TRP B CA 1
ATOM 5175 C C . TRP B 1 241 ? 11.297 -19.375 -7.785 1 98.5 241 TRP B C 1
ATOM 5177 O O . TRP B 1 241 ? 11.484 -20.266 -8.617 1 98.5 241 TRP B O 1
ATOM 5187 N N . THR B 1 242 ? 11.586 -19.484 -6.512 1 97.56 242 THR B N 1
ATOM 5188 C CA . THR B 1 242 ? 11.859 -20.766 -5.875 1 97.56 242 THR B CA 1
ATOM 5189 C C . THR B 1 242 ? 10.641 -21.281 -5.117 1 97.56 242 THR B C 1
ATOM 5191 O O . THR B 1 242 ? 10.367 -22.484 -5.09 1 97.56 242 THR B O 1
ATOM 5194 N N . LEU B 1 243 ? 9.93 -20.344 -4.547 1 95.94 243 LEU B N 1
ATOM 5195 C CA . LEU B 1 243 ? 8.648 -20.625 -3.914 1 95.94 243 LEU B CA 1
ATOM 5196 C C . LEU B 1 243 ? 7.617 -21.062 -4.949 1 95.94 243 LEU B C 1
ATOM 5198 O O . LEU B 1 243 ? 7.41 -20.391 -5.957 1 95.94 243 LEU B O 1
ATOM 5202 N N . PRO B 1 244 ? 6.984 -22.234 -4.738 1 95.88 244 PRO B N 1
ATOM 5203 C CA . PRO B 1 244 ? 5.926 -22.594 -5.684 1 95.88 244 PRO B CA 1
ATOM 5204 C C . PRO B 1 244 ? 4.781 -21.594 -5.707 1 95.88 244 PRO B C 1
ATOM 5206 O O . PRO B 1 244 ? 4.211 -21.266 -4.66 1 95.88 244 PRO B O 1
ATOM 5209 N N . ILE B 1 245 ? 4.387 -21.172 -6.867 1 97.19 245 ILE B N 1
ATOM 5210 C CA . ILE B 1 245 ? 3.363 -20.141 -7.016 1 97.19 245 ILE B CA 1
ATOM 5211 C C . ILE B 1 245 ? 2.02 -20.672 -6.52 1 97.19 245 ILE B C 1
ATOM 5213 O O . ILE B 1 245 ? 1.195 -19.922 -6.008 1 97.19 245 ILE B O 1
ATOM 5217 N N . PH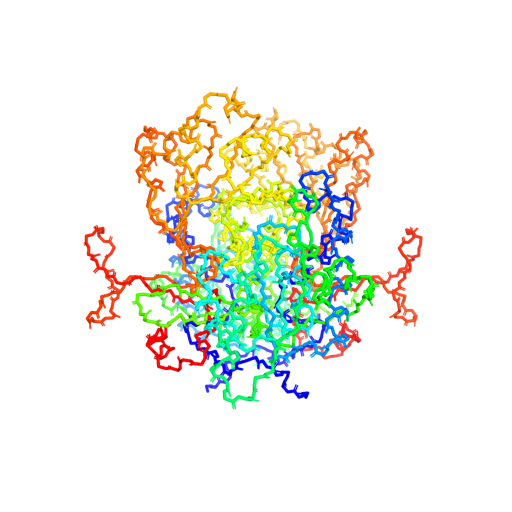E B 1 246 ? 1.799 -22 -6.648 1 95.5 246 PHE B N 1
ATOM 5218 C CA . PHE B 1 246 ? 0.505 -22.547 -6.258 1 95.5 246 PHE B CA 1
ATOM 5219 C C . PHE B 1 246 ? 0.272 -22.375 -4.762 1 95.5 246 PHE B C 1
ATOM 5221 O O . PHE B 1 246 ? -0.86 -22.484 -4.289 1 95.5 246 PHE B O 1
ATOM 5228 N N . HIS B 1 247 ? 1.357 -22.219 -4.031 1 93.31 247 HIS B N 1
ATOM 5229 C CA . HIS B 1 247 ? 1.227 -22 -2.596 1 93.31 247 HIS B CA 1
ATOM 5230 C C . HIS B 1 247 ? 0.916 -20.531 -2.291 1 93.31 247 HIS B C 1
ATOM 5232 O O . HIS B 1 247 ? 1.824 -19.703 -2.232 1 93.31 247 HIS B O 1
ATOM 5238 N N . GLY B 1 248 ? -0.332 -20.297 -1.997 1 93.31 248 GLY B N 1
ATOM 5239 C CA . GLY B 1 248 ? -0.749 -18.938 -1.671 1 93.31 248 GLY B CA 1
ATOM 5240 C C . GLY B 1 248 ? -0.528 -17.953 -2.807 1 93.31 248 GLY B C 1
ATOM 5241 O O . GLY B 1 248 ? -0.14 -16.812 -2.576 1 93.31 248 GLY B O 1
ATOM 5242 N N . ASN B 1 249 ? -0.571 -18.469 -4.051 1 96.19 249 ASN B N 1
ATOM 5243 C CA . ASN B 1 249 ? -0.348 -17.625 -5.219 1 96.19 249 ASN B CA 1
ATOM 5244 C C . ASN B 1 249 ? 1.036 -16.969 -5.188 1 96.19 249 ASN B C 1
ATOM 5246 O O . ASN B 1 249 ? 1.191 -15.812 -5.559 1 96.19 249 ASN B O 1
ATOM 5250 N N . GLY B 1 250 ? 1.958 -17.734 -4.66 1 96.19 250 GLY B N 1
ATOM 5251 C CA . GLY B 1 250 ? 3.301 -17.188 -4.508 1 96.19 250 GLY B CA 1
ATOM 5252 C C . GLY B 1 250 ? 3.395 -16.109 -3.451 1 96.19 250 GLY B C 1
ATOM 5253 O O . GLY B 1 250 ? 4.102 -15.117 -3.637 1 96.19 250 GLY B O 1
ATOM 5254 N N . TRP B 1 251 ? 2.621 -16.234 -2.404 1 96.06 251 TRP B N 1
ATOM 5255 C CA . TRP B 1 251 ? 2.52 -15.25 -1.33 1 96.06 251 TRP B CA 1
ATOM 5256 C C . TRP B 1 251 ? 2.15 -13.883 -1.881 1 96.06 251 TRP B C 1
ATOM 5258 O O . TRP B 1 251 ? 2.604 -12.852 -1.366 1 96.06 251 TRP B O 1
ATOM 5268 N N . CYS B 1 252 ? 1.488 -13.836 -3.033 1 97.19 252 CYS B N 1
ATOM 5269 C CA . CYS B 1 252 ? 0.947 -12.672 -3.723 1 97.19 252 CYS B CA 1
ATOM 5270 C C . CYS B 1 252 ? 2.055 -11.883 -4.414 1 97.19 252 CYS B C 1
ATOM 5272 O O . CYS B 1 252 ? 1.828 -10.766 -4.883 1 97.19 252 CYS B O 1
ATOM 5274 N N . PHE B 1 253 ? 3.262 -12.484 -4.531 1 98 253 PHE B N 1
ATOM 5275 C CA . PHE B 1 253 ? 4.344 -11.82 -5.25 1 98 253 PHE B CA 1
ATOM 5276 C C . PHE B 1 253 ? 4.07 -11.812 -6.75 1 98 253 PHE B C 1
ATOM 5278 O O . PHE B 1 253 ? 4.66 -11.023 -7.488 1 98 253 PHE B O 1
ATOM 5285 N N . THR B 1 254 ? 3.164 -12.711 -7.207 1 98.31 254 THR B N 1
ATOM 5286 C CA . THR B 1 254 ? 2.77 -12.664 -8.609 1 98.31 254 THR B CA 1
ATOM 5287 C C . THR B 1 254 ? 2.217 -11.289 -8.969 1 98.31 254 THR B C 1
ATOM 5289 O O . THR B 1 254 ? 2.645 -10.672 -9.945 1 98.31 254 THR B O 1
ATOM 5292 N N . TRP B 1 255 ? 1.396 -10.758 -8.141 1 98.56 255 TRP B N 1
ATOM 5293 C CA . TRP B 1 255 ? 0.789 -9.445 -8.359 1 98.56 255 TRP B CA 1
ATOM 5294 C C . TRP B 1 255 ? 1.738 -8.328 -7.945 1 98.56 255 TRP B C 1
ATOM 5296 O O . TRP B 1 255 ? 1.82 -7.293 -8.609 1 98.56 255 TRP B O 1
ATOM 5306 N N . SER B 1 256 ? 2.512 -8.516 -6.871 1 97.94 256 SER B N 1
ATOM 5307 C CA . SER B 1 256 ? 3.408 -7.496 -6.336 1 97.94 256 SER B CA 1
ATOM 5308 C C . SER B 1 256 ? 4.496 -7.137 -7.344 1 97.94 256 SER B C 1
ATOM 5310 O O . SER B 1 256 ? 4.938 -5.988 -7.402 1 97.94 256 SER B O 1
ATOM 5312 N N . LEU B 1 257 ? 4.988 -8.117 -8.102 1 98.44 257 LEU B N 1
ATOM 5313 C CA . LEU B 1 257 ? 6.051 -7.863 -9.07 1 98.44 257 LEU B CA 1
ATOM 5314 C C . LEU B 1 257 ? 5.547 -6.988 -10.211 1 98.44 257 LEU B C 1
ATOM 5316 O O . LEU B 1 257 ? 6.301 -6.184 -10.758 1 98.44 257 LEU B O 1
ATOM 5320 N N . ALA B 1 258 ? 4.281 -7.164 -10.539 1 98.44 258 ALA B N 1
ATOM 5321 C CA . ALA B 1 258 ? 3.688 -6.234 -11.5 1 98.44 258 ALA B CA 1
ATOM 5322 C C . ALA B 1 258 ? 3.621 -4.82 -10.922 1 98.44 258 ALA B C 1
ATOM 5324 O O . ALA B 1 258 ? 3.928 -3.848 -11.617 1 98.44 258 ALA B O 1
ATOM 5325 N N . ALA B 1 259 ? 3.297 -4.711 -9.68 1 97.19 259 ALA B N 1
ATOM 5326 C CA . ALA B 1 259 ? 3.225 -3.406 -9.023 1 97.19 259 ALA B CA 1
ATOM 5327 C C . ALA B 1 259 ? 4.57 -2.689 -9.078 1 97.19 259 ALA B C 1
ATOM 5329 O O . ALA B 1 259 ? 4.629 -1.476 -9.289 1 97.19 259 ALA B O 1
ATOM 5330 N N . LEU B 1 260 ? 5.617 -3.451 -8.961 1 96.5 260 LEU B N 1
ATOM 5331 C CA . LEU B 1 260 ? 6.965 -2.895 -8.891 1 96.5 260 LEU B CA 1
ATOM 5332 C C . LEU B 1 260 ? 7.598 -2.834 -10.281 1 96.5 260 LEU B C 1
ATOM 5334 O O . LEU B 1 260 ? 8.742 -2.406 -10.422 1 96.5 260 LEU B O 1
ATOM 5338 N N . CYS B 1 261 ? 6.863 -3.316 -11.234 1 96.88 261 CYS B N 1
ATOM 5339 C CA . CYS B 1 261 ? 7.449 -3.492 -12.555 1 96.88 261 CYS B CA 1
ATOM 5340 C C . CYS B 1 261 ? 8.742 -4.293 -12.484 1 96.88 261 CYS B C 1
ATOM 5342 O O . CYS B 1 261 ? 9.734 -3.941 -13.125 1 96.88 261 CYS B O 1
ATOM 5344 N N . GLY B 1 262 ? 8.734 -5.277 -11.625 1 97.5 262 GLY B N 1
ATOM 5345 C CA . GLY B 1 262 ? 9.898 -6.133 -11.453 1 97.5 262 GLY B CA 1
ATOM 5346 C C . GLY B 1 262 ? 9.984 -7.234 -12.492 1 97.5 262 GLY B C 1
ATOM 5347 O O . GLY B 1 262 ? 9.141 -7.328 -13.383 1 97.5 262 GLY B O 1
ATOM 5348 N N . THR B 1 263 ? 11.016 -8.008 -12.391 1 98.62 263 THR B N 1
ATOM 5349 C CA . THR B 1 263 ? 11.234 -9.125 -13.305 1 98.62 263 THR B CA 1
ATOM 5350 C C . THR B 1 263 ? 11.125 -10.453 -12.57 1 98.62 263 THR B C 1
ATOM 5352 O O . THR B 1 263 ? 11.758 -10.656 -11.531 1 98.62 263 THR B O 1
ATOM 5355 N N . SER B 1 264 ? 10.289 -11.328 -13.094 1 98.75 264 SER B N 1
ATOM 5356 C CA . SER B 1 264 ? 10.156 -12.688 -12.578 1 98.75 264 SER B CA 1
ATOM 5357 C C . SER B 1 264 ? 11.094 -13.648 -13.297 1 98.75 264 SER B C 1
ATOM 5359 O O . SER B 1 264 ? 10.961 -13.859 -14.508 1 98.75 264 SER B O 1
ATOM 5361 N N . VAL B 1 265 ? 12.062 -14.141 -12.594 1 98.75 265 VAL B N 1
ATOM 5362 C CA . VAL B 1 265 ? 12.875 -15.234 -13.109 1 98.75 265 VAL B CA 1
ATOM 5363 C C . VAL B 1 265 ? 12.297 -16.578 -12.664 1 98.75 265 VAL B C 1
ATOM 5365 O O . VAL B 1 265 ? 12.32 -16.906 -11.477 1 98.75 265 VAL B O 1
ATOM 5368 N N . MET B 1 266 ? 11.82 -17.375 -13.617 1 98.12 266 MET B N 1
ATOM 5369 C CA . MET B 1 266 ? 11.062 -18.578 -13.297 1 98.12 266 MET B CA 1
ATOM 5370 C C . MET B 1 266 ? 11.961 -19.812 -13.297 1 98.12 266 MET B C 1
ATOM 5372 O O . MET B 1 266 ? 12.812 -19.953 -14.18 1 98.12 266 MET B O 1
ATOM 5376 N N . LEU B 1 267 ? 11.805 -20.625 -12.297 1 96.19 267 LEU B N 1
ATOM 5377 C CA . LEU B 1 267 ? 12.453 -21.922 -12.219 1 96.19 267 LEU B CA 1
ATOM 5378 C C . LEU B 1 267 ? 11.422 -23.047 -12.102 1 96.19 267 LEU B C 1
ATOM 5380 O O . LEU B 1 267 ? 10.625 -23.062 -11.164 1 96.19 267 LEU B O 1
ATOM 5384 N N . ARG B 1 268 ? 11.477 -23.906 -13.078 1 94.06 268 ARG B N 1
ATOM 5385 C CA . ARG B 1 268 ? 10.609 -25.078 -13.031 1 94.06 268 ARG B CA 1
ATOM 5386 C C . ARG B 1 268 ? 10.906 -25.938 -11.805 1 94.06 268 ARG B C 1
ATOM 5388 O O . ARG B 1 268 ? 9.992 -26.453 -11.172 1 94.06 268 ARG B O 1
ATOM 5395 N N . GLN B 1 269 ? 12.164 -26.094 -11.516 1 91.88 269 GLN B N 1
ATOM 5396 C CA . GLN B 1 269 ? 12.672 -26.812 -10.352 1 91.88 269 GLN B CA 1
ATOM 5397 C C . GLN B 1 269 ? 13.734 -26 -9.617 1 91.88 269 GLN B C 1
ATOM 5399 O O . GLN B 1 269 ? 14.719 -25.562 -10.227 1 91.88 269 GLN B O 1
ATOM 5404 N N . ALA B 1 270 ? 13.492 -25.891 -8.344 1 93.31 270 ALA B N 1
ATOM 5405 C CA . ALA B 1 270 ? 14.461 -25.141 -7.543 1 93.31 270 ALA B CA 1
ATOM 5406 C C . ALA B 1 270 ? 15.602 -26.047 -7.078 1 93.31 270 ALA B C 1
ATOM 5408 O O . ALA B 1 270 ? 15.359 -27.094 -6.473 1 93.31 270 ALA B O 1
ATOM 5409 N N . SER B 1 271 ? 16.781 -25.75 -7.523 1 96.06 271 SER B N 1
ATOM 5410 C CA . SER B 1 271 ? 18.016 -26.359 -7.051 1 96.06 271 SER B CA 1
ATOM 5411 C C . SER B 1 271 ? 19.062 -25.312 -6.691 1 96.06 271 SER B C 1
ATOM 5413 O O . SER B 1 271 ? 18.984 -24.172 -7.164 1 96.06 271 SER B O 1
ATOM 5415 N N . ALA B 1 272 ? 19.922 -25.703 -5.805 1 97.44 272 ALA B N 1
ATOM 5416 C CA . ALA B 1 272 ? 20.969 -24.766 -5.426 1 97.44 272 ALA B CA 1
ATOM 5417 C C . ALA B 1 272 ? 21.734 -24.266 -6.648 1 97.44 272 ALA B C 1
ATOM 5419 O O . ALA B 1 272 ? 22 -23.062 -6.77 1 97.44 272 ALA B O 1
ATOM 5420 N N . LYS B 1 273 ? 22.047 -25.203 -7.539 1 97.62 273 LYS B N 1
ATOM 5421 C CA . LYS B 1 273 ? 22.781 -24.844 -8.758 1 97.62 273 LYS B CA 1
ATOM 5422 C C . LYS B 1 273 ? 22 -23.812 -9.578 1 97.62 273 LYS B C 1
ATOM 5424 O O . LYS B 1 273 ? 22.578 -22.828 -10.039 1 97.62 273 LYS B O 1
ATOM 5429 N N . ALA B 1 274 ? 20.766 -24.047 -9.75 1 97.5 274 ALA B N 1
ATOM 5430 C CA . ALA B 1 274 ? 19.922 -23.156 -10.539 1 97.5 274 ALA B CA 1
ATOM 5431 C C . ALA B 1 274 ? 19.797 -21.797 -9.883 1 97.5 274 ALA B C 1
ATOM 5433 O O . ALA B 1 274 ? 19.766 -20.766 -10.57 1 97.5 274 ALA B O 1
ATOM 5434 N N . ILE B 1 275 ? 19.75 -21.766 -8.602 1 98.31 275 ILE B N 1
ATOM 5435 C CA . ILE B 1 275 ? 19.594 -20.531 -7.852 1 98.31 275 ILE B CA 1
ATOM 5436 C C . ILE B 1 275 ? 20.859 -19.672 -8.008 1 98.31 275 ILE B C 1
ATOM 5438 O O . ILE B 1 275 ? 20.766 -18.5 -8.375 1 98.31 275 ILE B O 1
ATOM 5442 N N . TYR B 1 276 ? 22.016 -20.281 -7.758 1 98.44 276 TYR B N 1
ATOM 5443 C CA . TYR B 1 276 ? 23.266 -19.547 -7.895 1 98.44 276 TYR B CA 1
ATOM 5444 C C . TYR B 1 276 ? 23.453 -19.047 -9.32 1 98.44 276 TYR B C 1
ATOM 5446 O O . TYR B 1 276 ? 23.891 -17.906 -9.531 1 98.44 276 TYR B O 1
ATOM 5454 N N . LYS B 1 277 ? 23.109 -19.875 -10.25 1 97.81 277 LYS B N 1
ATOM 5455 C CA . LYS B 1 277 ? 23.219 -19.5 -11.656 1 97.81 277 LYS B CA 1
ATOM 5456 C C . LYS B 1 277 ? 22.312 -18.312 -11.977 1 97.81 277 LYS B C 1
ATOM 5458 O O . LYS B 1 277 ? 22.734 -17.375 -12.664 1 97.81 277 LYS B O 1
ATOM 5463 N N . ALA B 1 278 ? 21.094 -18.344 -11.523 1 98.06 278 ALA B N 1
ATOM 5464 C CA . ALA B 1 278 ? 20.141 -17.266 -11.773 1 98.06 278 ALA B CA 1
ATOM 5465 C C . ALA B 1 278 ? 20.609 -15.945 -11.164 1 98.06 278 ALA B C 1
ATOM 5467 O O . ALA B 1 278 ? 20.438 -14.883 -11.75 1 98.06 278 ALA B O 1
ATOM 5468 N N . ILE B 1 279 ? 21.156 -15.984 -9.969 1 98.25 279 ILE B N 1
ATOM 5469 C CA . ILE B 1 279 ? 21.703 -14.797 -9.312 1 98.25 279 ILE B CA 1
ATOM 5470 C C . ILE B 1 279 ? 22.812 -14.195 -10.156 1 98.25 279 ILE B C 1
ATOM 5472 O O . ILE B 1 279 ? 22.828 -12.984 -10.406 1 98.25 279 ILE B O 1
ATOM 5476 N N . ALA B 1 280 ? 23.703 -15.047 -10.625 1 97.81 280 ALA B N 1
ATOM 5477 C CA . ALA B 1 280 ? 24.859 -14.594 -11.391 1 97.81 280 ALA B CA 1
ATOM 5478 C C . ALA B 1 280 ? 24.438 -14.07 -12.766 1 97.81 280 ALA B C 1
ATOM 5480 O O . ALA B 1 280 ? 24.938 -13.047 -13.227 1 97.81 280 ALA B O 1
ATOM 5481 N N . GLU B 1 281 ? 23.531 -14.742 -13.375 1 97.38 281 GLU B N 1
ATOM 5482 C CA . GLU B 1 281 ? 23.188 -14.477 -14.773 1 97.38 281 GLU B CA 1
ATOM 5483 C C . GLU B 1 281 ? 22.188 -13.336 -14.883 1 97.38 281 GLU B C 1
ATOM 5485 O O . GLU B 1 281 ? 22.234 -12.555 -15.836 1 97.38 281 GLU B O 1
ATOM 5490 N N . HIS B 1 282 ? 21.234 -13.25 -13.945 1 97.75 282 HIS B N 1
ATOM 5491 C CA . HIS B 1 282 ? 20.125 -12.328 -14.133 1 97.75 282 HIS B CA 1
ATOM 5492 C C . HIS B 1 282 ? 20.141 -11.219 -13.086 1 97.75 282 HIS B C 1
ATOM 5494 O O . HIS B 1 282 ? 19.297 -10.312 -13.125 1 97.75 282 HIS B O 1
ATOM 5500 N N . GLY B 1 283 ? 21.062 -11.273 -12.156 1 97.69 283 GLY B N 1
ATOM 5501 C CA . GLY B 1 283 ? 21.141 -10.25 -11.125 1 97.69 283 GLY B CA 1
ATOM 5502 C C . GLY B 1 283 ? 19.969 -10.305 -10.156 1 97.69 283 GLY B C 1
ATOM 5503 O O . GLY B 1 283 ? 19.422 -9.266 -9.773 1 97.69 283 GLY B O 1
ATOM 5504 N N . VAL B 1 284 ? 19.609 -11.5 -9.742 1 98.56 284 VAL B N 1
ATOM 5505 C CA . VAL B 1 284 ? 18.5 -11.703 -8.82 1 98.56 284 VAL B CA 1
ATOM 5506 C C . VAL B 1 284 ? 18.719 -10.898 -7.547 1 98.56 284 VAL B C 1
ATOM 5508 O O . VAL B 1 284 ? 19.812 -10.922 -6.973 1 98.56 284 VAL B O 1
ATOM 5511 N N . THR B 1 285 ? 17.641 -10.18 -7.148 1 98.12 285 THR B N 1
ATOM 5512 C CA . THR B 1 285 ? 17.75 -9.344 -5.957 1 98.12 285 THR B CA 1
ATOM 5513 C C . THR B 1 285 ? 16.984 -9.969 -4.789 1 98.12 285 THR B C 1
ATOM 5515 O O . THR B 1 285 ? 17.328 -9.734 -3.627 1 98.12 285 THR B O 1
ATOM 5518 N N . ASN B 1 286 ? 15.969 -10.688 -5.109 1 98.44 286 ASN B N 1
ATOM 5519 C CA . ASN B 1 286 ? 15.062 -11.203 -4.086 1 98.44 286 ASN B CA 1
ATOM 5520 C C . ASN B 1 286 ? 14.57 -12.602 -4.434 1 98.44 286 ASN B C 1
ATOM 5522 O O . ASN B 1 286 ? 14.344 -12.914 -5.605 1 98.44 286 ASN B O 1
ATOM 5526 N N . PHE B 1 287 ? 14.352 -13.406 -3.488 1 98.19 287 PHE B N 1
ATOM 5527 C CA . PHE B 1 287 ? 13.523 -14.594 -3.666 1 98.19 287 PHE B CA 1
ATOM 5528 C C . PHE B 1 287 ? 12.992 -15.094 -2.326 1 98.19 287 PHE B C 1
ATOM 5530 O O . PHE B 1 287 ? 13.5 -14.703 -1.271 1 98.19 287 PHE B O 1
ATOM 5537 N N . CYS B 1 288 ? 11.93 -15.844 -2.379 1 96.94 288 CYS B N 1
ATOM 5538 C CA . CYS B 1 288 ? 11.383 -16.531 -1.213 1 96.94 288 CYS B CA 1
ATOM 5539 C C . CYS B 1 288 ? 11.711 -18.016 -1.242 1 96.94 288 CYS B C 1
ATOM 5541 O O . CYS B 1 288 ? 11.789 -18.609 -2.314 1 96.94 288 CYS B O 1
ATOM 5543 N N . ALA B 1 289 ? 11.922 -18.547 -0.076 1 95.19 289 ALA B N 1
ATOM 5544 C CA . ALA B 1 289 ? 12.266 -19.953 -0.034 1 95.19 289 ALA B CA 1
ATOM 5545 C C . ALA B 1 289 ? 11.906 -20.562 1.318 1 95.19 289 ALA B C 1
ATOM 5547 O O . ALA B 1 289 ? 12 -19.906 2.352 1 95.19 289 ALA B O 1
ATOM 5548 N N . ALA B 1 290 ? 11.492 -21.797 1.234 1 92.19 290 ALA B N 1
ATOM 5549 C CA . ALA B 1 290 ? 11.359 -22.578 2.467 1 92.19 290 ALA B CA 1
ATOM 5550 C C . ALA B 1 290 ? 12.727 -22.891 3.064 1 92.19 290 ALA B C 1
ATOM 5552 O O . ALA B 1 290 ? 13.742 -22.859 2.361 1 92.19 290 ALA B O 1
ATOM 5553 N N . PRO B 1 291 ? 12.758 -23.203 4.324 1 91.88 291 PRO B N 1
ATOM 5554 C CA . PRO B 1 291 ? 14.031 -23.516 4.977 1 91.88 291 PRO B CA 1
ATOM 5555 C C . PRO B 1 291 ? 14.773 -24.672 4.305 1 91.88 291 PRO B C 1
ATOM 5557 O O . PRO B 1 291 ? 16 -24.672 4.254 1 91.88 291 PRO B O 1
ATOM 5560 N N . ILE B 1 292 ? 14.047 -25.578 3.744 1 91.75 292 ILE B N 1
ATOM 5561 C CA . ILE B 1 292 ? 14.672 -26.719 3.08 1 91.75 292 ILE B CA 1
ATOM 5562 C C . ILE B 1 292 ? 15.484 -26.234 1.882 1 91.75 292 ILE B C 1
ATOM 5564 O O . ILE B 1 292 ? 16.547 -26.797 1.577 1 91.75 292 ILE B O 1
ATOM 5568 N N . VAL B 1 293 ? 14.984 -25.25 1.199 1 94.88 293 VAL B N 1
ATOM 5569 C CA . VAL B 1 293 ? 15.703 -24.672 0.065 1 94.88 293 VAL B CA 1
ATOM 5570 C C . VAL B 1 293 ? 16.938 -23.938 0.561 1 94.88 293 VAL B C 1
ATOM 5572 O O . VAL B 1 293 ? 18.016 -24.016 -0.053 1 94.88 293 VAL B O 1
ATOM 5575 N N . LEU B 1 294 ? 16.812 -23.188 1.701 1 96.06 294 LEU B N 1
ATOM 5576 C CA . LEU B 1 294 ? 17.969 -22.531 2.295 1 96.06 294 LEU B CA 1
ATOM 5577 C C . LEU B 1 294 ? 19.062 -23.531 2.623 1 96.06 294 LEU B C 1
ATOM 5579 O O . LEU B 1 294 ? 20.234 -23.297 2.352 1 96.06 294 LEU B O 1
ATOM 5583 N N . ASN B 1 295 ? 18.641 -24.625 3.178 1 95.56 295 ASN B N 1
ATOM 5584 C CA . ASN B 1 295 ? 19.578 -25.703 3.514 1 95.56 295 ASN B CA 1
ATOM 5585 C C . ASN B 1 295 ? 20.328 -26.203 2.277 1 95.56 295 ASN B C 1
ATOM 5587 O O . ASN B 1 295 ? 21.531 -26.469 2.33 1 95.56 295 ASN B O 1
ATOM 5591 N N . SER B 1 296 ? 19.578 -26.359 1.241 1 96.56 296 SER B N 1
ATOM 5592 C CA . SER B 1 296 ? 20.188 -26.812 -0.006 1 96.56 296 SER B CA 1
ATOM 5593 C C . SER B 1 296 ? 21.203 -25.812 -0.531 1 96.56 296 SER B C 1
ATOM 5595 O O . SER B 1 296 ? 22.234 -26.188 -1.078 1 96.56 296 SER B O 1
ATOM 5597 N N . ILE B 1 297 ? 20.922 -24.531 -0.401 1 97.5 297 ILE B N 1
ATOM 5598 C CA . ILE B 1 297 ? 21.828 -23.469 -0.842 1 97.5 297 ILE B CA 1
ATOM 5599 C C . ILE B 1 297 ? 23.109 -23.5 -0.02 1 97.5 297 ILE B C 1
ATOM 5601 O O . ILE B 1 297 ? 24.203 -23.469 -0.577 1 97.5 297 ILE B O 1
ATOM 5605 N N . VAL B 1 298 ? 22.938 -23.625 1.272 1 96.88 298 VAL B N 1
ATOM 5606 C CA . VAL B 1 298 ? 24.062 -23.562 2.207 1 96.88 298 VAL B CA 1
ATOM 5607 C C . VAL B 1 298 ? 24.969 -24.766 2.002 1 96.88 298 VAL B C 1
ATOM 5609 O O . VAL B 1 298 ? 26.203 -24.641 2.055 1 96.88 298 VAL B O 1
ATOM 5612 N N . ASN B 1 299 ? 24.391 -25.875 1.692 1 96.69 299 ASN B N 1
ATOM 5613 C CA . ASN B 1 299 ? 25.172 -27.109 1.651 1 96.69 299 ASN B CA 1
ATOM 5614 C C . ASN B 1 299 ? 25.484 -27.531 0.218 1 96.69 299 ASN B C 1
ATOM 5616 O O . ASN B 1 299 ? 25.953 -28.641 -0.021 1 96.69 299 ASN B O 1
ATOM 5620 N N . ALA B 1 300 ? 25.188 -26.719 -0.629 1 97.56 300 ALA B N 1
ATOM 5621 C CA . ALA B 1 300 ? 25.469 -27.031 -2.027 1 97.56 300 ALA B CA 1
ATOM 5622 C C . ALA B 1 300 ? 26.953 -27.328 -2.24 1 97.56 300 ALA B C 1
ATOM 5624 O O . ALA B 1 300 ? 27.812 -26.641 -1.669 1 97.56 300 ALA B O 1
ATOM 5625 N N . PRO B 1 301 ? 27.297 -28.344 -3.047 1 96.88 301 PRO B N 1
ATOM 5626 C CA . PRO B 1 301 ? 28.703 -28.562 -3.377 1 96.88 301 PRO B CA 1
ATOM 5627 C C . PRO B 1 301 ? 29.328 -27.391 -4.121 1 96.88 301 PRO B C 1
ATOM 5629 O O . PRO B 1 301 ? 28.625 -26.641 -4.809 1 96.88 301 PRO B O 1
ATOM 5632 N N . PRO B 1 302 ? 30.562 -27.266 -4.031 1 96.31 302 PRO B N 1
ATOM 5633 C CA . PRO B 1 302 ? 31.25 -26.125 -4.629 1 96.31 302 PRO B CA 1
ATOM 5634 C C . PRO B 1 302 ? 31 -26 -6.125 1 96.31 302 PRO B C 1
ATOM 5636 O O . PRO B 1 302 ? 30.922 -24.875 -6.648 1 96.31 302 PRO B O 1
ATOM 5639 N N . GLU B 1 303 ? 30.859 -27.078 -6.75 1 96.62 303 GLU B N 1
ATOM 5640 C CA . GLU B 1 303 ? 30.656 -27.047 -8.195 1 96.62 303 GLU B CA 1
ATOM 5641 C C . GLU B 1 303 ? 29.281 -26.469 -8.547 1 96.62 303 GLU B C 1
ATOM 5643 O O . GLU B 1 303 ? 29.062 -26.031 -9.68 1 96.62 303 GLU B O 1
ATOM 5648 N N . ASP B 1 304 ? 28.422 -26.438 -7.566 1 96.94 304 ASP B N 1
ATOM 5649 C CA . ASP B 1 304 ? 27.062 -25.938 -7.781 1 96.94 304 ASP B CA 1
ATOM 5650 C C . ASP B 1 304 ? 26.906 -24.516 -7.242 1 96.94 304 ASP B C 1
ATOM 5652 O O . ASP B 1 304 ? 25.812 -23.953 -7.254 1 96.94 304 ASP B O 1
ATOM 5656 N N . THR B 1 305 ? 28.016 -23.953 -6.746 1 96.94 305 THR B N 1
ATOM 5657 C CA . THR B 1 305 ? 27.922 -22.625 -6.141 1 96.94 305 THR B CA 1
ATOM 5658 C C . THR B 1 305 ? 28.672 -21.594 -6.988 1 96.94 305 THR B C 1
ATOM 5660 O O . THR B 1 305 ? 29.547 -21.953 -7.781 1 96.94 305 THR B O 1
ATOM 5663 N N . ILE B 1 306 ? 28.266 -20.422 -7.004 1 97.25 306 ILE B N 1
ATOM 5664 C CA . ILE B 1 306 ? 28.969 -19.266 -7.562 1 97.25 306 ILE B CA 1
ATOM 5665 C C . ILE B 1 306 ? 29.125 -18.188 -6.488 1 97.25 306 ILE B C 1
ATOM 5667 O O . ILE B 1 306 ? 28.203 -17.422 -6.219 1 97.25 306 ILE B O 1
ATOM 5671 N N . LEU B 1 307 ? 30.281 -18.094 -5.934 1 95.81 307 LEU B N 1
ATOM 5672 C CA . LEU B 1 307 ? 30.609 -17.203 -4.832 1 95.81 307 LEU B CA 1
ATOM 5673 C C . LEU B 1 307 ? 31.875 -16.406 -5.129 1 95.81 307 LEU B C 1
ATOM 5675 O O . LEU B 1 307 ? 32.781 -16.906 -5.812 1 95.81 307 LEU B O 1
ATOM 5679 N N . PRO B 1 308 ? 32.062 -15.281 -4.609 1 96.38 308 PRO B N 1
ATOM 5680 C CA . PRO B 1 308 ? 31.078 -14.508 -3.857 1 96.38 308 PRO B CA 1
ATOM 5681 C C . PRO B 1 308 ? 29.906 -14.047 -4.723 1 96.38 308 PRO B C 1
ATOM 5683 O O . PRO B 1 308 ? 30.047 -13.953 -5.945 1 96.38 308 PRO B O 1
ATOM 5686 N N . LEU B 1 309 ? 28.75 -13.805 -4.074 1 97.44 309 LEU B N 1
ATOM 5687 C CA . LEU B 1 309 ? 27.625 -13.242 -4.801 1 97.44 309 LEU B CA 1
ATOM 5688 C C . LEU B 1 309 ? 27.969 -11.867 -5.363 1 97.44 309 LEU B C 1
ATOM 5690 O O . LEU B 1 309 ? 28.734 -11.117 -4.754 1 97.44 309 LEU B O 1
ATOM 5694 N N . PRO B 1 310 ? 27.406 -11.586 -6.469 1 96.56 310 PRO B N 1
ATOM 5695 C CA . PRO B 1 310 ? 27.703 -10.281 -7.062 1 96.56 310 PRO B CA 1
ATOM 5696 C C . PRO B 1 310 ? 27.125 -9.125 -6.258 1 96.56 310 PRO B C 1
ATOM 5698 O O . PRO B 1 310 ? 27.547 -7.977 -6.414 1 96.56 310 PRO B O 1
ATOM 57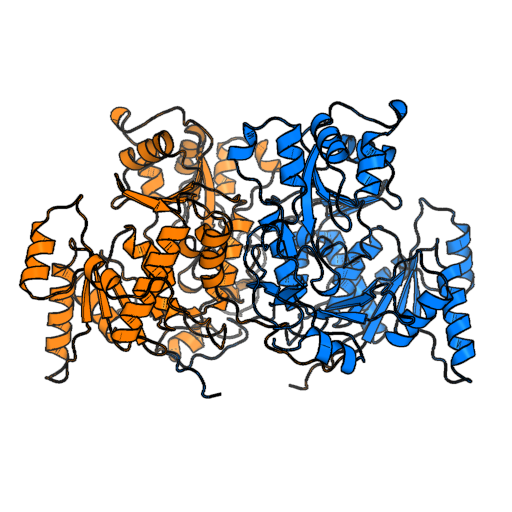01 N N . HIS B 1 311 ? 26.172 -9.312 -5.457 1 96.25 311 HIS B N 1
ATOM 5702 C CA . HIS B 1 311 ? 25.531 -8.367 -4.551 1 96.25 311 HIS B CA 1
ATOM 5703 C C . HIS B 1 311 ? 24.719 -9.094 -3.482 1 96.25 311 HIS B C 1
ATOM 5705 O O . HIS B 1 311 ? 24.562 -10.32 -3.543 1 96.25 311 HIS B O 1
ATOM 5711 N N . VAL B 1 312 ? 24.266 -8.305 -2.525 1 96.06 312 VAL B N 1
ATOM 5712 C CA . VAL B 1 312 ? 23.422 -8.891 -1.479 1 96.06 312 VAL B CA 1
ATOM 5713 C C . VAL B 1 312 ? 22.094 -9.344 -2.072 1 96.06 312 VAL B C 1
ATOM 5715 O O . VAL B 1 312 ? 21.453 -8.602 -2.826 1 96.06 312 VAL B O 1
ATOM 5718 N N . VAL B 1 313 ? 21.719 -10.562 -1.818 1 98 313 VAL B N 1
ATOM 5719 C CA . VAL B 1 313 ? 20.438 -11.094 -2.26 1 98 313 VAL B CA 1
ATOM 5720 C C . VAL B 1 313 ? 19.516 -11.281 -1.058 1 98 313 VAL B C 1
ATOM 5722 O O . VAL B 1 313 ? 19.891 -11.922 -0.074 1 98 313 VAL B O 1
ATOM 5725 N N . ASN B 1 314 ? 18.344 -10.68 -1.143 1 97.38 314 ASN B N 1
ATOM 5726 C CA . ASN B 1 314 ? 17.359 -10.727 -0.057 1 97.38 314 ASN B CA 1
ATOM 5727 C C . ASN B 1 314 ? 16.5 -11.977 -0.139 1 97.38 314 ASN B C 1
ATOM 5729 O O . ASN B 1 314 ? 15.969 -12.305 -1.205 1 97.38 314 ASN B O 1
ATOM 5733 N N . VAL B 1 315 ? 16.312 -12.672 1.006 1 97.12 315 VAL B N 1
ATOM 5734 C CA . VAL B 1 315 ? 15.547 -13.914 1.025 1 97.12 315 VAL B CA 1
ATOM 5735 C C . VAL B 1 315 ? 14.492 -13.852 2.123 1 97.12 315 VAL B C 1
ATOM 5737 O O . VAL B 1 315 ? 14.805 -13.586 3.285 1 97.12 315 VAL B O 1
ATOM 5740 N N . ASN B 1 316 ? 13.242 -14 1.748 1 95.75 316 ASN B N 1
ATOM 5741 C CA . ASN B 1 316 ? 12.188 -14.25 2.719 1 95.75 316 ASN B CA 1
ATOM 5742 C C . ASN B 1 316 ? 11.969 -15.742 2.949 1 95.75 316 ASN B C 1
ATOM 5744 O O . ASN B 1 316 ? 11.836 -16.5 1.992 1 95.75 316 ASN B O 1
ATOM 5748 N N . THR B 1 317 ? 12.031 -16.109 4.152 1 94.62 317 THR B N 1
ATOM 5749 C CA . THR B 1 317 ? 11.789 -17.516 4.461 1 94.62 317 THR B CA 1
ATOM 5750 C C . THR B 1 317 ? 10.648 -17.656 5.465 1 94.62 317 THR B C 1
ATOM 5752 O O . THR B 1 317 ? 10.469 -16.812 6.34 1 94.62 317 THR B O 1
ATOM 5755 N N . GLY B 1 318 ? 9.797 -18.625 5.258 1 88.81 318 GLY B N 1
ATOM 5756 C CA . GLY B 1 318 ? 8.664 -18.938 6.113 1 88.81 318 GLY B CA 1
ATOM 5757 C C . GLY B 1 318 ? 8.148 -20.359 5.941 1 88.81 318 GLY B C 1
ATOM 5758 O O . GLY B 1 318 ? 8.812 -21.188 5.328 1 88.81 318 GLY B O 1
ATOM 5759 N N . GLY B 1 319 ? 6.957 -20.656 6.516 1 74 319 GLY B N 1
ATOM 5760 C CA . GLY B 1 319 ? 6.379 -22 6.477 1 74 319 GLY B CA 1
ATOM 5761 C C . GLY B 1 319 ? 6.746 -22.844 7.684 1 74 319 GLY B C 1
ATOM 5762 O O . GLY B 1 319 ? 5.879 -23.469 8.289 1 74 319 GLY B O 1
ATOM 5763 N N . SER B 1 320 ? 8.07 -22.938 7.922 1 74.38 320 SER B N 1
ATOM 5764 C CA . SER B 1 320 ? 8.578 -23.562 9.133 1 74.38 320 SER B CA 1
ATOM 5765 C C . SER B 1 320 ? 9.68 -22.719 9.773 1 74.38 320 SER B C 1
ATOM 5767 O O . SER B 1 320 ? 10.305 -21.906 9.109 1 74.38 320 SER B O 1
ATOM 5769 N N . PRO B 1 321 ? 9.805 -22.859 11.031 1 77.44 321 PRO B N 1
ATOM 5770 C CA . PRO B 1 321 ? 10.875 -22.094 11.672 1 77.44 321 PRO B CA 1
ATOM 5771 C C . PRO B 1 321 ? 12.258 -22.469 11.141 1 77.44 321 PRO B C 1
ATOM 5773 O O . PRO B 1 321 ? 12.641 -23.641 11.172 1 77.44 321 PRO B O 1
ATOM 5776 N N . PRO B 1 322 ? 12.961 -21.5 10.656 1 81.88 322 PRO B N 1
ATOM 5777 C CA . PRO B 1 322 ? 14.312 -21.812 10.18 1 81.88 322 PRO B CA 1
ATOM 5778 C C . PRO B 1 322 ? 15.312 -22 11.32 1 81.88 322 PRO B C 1
ATOM 5780 O O . PRO B 1 322 ? 15.32 -21.203 12.273 1 81.88 322 PRO B O 1
ATOM 5783 N N . PRO B 1 323 ? 16.172 -23.031 11.242 1 85.88 323 PRO B N 1
ATOM 5784 C CA . PRO B 1 323 ? 17.219 -23.156 12.258 1 85.88 323 PRO B CA 1
ATOM 5785 C C . PRO B 1 323 ? 18.219 -22 12.227 1 85.88 323 PRO B C 1
ATOM 5787 O O . PRO B 1 323 ? 18.719 -21.641 11.156 1 85.88 323 PRO B O 1
ATOM 5790 N N . PRO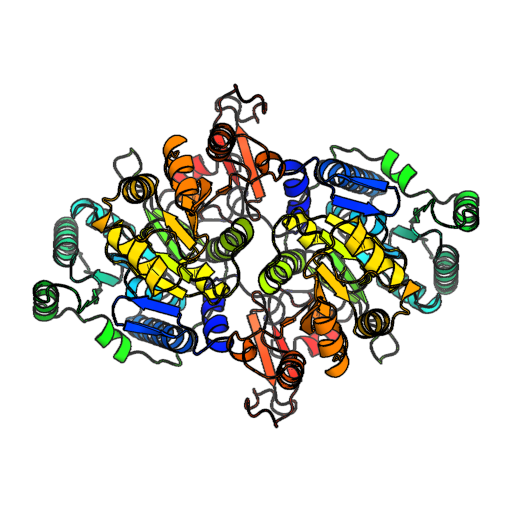 B 1 324 ? 18.516 -21.516 13.414 1 87.44 324 PRO B N 1
ATOM 5791 C CA . PRO B 1 324 ? 19.422 -20.375 13.484 1 87.44 324 PRO B CA 1
ATOM 5792 C C . PRO B 1 324 ? 20.734 -20.609 12.758 1 87.44 324 PRO B C 1
ATOM 5794 O O . PRO B 1 324 ? 21.234 -19.719 12.062 1 87.44 324 PRO B O 1
ATOM 5797 N N . PRO B 1 325 ? 21.281 -21.797 12.734 1 89.19 325 PRO B N 1
ATOM 5798 C CA . PRO B 1 325 ? 22.547 -22.016 12.023 1 89.19 325 PRO B CA 1
ATOM 5799 C C . PRO B 1 325 ? 22.422 -21.797 10.516 1 89.19 325 PRO B C 1
ATOM 5801 O O . PRO B 1 325 ? 23.359 -21.344 9.867 1 89.19 325 PRO B O 1
ATOM 5804 N N . ILE B 1 326 ? 21.297 -22.109 10.008 1 91 326 ILE B N 1
ATOM 5805 C CA . ILE B 1 326 ? 21.078 -21.953 8.578 1 91 326 ILE B CA 1
ATOM 5806 C C . ILE B 1 326 ? 21.016 -20.469 8.219 1 91 326 ILE B C 1
ATOM 5808 O O . ILE B 1 326 ? 21.547 -20.062 7.184 1 91 326 ILE B O 1
ATOM 5812 N N . LEU B 1 327 ? 20.406 -19.688 9.102 1 89.62 327 LEU B N 1
ATOM 5813 C CA . LEU B 1 327 ? 20.328 -18.25 8.891 1 89.62 327 LEU B CA 1
ATOM 5814 C C . LEU B 1 327 ? 21.719 -17.625 8.906 1 89.62 327 LEU B C 1
ATOM 5816 O O . LEU B 1 327 ? 22.031 -16.766 8.078 1 89.62 327 LEU B O 1
ATOM 5820 N N . LEU B 1 328 ? 22.469 -18.062 9.797 1 90.25 328 LEU B N 1
ATOM 5821 C CA . LEU B 1 328 ? 23.844 -17.562 9.898 1 90.25 328 LEU B CA 1
ATOM 5822 C C . LEU B 1 328 ? 24.641 -17.938 8.648 1 90.25 328 LEU B C 1
ATOM 5824 O O . LEU B 1 328 ? 25.359 -17.109 8.086 1 90.25 328 LEU B O 1
ATOM 5828 N N . ALA B 1 329 ? 24.516 -19.172 8.273 1 94.12 329 ALA B N 1
ATOM 5829 C CA . ALA B 1 329 ? 25.25 -19.672 7.109 1 94.12 329 ALA B CA 1
ATOM 5830 C C . ALA B 1 329 ? 24.859 -18.906 5.848 1 94.12 329 ALA B C 1
ATOM 5832 O O . ALA B 1 329 ? 25.703 -18.594 5.004 1 94.12 329 ALA B O 1
ATOM 5833 N N . MET B 1 330 ? 23.594 -18.625 5.691 1 95.44 330 MET B N 1
ATOM 5834 C CA . MET B 1 330 ? 23.109 -17.844 4.562 1 95.44 330 MET B CA 1
ATOM 5835 C C . MET B 1 330 ? 23.75 -16.453 4.547 1 95.44 330 MET B C 1
ATOM 5837 O O . MET B 1 330 ? 24.188 -15.977 3.5 1 95.44 330 MET B O 1
ATOM 5841 N N . SER B 1 331 ? 23.719 -15.867 5.73 1 91.56 331 SER B N 1
ATOM 5842 C CA . SER B 1 331 ? 24.297 -14.531 5.844 1 91.56 331 SER B CA 1
ATOM 5843 C C . SER B 1 331 ? 25.781 -14.531 5.461 1 91.56 331 SER B C 1
ATOM 5845 O O . SER B 1 331 ? 26.25 -13.602 4.801 1 91.56 331 SER B O 1
ATOM 5847 N N . GLN B 1 332 ? 26.453 -15.5 5.844 1 92.25 332 GLN B N 1
ATOM 5848 C CA . GLN B 1 332 ? 27.875 -15.617 5.555 1 92.25 332 GLN B CA 1
ATOM 5849 C C . GLN B 1 332 ? 28.125 -15.781 4.055 1 92.25 332 GLN B C 1
ATOM 5851 O O . GLN B 1 332 ? 29.188 -15.422 3.551 1 92.25 332 GLN B O 1
ATOM 5856 N N . LYS B 1 333 ? 27.141 -16.281 3.371 1 95.75 333 LYS B N 1
ATOM 5857 C CA . LYS B 1 333 ? 27.266 -16.484 1.932 1 95.75 333 LYS B CA 1
ATOM 5858 C C . LYS B 1 333 ? 26.812 -15.258 1.158 1 95.75 333 LYS B C 1
ATOM 5860 O O . LYS B 1 333 ? 26.844 -15.242 -0.075 1 95.75 333 LYS B O 1
ATOM 5865 N N . GLY B 1 334 ? 26.359 -14.227 1.857 1 94.75 334 GLY B N 1
ATOM 5866 C CA . GLY B 1 334 ? 26.016 -12.984 1.195 1 94.75 334 GLY B CA 1
ATOM 5867 C C . GLY B 1 334 ? 24.531 -12.773 1.055 1 94.75 334 GLY B C 1
ATOM 5868 O O . GLY B 1 334 ? 24.078 -11.828 0.41 1 94.75 334 GLY B O 1
ATOM 5869 N N . PHE B 1 335 ? 23.75 -13.641 1.667 1 96.25 335 PHE B N 1
ATOM 5870 C CA . PHE B 1 335 ? 22.297 -13.484 1.654 1 96.25 335 PHE B CA 1
ATOM 5871 C C . PHE B 1 335 ? 21.828 -12.703 2.875 1 96.25 335 PHE B C 1
ATOM 5873 O O . PHE B 1 335 ? 22.484 -12.719 3.92 1 96.25 335 PHE B O 1
ATOM 5880 N N . ARG B 1 336 ? 20.797 -11.93 2.715 1 93.5 336 ARG B N 1
ATOM 5881 C CA . ARG B 1 336 ? 20.078 -11.32 3.82 1 93.5 336 ARG B CA 1
ATOM 5882 C C . ARG B 1 336 ? 18.734 -11.992 4.031 1 93.5 336 ARG B C 1
ATOM 5884 O O . ARG B 1 336 ? 17.812 -11.82 3.225 1 93.5 336 ARG B O 1
ATOM 5891 N N . VAL B 1 337 ? 18.625 -12.68 5.121 1 93.06 337 VAL B N 1
ATOM 5892 C CA . VAL B 1 337 ? 17.438 -13.5 5.332 1 93.06 337 VAL B CA 1
ATOM 5893 C C . VAL B 1 337 ? 16.453 -12.766 6.254 1 93.06 337 VAL B C 1
ATOM 5895 O O . VAL B 1 337 ? 16.859 -12.242 7.297 1 93.06 337 VAL B O 1
ATOM 5898 N N . THR B 1 338 ? 15.234 -12.656 5.805 1 92.25 338 THR B N 1
ATOM 5899 C CA . THR B 1 338 ? 14.117 -12.164 6.613 1 92.25 338 THR B CA 1
ATOM 5900 C C . THR B 1 338 ? 13.141 -13.297 6.918 1 92.25 338 THR B C 1
ATOM 5902 O O . THR B 1 338 ? 12.688 -14 6.012 1 92.25 338 THR B O 1
ATOM 5905 N N . HIS B 1 339 ? 12.867 -13.453 8.172 1 92.56 339 HIS B N 1
ATOM 5906 C CA . HIS B 1 339 ? 11.93 -14.484 8.594 1 92.56 339 HIS B CA 1
ATOM 5907 C C . HIS B 1 339 ? 10.5 -13.945 8.656 1 92.56 339 HIS B C 1
ATOM 5909 O O . HIS B 1 339 ? 10.258 -12.891 9.242 1 92.56 339 HIS B O 1
ATOM 5915 N N . VAL B 1 340 ? 9.57 -14.641 8.016 1 93 340 VAL B N 1
ATOM 5916 C CA . VAL B 1 340 ? 8.172 -14.234 8 1 93 340 VAL B CA 1
ATOM 5917 C C . VAL B 1 340 ? 7.289 -15.406 8.43 1 93 340 VAL B C 1
ATOM 5919 O O . VAL B 1 340 ? 7.719 -16.562 8.391 1 93 340 VAL B O 1
ATOM 5922 N N . TYR B 1 341 ? 6.102 -15.07 8.875 1 92 341 TYR B N 1
ATOM 5923 C CA . TYR B 1 341 ? 5.082 -16.047 9.242 1 92 341 TYR B CA 1
ATOM 5924 C C . TYR B 1 341 ? 3.748 -15.719 8.578 1 92 341 TYR B C 1
ATOM 5926 O O . TYR B 1 341 ? 3.363 -14.547 8.5 1 92 341 TYR B O 1
ATOM 5934 N N . GLY B 1 342 ? 3.172 -16.703 7.992 1 88.88 342 GLY B N 1
ATOM 5935 C CA . GLY B 1 342 ? 1.861 -16.578 7.375 1 88.88 342 GLY B CA 1
ATOM 5936 C C . GLY B 1 342 ? 1.111 -17.891 7.289 1 88.88 342 GLY B C 1
ATOM 5937 O O . GLY B 1 342 ? 1.634 -18.938 7.684 1 88.88 342 GLY B O 1
ATOM 5938 N N . LEU B 1 343 ? -0.117 -17.844 6.938 1 90.31 343 LEU B N 1
ATOM 5939 C CA . LEU B 1 343 ? -0.979 -19 6.707 1 90.31 343 LEU B CA 1
ATOM 5940 C C . LEU B 1 343 ? -1.801 -18.812 5.438 1 90.31 343 LEU B C 1
ATOM 5942 O O . LEU B 1 343 ? -1.93 -17.703 4.93 1 90.31 343 LEU B O 1
ATOM 5946 N N . SER B 1 344 ? -2.229 -19.906 4.918 1 91 344 SER B N 1
ATOM 5947 C CA . SER B 1 344 ? -3.072 -19.859 3.729 1 91 344 SER B CA 1
ATOM 5948 C C . SER B 1 344 ? -4.262 -18.922 3.932 1 91 344 SER B C 1
ATOM 5950 O O . SER B 1 344 ? -4.688 -18.25 2.998 1 91 344 SER B O 1
ATOM 5952 N N . GLU B 1 345 ? -4.758 -18.875 5.164 1 94.56 345 GLU B N 1
ATOM 5953 C CA . GLU B 1 345 ? -5.934 -18.078 5.512 1 94.56 345 GLU B CA 1
ATOM 5954 C C . GLU B 1 345 ? -5.629 -16.594 5.461 1 94.56 345 GLU B C 1
ATOM 5956 O O . GLU B 1 345 ? -6.547 -15.766 5.453 1 94.56 345 GLU B O 1
ATOM 5961 N N . ILE B 1 346 ? -4.371 -16.172 5.426 1 93.12 346 ILE B N 1
ATOM 5962 C CA . ILE B 1 346 ? -3.98 -14.773 5.352 1 93.12 346 ILE B CA 1
ATOM 5963 C C . ILE B 1 346 ? -3.398 -14.469 3.971 1 93.12 346 ILE B C 1
ATOM 5965 O O . ILE B 1 346 ? -3.154 -13.312 3.633 1 93.12 346 ILE B O 1
ATOM 5969 N N . ASN B 1 347 ? -3.275 -15.508 3.131 1 86.44 347 ASN B N 1
ATOM 5970 C CA . ASN B 1 347 ? -2.861 -15.391 1.736 1 86.44 347 ASN B CA 1
ATOM 5971 C C . ASN B 1 347 ? -1.437 -14.859 1.617 1 86.44 347 ASN B C 1
ATOM 5973 O O . ASN B 1 347 ? -1.112 -14.148 0.662 1 86.44 347 ASN B O 1
ATOM 5977 N N . GLY B 1 348 ? -0.606 -14.961 2.572 1 90 348 GLY B N 1
ATOM 5978 C CA . GLY B 1 348 ? 0.76 -14.461 2.562 1 90 348 GLY B CA 1
ATOM 5979 C C . GLY B 1 348 ? 1.313 -14.211 3.951 1 90 348 GLY B C 1
ATOM 5980 O O . GLY B 1 348 ? 0.835 -14.789 4.93 1 90 348 GLY B O 1
ATOM 5981 N N . PRO B 1 349 ? 2.389 -13.461 4 1 91.94 349 PRO B N 1
ATOM 5982 C CA . PRO B 1 349 ? 2.986 -13.164 5.305 1 91.94 349 PRO B CA 1
ATOM 5983 C C . PRO B 1 349 ? 2.125 -12.227 6.148 1 91.94 349 PRO B C 1
ATOM 5985 O O . PRO B 1 349 ? 1.688 -11.18 5.664 1 91.94 349 PRO B O 1
ATOM 5988 N N . ALA B 1 350 ? 1.896 -12.641 7.367 1 92.69 350 ALA B N 1
ATOM 5989 C CA . ALA B 1 350 ? 1.14 -11.852 8.336 1 92.69 350 ALA B CA 1
ATOM 5990 C C . ALA B 1 350 ? 2.074 -11.102 9.281 1 92.69 350 ALA B C 1
ATOM 5992 O O . ALA B 1 350 ? 1.747 -10.016 9.75 1 92.69 350 ALA B O 1
ATOM 5993 N N . THR B 1 351 ? 3.191 -11.742 9.594 1 92.75 351 THR B N 1
ATOM 5994 C CA . THR B 1 351 ? 4.16 -11.156 10.516 1 92.75 351 THR B CA 1
ATOM 5995 C C . THR B 1 351 ? 5.562 -11.195 9.922 1 92.75 351 THR B C 1
ATOM 5997 O O . THR B 1 351 ? 5.832 -11.969 8.992 1 92.75 351 THR B O 1
ATOM 6000 N N . VAL B 1 352 ? 6.387 -10.367 10.375 1 91.62 352 VAL B N 1
ATOM 6001 C CA . VAL B 1 352 ? 7.773 -10.266 9.922 1 91.62 352 VAL B CA 1
ATOM 6002 C C . VAL B 1 352 ? 8.688 -10.031 11.117 1 91.62 352 VAL B C 1
ATOM 6004 O O . VAL B 1 352 ? 8.336 -9.305 12.047 1 91.62 352 VAL B O 1
ATOM 6007 N N . CYS B 1 353 ? 9.789 -10.727 11.094 1 89.12 353 CYS B N 1
ATOM 6008 C CA . CYS B 1 353 ? 10.828 -10.375 12.062 1 89.12 353 CYS B CA 1
ATOM 6009 C C . CYS B 1 353 ? 11.484 -9.055 11.688 1 89.12 353 CYS B C 1
ATOM 6011 O O . CYS B 1 353 ? 12.438 -9.023 10.914 1 89.12 353 CYS B O 1
ATOM 6013 N N . ALA B 1 354 ? 10.945 -8.023 12.211 1 82.75 354 ALA B N 1
ATOM 6014 C CA . ALA B 1 354 ? 11.469 -6.691 11.914 1 82.75 354 ALA B CA 1
ATOM 6015 C C . ALA B 1 354 ? 12.859 -6.5 12.508 1 82.75 354 ALA B C 1
ATOM 6017 O O . ALA B 1 354 ? 13.047 -6.668 13.719 1 82.75 354 ALA B O 1
ATOM 6018 N N . TRP B 1 355 ? 13.727 -6.121 11.664 1 79.75 355 TRP B N 1
ATOM 6019 C CA . TRP B 1 355 ? 15.102 -5.945 12.109 1 79.75 355 TRP B CA 1
ATOM 6020 C C . TRP B 1 355 ? 15.25 -4.648 12.898 1 79.75 355 TRP B C 1
ATOM 6022 O O . TRP B 1 355 ? 14.742 -3.602 12.492 1 79.75 355 TRP B O 1
ATOM 6032 N N . ASN B 1 356 ? 15.797 -4.742 13.992 1 77.94 356 ASN B N 1
ATOM 6033 C CA . ASN B 1 356 ? 16.188 -3.576 14.781 1 77.94 356 ASN B CA 1
ATOM 6034 C C . ASN B 1 356 ? 17.641 -3.203 14.539 1 77.94 356 ASN B C 1
ATOM 6036 O O . ASN B 1 356 ? 18.547 -4.031 14.734 1 77.94 356 ASN B O 1
ATOM 6040 N N . PRO B 1 357 ? 17.844 -1.994 14.141 1 77.94 357 PRO B N 1
ATOM 6041 C CA . PRO B 1 357 ? 19.219 -1.58 13.844 1 77.94 357 PRO B CA 1
ATOM 6042 C C . PRO B 1 357 ? 20.172 -1.843 15 1 77.94 357 PRO B C 1
ATOM 6044 O O . PRO B 1 357 ? 21.375 -2.043 14.781 1 77.94 357 PRO B O 1
ATOM 6047 N N . ASN B 1 358 ? 19.672 -1.918 16.203 1 77.94 358 ASN B N 1
ATOM 6048 C CA . ASN B 1 358 ? 20.516 -2.195 17.359 1 77.94 358 ASN B CA 1
ATOM 6049 C C . ASN B 1 358 ? 21.078 -3.613 17.312 1 77.94 358 ASN B C 1
ATOM 6051 O O . ASN B 1 358 ? 22.031 -3.926 18.016 1 77.94 358 ASN B O 1
ATOM 6055 N N . TRP B 1 359 ? 20.438 -4.461 16.469 1 83.25 359 TRP B N 1
ATOM 6056 C CA . TRP B 1 359 ? 20.875 -5.852 16.391 1 83.25 359 TRP B CA 1
ATOM 6057 C C . TRP B 1 359 ? 22.172 -5.965 15.586 1 83.25 359 TRP B C 1
ATOM 6059 O O . TRP B 1 359 ? 22.859 -6.977 15.664 1 83.25 359 TRP B O 1
ATOM 6069 N N . ASP B 1 360 ? 22.438 -4.867 14.867 1 79.75 360 ASP B N 1
ATOM 6070 C CA . ASP B 1 360 ? 23.609 -4.891 14 1 79.75 360 ASP B CA 1
ATOM 6071 C C . ASP B 1 360 ? 24.891 -5.078 14.812 1 79.75 360 ASP B C 1
ATOM 6073 O O . ASP B 1 360 ? 25.875 -5.645 14.32 1 79.75 360 ASP B O 1
ATOM 6077 N N . SER B 1 361 ? 24.844 -4.609 16.047 1 85.56 361 SER B N 1
ATOM 6078 C CA . SER B 1 361 ? 26.047 -4.621 16.875 1 85.56 361 SER B CA 1
ATOM 6079 C C . SER B 1 361 ? 26.188 -5.941 17.625 1 85.56 361 SER B C 1
ATOM 6081 O O . SER B 1 361 ? 27.234 -6.215 18.234 1 85.56 361 SER B O 1
ATOM 6083 N N . LEU B 1 362 ? 25.203 -6.785 17.547 1 85.94 362 LEU B N 1
ATOM 6084 C CA . LEU B 1 362 ? 25.219 -8.055 18.266 1 85.94 362 LEU B CA 1
ATOM 6085 C C . LEU B 1 362 ? 26.016 -9.102 17.484 1 85.94 362 LEU B C 1
ATOM 6087 O O . LEU B 1 362 ? 26.188 -8.992 16.281 1 85.94 362 LEU B O 1
ATOM 6091 N N . PRO B 1 363 ? 26.578 -10.062 18.25 1 84.81 363 PRO B N 1
ATOM 6092 C CA . PRO B 1 363 ? 27.219 -11.188 17.562 1 84.81 363 PRO B CA 1
ATOM 6093 C C . PRO B 1 363 ? 26.266 -11.906 16.609 1 84.81 363 PRO B C 1
ATOM 6095 O O . PRO B 1 363 ? 25.047 -11.922 16.828 1 84.81 363 PRO B O 1
ATOM 6098 N N . PHE B 1 364 ? 26.797 -12.469 15.656 1 79.88 364 PHE B N 1
ATOM 6099 C CA . PHE B 1 364 ? 26.047 -13.102 14.578 1 79.88 364 PHE B CA 1
ATOM 6100 C C . PHE B 1 364 ? 25.078 -14.148 15.141 1 79.88 364 PHE B C 1
ATOM 6102 O O . PHE B 1 364 ? 23.953 -14.266 14.672 1 79.88 364 PHE B O 1
ATOM 6109 N N . GLU B 1 365 ? 25.594 -14.867 16.094 1 81.38 365 GLU B N 1
ATOM 6110 C CA . GLU B 1 365 ? 24.766 -15.906 16.703 1 81.38 365 GLU B CA 1
ATOM 6111 C C . GLU B 1 365 ? 23.531 -15.297 17.375 1 81.38 365 GLU B C 1
ATOM 6113 O O . GLU B 1 365 ? 22.438 -15.844 17.281 1 81.38 365 GLU B O 1
ATOM 6118 N N . ALA B 1 366 ? 23.75 -14.211 17.984 1 85.75 366 ALA B N 1
ATOM 6119 C CA . ALA B 1 366 ? 22.641 -13.508 18.641 1 85.75 366 ALA B CA 1
ATOM 6120 C C . ALA B 1 366 ? 21.688 -12.922 17.609 1 85.75 366 ALA B C 1
ATOM 6122 O O . ALA B 1 366 ? 20.469 -12.977 17.781 1 85.75 366 ALA B O 1
ATOM 6123 N N . GLN B 1 367 ? 22.25 -12.422 16.547 1 84.62 367 GLN B N 1
ATOM 6124 C CA . GLN B 1 367 ? 21.438 -11.883 15.453 1 84.62 367 GLN B CA 1
ATOM 6125 C C . GLN B 1 367 ? 20.547 -12.969 14.844 1 84.62 367 GLN B C 1
ATOM 6127 O O . GLN B 1 367 ? 19.359 -12.75 14.617 1 84.62 367 GLN B O 1
ATOM 6132 N N . ALA B 1 368 ? 21.188 -14.039 14.727 1 80.75 368 ALA B N 1
ATOM 6133 C CA . ALA B 1 368 ? 20.453 -15.156 14.117 1 80.75 368 ALA B CA 1
ATOM 6134 C C . ALA B 1 368 ? 19.297 -15.609 15.008 1 80.75 368 ALA B C 1
ATOM 6136 O O . ALA B 1 368 ? 18.219 -15.945 14.516 1 80.75 368 ALA B O 1
ATOM 6137 N N . ARG B 1 369 ? 19.5 -15.664 16.266 1 82.06 369 ARG B N 1
ATOM 6138 C CA . ARG B 1 369 ? 18.469 -16.062 17.219 1 82.06 369 ARG B CA 1
ATOM 6139 C C . ARG B 1 369 ? 17.312 -15.07 17.203 1 82.06 369 ARG B C 1
ATOM 6141 O O . ARG B 1 369 ? 16.141 -15.469 17.25 1 82.06 369 ARG B O 1
ATOM 6148 N N . LEU B 1 370 ? 17.672 -13.859 17.141 1 83.06 370 LEU B N 1
ATOM 6149 C CA . LEU B 1 370 ? 16.641 -12.82 17.094 1 83.06 370 LEU B CA 1
ATOM 6150 C C . LEU B 1 370 ? 15.875 -12.867 15.781 1 83.06 370 LEU B C 1
ATOM 6152 O O . LEU B 1 370 ? 14.656 -12.695 15.766 1 83.06 370 LEU B O 1
ATOM 6156 N N . ASN B 1 371 ? 16.578 -13.148 14.75 1 81.62 371 ASN B N 1
ATOM 6157 C CA . ASN B 1 371 ? 15.992 -13.195 13.414 1 81.62 371 ASN B CA 1
ATOM 6158 C C . ASN B 1 371 ? 15.039 -14.375 13.266 1 81.62 371 ASN B C 1
ATOM 6160 O O . ASN B 1 371 ? 14.211 -14.398 12.352 1 81.62 371 ASN B O 1
ATOM 6164 N N . ALA B 1 372 ? 15.102 -15.336 14.148 1 77.12 372 ALA B N 1
ATOM 6165 C CA . ALA B 1 372 ? 14.289 -16.547 14.07 1 77.12 372 ALA B CA 1
ATOM 6166 C C . ALA B 1 372 ? 12.906 -16.328 14.695 1 77.12 372 ALA B C 1
ATOM 6168 O O . ALA B 1 372 ? 12.008 -17.156 14.539 1 77.12 372 ALA B O 1
ATOM 6169 N N . ARG B 1 373 ? 12.734 -15.188 15.32 1 78.06 373 ARG B N 1
ATOM 6170 C CA . ARG B 1 373 ? 11.453 -14.883 15.945 1 78.06 373 ARG B CA 1
ATOM 6171 C C . ARG B 1 373 ? 10.375 -14.633 14.891 1 78.06 373 ARG B C 1
ATOM 6173 O O . ARG B 1 373 ? 10.68 -14.203 13.781 1 78.06 373 ARG B O 1
ATOM 6180 N N . GLN B 1 374 ? 9.109 -14.992 15.195 1 76.69 374 GLN B N 1
ATOM 6181 C CA . GLN B 1 374 ? 7.996 -14.836 14.266 1 76.69 374 GLN B CA 1
ATOM 6182 C C . GLN B 1 374 ? 7.707 -13.367 13.992 1 76.69 374 GLN B C 1
ATOM 6184 O O . GLN B 1 374 ? 7.238 -13.008 12.914 1 76.69 374 GLN B O 1
ATOM 6189 N N . GLY B 1 375 ? 7.879 -12.609 14.938 1 81.31 375 GLY B N 1
ATOM 6190 C CA . GLY B 1 375 ? 7.988 -11.188 14.656 1 81.31 375 GLY B CA 1
ATOM 6191 C C . GLY B 1 375 ? 6.711 -10.422 14.953 1 81.31 375 GLY B C 1
ATOM 6192 O O . GLY B 1 375 ? 5.996 -10.75 15.906 1 81.31 375 GLY B O 1
ATOM 6193 N N . VAL B 1 376 ? 6.559 -9.281 14.305 1 88.19 376 VAL B N 1
ATOM 6194 C CA . VAL B 1 376 ? 5.5 -8.305 14.547 1 88.19 376 VAL B CA 1
ATOM 6195 C C . VAL B 1 376 ? 4.594 -8.219 13.32 1 88.19 376 VAL B C 1
ATOM 6197 O O . VAL B 1 376 ? 4.953 -8.688 12.242 1 88.19 376 VAL B O 1
ATOM 6200 N N . LYS B 1 377 ? 3.398 -7.73 13.523 1 91.75 377 LYS B N 1
ATOM 6201 C CA . LYS B 1 377 ? 2.402 -7.656 12.461 1 91.75 377 LYS B CA 1
ATOM 6202 C C . LYS B 1 377 ? 2.922 -6.84 11.273 1 91.75 377 LYS B C 1
ATOM 6204 O O . LYS B 1 377 ? 3.586 -5.82 11.461 1 91.75 377 LYS B O 1
ATOM 6209 N N . CYS B 1 378 ? 2.602 -7.254 10.102 1 93.5 378 CYS B N 1
ATOM 6210 C CA . CYS B 1 378 ? 2.953 -6.539 8.883 1 93.5 378 CYS B CA 1
ATOM 6211 C C . CYS B 1 378 ? 2.135 -5.258 8.742 1 93.5 378 CYS B C 1
ATOM 6213 O O . CYS B 1 378 ? 1.217 -5.02 9.531 1 93.5 378 CYS B O 1
ATOM 6215 N N . MET B 1 379 ? 2.496 -4.461 7.848 1 92.38 379 MET B N 1
ATOM 6216 C CA . MET B 1 379 ? 2 -3.094 7.723 1 92.38 379 MET B CA 1
ATOM 6217 C C . MET B 1 379 ? 0.496 -3.082 7.477 1 92.38 379 MET B C 1
ATOM 6219 O O . MET B 1 379 ? -0.224 -2.256 8.039 1 92.38 379 MET B O 1
ATOM 6223 N N . CYS B 1 380 ? -0.031 -3.988 6.668 1 94.44 380 CYS B N 1
ATOM 6224 C CA . CYS B 1 380 ? -1.422 -3.908 6.234 1 94.44 380 CYS B CA 1
ATOM 6225 C C . CYS B 1 380 ? -2.305 -4.84 7.051 1 94.44 380 CYS B C 1
ATOM 6227 O O . CYS B 1 380 ? -3.477 -5.035 6.727 1 94.44 380 CYS B O 1
ATOM 6229 N N . LEU B 1 381 ? -1.757 -5.488 8.086 1 94.38 381 LEU B N 1
ATOM 6230 C CA . LEU B 1 381 ? -2.564 -6.301 8.992 1 94.38 381 LEU B CA 1
ATOM 6231 C C . LEU B 1 381 ? -3.117 -5.457 10.133 1 94.38 381 LEU B C 1
ATOM 6233 O O . LEU B 1 381 ? -2.355 -4.848 10.891 1 94.38 381 LEU B O 1
ATOM 6237 N N . GLU B 1 382 ? -4.379 -5.434 10.328 1 94.12 382 GLU B N 1
ATOM 6238 C CA . GLU B 1 382 ? -5.02 -4.539 11.289 1 94.12 382 GLU B CA 1
ATOM 6239 C C . GLU B 1 382 ? -4.953 -5.113 12.703 1 94.12 382 GLU B C 1
ATOM 6241 O O . GLU B 1 382 ? -4.734 -4.375 13.672 1 94.12 382 GLU B O 1
ATOM 6246 N N . GLY B 1 383 ? -5.191 -6.402 12.797 1 93.69 383 GLY B N 1
ATOM 6247 C CA . GLY B 1 383 ? -5.242 -6.992 14.125 1 93.69 383 GLY B CA 1
ATOM 6248 C C . GLY B 1 383 ? -4.344 -8.203 14.273 1 93.69 383 GLY B C 1
ATOM 6249 O O . GLY B 1 383 ? -4.293 -9.062 13.391 1 93.69 383 GLY B O 1
ATOM 6250 N N . LEU B 1 384 ? -3.582 -8.336 15.273 1 93.75 384 LEU B N 1
ATOM 6251 C CA . LEU B 1 384 ? -2.77 -9.469 15.695 1 93.75 384 LEU B CA 1
ATOM 6252 C C . LEU B 1 384 ? -2.725 -9.57 17.219 1 93.75 384 LEU B C 1
ATOM 6254 O O . LEU B 1 384 ? -2.42 -8.594 17.906 1 93.75 384 LEU B O 1
ATOM 6258 N N . ASP B 1 385 ? -3.113 -10.695 17.703 1 92.75 385 ASP B N 1
ATOM 6259 C CA . ASP B 1 385 ? -3.084 -10.906 19.156 1 92.75 385 ASP B CA 1
ATOM 6260 C C . ASP B 1 385 ? -2.842 -12.375 19.484 1 92.75 385 ASP B C 1
ATOM 6262 O O . ASP B 1 385 ? -2.842 -13.227 18.609 1 92.75 385 ASP B O 1
ATOM 6266 N N . VAL B 1 386 ? -2.475 -12.625 20.672 1 93.25 386 VAL B N 1
ATOM 6267 C CA . VAL B 1 386 ? -2.41 -13.969 21.234 1 93.25 386 VAL B CA 1
ATOM 6268 C C . VAL B 1 386 ? -3.428 -14.102 22.359 1 93.25 386 VAL B C 1
ATOM 6270 O O . VAL B 1 386 ? -3.389 -13.344 23.344 1 93.25 386 VAL B O 1
ATOM 6273 N N . LEU B 1 387 ? -4.344 -15.031 22.203 1 93.81 387 LEU B N 1
ATOM 6274 C CA . LEU B 1 387 ? -5.441 -15.156 23.141 1 93.81 387 LEU B CA 1
ATOM 6275 C C . LEU B 1 387 ? -5.32 -16.453 23.953 1 93.81 387 LEU B C 1
ATOM 6277 O O . LEU B 1 387 ? -4.809 -17.453 23.453 1 93.81 387 LEU B O 1
ATOM 6281 N N . ASP B 1 388 ? -5.805 -16.328 25.172 1 92.88 388 ASP B N 1
ATOM 6282 C CA . ASP B 1 388 ? -6 -17.531 25.969 1 92.88 388 ASP B CA 1
ATOM 6283 C C . ASP B 1 388 ? -7.094 -18.406 25.375 1 92.88 388 ASP B C 1
ATOM 6285 O O . ASP B 1 388 ? -8.195 -17.938 25.094 1 92.88 388 ASP B O 1
ATOM 6289 N N . THR B 1 389 ? -6.801 -19.672 25.141 1 87.12 389 THR B N 1
ATOM 6290 C CA . THR B 1 389 ? -7.711 -20.562 24.438 1 87.12 389 THR B CA 1
ATOM 6291 C C . THR B 1 389 ? -8.953 -20.844 25.266 1 87.12 389 THR B C 1
ATOM 6293 O O . THR B 1 389 ? -9.984 -21.266 24.734 1 87.12 389 THR B O 1
ATOM 6296 N N . LYS B 1 390 ? -8.875 -20.641 26.625 1 89.12 390 LYS B N 1
ATOM 6297 C CA . LYS B 1 390 ? -9.992 -20.922 27.5 1 89.12 390 LYS B CA 1
ATOM 6298 C C . LYS B 1 390 ? -10.844 -19.672 27.734 1 89.12 390 LYS B C 1
ATOM 6300 O O . LYS B 1 390 ? -12.07 -19.719 27.672 1 89.12 390 LYS B O 1
ATOM 6305 N N . THR B 1 391 ? -10.211 -18.516 27.859 1 89.56 391 THR B N 1
ATOM 6306 C CA . THR B 1 391 ? -10.93 -17.297 28.25 1 89.56 391 THR B CA 1
ATOM 6307 C C . THR B 1 391 ? -11.133 -16.391 27.047 1 89.56 391 THR B C 1
ATOM 6309 O O . THR B 1 391 ? -11.922 -15.438 27.109 1 89.56 391 THR B O 1
ATOM 6312 N N . ASN B 1 392 ? -10.391 -16.594 25.953 1 89.62 392 ASN B N 1
ATOM 6313 C CA . ASN B 1 392 ? -10.43 -15.75 24.75 1 89.62 392 ASN B CA 1
ATOM 6314 C C . ASN B 1 392 ? -9.992 -14.32 25.062 1 89.62 392 ASN B C 1
ATOM 6316 O O . ASN B 1 392 ? -10.484 -13.375 24.438 1 89.62 392 ASN B O 1
ATOM 6320 N N . GLN B 1 393 ? -9.203 -14.219 26.078 1 91.19 393 GLN B N 1
ATOM 6321 C CA . GLN B 1 393 ? -8.617 -12.93 26.438 1 91.19 393 GLN B CA 1
ATOM 6322 C C . GLN B 1 393 ? -7.145 -12.867 26.047 1 91.19 393 GLN B C 1
ATOM 6324 O O . GLN B 1 393 ? -6.461 -13.898 26.031 1 91.19 393 GLN B O 1
ATOM 6329 N N . PRO B 1 394 ? -6.75 -11.633 25.719 1 91.38 394 PRO B N 1
ATOM 6330 C CA . PRO B 1 394 ? -5.324 -11.5 25.406 1 91.38 394 PRO B CA 1
ATOM 6331 C C . PRO B 1 394 ? -4.426 -11.969 26.547 1 91.38 394 PRO B C 1
ATOM 6333 O O . PRO B 1 394 ? -4.738 -11.734 27.719 1 91.38 394 PRO B O 1
ATOM 6336 N N . ILE B 1 395 ? -3.34 -12.617 26.219 1 91.69 395 ILE B N 1
ATOM 6337 C CA . ILE B 1 395 ? -2.383 -13.07 27.219 1 91.69 395 ILE B CA 1
ATOM 6338 C C . ILE B 1 395 ? -1.315 -12 27.438 1 91.69 395 ILE B C 1
ATOM 6340 O O . ILE B 1 395 ? -1.127 -11.125 26.594 1 91.69 395 ILE B O 1
ATOM 6344 N N . PRO B 1 396 ? -0.635 -12.078 28.547 1 88.38 396 PRO B N 1
ATOM 6345 C CA . PRO B 1 396 ? 0.464 -11.133 28.734 1 88.38 396 PRO B CA 1
ATOM 6346 C C . PRO B 1 396 ? 1.626 -11.375 27.781 1 88.38 396 PRO B C 1
ATOM 6348 O O . PRO B 1 396 ? 1.92 -12.523 27.438 1 88.38 396 PRO B O 1
ATOM 6351 N N . ALA B 1 397 ? 2.266 -10.352 27.391 1 84.69 397 ALA B N 1
ATOM 6352 C CA . ALA B 1 397 ? 3.451 -10.445 26.547 1 84.69 397 ALA B CA 1
ATOM 6353 C C . ALA B 1 397 ? 4.699 -10.727 27.375 1 84.69 397 ALA B C 1
ATOM 6355 O O . ALA B 1 397 ? 5.637 -9.93 27.391 1 84.69 397 ALA B O 1
ATOM 6356 N N . ASP B 1 398 ? 4.805 -11.914 27.969 1 86.94 398 ASP B N 1
ATOM 6357 C CA . ASP B 1 398 ? 5.875 -12.211 28.922 1 86.94 398 ASP B CA 1
ATOM 6358 C C . ASP B 1 398 ? 6.84 -13.25 28.359 1 86.94 398 ASP B C 1
ATOM 6360 O O . ASP B 1 398 ? 7.781 -13.664 29.047 1 86.94 398 ASP B O 1
ATOM 6364 N N . GLY B 1 399 ? 6.613 -13.703 27.078 1 81.38 399 GLY B N 1
ATOM 6365 C CA . GLY B 1 399 ? 7.473 -14.695 26.453 1 81.38 399 GLY B CA 1
ATOM 6366 C C . GLY B 1 399 ? 7.312 -16.078 27.031 1 81.38 399 GLY B C 1
ATOM 6367 O O . GLY B 1 399 ? 8.031 -17.016 26.656 1 81.38 399 GLY B O 1
ATOM 6368 N N . LYS B 1 400 ? 6.305 -16.297 27.984 1 88.25 400 LYS B N 1
ATOM 6369 C CA . LYS B 1 400 ? 6.133 -17.562 28.688 1 88.25 400 LYS B CA 1
ATOM 6370 C C . LYS B 1 400 ? 4.73 -18.125 28.469 1 88.25 400 LYS B C 1
ATOM 6372 O O . LYS B 1 400 ? 4.574 -19.312 28.203 1 88.25 400 LYS B O 1
ATOM 6377 N N . THR B 1 401 ? 3.832 -17.234 28.484 1 90.62 401 THR B N 1
ATOM 6378 C CA . THR B 1 401 ? 2.443 -17.672 28.391 1 90.62 401 THR B CA 1
ATOM 6379 C C . THR B 1 401 ? 2.084 -18.047 26.953 1 90.62 401 THR B C 1
ATOM 6381 O O . THR B 1 401 ? 2.357 -17.281 26.031 1 90.62 401 THR B O 1
ATOM 6384 N N . ILE B 1 402 ? 1.615 -19.203 26.797 1 90.38 402 ILE B N 1
ATOM 6385 C CA . ILE B 1 402 ? 1.27 -19.703 25.469 1 90.38 402 ILE B CA 1
ATOM 6386 C C . ILE B 1 402 ? -0.213 -19.469 25.203 1 90.38 402 ILE B C 1
ATOM 6388 O O . ILE B 1 402 ? -1.051 -19.641 26.094 1 90.38 402 ILE B O 1
ATOM 6392 N N . GLY B 1 403 ? -0.543 -19.031 24.062 1 92.25 403 GLY B N 1
ATOM 6393 C CA . GLY B 1 403 ? -1.905 -18.828 23.594 1 92.25 403 GLY B CA 1
ATOM 6394 C C . GLY B 1 403 ? -2.064 -19.062 22.109 1 92.25 403 GLY B C 1
ATOM 6395 O O . GLY B 1 403 ? -1.193 -19.656 21.469 1 92.25 403 GLY B O 1
ATOM 6396 N N . GLU B 1 404 ? -3.262 -18.781 21.641 1 93 404 GLU B N 1
ATOM 6397 C CA . GLU B 1 404 ? -3.568 -18.922 20.219 1 93 404 GLU B CA 1
ATOM 6398 C C . GLU B 1 404 ? -3.389 -17.609 19.469 1 93 404 GLU B C 1
ATOM 6400 O O . GLU B 1 404 ? -3.92 -16.578 19.891 1 93 404 GLU B O 1
ATOM 6405 N N . VAL B 1 405 ? -2.559 -17.656 18.422 1 92.38 405 VAL B N 1
ATOM 6406 C CA . VAL B 1 405 ? -2.383 -16.469 17.594 1 92.38 405 VAL B CA 1
ATOM 6407 C C . VAL B 1 405 ? -3.664 -16.203 16.812 1 92.38 405 VAL B C 1
ATOM 6409 O O . VAL B 1 405 ? -4.203 -17.094 16.156 1 92.38 405 VAL B O 1
ATOM 6412 N N . VAL B 1 406 ? -4.238 -15 16.922 1 94.25 406 VAL B N 1
ATOM 6413 C CA . VAL B 1 406 ? -5.438 -14.617 16.188 1 94.25 406 VAL B CA 1
ATOM 6414 C C . VAL B 1 406 ? -5.152 -13.375 15.352 1 94.25 406 VAL B C 1
ATOM 6416 O O . VAL B 1 406 ? -4.383 -12.5 15.766 1 94.25 406 VAL B O 1
ATOM 6419 N N . MET B 1 407 ? -5.699 -13.367 14.211 1 95.12 407 MET B N 1
ATOM 6420 C CA . MET B 1 407 ? -5.5 -12.273 13.266 1 95.12 407 MET B CA 1
ATOM 6421 C C . MET B 1 407 ? -6.836 -11.766 12.742 1 95.12 407 MET B C 1
ATOM 6423 O O . MET B 1 407 ? -7.801 -12.523 12.641 1 95.12 407 MET B O 1
ATOM 6427 N N . ARG B 1 408 ? -6.918 -10.516 12.484 1 95.56 408 ARG B N 1
ATOM 6428 C CA . ARG B 1 408 ? -8.094 -9.898 11.883 1 95.56 408 ARG B CA 1
ATOM 6429 C C . ARG B 1 408 ? -7.695 -8.828 10.875 1 95.56 408 ARG B C 1
ATOM 6431 O O . ARG B 1 408 ? -6.656 -8.18 11.031 1 95.56 408 ARG B O 1
ATOM 6438 N N . GLY B 1 409 ? -8.523 -8.68 9.844 1 96.12 409 GLY B N 1
ATOM 6439 C CA . GLY B 1 409 ? -8.281 -7.586 8.914 1 96.12 409 GLY B CA 1
ATOM 6440 C C . GLY B 1 409 ? -8.539 -7.957 7.469 1 96.12 409 GLY B C 1
ATOM 6441 O O . GLY B 1 409 ? -9.094 -9.023 7.184 1 96.12 409 GLY B O 1
ATOM 6442 N N . ASN B 1 410 ? -8.133 -7.074 6.598 1 97.25 410 ASN B N 1
ATOM 6443 C CA . ASN B 1 410 ? -8.508 -7.148 5.188 1 97.25 410 ASN B CA 1
ATOM 6444 C C . ASN B 1 410 ? -7.734 -8.242 4.461 1 97.25 410 ASN B C 1
ATOM 6446 O O . ASN B 1 410 ? -8.141 -8.688 3.387 1 97.25 410 ASN B O 1
ATOM 6450 N N . MET B 1 411 ? -6.605 -8.688 4.984 1 96.69 411 MET B N 1
ATOM 6451 C CA . MET B 1 411 ? -5.785 -9.703 4.324 1 96.69 411 MET B CA 1
ATOM 6452 C C . MET B 1 411 ? -6.273 -11.102 4.668 1 96.69 411 MET B C 1
ATOM 6454 O O . MET B 1 411 ? -5.797 -12.086 4.098 1 96.69 411 MET B O 1
ATOM 6458 N N . VAL B 1 412 ? -7.258 -11.211 5.652 1 97.44 412 VAL B N 1
ATOM 6459 C CA . VAL B 1 412 ? -7.836 -12.484 6.07 1 97.44 412 VAL B CA 1
ATOM 6460 C C . VAL B 1 412 ? -8.734 -13.031 4.961 1 97.44 412 VAL B C 1
ATOM 6462 O O . VAL B 1 412 ? -9.391 -12.266 4.25 1 97.44 412 VAL B O 1
ATOM 6465 N N . MET B 1 413 ? -8.758 -14.266 4.797 1 98.06 413 MET B N 1
ATOM 6466 C CA . MET B 1 413 ? -9.594 -14.938 3.801 1 98.06 413 MET B CA 1
ATOM 6467 C C . MET B 1 413 ? -11.047 -14.5 3.928 1 98.06 413 MET B C 1
ATOM 6469 O O . MET B 1 413 ? -11.484 -14.102 5.008 1 98.06 413 MET B O 1
ATOM 6473 N N . LYS B 1 414 ? -11.773 -14.594 2.805 1 97.94 414 LYS B N 1
ATOM 6474 C CA . LYS B 1 414 ? -13.227 -14.438 2.857 1 97.94 414 LYS B CA 1
ATOM 6475 C C . LYS B 1 414 ? -13.867 -15.5 3.75 1 97.94 414 LYS B C 1
ATOM 6477 O O . LYS B 1 414 ? -14.805 -15.203 4.496 1 97.94 414 LYS B O 1
ATOM 6482 N N . GLY B 1 415 ? -13.359 -16.688 3.623 1 98 415 GLY B N 1
ATOM 6483 C CA . GLY B 1 415 ? -13.805 -17.875 4.32 1 98 415 GLY B CA 1
ATOM 6484 C C . GLY B 1 415 ? -13.516 -19.156 3.564 1 98 415 GLY B C 1
ATOM 6485 O O . GLY B 1 415 ? -12.898 -19.125 2.494 1 98 415 GLY B O 1
ATOM 6486 N N . TYR B 1 416 ? -13.852 -20.281 4.184 1 97 416 TYR B N 1
ATOM 6487 C CA . TYR B 1 416 ? -13.766 -21.578 3.527 1 97 416 TYR B CA 1
ATOM 6488 C C . TYR B 1 416 ? -14.961 -21.812 2.613 1 97 416 TYR B C 1
ATOM 6490 O O . TYR B 1 416 ? -16.109 -21.672 3.037 1 97 416 TYR B O 1
ATOM 6498 N N . LEU B 1 417 ? -14.633 -22.125 1.335 1 97.44 417 LEU B N 1
ATOM 6499 C CA . LEU B 1 417 ? -15.672 -22.391 0.349 1 97.44 417 LEU B CA 1
ATOM 6500 C C . LEU B 1 417 ? -16.562 -23.547 0.8 1 97.44 417 LEU B C 1
ATOM 6502 O O . LEU B 1 417 ? -16.062 -24.625 1.154 1 97.44 417 LEU B O 1
ATOM 6506 N N . LYS B 1 418 ? -17.875 -23.391 0.89 1 95.75 418 LYS B N 1
ATOM 6507 C CA . LYS B 1 418 ? -18.875 -24.422 1.146 1 95.75 418 LYS B CA 1
ATOM 6508 C C . LYS B 1 418 ? -18.641 -25.094 2.494 1 95.75 418 LYS B C 1
ATOM 6510 O O . LYS B 1 418 ? -18.75 -26.312 2.607 1 95.75 418 LYS B O 1
ATOM 6515 N N . ASN B 1 419 ? -18.234 -24.344 3.477 1 95.62 419 ASN B N 1
ATOM 6516 C CA . ASN B 1 419 ? -17.969 -24.875 4.805 1 95.62 419 ASN B CA 1
ATOM 6517 C C . ASN B 1 419 ? -18.422 -23.922 5.902 1 95.62 419 ASN B C 1
ATOM 6519 O O . ASN B 1 419 ? -17.578 -23.375 6.633 1 95.62 419 ASN B O 1
ATOM 6523 N N . PRO B 1 420 ? -19.656 -23.766 6.078 1 95.75 420 PRO B N 1
ATOM 6524 C CA . PRO B 1 420 ? -20.172 -22.797 7.043 1 95.75 420 PRO B CA 1
ATOM 6525 C C . PRO B 1 420 ? -19.703 -23.062 8.469 1 95.75 420 PRO B C 1
ATOM 6527 O O . PRO B 1 420 ? -19.422 -22.125 9.227 1 95.75 420 PRO B O 1
ATOM 6530 N N . LYS B 1 421 ? -19.625 -24.344 8.844 1 95.62 421 LYS B N 1
ATOM 6531 C CA . LYS B 1 421 ? -19.203 -24.688 10.203 1 95.62 421 LYS B CA 1
ATOM 6532 C C . LYS B 1 421 ? -17.766 -24.234 10.477 1 95.62 421 LYS B C 1
ATOM 6534 O O . LYS B 1 421 ? -17.5 -23.625 11.508 1 95.62 421 LYS B O 1
ATOM 6539 N N . ALA B 1 422 ? -16.859 -24.547 9.578 1 94.62 422 ALA B N 1
ATOM 6540 C CA . ALA B 1 422 ? -15.469 -24.125 9.727 1 94.62 422 ALA B CA 1
ATOM 6541 C C . ALA B 1 422 ? -15.359 -22.609 9.766 1 94.62 422 ALA B C 1
ATOM 6543 O O . ALA B 1 422 ? -14.516 -22.047 10.469 1 94.62 422 ALA B O 1
ATOM 6544 N N . ASN B 1 423 ? -16.188 -21.906 9.031 1 96.62 423 ASN B N 1
ATOM 6545 C CA . ASN B 1 423 ? -16.188 -20.438 9.008 1 96.62 423 ASN B CA 1
ATOM 6546 C C . ASN B 1 423 ? -16.656 -19.859 10.336 1 96.62 423 ASN B C 1
ATOM 6548 O O . ASN B 1 423 ? -16.047 -18.922 10.852 1 96.62 423 ASN B O 1
ATOM 6552 N N . GLU B 1 424 ? -17.703 -20.438 10.883 1 96.31 424 GLU B N 1
ATOM 6553 C CA . GLU B 1 424 ? -18.188 -19.984 12.18 1 96.31 424 GLU B CA 1
ATOM 6554 C C . GLU B 1 424 ? -17.094 -20.109 13.25 1 96.31 424 GLU B C 1
ATOM 6556 O O . GLU B 1 424 ? -16.922 -19.219 14.07 1 96.31 424 GLU B O 1
ATOM 6561 N N . GLU B 1 425 ? -16.422 -21.234 13.211 1 94.06 425 GLU B N 1
ATOM 6562 C CA . GLU B 1 425 ? -15.367 -21.484 14.18 1 94.06 425 GLU B CA 1
ATOM 6563 C C . GLU B 1 425 ? -14.195 -20.531 13.969 1 94.06 425 GLU B C 1
ATOM 6565 O O . GLU B 1 425 ? -13.711 -19.922 14.93 1 94.06 425 GLU B O 1
ATOM 6570 N N . ALA B 1 426 ? -13.742 -20.359 12.789 1 94.06 426 ALA B N 1
ATOM 6571 C CA . ALA B 1 426 ? -12.562 -19.562 12.461 1 94.06 426 ALA B CA 1
ATOM 6572 C C . ALA B 1 426 ? -12.805 -18.078 12.75 1 94.06 426 ALA B C 1
ATOM 6574 O O . ALA B 1 426 ? -11.883 -17.359 13.141 1 94.06 426 ALA B O 1
ATOM 6575 N N . PHE B 1 427 ? -14.062 -17.578 12.617 1 95.94 427 PHE B N 1
ATOM 6576 C CA . PHE B 1 427 ? -14.344 -16.156 12.719 1 95.94 427 PHE B CA 1
ATOM 6577 C C . PHE B 1 427 ? -15.031 -15.828 14.039 1 95.94 427 PHE B C 1
ATOM 6579 O O . PHE B 1 427 ? -15.539 -14.719 14.227 1 95.94 427 PHE B O 1
ATOM 6586 N N . ALA B 1 428 ? -15.031 -16.812 14.891 1 92.25 428 ALA B N 1
ATOM 6587 C CA . ALA B 1 428 ? -15.695 -16.609 16.172 1 92.25 428 ALA B CA 1
ATOM 6588 C C . ALA B 1 428 ? -15.125 -15.398 16.906 1 92.25 428 ALA B C 1
ATOM 6590 O O . ALA B 1 428 ? -13.906 -15.203 16.922 1 92.25 428 ALA B O 1
ATOM 6591 N N . ASN B 1 429 ? -15.906 -14.531 17.406 1 87.12 429 ASN B N 1
ATOM 6592 C CA . ASN B 1 429 ? -15.562 -13.352 18.203 1 87.12 429 ASN B CA 1
ATOM 6593 C C . ASN B 1 429 ? -14.906 -12.273 17.344 1 87.12 429 ASN B C 1
ATOM 6595 O O . ASN B 1 429 ? -14.328 -11.32 17.875 1 87.12 429 ASN B O 1
ATOM 6599 N N . GLY B 1 430 ? -14.914 -12.508 16.172 1 86.69 430 GLY B N 1
ATOM 6600 C CA . GLY B 1 430 ? -14.406 -11.477 15.297 1 86.69 430 GLY B CA 1
ATOM 6601 C C . GLY B 1 430 ? -12.891 -11.414 15.258 1 86.69 430 GLY B C 1
ATOM 6602 O O . GLY B 1 430 ? -12.312 -10.484 14.68 1 86.69 430 GLY B O 1
#

InterPro domains:
  IPR000873 AMP-dependent synthetase/ligase domain [PF00501] (26-417)
  IPR042099 ANL, N-terminal domain [G3DSA:3.40.50.12780] (8-430)

Radius of gyration: 28.0 Å; Cα contacts (8 Å, |Δi|>4): 1863; chains: 2; bounding box: 59×83×61 Å